Protein AF-0000000075417648 (afdb_homodimer)

Sequence (896 aa):
MSRKFITKAIDKFKTEETKFYDVIVYIGKEPDIKEFHSNFEILYDKSDYFKGILSNKDIEKKNGKYVIKEPNINPQVFDVITKYLSTGKINITNKTGIEILNIIITSDELKLNQLVKLAENEHQKFLKDDPVKIFQIIYYHKSLNNIKEFYLEMICLEPRILFDSAKFIDLPAPLLEVILKRNDLNLIEIEIWEYLIKWGLARDEILNEEVSKWNREKFKILERIIHEFIPLVRFYDISSEDYFDKVRPHEGIIPEKLQEENLKYYLIPGYTPNKYISRNCIESILINPKHTVYFVNWINGIIGKARYKFKLLYRASRDGNTAAAFHAKCDNKGATVVIVKIRNLDQIVGGYNPLFWDSSKTDKSTKNSFLFKFTDKNNLLSANVVYSKGDQYSVRCYVSSGPFFGFGDLYVNYYPDVWYSYIHSYPTLNLPSSFSADDYEVFQVIKIMSRKFITKAIDKFKTEETKFYDVIVYIGKEPDIKEFHSNFEILYDKSDYFKGILSNKDIEKKNGKYVIKEPNINPQVFDVITKYLSTGKINITNKTGIEILNIIITSDELKLNQLVKLAENEHQKFLKDDPVKIFQIIYYHKSLNNIKEFYLEMICLEPRILFDSAKFIDLPAPLLEVILKRNDLNLIEIEIWEYLIKWGLARDEILNEEVSKWNREKFKILERIIHEFIPLVRFYDISSEDYFDKVRPHEGIIPEKLQEENLKYYLIPGYTPNKYISRNCIESILINPKHTVYFVNWINGIIGKARYKFKLLYRASRDGNTAAAFHAKCDNKGATVVIVKIRNLDQIVGGYNPLFWDSSKTDKSTKNSFLFKFTDKNNLLSANVVYSKGDQYSVRCYVSSGPFFGFGDLYVNYYPDVWYSYIHSYPTLNLPSSFSADDYEVFQVIKI

Organism: Rhizophagus irregularis (strain DAOM 181602 / DAOM 197198 / MUCL 43194) (NCBI:txid747089)

Secondary structure (DSSP, 8-state):
--HHHHHHHHHHHHHSTTS---EEEEESSTTS-EEEEE-HHHHHHH-HHHHHHHT-TT--EETTEEEEEETTS-HHHHHHHHHHHHHS----TT--HHHHHHHHHHHHHTT-HHHHHHHHHTHHHHTTT-HHHHHHHHHH-TT-HHHHHHHHHHHHHSTHHHHTSGGGGG--HHHHHHHHT-TT--S-HHHHHHHHHHHHHTT-GGG-S-GGG--HHHHHHHHHHHTTTGGGS-GGGS-HHHIIIIIGGGGGGS-HHHHHHHHHHHHSTT---TT---------SS--HHHHHHHHHHHHHHH-S--EEEEEEEEHHHH-SSHHHHHHHHBT--SEEEEEEETTSS-EEEEEESS-B-SS-EEE--SS-EEEEESSTT-GGGEEEEE----TTSEEE-TT-SSEETTTTEEEETTTTEEE--SSSS------SEE-EEEEEEEEEEE-/--HHHHHHHHHHHHHSTTS---EEEEESSTTS-EEEEE-HHHHHHH-HHHHHHHT-TT--EETTEEEEEETTS-HHHHHHHHHHHHHS----TT--HHHHHHHHHHHHHTT-HHHHHHHHHTHHHHTTTSHHHHHHHHHH-TT-HHHHHHHHHHHHHSTHHHHTSGGGGG--HHHHHHHHT-TT--S-HHHHHHHHHHHHHTT-GGG-S-GGG--HHHHHHHHHHHTTTGGGS-GGGS-HHHIIIIIGGGGGGS-HHHHHHHHHHHHSTT---TT---------SS--HHHHHHHHHHHHHHH-S--EEEEEEEEHHHH-SSHHHHHHHHBT--SEEEEEEETTSS-EEEEEESS-B-SS-EEE--SS-EEEEESSTT-GGGEEEEE----TTSEEE-TT-SSEETTTTEEEETTTTEEE--SSSS------SEE-EEEEEEEEEEE-

InterPro domains:
  IPR000210 BTB/POZ domain [PF00651] (16-124)
  IPR000210 BTB/POZ domain [PS50097] (21-94)
  IPR006571 TLDc domain [PF07534] (283-445)
  IPR006571 TLDc domain [PS51886] (285-446)
  IPR006571 TLDc domain [SM00584] (284-446)
  IPR011333 SKP1/BTB/POZ domain superfamily [G3DSA:3.30.710.10] (14-163)
  IPR011333 SKP1/BTB/POZ domain superfamily [SSF54695] (16-121)

Solvent-accessible surface area (backbone atoms only — not comparable to full-atom values): 48913 Å² total; per-residue (Å²): 131,55,77,70,56,56,55,55,61,40,54,68,51,52,79,79,37,80,72,79,52,44,25,40,38,38,23,21,48,90,89,62,56,41,81,42,77,38,42,60,66,53,42,44,72,60,15,61,45,46,27,56,54,69,67,39,86,83,53,50,64,57,98,87,18,40,51,46,78,39,50,87,41,55,51,73,48,46,50,51,50,50,43,22,69,58,68,72,49,77,90,62,88,88,51,53,29,64,53,50,48,49,38,36,51,50,26,51,72,37,44,22,62,68,57,30,54,55,52,54,70,63,29,77,62,34,56,61,72,48,35,56,61,48,49,51,53,38,67,72,37,82,85,36,56,69,56,33,54,49,50,51,50,51,40,20,59,45,36,58,66,42,67,68,34,87,57,39,61,70,53,53,67,71,62,52,50,58,53,53,68,43,51,58,31,39,58,59,46,60,56,52,51,51,50,49,51,52,36,44,40,68,76,40,74,88,53,76,58,66,64,91,73,56,54,74,64,57,35,51,54,48,24,69,67,42,50,84,52,54,82,56,52,55,65,88,70,38,52,50,47,52,39,57,72,65,45,47,76,54,41,80,45,47,56,67,70,57,50,51,51,52,50,43,45,72,34,27,85,88,53,69,74,83,91,69,80,77,62,51,49,42,86,51,96,86,57,47,58,74,56,50,52,53,53,49,52,58,50,26,72,68,79,44,92,71,46,73,45,68,45,71,53,42,37,30,86,79,63,42,73,41,26,64,44,42,48,73,50,44,40,73,58,40,21,34,40,37,43,33,33,38,49,100,47,59,27,33,35,37,34,38,43,70,51,55,45,46,67,76,65,44,62,36,61,40,58,74,24,34,39,38,36,22,67,31,65,88,39,72,83,46,53,45,76,37,51,28,73,40,43,62,33,30,36,37,22,35,58,85,35,44,68,33,33,20,73,48,32,37,30,49,39,66,87,64,72,36,34,35,31,47,76,63,30,35,66,81,84,83,66,61,60,57,48,46,59,72,43,40,38,33,24,31,53,41,82,100,140,56,76,65,60,61,53,53,59,41,53,69,53,53,78,80,37,80,71,78,54,44,25,40,37,39,23,21,48,90,88,62,58,41,82,42,78,38,42,61,67,53,41,45,71,60,16,60,46,46,26,56,54,68,66,37,86,82,53,50,63,58,98,86,18,39,49,46,80,40,51,89,42,56,51,74,49,46,52,52,51,51,44,23,71,57,67,72,48,78,87,62,86,88,52,52,27,64,54,51,49,50,37,36,51,50,27,51,73,36,44,22,63,67,59,33,54,55,54,52,69,60,34,74,61,35,58,61,70,48,34,56,63,49,48,52,53,38,67,73,36,84,84,36,56,68,58,33,54,50,49,51,50,51,39,20,58,46,36,56,68,41,67,69,35,87,58,38,60,69,52,54,66,72,60,52,49,57,53,52,67,42,50,57,31,38,58,58,48,61,56,52,51,51,49,49,51,52,36,42,42,66,75,39,75,88,52,76,59,64,64,92,73,55,54,74,65,56,37,52,53,48,23,69,68,41,51,84,51,55,80,56,53,54,64,88,70,36,52,51,46,52,39,57,72,66,45,48,75,54,41,78,44,48,56,65,70,58,51,51,51,51,49,44,46,71,35,27,86,88,54,69,75,82,92,72,79,78,64,50,48,41,87,52,96,82,57,46,56,74,57,49,53,52,52,49,50,58,48,26,72,68,79,42,92,72,47,73,44,68,42,70,53,42,36,29,86,80,64,42,74,42,26,63,44,41,49,74,51,44,39,73,58,41,21,32,40,37,42,33,33,37,50,100,49,59,26,34,36,37,36,37,44,69,52,56,45,45,66,74,64,44,62,36,61,38,57,73,23,34,39,38,36,22,67,32,65,89,38,73,84,49,54,45,77,37,52,28,72,39,42,63,33,30,36,38,22,34,58,85,36,43,67,32,35,21,73,46,32,37,30,50,40,66,88,62,72,36,34,36,31,47,75,63,29,36,65,81,83,82,66,60,58,58,47,46,59,72,45,41,37,33,24,31,55,41,81,100

Nearest PDB structures (foldseek):
  8ar9-assembly1_A  TM=7.408E-01  e=1.094E-07  Homo sapiens
  4acj-assembly1_A  TM=7.588E-01  e=2.720E-07  Danio rerio
  8h37-assembly1_N  TM=5.250E-01  e=2.156E-09  Homo sapiens
  8h37-assembly1_A  TM=5.530E-01  e=7.540E-09  Homo sapiens
  8h37-assembly1_P  TM=5.177E-01  e=8.449E-09  Homo sapiens

pLDDT: mean 88.12, std 12.69, range [22.36, 98.56]

Foldseek 3Di:
DPDPVVQVVLVVCPPVVVPDFQEWEWEADPPPTDIDGDHPVLLLPQFPQSVVQSVDPPFDGDPRHGYHYHHPQDPVLVVQVVCCSRNVDGDCPPPALVSLLSNLVVCVVRPRVVSNVVSCVVPPPRCLRAVQVSLVCQVPDPSNVVVNVVSLVVCQQPVCSQLVDPCNLVRDPVSLQVNLQDLSRADQLLVVVVSLLVSLCSVDVVLPDDLVPDDLVSLVSSLVRCVVCLVSRQLLRDDPVSCVPPVVSSCSSPDPVVVVVSCCSRPPPPDDDPPGRHHQYDPDPQATSVLVVVVQVLLCVQPHHFDKDWAWQDKCVVQNVFLQSQQVRFAPLAKKKKWFAFPPFQKIKIKIDRGGEHAPQAAAFDQSMKIWMQRHSVDSVSIDMKTFPRDRRQWGHHSRWHGDGGPQQWGADVVVGKIAHDDDRIDDPPDDRITHTPMMTMIRIGTD/DDDVVVQVVLVVCPPVVVPDFQEWEWEADPPPTDIDGDHPVLLLPQFPQSVVQSVDPPFDGDPRHGYHYHHPQDPVLVVQVVCCSRNVDGDCVPPALVSLVSNLVVCVVRPRVVSNVVSCVVPPPNCLRAVQVSLVCQVPDPPNPVVNVVSLVVCQQPVCSQLVDPCNLVRDPVSLQVNLQDLSRADQLLVVVVSLLVSLCSVDVVLPDDLVPDDLVSLVSSLVRCVVCLVSRQLLRDDPVSCVPPVVSSCSSPDPVVVVVSCCSRPPPPDDDPPGRHHQYDPDPQATSVLVVVVQVLLCVQPHHFDKDWAWQDKCVVQNVFLQSQQVRFAPLAKKKKWFAFPPFQKIKIKIDRGGEHAPQAFAFDQSMKIWMQRHSVDSVSIDMKTFPRDRRQWGHHSRWHGDGGPQQWGADVVVGKIAHDDDRIDDPPDDRITHTPMMTMIRIGTD

Structure (mmCIF, N/CA/C/O backbone):
data_AF-0000000075417648-model_v1
#
loop_
_entity.id
_entity.type
_entity.pdbx_description
1 polymer 'Uncharacterized protein'
#
loop_
_atom_site.group_PDB
_atom_site.id
_atom_site.type_symbol
_atom_site.label_atom_id
_atom_site.label_alt_id
_atom_site.label_comp_id
_atom_site.label_asym_id
_atom_site.label_entity_id
_atom_site.label_seq_id
_atom_site.pdbx_PDB_ins_code
_atom_site.Cartn_x
_atom_site.Cartn_y
_atom_site.Cartn_z
_atom_site.occupancy
_atom_site.B_iso_or_equiv
_atom_site.auth_seq_id
_atom_site.auth_comp_id
_atom_site.auth_asym_id
_atom_site.auth_atom_id
_atom_site.pdbx_PDB_model_num
ATOM 1 N N . MET A 1 1 ? 18.359 -67.5 -24.969 1 25.5 1 MET A N 1
ATOM 2 C CA . MET A 1 1 ? 17.516 -68.062 -26 1 25.5 1 MET A CA 1
ATOM 3 C C . MET A 1 1 ? 16.109 -67.5 -25.969 1 25.5 1 MET A C 1
ATOM 5 O O . MET A 1 1 ? 15.234 -67.938 -26.719 1 25.5 1 MET A O 1
ATOM 9 N N . SER A 1 2 ? 16 -66.688 -24.938 1 22.36 2 SER A N 1
ATOM 10 C CA . SER A 1 2 ? 14.812 -66 -24.422 1 22.36 2 SER A CA 1
ATOM 11 C C . SER A 1 2 ? 14.367 -64.875 -25.344 1 22.36 2 SER A C 1
ATOM 13 O O . SER A 1 2 ? 13.195 -64.75 -25.688 1 22.36 2 SER A O 1
ATOM 15 N N . ARG A 1 3 ? 14.672 -63.594 -25.25 1 35.16 3 ARG A N 1
ATOM 16 C CA . ARG A 1 3 ? 13.531 -62.719 -25.5 1 35.16 3 ARG A CA 1
ATOM 17 C C . ARG A 1 3 ? 13.164 -62.688 -26.969 1 35.16 3 ARG A C 1
ATOM 19 O O . ARG A 1 3 ? 12 -62.5 -27.328 1 35.16 3 ARG A O 1
ATOM 26 N N . LYS A 1 4 ? 13.977 -62.719 -27.844 1 39.09 4 LYS A N 1
ATOM 27 C CA . LYS A 1 4 ? 13.836 -62.562 -29.281 1 39.09 4 LYS A CA 1
ATOM 28 C C . LYS A 1 4 ? 13.086 -63.75 -29.891 1 39.09 4 LYS A C 1
ATOM 30 O O . LYS A 1 4 ? 12.336 -63.594 -30.859 1 39.09 4 LYS A O 1
ATOM 35 N N . PHE A 1 5 ? 13.352 -64.938 -29.375 1 34.06 5 PHE A N 1
ATOM 36 C CA . PHE A 1 5 ? 12.742 -66.188 -29.906 1 34.06 5 PHE A CA 1
ATOM 37 C C . PHE A 1 5 ? 11.242 -66.188 -29.609 1 34.06 5 PHE A C 1
ATOM 39 O O . PHE A 1 5 ? 10.453 -66.688 -30.406 1 34.06 5 PHE A O 1
ATOM 46 N N . ILE A 1 6 ? 10.836 -65.562 -28.406 1 34.47 6 ILE A N 1
ATOM 47 C CA . ILE A 1 6 ? 9.445 -65.562 -27.969 1 34.47 6 ILE A CA 1
ATOM 48 C C . ILE A 1 6 ? 8.633 -64.625 -28.844 1 34.47 6 ILE A C 1
ATOM 50 O O . ILE A 1 6 ? 7.465 -64.875 -29.141 1 34.47 6 ILE A O 1
ATOM 54 N N . THR A 1 7 ? 9.266 -63.625 -29.422 1 35.38 7 THR A N 1
ATOM 55 C CA . THR A 1 7 ? 8.516 -62.625 -30.188 1 35.38 7 THR A CA 1
ATOM 56 C C . THR A 1 7 ? 8.117 -63.188 -31.547 1 35.38 7 THR A C 1
ATOM 58 O O . THR A 1 7 ? 7.008 -62.938 -32.031 1 35.38 7 THR A O 1
ATOM 61 N N . LYS A 1 8 ? 8.938 -63.875 -32.281 1 39.81 8 LYS A N 1
ATOM 62 C CA . LYS A 1 8 ? 8.688 -64.438 -33.594 1 39.81 8 LYS A CA 1
ATOM 63 C C . LYS A 1 8 ? 7.699 -65.562 -33.531 1 39.81 8 LYS A C 1
ATOM 65 O O . LYS A 1 8 ? 6.887 -65.75 -34.438 1 39.81 8 LYS A O 1
ATOM 70 N N . ALA A 1 9 ? 7.824 -66.562 -32.531 1 36.5 9 ALA A N 1
ATOM 71 C CA . ALA A 1 9 ? 6.898 -67.688 -32.438 1 36.5 9 ALA A CA 1
ATOM 72 C C . ALA A 1 9 ? 5.48 -67.188 -32.125 1 36.5 9 ALA A C 1
ATOM 74 O O . ALA A 1 9 ? 4.508 -67.812 -32.562 1 36.5 9 ALA A O 1
ATOM 75 N N . ILE A 1 10 ? 5.328 -66 -31.484 1 38.06 10 ILE A N 1
ATOM 76 C CA . ILE A 1 10 ? 4.023 -65.438 -31.203 1 38.06 10 ILE A CA 1
ATOM 77 C C . ILE A 1 10 ? 3.467 -64.75 -32.469 1 38.06 10 ILE A C 1
ATOM 79 O O . ILE A 1 10 ? 2.266 -64.875 -32.75 1 38.06 10 ILE A O 1
ATOM 83 N N . ASP A 1 11 ? 4.23 -64.25 -33.406 1 39.81 11 ASP A N 1
ATOM 84 C CA . ASP A 1 11 ? 3.771 -63.656 -34.625 1 39.81 11 ASP A CA 1
ATOM 85 C C . ASP A 1 11 ? 3.205 -64.75 -35.594 1 39.81 11 ASP A C 1
ATOM 87 O O . ASP A 1 11 ? 2.225 -64.5 -36.281 1 39.81 11 ASP A O 1
ATOM 91 N N . LYS A 1 12 ? 3.947 -65.812 -35.875 1 40.28 12 LYS A N 1
ATOM 92 C CA . LYS A 1 12 ? 3.51 -66.875 -36.812 1 40.28 12 LYS A CA 1
ATOM 93 C C . LYS A 1 12 ? 2.23 -67.562 -36.281 1 40.28 12 LYS A C 1
ATOM 95 O O . LYS A 1 12 ? 1.432 -68.062 -37.094 1 40.28 12 LYS A O 1
ATOM 100 N N . PHE A 1 13 ? 2.014 -67.812 -34.969 1 38 13 PHE A N 1
ATOM 101 C CA . PHE A 1 13 ? 0.783 -68.375 -34.438 1 38 13 PHE A CA 1
ATOM 102 C C . PHE A 1 13 ? -0.382 -67.375 -34.594 1 38 13 PHE A C 1
ATOM 104 O O . PHE A 1 13 ? -1.543 -67.75 -34.438 1 38 13 PHE A O 1
ATOM 111 N N . LYS A 1 14 ? -0.29 -66.125 -34.938 1 42.19 14 LYS A N 1
ATOM 112 C CA . LYS A 1 14 ? -1.281 -65.062 -34.938 1 42.19 14 LYS A CA 1
ATOM 113 C C . LYS A 1 14 ? -2.172 -65.125 -36.188 1 42.19 14 LYS A C 1
ATOM 115 O O . LYS A 1 14 ? -3.375 -64.875 -36.094 1 42.19 14 LYS A O 1
ATOM 120 N N . THR A 1 15 ? -1.643 -65 -37.312 1 39.22 15 THR A N 1
ATOM 121 C CA . THR A 1 15 ? -2.479 -64.875 -38.5 1 39.22 15 THR A CA 1
ATOM 122 C C . THR A 1 15 ? -3.379 -66.062 -38.688 1 39.22 15 THR A C 1
ATOM 124 O O . THR A 1 15 ? -4.527 -65.938 -39.094 1 39.22 15 THR A O 1
ATOM 127 N N . GLU A 1 16 ? -2.846 -67.25 -38.844 1 39.84 16 GLU A N 1
ATOM 128 C CA . GLU A 1 16 ? -3.562 -68.5 -39.125 1 39.84 16 GLU A CA 1
ATOM 129 C C . GLU A 1 16 ? -4.242 -69 -37.875 1 39.84 16 GLU A C 1
ATOM 131 O O . GLU A 1 16 ? -4.738 -70.125 -37.844 1 39.84 16 GLU A O 1
ATOM 136 N N . GLU A 1 17 ? -4.102 -68.5 -36.656 1 43.66 17 GLU A N 1
ATOM 137 C CA . GLU A 1 17 ? -4.156 -68.812 -35.219 1 43.66 17 GLU A CA 1
ATOM 138 C C . GLU A 1 17 ? -5.594 -68.812 -34.719 1 43.66 17 GLU A C 1
ATOM 140 O O . GLU A 1 17 ? -5.832 -68.938 -33.531 1 43.66 17 GLU A O 1
ATOM 145 N N . THR A 1 18 ? -6.395 -68.312 -35.406 1 47.84 18 THR A N 1
ATOM 146 C CA . THR A 1 18 ? -7.793 -68.5 -35 1 47.84 18 THR A CA 1
ATOM 147 C C . THR A 1 18 ? -8.125 -69.938 -34.719 1 47.84 18 THR A C 1
ATOM 149 O O . THR A 1 18 ? -9.234 -70.25 -34.281 1 47.84 18 THR A O 1
ATOM 152 N N . LYS A 1 19 ? -7.352 -70.875 -35.25 1 56.31 19 LYS A N 1
ATOM 153 C CA . LYS A 1 19 ? -7.863 -72.25 -35.344 1 56.31 19 LYS A CA 1
ATOM 154 C C . LYS A 1 19 ? -7.727 -72.938 -33.969 1 56.31 19 LYS A C 1
ATOM 156 O O . LYS A 1 19 ? -8.602 -73.688 -33.594 1 56.31 19 LYS A O 1
ATOM 161 N N . PHE A 1 20 ? -6.52 -72.75 -33.25 1 68.31 20 PHE A N 1
ATOM 162 C CA . PHE A 1 20 ? -6.441 -73.625 -32.094 1 68.31 20 PHE A CA 1
ATOM 163 C C . PHE A 1 20 ? -6.598 -72.812 -30.797 1 68.31 20 PHE A C 1
ATOM 165 O O . PHE A 1 20 ? -5.676 -72.125 -30.391 1 68.31 20 PHE A O 1
ATOM 172 N N . TYR A 1 21 ? -7.746 -72.375 -30.375 1 85.94 21 TYR A N 1
ATOM 173 C CA . TYR A 1 21 ? -8.016 -71.812 -29.078 1 85.94 21 TYR A CA 1
ATOM 174 C C . TYR A 1 21 ? -8.609 -72.812 -28.109 1 85.94 21 TYR A C 1
ATOM 176 O O . TYR A 1 21 ? -9.242 -73.75 -28.531 1 85.94 21 TYR A O 1
ATOM 184 N N . ASP A 1 22 ? -8.195 -72.625 -26.844 1 91.19 22 ASP A N 1
ATOM 185 C CA . ASP A 1 22 ? -8.742 -73.5 -25.828 1 91.19 22 ASP A CA 1
ATOM 186 C C . ASP A 1 22 ? -9.516 -72.75 -24.766 1 91.19 22 ASP A C 1
ATOM 188 O O . ASP A 1 22 ? -10 -73.312 -23.797 1 91.19 22 ASP A O 1
ATOM 192 N N . VAL A 1 23 ? -9.547 -71.438 -24.891 1 92.75 23 VAL A N 1
ATOM 193 C CA . VAL A 1 23 ? -10.328 -70.625 -23.969 1 92.75 23 VAL A CA 1
ATOM 194 C C . VAL A 1 23 ? -11.273 -69.688 -24.75 1 92.75 23 VAL A C 1
ATOM 196 O O . VAL A 1 23 ? -10.867 -69.062 -25.734 1 92.75 23 VAL A O 1
ATOM 199 N N . ILE A 1 24 ? -12.5 -69.688 -24.422 1 92.44 24 ILE A N 1
ATOM 200 C CA . ILE A 1 24 ? -13.492 -68.812 -24.984 1 92.44 24 ILE A CA 1
ATOM 201 C C . ILE A 1 24 ? -13.938 -67.75 -23.938 1 92.44 24 ILE A C 1
ATOM 203 O O . ILE A 1 24 ? -14.391 -68.188 -22.859 1 92.44 24 ILE A O 1
ATOM 207 N N . VAL A 1 25 ? -13.727 -66.5 -24.219 1 92.5 25 VAL A N 1
ATOM 208 C CA . VAL A 1 25 ? -14.125 -65.438 -23.297 1 92.5 25 VAL A CA 1
ATOM 209 C C . VAL A 1 25 ? -15.312 -64.688 -23.875 1 92.5 25 VAL A C 1
ATOM 211 O O . VAL A 1 25 ? -15.219 -64.062 -24.969 1 92.5 25 VAL A O 1
ATOM 214 N N . TYR A 1 26 ? -16.422 -64.688 -23.156 1 92.5 26 TYR A N 1
ATOM 215 C CA . TYR A 1 26 ? -17.594 -63.906 -23.531 1 92.5 26 TYR A CA 1
ATOM 216 C C . TYR A 1 26 ? -17.562 -62.531 -22.875 1 92.5 26 TYR A C 1
ATOM 218 O O . TYR A 1 26 ? -17.516 -62.438 -21.641 1 92.5 26 TYR A O 1
ATOM 226 N N . ILE A 1 27 ? -17.469 -61.531 -23.719 1 92.19 27 ILE A N 1
ATOM 227 C CA . ILE A 1 27 ? -17.344 -60.156 -23.219 1 92.19 27 ILE A CA 1
ATOM 228 C C . ILE A 1 27 ? -18.609 -59.375 -23.531 1 92.19 27 ILE A C 1
ATOM 230 O O . ILE A 1 27 ? -19.125 -59.469 -24.656 1 92.19 27 ILE A O 1
ATOM 234 N N . GLY A 1 28 ? -19.078 -58.5 -22.5 1 89 28 GLY A N 1
ATOM 235 C CA . GLY A 1 28 ? -20.219 -57.625 -22.719 1 89 28 GLY A CA 1
ATOM 236 C C . GLY A 1 28 ? -21.516 -58.188 -22.188 1 89 28 GLY A C 1
ATOM 237 O O . GLY A 1 28 ? -21.547 -59.281 -21.625 1 89 28 GLY A O 1
ATOM 238 N N . LYS A 1 29 ? -22.562 -57.344 -22.234 1 86 29 LYS A N 1
ATOM 239 C CA . LYS A 1 29 ? -23.906 -57.75 -21.797 1 86 29 LYS A CA 1
ATOM 240 C C . LYS A 1 29 ? -24.828 -57.938 -23 1 86 29 LYS A C 1
ATOM 242 O O . LYS A 1 29 ? -24.578 -57.406 -24.078 1 86 29 LYS A O 1
ATOM 247 N N . GLU A 1 30 ? -25.828 -58.844 -22.875 1 81.19 30 GLU A N 1
ATOM 248 C CA . GLU A 1 30 ? -26.812 -59.094 -23.922 1 81.19 30 GLU A CA 1
ATOM 249 C C . GLU A 1 30 ? -27.5 -57.781 -24.328 1 81.19 30 GLU A C 1
ATOM 251 O O . GLU A 1 30 ? -27.781 -56.938 -23.469 1 81.19 30 GLU A O 1
ATOM 256 N N . PRO A 1 31 ? -27.578 -57.438 -25.609 1 83.19 31 PRO A N 1
ATOM 257 C CA . PRO A 1 31 ? -27.406 -58.281 -26.797 1 83.19 31 PRO A CA 1
ATOM 258 C C . PRO A 1 31 ? -26.016 -58.125 -27.422 1 83.19 31 PRO A C 1
ATOM 260 O O . PRO A 1 31 ? -25.688 -58.812 -28.391 1 83.19 31 PRO A O 1
ATOM 263 N N . ASP A 1 32 ? -25.125 -57.312 -26.812 1 84.62 32 ASP A N 1
ATOM 264 C CA . ASP A 1 32 ? -23.844 -57.031 -27.422 1 84.62 32 ASP A CA 1
ATOM 265 C C . ASP A 1 32 ? -22.734 -57.906 -26.844 1 84.62 32 ASP A C 1
ATOM 267 O O . ASP A 1 32 ? -21.766 -57.375 -26.281 1 84.62 32 ASP A O 1
ATOM 271 N N . ILE A 1 33 ? -22.953 -59.156 -26.891 1 89.88 33 ILE A N 1
ATOM 272 C CA . ILE A 1 33 ? -21.938 -60.062 -26.391 1 89.88 33 ILE A CA 1
ATOM 273 C C . ILE A 1 33 ? -21 -60.5 -27.516 1 89.88 33 ILE A C 1
ATOM 275 O O . ILE A 1 33 ? -21.453 -60.875 -28.609 1 89.88 33 ILE A O 1
ATOM 279 N N . LYS A 1 34 ? -19.75 -60.344 -27.312 1 91.81 34 LYS A N 1
ATOM 280 C CA . LYS A 1 34 ? -18.75 -60.75 -28.281 1 91.81 34 LYS A CA 1
ATOM 281 C C . LYS A 1 34 ? -17.891 -61.875 -27.75 1 91.81 34 LYS A C 1
ATOM 283 O O . LYS A 1 34 ? -17.547 -61.906 -26.562 1 91.81 34 LYS A O 1
ATOM 288 N N . GLU A 1 35 ? -17.688 -62.781 -28.625 1 90.62 35 GLU A N 1
ATOM 289 C CA . GLU A 1 35 ? -16.859 -63.938 -28.266 1 90.62 35 GLU A CA 1
ATOM 290 C C . GLU A 1 35 ? -15.406 -63.719 -28.656 1 90.62 35 GLU A C 1
ATOM 292 O O . GLU A 1 35 ? -15.117 -63.312 -29.781 1 90.62 35 GLU A O 1
ATOM 297 N N . PHE A 1 36 ? -14.578 -63.875 -27.688 1 90.75 36 PHE A N 1
ATOM 298 C CA . PHE A 1 36 ? -13.141 -63.781 -27.938 1 90.75 36 PHE A CA 1
ATOM 299 C C . PHE A 1 36 ? -12.445 -65.125 -27.688 1 90.75 36 PHE A C 1
ATOM 301 O O . PHE A 1 36 ? -12.781 -65.812 -26.734 1 90.75 36 PHE A O 1
ATOM 308 N N . HIS A 1 37 ? -11.523 -65.438 -28.594 1 88.44 37 HIS A N 1
ATOM 309 C CA . HIS A 1 37 ? -10.797 -66.688 -28.516 1 88.44 37 HIS A CA 1
ATOM 310 C C . HIS A 1 37 ? -9.344 -66.5 -28.094 1 88.44 37 HIS A C 1
ATOM 312 O O . HIS A 1 37 ? -8.68 -65.562 -28.594 1 88.44 37 HIS A O 1
ATOM 318 N N . SER A 1 38 ? -8.969 -67.188 -27.047 1 89.75 38 SER A N 1
ATOM 319 C CA . SER A 1 38 ? -7.598 -67.062 -26.562 1 89.75 38 SER A CA 1
ATOM 320 C C . SER A 1 38 ? -7.051 -68.438 -26.109 1 89.75 38 SER A C 1
ATOM 322 O O . SER A 1 38 ? -7.719 -69.438 -26.25 1 89.75 38 SER A O 1
ATOM 324 N N . ASN A 1 39 ? -5.793 -68.375 -25.672 1 89.06 39 ASN A N 1
ATOM 325 C CA . ASN A 1 39 ? -5.121 -69.562 -25.188 1 89.06 39 ASN A CA 1
ATOM 326 C C . ASN A 1 39 ? -4.941 -69.562 -23.672 1 89.06 39 ASN A C 1
ATOM 328 O O . ASN A 1 39 ? -4.652 -68.5 -23.094 1 89.06 39 ASN A O 1
ATOM 332 N N . PHE A 1 40 ? -5.066 -70.75 -23.125 1 89.12 40 PHE A N 1
ATOM 333 C CA . PHE A 1 40 ? -4.91 -70.875 -21.688 1 89.12 40 PHE A CA 1
ATOM 334 C C . PHE A 1 40 ? -3.568 -70.375 -21.219 1 89.12 40 PHE A C 1
ATOM 336 O O . PHE A 1 40 ? -3.508 -69.562 -20.266 1 89.12 40 PHE A O 1
ATOM 343 N N . GLU A 1 41 ? -2.543 -70.625 -21.922 1 87.19 41 GLU A N 1
ATOM 344 C CA . GLU A 1 41 ? -1.188 -70.25 -21.516 1 87.19 41 GLU A CA 1
ATOM 345 C C . GLU A 1 41 ? -0.988 -68.75 -21.547 1 87.19 41 GLU A C 1
ATOM 347 O O . GLU A 1 41 ? -0.355 -68.188 -20.656 1 87.19 41 GLU A O 1
ATOM 352 N N . ILE A 1 42 ? -1.549 -68.188 -22.516 1 85.88 42 ILE A N 1
ATOM 353 C CA . ILE A 1 42 ? -1.382 -66.75 -22.703 1 85.88 42 ILE A CA 1
ATOM 354 C C . ILE A 1 42 ? -2.096 -66 -21.578 1 85.88 42 ILE A C 1
ATOM 356 O O . ILE A 1 42 ? -1.502 -65.188 -20.906 1 85.88 42 ILE A O 1
ATOM 360 N N . LEU A 1 43 ? -3.361 -66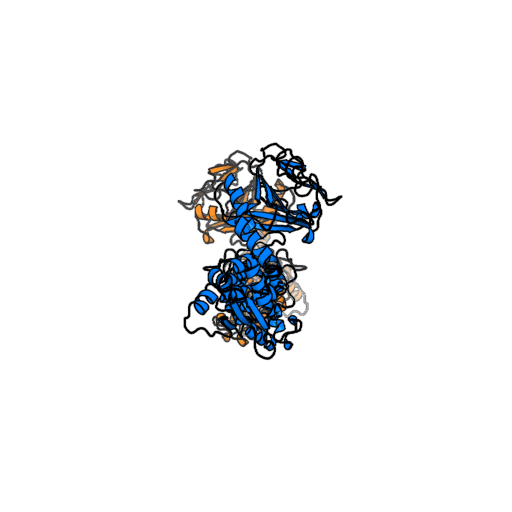.312 -21.297 1 88.25 43 LEU A N 1
ATOM 361 C CA . LEU A 1 43 ? -4.164 -65.688 -20.266 1 88.25 43 LEU A CA 1
ATOM 362 C C . LEU A 1 43 ? -3.621 -66 -18.875 1 88.25 43 LEU A C 1
ATOM 364 O O . LEU A 1 43 ? -3.547 -65.062 -18.031 1 88.25 43 LEU A O 1
ATOM 368 N N . TYR A 1 44 ? -3.137 -67.188 -18.688 1 87.69 44 TYR A N 1
ATOM 369 C CA . TYR A 1 44 ? -2.627 -67.625 -17.391 1 87.69 44 TYR A CA 1
ATOM 370 C C . TYR A 1 44 ? -1.322 -66.875 -17.047 1 87.69 44 TYR A C 1
ATOM 372 O O . TYR A 1 44 ? -1.096 -66.562 -15.891 1 87.69 44 TYR A O 1
ATOM 380 N N . ASP A 1 45 ? -0.546 -66.625 -18 1 86.56 45 ASP A N 1
ATOM 381 C CA . ASP A 1 45 ? 0.781 -66.062 -17.781 1 86.56 45 ASP A CA 1
ATOM 382 C C . ASP A 1 45 ? 0.716 -64.5 -17.672 1 86.56 45 ASP A C 1
ATOM 384 O O . ASP A 1 45 ? 1.46 -63.938 -16.906 1 86.56 45 ASP A O 1
ATOM 388 N N . LYS A 1 46 ? -0.146 -63.938 -18.469 1 84.94 46 LYS A N 1
ATOM 389 C CA . LYS A 1 46 ? -0.071 -62.5 -18.641 1 84.94 46 LYS A CA 1
ATOM 390 C C . LYS A 1 46 ? -1.024 -61.781 -17.688 1 84.94 46 LYS A C 1
ATOM 392 O O . LYS A 1 46 ? -0.872 -60.594 -17.438 1 84.94 46 LYS A O 1
ATOM 397 N N . SER A 1 47 ? -2.031 -62.438 -17.188 1 88.88 47 SER A N 1
ATOM 398 C CA . SER A 1 47 ? -3.037 -61.781 -16.344 1 88.88 47 SER A CA 1
ATOM 399 C C . SER A 1 47 ? -3.275 -62.594 -15.07 1 88.88 47 SER A C 1
ATOM 401 O O . SER A 1 47 ? -3.758 -63.719 -15.117 1 88.88 47 SER A O 1
ATOM 403 N N . ASP A 1 48 ? -3.014 -61.906 -13.938 1 87.12 48 ASP A N 1
ATOM 404 C CA . ASP A 1 48 ? -3.262 -62.562 -12.656 1 87.12 48 ASP A CA 1
ATOM 405 C C . ASP A 1 48 ? -4.754 -62.812 -12.438 1 87.12 48 ASP A C 1
ATOM 407 O O . ASP A 1 48 ? -5.148 -63.75 -11.766 1 87.12 48 ASP A O 1
ATOM 411 N N . TYR A 1 49 ? -5.488 -61.938 -13.008 1 89.88 49 TYR A N 1
ATOM 412 C CA . TYR A 1 49 ? -6.934 -62.094 -12.914 1 89.88 49 TYR A CA 1
ATOM 413 C C . TYR A 1 49 ? -7.391 -63.375 -13.609 1 89.88 49 TYR A C 1
ATOM 415 O O . TYR A 1 49 ? -8.102 -64.188 -13.016 1 89.88 49 TYR A O 1
ATOM 423 N N . PHE A 1 50 ? -6.984 -63.625 -14.844 1 90.06 50 PHE A N 1
ATOM 424 C CA . PHE A 1 50 ? -7.355 -64.812 -15.594 1 90.06 50 PHE A CA 1
ATOM 425 C C . PHE A 1 50 ? -6.695 -66.062 -15 1 90.06 50 PHE A C 1
ATOM 427 O O . PHE A 1 50 ? -7.27 -67.188 -15.039 1 90.06 50 PHE A O 1
ATOM 434 N N . LYS A 1 51 ? -5.496 -65.812 -14.445 1 89.81 51 LYS A N 1
ATOM 435 C CA . LYS A 1 51 ? -4.844 -66.938 -13.75 1 89.81 51 LYS A CA 1
ATOM 436 C C . LYS A 1 51 ? -5.715 -67.438 -12.609 1 89.81 51 LYS A C 1
ATOM 438 O O . LYS A 1 51 ? -5.852 -68.625 -12.422 1 89.81 51 LYS A O 1
ATOM 443 N N . GLY A 1 52 ? -6.25 -66.5 -11.914 1 90.81 52 GLY A N 1
ATOM 444 C CA . GLY A 1 52 ? -7.133 -66.938 -10.82 1 90.81 52 GLY A CA 1
ATOM 445 C C . GLY A 1 52 ? -8.367 -67.625 -11.289 1 90.81 52 GLY A C 1
ATOM 446 O O . GLY A 1 52 ? -8.773 -68.625 -10.672 1 90.81 52 GLY A O 1
ATOM 447 N N . ILE A 1 53 ? -8.953 -67.25 -12.352 1 91.62 53 ILE A N 1
ATOM 448 C CA . ILE A 1 53 ? -10.172 -67.875 -12.883 1 91.62 53 ILE A CA 1
ATOM 449 C C . ILE A 1 53 ? -9.859 -69.25 -13.453 1 91.62 53 ILE A C 1
ATOM 451 O O . ILE A 1 53 ? -10.578 -70.188 -13.188 1 91.62 53 ILE A O 1
ATOM 455 N N . LEU A 1 54 ? -8.734 -69.375 -14.141 1 90.56 54 LEU A N 1
ATOM 456 C CA . LEU A 1 54 ? -8.383 -70.562 -14.852 1 90.56 54 LEU A CA 1
ATOM 457 C C . LEU A 1 54 ? -7.816 -71.625 -13.898 1 90.56 54 LEU A C 1
ATOM 459 O O . LEU A 1 54 ? -7.797 -72.812 -14.211 1 90.56 54 LEU A O 1
ATOM 463 N N . SER A 1 55 ? -7.344 -71.125 -12.75 1 89.56 55 SER A N 1
ATOM 464 C CA . SER A 1 55 ? -6.828 -72.062 -11.742 1 89.56 55 SER A CA 1
ATOM 465 C C . SER A 1 55 ? -7.961 -72.688 -10.961 1 89.56 55 SER A C 1
ATOM 467 O O . SER A 1 55 ? -7.738 -73.625 -10.203 1 89.56 55 SER A O 1
ATOM 469 N N . ASN A 1 56 ? -9.117 -72.125 -11.156 1 88.94 56 ASN A N 1
ATOM 470 C CA . ASN A 1 56 ? -10.273 -72.688 -10.469 1 88.94 56 ASN A CA 1
ATOM 471 C C . ASN A 1 56 ? -10.688 -74.062 -11.094 1 88.94 56 ASN A C 1
ATOM 473 O O . ASN A 1 56 ? -10.93 -74.125 -12.305 1 88.94 56 ASN A O 1
ATOM 477 N N . LYS A 1 57 ? -10.812 -75 -10.297 1 84.56 57 LYS A N 1
ATOM 478 C CA . LYS A 1 57 ? -11.117 -76.375 -10.766 1 84.56 57 LYS A CA 1
ATOM 479 C C . LYS A 1 57 ? -12.547 -76.438 -11.289 1 84.56 57 LYS A C 1
ATOM 481 O O . LYS A 1 57 ? -12.852 -77.25 -12.148 1 84.56 57 LYS A O 1
ATOM 486 N N . ASP A 1 58 ? -13.438 -75.562 -10.859 1 88.69 58 ASP A N 1
ATOM 487 C CA . ASP A 1 58 ? -14.859 -75.625 -11.203 1 88.69 58 ASP A CA 1
ATOM 488 C C . ASP A 1 58 ? -15.18 -74.75 -12.383 1 88.69 58 ASP A C 1
ATOM 490 O O . ASP A 1 58 ? -16.344 -74.375 -12.609 1 88.69 58 ASP A O 1
ATOM 494 N N . ILE A 1 59 ? -14.18 -74.438 -13.141 1 89.12 59 ILE A N 1
ATOM 495 C CA . ILE A 1 59 ? -14.406 -73.5 -14.258 1 89.12 59 ILE A CA 1
ATOM 496 C C . ILE A 1 59 ? -15.258 -74.188 -15.32 1 89.12 59 ILE A C 1
ATOM 498 O O . ILE A 1 59 ? -15.086 -75.375 -15.586 1 89.12 59 ILE A O 1
ATOM 502 N N . GLU A 1 60 ? -16.141 -73.438 -15.844 1 90.69 60 GLU A N 1
ATOM 503 C CA . GLU A 1 60 ? -17.047 -73.938 -16.875 1 90.69 60 GLU A CA 1
ATOM 504 C C . GLU A 1 60 ? -16.281 -74.312 -18.141 1 90.69 60 GLU A C 1
ATOM 506 O O . GLU A 1 60 ? -15.398 -73.562 -18.562 1 90.69 60 GLU A O 1
ATOM 511 N N . LYS A 1 61 ? -16.547 -75.5 -18.719 1 91.06 61 LYS A N 1
ATOM 512 C CA . LYS A 1 61 ? -15.945 -75.938 -19.984 1 91.06 61 LYS A CA 1
ATOM 513 C C . LYS A 1 61 ? -17.016 -76.312 -21 1 91.06 61 LYS A C 1
ATOM 515 O O . LYS A 1 61 ? -18.047 -76.875 -20.641 1 91.06 61 LYS A O 1
ATOM 520 N N . LYS A 1 62 ? -16.891 -75.812 -22.109 1 88.56 62 LYS A N 1
ATOM 521 C CA . LYS A 1 62 ? -17.75 -76.188 -23.219 1 88.56 62 LYS A CA 1
ATOM 522 C C . LYS A 1 62 ? -16.953 -76.812 -24.359 1 88.56 62 LYS A C 1
ATOM 524 O O . LYS A 1 62 ? -16.062 -76.188 -24.922 1 88.56 62 LYS A O 1
ATOM 529 N N . ASN A 1 63 ? -17.281 -78.062 -24.812 1 87.06 63 ASN A N 1
ATOM 530 C CA . ASN A 1 63 ? -16.609 -78.812 -25.875 1 87.06 63 ASN A CA 1
ATOM 531 C C . ASN A 1 63 ? -15.094 -78.812 -25.656 1 87.06 63 ASN A C 1
ATOM 533 O O . ASN A 1 63 ? -14.328 -78.625 -26.578 1 87.06 63 ASN A O 1
ATOM 537 N N . GLY A 1 64 ? -14.617 -78.938 -24.359 1 85.12 64 GLY A N 1
ATOM 538 C CA . GLY A 1 64 ? -13.203 -79.062 -24.031 1 85.12 64 GLY A CA 1
ATOM 539 C C . GLY A 1 64 ? -12.492 -77.75 -23.906 1 85.12 64 GLY A C 1
ATOM 540 O O . GLY A 1 64 ? -11.297 -77.688 -23.625 1 85.12 64 GLY A O 1
ATOM 541 N N . LYS A 1 65 ? -13.242 -76.75 -24.109 1 91.5 65 LYS A N 1
ATOM 542 C CA . LYS A 1 65 ? -12.656 -75.438 -24.031 1 91.5 65 LYS A CA 1
ATOM 543 C C . LYS A 1 65 ? -13.125 -74.688 -22.781 1 91.5 65 LYS A C 1
ATOM 545 O O . LYS A 1 65 ? -14.273 -74.812 -22.375 1 91.5 65 LYS A O 1
ATOM 550 N N . TYR A 1 66 ? -12.195 -73.938 -22.109 1 93.25 66 TYR A N 1
ATOM 551 C CA . TYR A 1 66 ? -12.531 -73.125 -20.938 1 93.25 66 TYR A CA 1
ATOM 552 C C . TYR A 1 66 ? -13.414 -72 -21.312 1 93.25 66 TYR A C 1
ATOM 554 O O . TYR A 1 66 ? -13.195 -71.312 -22.344 1 93.25 66 TYR A O 1
ATOM 562 N N . VAL A 1 67 ? -14.445 -71.75 -20.547 1 93.5 67 VAL A N 1
ATOM 563 C CA . VAL A 1 67 ? -15.367 -70.625 -20.828 1 93.5 67 VAL A CA 1
ATOM 564 C C . VAL A 1 67 ? -15.305 -69.625 -19.703 1 93.5 67 VAL A C 1
ATOM 566 O O . VAL A 1 67 ? -15.477 -69.938 -18.531 1 93.5 67 VAL A O 1
ATOM 569 N N . ILE A 1 68 ? -14.977 -68.375 -20.047 1 93.12 68 ILE A N 1
ATOM 570 C CA . ILE A 1 68 ? -14.945 -67.312 -19.094 1 93.12 68 ILE A CA 1
ATOM 571 C C . ILE A 1 68 ? -15.945 -66.188 -19.531 1 93.12 68 ILE A C 1
ATOM 573 O O . ILE A 1 68 ? -16.016 -65.875 -20.703 1 93.12 68 ILE A O 1
ATOM 577 N N . LYS A 1 69 ? -16.75 -65.688 -18.578 1 91.5 69 LYS A N 1
ATOM 578 C CA . LYS A 1 69 ? -17.734 -64.625 -18.875 1 91.5 69 LYS A CA 1
ATOM 579 C C . LYS A 1 69 ? -17.422 -63.344 -18.109 1 91.5 69 LYS A C 1
ATOM 581 O O . LYS A 1 69 ? -17.266 -63.344 -16.891 1 91.5 69 LYS A O 1
ATOM 586 N N . GLU A 1 70 ? -17.234 -62.281 -18.844 1 90.38 70 GLU A N 1
ATOM 587 C CA . GLU A 1 70 ? -17 -60.938 -18.281 1 90.38 70 GLU A CA 1
ATOM 588 C C . GLU A 1 70 ? -17.984 -59.938 -18.828 1 90.38 70 GLU A C 1
ATOM 590 O O . GLU A 1 70 ? -17.656 -59.156 -19.75 1 90.38 70 GLU A O 1
ATOM 595 N N . PRO A 1 71 ? -19.094 -59.844 -18.219 1 88.12 71 PRO A N 1
ATOM 596 C CA . PRO A 1 71 ? -20.156 -59 -18.766 1 88.12 71 PRO A CA 1
ATOM 597 C C . PRO A 1 71 ? -19.859 -57.5 -18.578 1 88.12 71 PRO A C 1
ATOM 599 O O . PRO A 1 71 ? -20.391 -56.688 -19.328 1 88.12 71 PRO A O 1
ATOM 602 N N . ASN A 1 72 ? -18.984 -57.125 -17.766 1 85.12 72 ASN A N 1
ATOM 603 C CA . ASN A 1 72 ? -18.797 -55.719 -17.406 1 85.12 72 ASN A CA 1
ATOM 604 C C . ASN A 1 72 ? -17.703 -55.062 -18.234 1 85.12 72 ASN A C 1
ATOM 606 O O . ASN A 1 72 ? -17.438 -53.875 -18.109 1 85.12 72 ASN A O 1
ATOM 610 N N . ILE A 1 73 ? -17.094 -55.906 -19.031 1 88.25 73 ILE A N 1
ATOM 611 C CA . ILE A 1 73 ? -16 -55.375 -19.828 1 88.25 73 ILE A CA 1
ATOM 612 C C . ILE A 1 73 ? -16.516 -55 -21.219 1 88.25 73 ILE A C 1
ATOM 614 O O . ILE A 1 73 ? -17.312 -55.75 -21.812 1 88.25 73 ILE A O 1
ATOM 618 N N . ASN A 1 74 ? -16.156 -53.812 -21.719 1 87.75 74 ASN A N 1
ATOM 619 C CA . ASN A 1 74 ? -16.516 -53.375 -23.062 1 87.75 74 ASN A CA 1
ATOM 620 C C . ASN A 1 74 ? -15.773 -54.188 -24.141 1 87.75 74 ASN A C 1
ATOM 622 O O . ASN A 1 74 ? -14.539 -54.281 -24.094 1 87.75 74 ASN A O 1
ATOM 626 N N . PRO A 1 75 ? -16.578 -54.688 -25.094 1 88.31 75 PRO A N 1
ATOM 627 C CA . PRO A 1 75 ? -15.953 -55.531 -26.109 1 88.31 75 PRO A CA 1
ATOM 628 C C . PRO A 1 75 ? -14.891 -54.812 -26.922 1 88.31 75 PRO A C 1
ATOM 630 O O . PRO A 1 75 ? -13.867 -55.375 -27.281 1 88.31 75 PRO A O 1
ATOM 633 N N . GLN A 1 76 ? -15.125 -53.562 -27.219 1 87.31 76 GLN A N 1
ATOM 634 C CA . GLN A 1 76 ? -14.172 -52.781 -28 1 87.31 76 GLN A CA 1
ATOM 635 C C . GLN A 1 76 ? -12.852 -52.625 -27.25 1 87.31 76 GLN A C 1
ATOM 637 O O . GLN A 1 76 ? -11.773 -52.688 -27.859 1 87.31 76 GLN A O 1
ATOM 642 N N . VAL A 1 77 ? -12.961 -52.406 -26.016 1 88.62 77 VAL A N 1
ATOM 643 C CA . VAL A 1 77 ? -11.781 -52.25 -25.172 1 88.62 77 VAL A CA 1
ATOM 644 C C . VAL A 1 77 ? -11.023 -53.594 -25.094 1 88.62 77 VAL A C 1
ATOM 646 O O . VAL A 1 77 ? -9.797 -53.594 -25.203 1 88.62 77 VAL A O 1
ATOM 649 N N . PHE A 1 78 ? -11.773 -54.625 -24.938 1 89.88 78 PHE A N 1
ATOM 650 C CA . PHE A 1 78 ? -11.141 -55.938 -24.781 1 89.88 78 PHE A CA 1
ATOM 651 C C . PHE A 1 78 ? -10.484 -56.375 -26.078 1 89.88 78 PHE A C 1
ATOM 653 O O . PHE A 1 78 ? -9.508 -57.125 -26.062 1 89.88 78 PHE A O 1
ATOM 660 N N . ASP A 1 79 ? -11.023 -55.938 -27.156 1 87.94 79 ASP A N 1
ATOM 661 C CA . ASP A 1 79 ? -10.398 -56.219 -28.438 1 87.94 79 ASP A CA 1
ATOM 662 C C . ASP A 1 79 ? -8.953 -55.719 -28.469 1 87.94 79 ASP A C 1
ATOM 664 O O . ASP A 1 79 ? -8.062 -56.406 -28.969 1 87.94 79 ASP A O 1
ATOM 668 N N . VAL A 1 80 ? -8.766 -54.594 -27.969 1 86.81 80 VAL A N 1
ATOM 669 C CA . VAL A 1 80 ? -7.43 -54 -27.906 1 86.81 80 VAL A CA 1
ATOM 670 C C . VAL A 1 80 ? -6.555 -54.812 -26.953 1 86.81 80 VAL A C 1
ATOM 672 O O . VAL A 1 80 ? -5.391 -55.094 -27.25 1 86.81 80 VAL A O 1
ATOM 675 N N . ILE A 1 81 ? -7.113 -55.188 -25.875 1 88.25 81 ILE A N 1
ATOM 676 C CA . ILE A 1 81 ? -6.398 -55.969 -24.859 1 88.25 81 ILE A CA 1
ATOM 677 C C . ILE A 1 81 ? -6.016 -57.344 -25.422 1 88.25 81 ILE A C 1
ATOM 679 O O . ILE A 1 81 ? -4.891 -57.812 -25.219 1 88.25 81 ILE A O 1
ATOM 683 N N . THR A 1 82 ? -6.984 -57.938 -26.109 1 86.81 82 THR A N 1
ATOM 684 C CA . THR A 1 82 ? -6.73 -59.25 -26.688 1 86.81 82 THR A CA 1
ATOM 685 C C . THR A 1 82 ? -5.605 -59.188 -27.703 1 86.81 82 THR A C 1
ATOM 687 O O . THR A 1 82 ? -4.77 -60.094 -27.781 1 86.81 82 THR A O 1
ATOM 690 N N . LYS A 1 83 ? -5.641 -58.156 -28.453 1 84.44 83 LYS A N 1
ATOM 691 C CA . LYS A 1 83 ? -4.57 -57.969 -29.422 1 84.44 83 LYS A CA 1
ATOM 692 C C . LYS A 1 83 ? -3.219 -57.812 -28.719 1 84.44 83 LYS A C 1
ATOM 694 O O . LYS A 1 83 ? -2.213 -58.375 -29.188 1 84.44 83 LYS A O 1
ATOM 699 N N . TYR A 1 84 ? -3.234 -57.125 -27.688 1 86.56 84 TYR A N 1
ATOM 700 C CA . TYR A 1 84 ? -2.021 -57 -26.891 1 86.56 84 TYR A CA 1
ATOM 701 C C . TYR A 1 84 ? -1.586 -58.344 -26.328 1 86.56 84 TYR A C 1
ATOM 703 O O . TYR A 1 84 ? -0.397 -58.656 -26.328 1 86.56 84 TYR A O 1
ATOM 711 N N . LEU A 1 85 ? -2.494 -59.062 -25.828 1 84.25 85 LEU A N 1
ATOM 712 C CA . LEU A 1 85 ? -2.193 -60.375 -25.234 1 84.25 85 LEU A CA 1
ATOM 713 C C . LEU A 1 85 ? -1.604 -61.312 -26.281 1 84.25 85 LEU A C 1
ATOM 715 O O . LEU A 1 85 ? -0.708 -62.094 -25.969 1 84.25 85 LEU A O 1
ATOM 719 N N . SER A 1 86 ? -2.074 -61.094 -27.484 1 80.5 86 SER A N 1
ATOM 720 C CA . SER A 1 86 ? -1.652 -61.969 -28.547 1 80.5 86 SER A CA 1
ATOM 721 C C . SER A 1 86 ? -0.341 -61.531 -29.172 1 80.5 86 SER A C 1
ATOM 723 O O . SER A 1 86 ? 0.527 -62.344 -29.484 1 80.5 86 SER A O 1
ATOM 725 N N . THR A 1 87 ? -0.226 -60.188 -29.359 1 79 87 THR A N 1
ATOM 726 C CA . THR A 1 87 ? 0.893 -59.688 -30.156 1 79 87 THR A CA 1
ATOM 727 C C . THR A 1 87 ? 1.927 -59 -29.25 1 79 87 THR A C 1
ATOM 729 O O . THR A 1 87 ? 3.074 -58.812 -29.672 1 79 87 THR A O 1
ATOM 732 N N . GLY A 1 88 ? 1.557 -58.625 -28.125 1 76.44 88 GLY A N 1
ATOM 733 C CA . GLY A 1 88 ? 2.43 -57.875 -27.234 1 76.44 88 GLY A CA 1
ATOM 734 C C . GLY A 1 88 ? 2.482 -56.375 -27.578 1 76.44 88 GLY A C 1
ATOM 735 O O . GLY A 1 88 ? 3.205 -55.625 -26.938 1 76.44 88 GLY A O 1
ATOM 736 N N . LYS A 1 89 ? 1.785 -56.062 -28.641 1 76.06 89 LYS A N 1
ATOM 737 C CA . LYS A 1 89 ? 1.791 -54.656 -29.062 1 76.06 89 LYS A CA 1
ATOM 738 C C . LYS A 1 89 ? 0.419 -54 -28.875 1 76.06 89 LYS A C 1
ATOM 740 O O . LYS A 1 89 ? -0.605 -54.688 -28.938 1 76.06 89 LYS A O 1
ATOM 745 N N . ILE A 1 90 ? 0.486 -52.75 -28.438 1 75.06 90 ILE A N 1
ATOM 746 C CA . ILE A 1 90 ? -0.767 -52.031 -28.266 1 75.06 90 ILE A CA 1
ATOM 747 C C . ILE A 1 90 ? -0.848 -50.906 -29.297 1 75.06 90 ILE A C 1
ATOM 749 O O . ILE A 1 90 ? 0.144 -50.219 -29.562 1 75.06 90 ILE A O 1
ATOM 753 N N . ASN A 1 91 ? -1.816 -50.938 -30.109 1 72.56 91 ASN A N 1
ATOM 754 C CA . ASN A 1 91 ? -2.059 -49.844 -31.047 1 72.56 91 ASN A CA 1
ATOM 755 C C . ASN A 1 91 ? -3.15 -48.906 -30.531 1 72.56 91 ASN A C 1
ATOM 757 O O . ASN A 1 91 ? -4.34 -49.188 -30.672 1 72.56 91 ASN A O 1
ATOM 761 N N . ILE A 1 92 ? -2.746 -47.781 -29.906 1 74.38 92 ILE A N 1
ATOM 762 C CA . ILE A 1 92 ? -3.729 -46.875 -29.344 1 74.38 92 ILE A CA 1
ATOM 763 C C . ILE A 1 92 ? -3.566 -45.5 -29.953 1 74.38 92 ILE A C 1
ATOM 765 O O . ILE A 1 92 ? -4.066 -44.5 -29.406 1 74.38 92 ILE A O 1
ATOM 769 N N . THR A 1 93 ? -2.941 -45.312 -31.078 1 69.31 93 THR A N 1
ATOM 770 C CA . THR A 1 93 ? -2.625 -44 -31.672 1 69.31 93 THR A CA 1
ATOM 771 C C . THR A 1 93 ? -3.898 -43.281 -32.125 1 69.31 93 THR A C 1
ATOM 773 O O . THR A 1 93 ? -3.975 -42.062 -32.062 1 69.31 93 THR A O 1
ATOM 776 N N . ASN A 1 94 ? -4.906 -44.062 -32.469 1 72 94 ASN A N 1
ATOM 777 C CA . ASN A 1 94 ? -6.105 -43.438 -33 1 72 94 ASN A CA 1
ATOM 778 C C . ASN A 1 94 ? -7.25 -43.469 -32 1 72 94 ASN A C 1
ATOM 780 O O . ASN A 1 94 ? -8.398 -43.156 -32.344 1 72 94 ASN A O 1
ATOM 784 N N . LYS A 1 95 ? -6.902 -43.688 -30.766 1 76.5 95 LYS A N 1
ATOM 785 C CA . LYS A 1 95 ? -7.965 -43.781 -29.781 1 76.5 95 LYS A CA 1
ATOM 786 C C . LYS A 1 95 ? -8.102 -42.5 -28.984 1 76.5 95 LYS A C 1
ATOM 788 O O . LYS A 1 95 ? -7.121 -41.75 -28.828 1 76.5 95 LYS A O 1
ATOM 793 N N . THR A 1 96 ? -9.352 -42.25 -28.609 1 77.94 96 THR A N 1
ATOM 794 C CA . THR A 1 96 ? -9.625 -41.062 -27.797 1 77.94 96 THR A CA 1
ATOM 795 C C . THR A 1 96 ? -9.102 -41.25 -26.375 1 77.94 96 THR A C 1
ATOM 797 O O . THR A 1 96 ? -8.805 -42.375 -25.953 1 77.94 96 THR A O 1
ATOM 800 N N . GLY A 1 97 ? -8.961 -40.219 -25.672 1 76.25 97 GLY A N 1
ATOM 801 C CA . GLY A 1 97 ? -8.5 -40.281 -24.297 1 76.25 97 GLY A CA 1
ATOM 802 C C . GLY A 1 97 ? -9.359 -41.125 -23.406 1 76.25 97 GLY A C 1
ATOM 803 O O . GLY A 1 97 ? -8.844 -41.906 -22.594 1 76.25 97 GLY A O 1
ATOM 804 N N . ILE A 1 98 ? -10.594 -41.062 -23.641 1 78.62 98 ILE A N 1
ATOM 805 C CA . ILE A 1 98 ? -11.531 -41.844 -22.828 1 78.62 98 ILE A CA 1
ATOM 806 C C . ILE A 1 98 ? -11.367 -43.312 -23.125 1 78.62 98 ILE A C 1
ATOM 808 O O . ILE A 1 98 ? -11.406 -44.156 -22.203 1 78.62 98 ILE A O 1
ATOM 812 N N . GLU A 1 99 ? -11.117 -43.562 -24.359 1 79.75 99 GLU A N 1
ATOM 813 C CA . GLU A 1 99 ? -10.906 -44.969 -24.734 1 79.75 99 GLU A CA 1
ATOM 814 C C . GLU A 1 99 ? -9.633 -45.531 -24.109 1 79.75 99 GLU A C 1
ATOM 816 O O . GLU A 1 99 ? -9.625 -46.656 -23.609 1 79.75 99 GLU A O 1
ATOM 821 N N . ILE A 1 100 ? -8.719 -44.719 -24.203 1 78.94 100 ILE A N 1
ATOM 822 C CA . ILE A 1 100 ? -7.441 -45.125 -23.625 1 78.94 100 ILE A CA 1
ATOM 823 C C . ILE A 1 100 ? -7.598 -45.344 -22.125 1 78.94 100 ILE A C 1
ATOM 825 O O . ILE A 1 100 ? -7.09 -46.312 -21.578 1 78.94 100 ILE A O 1
ATOM 829 N N . LEU A 1 101 ? -8.312 -44.469 -21.547 1 80.62 101 LEU A N 1
ATOM 830 C CA . LEU A 1 101 ? -8.555 -44.594 -20.109 1 80.62 101 LEU A CA 1
ATOM 831 C C . LEU A 1 101 ? -9.305 -45.906 -19.797 1 80.62 101 LEU A C 1
ATOM 833 O O . LEU A 1 101 ? -8.977 -46.594 -18.828 1 80.62 101 LEU A O 1
ATOM 837 N N . ASN A 1 102 ? -10.219 -46.219 -20.594 1 81.19 102 ASN A N 1
ATOM 838 C CA . ASN A 1 102 ? -10.969 -47.438 -20.391 1 81.19 102 ASN A CA 1
ATOM 839 C C . ASN A 1 102 ? -10.07 -48.656 -20.547 1 81.19 102 ASN A C 1
ATOM 841 O O . ASN A 1 102 ? -10.258 -49.656 -19.844 1 81.19 102 ASN A O 1
ATOM 845 N N . ILE A 1 103 ? -9.164 -48.562 -21.453 1 83.06 103 ILE A N 1
ATOM 846 C CA . ILE A 1 103 ? -8.211 -49.656 -21.641 1 83.06 103 ILE A CA 1
ATOM 847 C C . ILE A 1 103 ? -7.355 -49.781 -20.375 1 83.06 103 ILE A C 1
ATOM 849 O O . ILE A 1 103 ? -7.129 -50.906 -19.906 1 83.06 103 ILE A O 1
ATOM 853 N N . ILE A 1 104 ? -6.98 -48.625 -19.875 1 80.06 104 ILE A N 1
ATOM 854 C CA . ILE A 1 104 ? -6.148 -48.625 -18.688 1 80.06 104 ILE A CA 1
ATOM 855 C C . ILE A 1 104 ? -6.938 -49.219 -17.516 1 80.06 104 ILE A C 1
ATOM 857 O O . ILE A 1 104 ? -6.445 -50.094 -16.797 1 80.06 104 ILE A O 1
ATOM 861 N N . ILE A 1 105 ? -8.109 -48.844 -17.375 1 82.5 105 ILE A N 1
ATOM 862 C CA . ILE A 1 105 ? -8.961 -49.281 -16.281 1 82.5 105 ILE A CA 1
ATOM 863 C C . ILE A 1 105 ? -9.195 -50.781 -16.375 1 82.5 105 ILE A C 1
ATOM 865 O O . ILE A 1 105 ? -9.023 -51.531 -15.406 1 82.5 105 ILE A O 1
ATOM 869 N N . THR A 1 106 ? -9.578 -51.219 -17.516 1 85.19 106 THR A N 1
ATOM 870 C CA . THR A 1 106 ? -9.852 -52.625 -17.734 1 85.19 106 THR A CA 1
ATOM 871 C C . THR A 1 106 ? -8.586 -53.469 -17.547 1 85.19 106 THR A C 1
ATOM 873 O O . THR A 1 106 ? -8.633 -54.562 -16.969 1 85.19 106 THR A O 1
ATOM 876 N N . SER A 1 107 ? -7.52 -52.938 -18.078 1 84.31 107 SER A N 1
ATOM 877 C CA . SER A 1 107 ? -6.246 -53.625 -17.906 1 84.31 107 SER A CA 1
ATOM 878 C C . SER A 1 107 ? -5.883 -53.781 -16.438 1 84.31 107 SER A C 1
ATOM 880 O O . SER A 1 107 ? -5.359 -54.812 -16.016 1 84.31 107 SER A O 1
ATOM 882 N N . ASP A 1 108 ? -6.152 -52.75 -15.75 1 80.88 108 ASP A N 1
ATOM 883 C CA . ASP A 1 108 ? -5.887 -52.781 -14.312 1 80.88 108 ASP A CA 1
ATOM 884 C C . ASP A 1 108 ? -6.785 -53.812 -13.617 1 80.88 108 ASP A C 1
ATOM 886 O O . ASP A 1 108 ? -6.328 -54.562 -12.75 1 80.88 108 ASP A O 1
ATOM 890 N N . GLU A 1 109 ? -8.023 -53.844 -13.938 1 82.56 109 GLU A N 1
ATOM 891 C CA . GLU A 1 109 ? -8.969 -54.812 -13.391 1 82.56 109 GLU A CA 1
ATOM 892 C C . GLU A 1 109 ? -8.539 -56.25 -13.688 1 82.56 109 GLU A C 1
ATOM 894 O O . GLU A 1 109 ? -8.719 -57.125 -12.859 1 82.56 109 GLU A O 1
ATOM 899 N N . LEU A 1 110 ? -7.953 -56.375 -14.844 1 87.31 110 LEU A N 1
ATOM 900 C CA . LEU A 1 110 ? -7.512 -57.688 -15.281 1 87.31 110 LEU A CA 1
ATOM 901 C C . LEU A 1 110 ? -6.09 -57.969 -14.797 1 87.31 110 LEU A C 1
ATOM 903 O O . LEU A 1 110 ? -5.52 -59.031 -15.109 1 87.31 110 LEU A O 1
ATOM 907 N N . LYS A 1 111 ? -5.504 -56.938 -14.078 1 84.81 111 LYS A N 1
ATOM 908 C CA . LYS A 1 111 ? -4.172 -57 -13.484 1 84.81 111 LYS A CA 1
ATOM 909 C C . LYS A 1 111 ? -3.105 -57.188 -14.562 1 84.81 111 LYS A C 1
ATOM 911 O O . LYS A 1 111 ? -2.223 -58.031 -14.43 1 84.81 111 LYS A O 1
ATOM 916 N N . LEU A 1 112 ? -3.338 -56.531 -15.656 1 86.12 112 LEU A N 1
ATOM 917 C CA . LEU A 1 112 ? -2.34 -56.469 -16.719 1 86.12 112 LEU A CA 1
ATOM 918 C C . LEU A 1 112 ? -1.375 -55.312 -16.484 1 86.12 112 LEU A C 1
ATOM 920 O O . LEU A 1 112 ? -1.453 -54.281 -17.172 1 86.12 112 LEU A O 1
ATOM 924 N N . ASN A 1 113 ? -0.437 -55.469 -15.656 1 77.25 113 ASN A N 1
ATOM 925 C CA . ASN A 1 113 ? 0.414 -54.375 -15.18 1 77.25 113 ASN A CA 1
ATOM 926 C C . ASN A 1 113 ? 1.255 -53.781 -16.297 1 77.25 113 ASN A C 1
ATOM 928 O O . ASN A 1 113 ? 1.44 -52.562 -16.375 1 77.25 113 ASN A O 1
ATOM 932 N N . GLN A 1 114 ? 1.724 -54.656 -17.141 1 78.06 114 GLN A N 1
ATOM 933 C CA . GLN A 1 114 ? 2.576 -54.188 -18.234 1 78.06 114 GLN A CA 1
ATOM 934 C C . GLN A 1 114 ? 1.79 -53.312 -19.203 1 78.06 114 GLN A C 1
ATOM 936 O O . GLN A 1 114 ? 2.307 -52.312 -19.703 1 78.06 114 GLN A O 1
ATOM 941 N N . LEU A 1 115 ? 0.588 -53.719 -19.453 1 78.75 115 LEU A N 1
ATOM 942 C CA . LEU A 1 115 ? -0.248 -52.969 -20.375 1 78.75 115 LEU A CA 1
ATOM 943 C C . LEU A 1 115 ? -0.608 -51.625 -19.766 1 78.75 115 LEU A C 1
ATOM 945 O O . LEU A 1 115 ? -0.645 -50.594 -20.484 1 78.75 115 LEU A O 1
ATOM 949 N N . VAL A 1 116 ? -0.809 -51.562 -18.5 1 74.94 116 VAL A N 1
ATOM 950 C CA . VAL A 1 116 ? -1.114 -50.312 -17.812 1 74.94 116 VAL A CA 1
ATOM 951 C C . VAL A 1 116 ? 0.052 -49.344 -17.953 1 74.94 116 VAL A C 1
ATOM 953 O O . VAL A 1 116 ? -0.146 -48.188 -18.297 1 74.94 116 VAL A O 1
ATOM 956 N N . LYS A 1 117 ? 1.134 -49.812 -17.781 1 71.69 117 LYS A N 1
ATOM 957 C CA . LYS A 1 117 ? 2.33 -49 -17.875 1 71.69 117 LYS A CA 1
ATOM 958 C C . LYS A 1 117 ? 2.529 -48.469 -19.297 1 71.69 117 LYS A C 1
ATOM 960 O O . LYS A 1 117 ? 2.908 -47.312 -19.484 1 71.69 117 LYS A O 1
ATOM 965 N N . LEU A 1 118 ? 2.277 -49.344 -20.25 1 70.81 118 LEU A N 1
ATOM 966 C CA . LEU A 1 118 ? 2.436 -48.969 -21.656 1 70.81 118 LEU A CA 1
ATOM 967 C C . LEU A 1 118 ? 1.435 -47.906 -22.047 1 70.81 118 LEU A C 1
ATOM 969 O O . LEU A 1 118 ? 1.78 -46.938 -22.766 1 70.81 118 LEU A O 1
ATOM 973 N N . ALA A 1 119 ? 0.286 -48.094 -21.562 1 69.19 119 ALA A N 1
ATOM 974 C CA . ALA A 1 119 ? -0.764 -47.125 -21.875 1 69.19 119 ALA A CA 1
ATOM 975 C C . ALA A 1 119 ? -0.5 -45.781 -21.203 1 69.19 119 ALA A C 1
ATOM 977 O O . ALA A 1 119 ? -0.794 -44.719 -21.75 1 69.19 119 ALA A O 1
ATOM 978 N N . GLU A 1 120 ? 0.062 -45.812 -20.047 1 64.19 120 GLU A N 1
ATOM 979 C CA . GLU A 1 120 ? 0.383 -44.625 -19.297 1 64.19 120 GLU A CA 1
ATOM 980 C C . GLU A 1 120 ? 1.45 -43.781 -20 1 64.19 120 GLU A C 1
ATOM 982 O O . GLU A 1 120 ? 1.421 -42.562 -19.938 1 64.19 120 GLU A O 1
ATOM 987 N N . ASN A 1 121 ? 2.312 -44.438 -20.594 1 61.69 121 ASN A N 1
ATOM 988 C CA . ASN A 1 121 ? 3.404 -43.75 -21.281 1 61.69 121 ASN A CA 1
ATOM 989 C C . ASN A 1 121 ? 2.908 -42.969 -22.5 1 61.69 121 ASN A C 1
ATOM 991 O O . ASN A 1 121 ? 3.508 -41.969 -22.906 1 61.69 121 ASN A O 1
ATOM 995 N N . GLU A 1 122 ? 1.905 -43.5 -23.125 1 59.09 122 GLU A N 1
ATOM 996 C CA . GLU A 1 122 ? 1.329 -42.781 -24.266 1 59.09 122 GLU A CA 1
ATOM 997 C C . GLU A 1 122 ? 0.451 -41.625 -23.797 1 59.09 122 GLU A C 1
ATOM 999 O O . GLU A 1 122 ? -0.201 -40.969 -24.609 1 59.09 122 GLU A O 1
ATOM 1004 N N . HIS A 1 123 ? 0.466 -41.438 -22.562 1 56.22 123 HIS A N 1
ATOM 1005 C CA . HIS A 1 123 ? -0.475 -40.781 -21.656 1 56.22 123 HIS A CA 1
ATOM 1006 C C . HIS A 1 123 ? -0.58 -39.312 -21.953 1 56.22 123 HIS A C 1
ATOM 1008 O O . HIS A 1 123 ? -1.667 -38.719 -21.875 1 56.22 123 HIS A O 1
ATOM 1014 N N . GLN A 1 124 ? 0.519 -38.656 -22.312 1 58.28 124 GLN A N 1
ATOM 1015 C CA . GLN A 1 124 ? 0.416 -37.188 -22.297 1 58.28 124 GLN A CA 1
ATOM 1016 C C . GLN A 1 124 ? -0.682 -36.719 -23.234 1 58.28 124 GLN A C 1
ATOM 1018 O O . GLN A 1 124 ? -1.395 -35.75 -22.922 1 58.28 124 GLN A O 1
ATOM 1023 N N . LYS A 1 125 ? -0.89 -37.438 -24.234 1 60.16 125 LYS A N 1
ATOM 1024 C CA . LYS A 1 125 ? -1.768 -36.969 -25.297 1 60.16 125 LYS A CA 1
ATOM 1025 C C . LYS A 1 125 ? -3.234 -37.219 -24.953 1 60.16 125 LYS A C 1
ATOM 1027 O O . LYS A 1 125 ? -4.086 -36.344 -25.203 1 60.16 125 LYS A O 1
ATOM 1032 N N . PHE A 1 126 ? -3.441 -38.312 -24.312 1 63 126 PHE A N 1
ATOM 1033 C CA . PHE A 1 126 ? -4.848 -38.688 -24.188 1 63 126 PHE A CA 1
ATOM 1034 C C . PHE A 1 126 ? -5.52 -37.875 -23.094 1 63 126 PHE A C 1
ATOM 1036 O O . PHE A 1 126 ? -6.734 -37.656 -23.125 1 63 126 PHE A O 1
ATOM 1043 N N . LEU A 1 127 ? -4.66 -37.312 -22.234 1 66.38 127 LEU A N 1
ATOM 1044 C CA . LEU A 1 127 ? -5.219 -36.594 -21.078 1 66.38 127 LEU A CA 1
ATOM 1045 C C . LEU A 1 127 ? -5.715 -35.219 -21.484 1 66.38 127 LEU A C 1
ATOM 1047 O O . LEU A 1 127 ? -6.527 -34.625 -20.766 1 66.38 127 LEU A O 1
ATOM 1051 N N . LYS A 1 128 ? -5.422 -34.906 -22.719 1 70.88 128 LYS A N 1
ATOM 1052 C CA . LYS A 1 128 ? -5.711 -33.562 -23.125 1 70.88 128 LYS A CA 1
ATOM 1053 C C . LYS A 1 128 ? -7.027 -33.469 -23.891 1 70.88 128 LYS A C 1
ATOM 1055 O O . LYS A 1 128 ? -7.598 -32.375 -24.047 1 70.88 128 LYS A O 1
ATOM 1060 N N . ASP A 1 129 ? -7.633 -34.562 -24.328 1 75.69 129 ASP A N 1
ATOM 1061 C CA . ASP A 1 129 ? -8.812 -34.531 -25.188 1 75.69 129 ASP A CA 1
ATOM 1062 C C . ASP A 1 129 ? -10.047 -34.062 -24.422 1 75.69 129 ASP A C 1
ATOM 1064 O O . ASP A 1 129 ? -10.789 -33.188 -24.906 1 75.69 129 ASP A O 1
ATOM 1068 N N . ASP A 1 130 ? -10.406 -34.594 -23.312 1 82.81 130 ASP A N 1
ATOM 1069 C CA . ASP A 1 130 ? -11.508 -34.25 -22.422 1 82.81 130 ASP A CA 1
ATOM 1070 C C . ASP A 1 130 ? -11.094 -34.344 -20.953 1 82.81 130 ASP A C 1
ATOM 1072 O O . ASP A 1 130 ? -11.5 -35.281 -20.266 1 82.81 130 ASP A O 1
ATOM 1076 N N . PRO A 1 131 ? -10.422 -33.312 -20.656 1 86.94 131 PRO A N 1
ATOM 1077 C CA . PRO A 1 131 ? -9.805 -33.438 -19.328 1 86.94 131 PRO A CA 1
ATOM 1078 C C . PRO A 1 131 ? -10.828 -33.5 -18.203 1 86.94 131 PRO A C 1
ATOM 1080 O O . PRO A 1 131 ? -10.594 -34.188 -17.203 1 86.94 131 PRO A O 1
ATOM 1083 N N . VAL A 1 132 ? -11.992 -32.938 -18.328 1 90.06 132 VAL A N 1
ATOM 1084 C CA . VAL A 1 132 ? -13 -32.938 -17.281 1 90.06 132 VAL A CA 1
ATOM 1085 C C . VAL A 1 132 ? -13.586 -34.344 -17.125 1 90.06 132 VAL A C 1
ATOM 1087 O O . VAL A 1 132 ? -13.656 -34.875 -16 1 90.06 132 VAL A O 1
ATOM 1090 N N . LYS A 1 133 ? -13.945 -34.969 -18.219 1 87.81 133 LYS A N 1
ATOM 1091 C CA . LYS A 1 133 ? -14.523 -36.312 -18.172 1 87.81 133 LYS A CA 1
ATOM 1092 C C . LYS A 1 133 ? -13.508 -37.312 -17.703 1 87.81 133 LYS A C 1
ATOM 1094 O O . LYS A 1 133 ? -13.836 -38.219 -16.906 1 87.81 133 LYS A O 1
ATOM 1099 N N . ILE A 1 134 ? -12.328 -37.188 -18.219 1 85.69 134 ILE A N 1
ATOM 1100 C CA . ILE A 1 134 ? -11.266 -38.094 -17.828 1 85.69 134 ILE A CA 1
ATOM 1101 C C . ILE A 1 134 ? -11.031 -38 -16.312 1 85.69 134 ILE A C 1
ATOM 1103 O O . ILE A 1 134 ? -10.938 -39.031 -15.625 1 85.69 134 ILE A O 1
ATOM 1107 N N . PHE A 1 135 ? -10.992 -36.781 -15.844 1 88.56 135 PHE A N 1
ATOM 1108 C CA . PHE A 1 135 ? -10.766 -36.562 -14.414 1 88.56 135 PHE A CA 1
ATOM 1109 C C . PHE A 1 135 ? -11.906 -37.156 -13.594 1 88.56 135 PHE A C 1
ATOM 1111 O O . PHE A 1 135 ? -11.672 -37.781 -12.555 1 88.56 135 PHE A O 1
ATOM 1118 N N . GLN A 1 136 ? -13.07 -37.031 -14.031 1 88.75 136 GLN A N 1
ATOM 1119 C CA . GLN A 1 136 ? -14.242 -37.562 -13.344 1 88.75 136 GLN A CA 1
ATOM 1120 C C . GLN A 1 136 ? -14.172 -39.094 -13.234 1 88.75 136 GLN A C 1
ATOM 1122 O O . GLN A 1 136 ? -14.406 -39.656 -12.164 1 88.75 136 GLN A O 1
ATOM 1127 N N . ILE A 1 137 ? -13.805 -39.688 -14.344 1 84.94 137 ILE A N 1
ATOM 1128 C CA . ILE A 1 137 ? -13.742 -41.125 -14.383 1 84.94 137 ILE A CA 1
ATOM 1129 C C . ILE A 1 137 ? -12.641 -41.625 -13.445 1 84.94 137 ILE A C 1
ATOM 1131 O O . ILE A 1 137 ? -12.867 -42.531 -12.641 1 84.94 137 ILE A O 1
ATOM 1135 N N . ILE A 1 138 ? -11.516 -40.969 -13.531 1 83 138 ILE A N 1
ATOM 1136 C CA . ILE A 1 138 ? -10.367 -41.375 -12.727 1 83 138 ILE A CA 1
ATOM 1137 C C . ILE A 1 138 ? -10.68 -41.188 -11.25 1 83 138 ILE A C 1
ATOM 1139 O O . ILE A 1 138 ? -10.391 -42.062 -10.422 1 83 138 ILE A O 1
ATOM 1143 N N . TYR A 1 139 ? -11.312 -40.125 -10.898 1 85.81 139 TYR A N 1
ATOM 1144 C CA . TYR A 1 139 ? -11.547 -39.75 -9.508 1 85.81 139 TYR A CA 1
ATOM 1145 C C . TYR A 1 139 ? -12.547 -40.688 -8.844 1 85.81 139 TYR A C 1
ATOM 1147 O O . TYR A 1 139 ? -12.359 -41.094 -7.695 1 85.81 139 TYR A O 1
ATOM 1155 N N . TYR A 1 140 ? -13.516 -41.031 -9.531 1 84.12 140 TYR A N 1
ATOM 1156 C CA . TYR A 1 140 ? -14.586 -41.812 -8.914 1 84.12 140 TYR A CA 1
ATOM 1157 C C . TYR A 1 140 ? -14.32 -43.312 -9.047 1 84.12 140 TYR A C 1
ATOM 1159 O O . TYR A 1 140 ? -15.047 -44.125 -8.469 1 84.12 140 TYR A O 1
ATOM 1167 N N . HIS A 1 141 ? -13.219 -43.562 -9.773 1 77.19 141 HIS A N 1
ATOM 1168 C CA . HIS A 1 141 ? -12.875 -45 -9.875 1 77.19 141 HIS A CA 1
ATOM 1169 C C . HIS A 1 141 ? -12.023 -45.438 -8.688 1 77.19 141 HIS A C 1
ATOM 1171 O O . HIS A 1 141 ? -10.906 -44.938 -8.5 1 77.19 141 HIS A O 1
ATOM 1177 N N . LYS A 1 142 ? -12.391 -46.219 -7.871 1 71.5 142 LYS A N 1
ATOM 1178 C CA . LYS A 1 142 ? -11.805 -46.656 -6.598 1 71.5 142 LYS A CA 1
ATOM 1179 C C . LYS A 1 142 ? -10.453 -47.312 -6.809 1 71.5 142 LYS A C 1
ATOM 1181 O O . LYS A 1 142 ? -9.555 -47.188 -5.977 1 71.5 142 LYS A O 1
ATOM 1186 N N . SER A 1 143 ? -10.234 -47.969 -7.875 1 66.25 143 SER A N 1
ATOM 1187 C CA . SER A 1 143 ? -9.031 -48.812 -8.031 1 66.25 143 SER A CA 1
ATOM 1188 C C . SER A 1 143 ? -7.895 -48 -8.656 1 66.25 143 SER A C 1
ATOM 1190 O O . SER A 1 143 ? -6.758 -48.469 -8.711 1 66.25 143 SER A O 1
ATOM 1192 N N . LEU A 1 144 ? -8.227 -46.812 -9.016 1 71.31 144 LEU A N 1
ATOM 1193 C CA . LEU A 1 144 ? -7.227 -46.094 -9.797 1 71.31 144 LEU A CA 1
ATOM 1194 C C . LEU A 1 144 ? -6.551 -45.031 -8.961 1 71.31 144 LEU A C 1
ATOM 1196 O O . LEU A 1 144 ? -6.406 -43.875 -9.406 1 71.31 144 LEU A O 1
ATOM 1200 N N . ASN A 1 145 ? -6.035 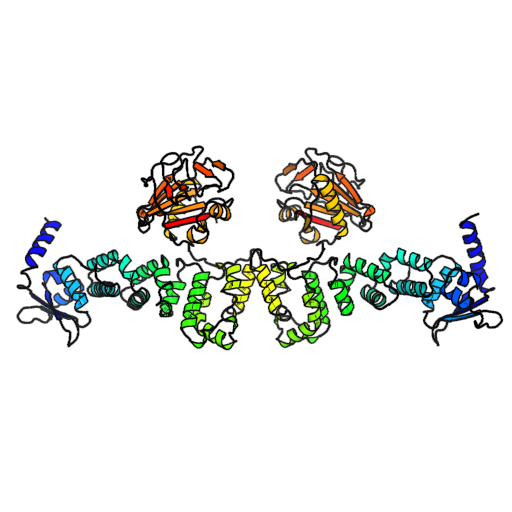-45.344 -7.836 1 72.69 145 ASN A N 1
ATOM 1201 C CA . ASN A 1 145 ? -5.441 -44.312 -6.961 1 72.69 145 ASN A CA 1
ATOM 1202 C C . ASN A 1 145 ? -4.121 -43.812 -7.52 1 72.69 145 ASN A C 1
ATOM 1204 O O . ASN A 1 145 ? -3.84 -42.594 -7.441 1 72.69 145 ASN A O 1
ATOM 1208 N N . ASN A 1 146 ? -3.377 -44.688 -8.023 1 69.62 146 ASN A N 1
ATOM 1209 C CA . ASN A 1 146 ? -2.082 -44.281 -8.555 1 69.62 146 ASN A CA 1
ATOM 1210 C C . ASN A 1 146 ? -2.24 -43.406 -9.773 1 69.62 146 ASN A C 1
ATOM 1212 O O . ASN A 1 146 ? -1.512 -42.406 -9.93 1 69.62 146 ASN A O 1
ATOM 1216 N N . ILE A 1 147 ? -3.256 -43.781 -10.531 1 74.69 147 ILE A N 1
ATOM 1217 C CA . ILE A 1 147 ? -3.471 -42.969 -11.734 1 74.69 147 ILE A CA 1
ATOM 1218 C C . ILE A 1 147 ? -4.066 -41.625 -11.359 1 74.69 147 ILE A C 1
ATOM 1220 O O . ILE A 1 147 ? -3.787 -40.625 -12.016 1 74.69 147 ILE A O 1
ATOM 1224 N N . LYS A 1 148 ? -4.809 -41.719 -10.266 1 82.06 148 LYS A N 1
ATOM 1225 C CA . LYS A 1 148 ? -5.434 -40.5 -9.789 1 82.06 148 LYS A CA 1
ATOM 1226 C C . LYS A 1 148 ? -4.383 -39.438 -9.398 1 82.06 148 LYS A C 1
ATOM 1228 O O . LYS A 1 148 ? -4.461 -38.281 -9.812 1 82.06 148 LYS A O 1
ATOM 1233 N N . GLU A 1 149 ? -3.484 -39.875 -8.648 1 82.88 149 GLU A N 1
ATOM 1234 C CA . GLU A 1 149 ? -2.441 -38.969 -8.188 1 82.88 149 GLU A CA 1
ATOM 1235 C C . GLU A 1 149 ? -1.589 -38.469 -9.352 1 82.88 149 GLU A C 1
ATOM 1237 O O . GLU A 1 149 ? -1.189 -37.312 -9.383 1 82.88 149 GLU A O 1
ATOM 1242 N N . PHE A 1 150 ? -1.362 -39.406 -10.156 1 76.94 150 PHE A N 1
ATOM 1243 C CA . PHE A 1 150 ? -0.586 -39.031 -11.336 1 76.94 150 PHE A CA 1
ATOM 1244 C C . PHE A 1 150 ? -1.32 -38 -12.164 1 76.94 150 PHE A C 1
ATOM 1246 O O . PHE A 1 150 ? -0.719 -37 -12.609 1 76.94 150 PHE A O 1
ATOM 1253 N N . TYR A 1 151 ? -2.543 -38.281 -12.383 1 82.44 151 TYR A N 1
ATOM 1254 C CA . TYR A 1 151 ? -3.338 -37.344 -13.188 1 82.44 151 TYR A CA 1
ATOM 1255 C C . TYR A 1 151 ? -3.459 -36 -12.508 1 82.44 151 TYR A C 1
ATOM 1257 O O . TYR A 1 151 ? -3.375 -34.938 -13.156 1 82.44 151 TYR A O 1
ATOM 1265 N N . LEU A 1 152 ? -3.654 -36 -11.25 1 87.62 152 LEU A N 1
ATOM 1266 C CA . LEU A 1 152 ? -3.744 -34.75 -10.484 1 87.62 152 LEU A CA 1
ATOM 1267 C C . LEU A 1 152 ? -2.451 -33.969 -10.594 1 87.62 152 LEU A C 1
ATOM 1269 O O . LEU A 1 152 ? -2.484 -32.719 -10.727 1 87.62 152 LEU A O 1
ATOM 1273 N N . GLU A 1 153 ? -1.417 -34.594 -10.547 1 83.81 153 GLU A N 1
ATOM 1274 C CA . GLU A 1 153 ? -0.122 -33.938 -10.695 1 83.81 153 GLU A CA 1
ATOM 1275 C C . GLU A 1 153 ? 0.022 -33.281 -12.07 1 83.81 153 GLU A C 1
ATOM 1277 O O . GLU A 1 153 ? 0.54 -32.188 -12.195 1 83.81 153 GLU A O 1
ATOM 1282 N N . MET A 1 154 ? -0.42 -34.062 -12.992 1 81.44 154 MET A N 1
ATOM 1283 C CA . MET A 1 154 ? -0.35 -33.562 -14.352 1 81.44 154 MET A CA 1
ATOM 1284 C C . MET A 1 154 ? -1.194 -32.312 -14.508 1 81.44 154 MET A C 1
ATOM 1286 O O . MET A 1 154 ? -0.752 -31.328 -15.109 1 81.44 154 MET A O 1
ATOM 1290 N N . ILE A 1 155 ? -2.355 -32.344 -13.977 1 86.94 155 ILE A N 1
ATOM 1291 C CA . ILE A 1 155 ? -3.268 -31.203 -14.055 1 86.94 155 ILE A CA 1
ATOM 1292 C C . ILE A 1 155 ? -2.678 -30 -13.312 1 86.94 155 ILE A C 1
ATOM 1294 O O . ILE A 1 155 ? -2.795 -28.859 -13.758 1 86.94 155 ILE A O 1
ATOM 1298 N N . CYS A 1 156 ? -2.045 -30.25 -12.219 1 90.88 156 CYS A N 1
ATOM 1299 C CA . CYS A 1 156 ? -1.474 -29.188 -11.414 1 90.88 156 CYS A CA 1
ATOM 1300 C C . CYS A 1 156 ? -0.279 -28.547 -12.117 1 90.88 156 CYS A C 1
ATOM 1302 O O . CYS A 1 156 ? -0.023 -27.344 -11.953 1 90.88 156 CYS A O 1
ATOM 1304 N N . LEU A 1 157 ? 0.376 -29.328 -12.883 1 85.31 157 LEU A N 1
ATOM 1305 C CA . LEU A 1 157 ? 1.526 -28.812 -13.625 1 85.31 157 LEU A CA 1
ATOM 1306 C C . LEU A 1 157 ? 1.08 -27.953 -14.805 1 85.31 157 LEU A C 1
ATOM 1308 O O . LEU A 1 157 ? 1.7 -26.938 -15.102 1 85.31 157 LEU A O 1
ATOM 1312 N N . GLU A 1 158 ? -0.012 -28.422 -15.469 1 84.81 158 GLU A N 1
ATOM 1313 C CA . GLU A 1 158 ? -0.59 -27.688 -16.594 1 84.81 158 GLU A CA 1
ATOM 1314 C C . GLU A 1 158 ? -2.094 -27.5 -16.406 1 84.81 158 GLU A C 1
ATOM 1316 O O . GLU A 1 158 ? -2.887 -28.047 -17.188 1 84.81 158 GLU A O 1
ATOM 1321 N N . PRO A 1 159 ? -2.404 -26.609 -15.547 1 91.19 159 PRO A N 1
ATOM 1322 C CA . PRO A 1 159 ? -3.814 -26.5 -15.164 1 91.19 159 PRO A CA 1
ATOM 1323 C C . PRO A 1 159 ? -4.684 -25.938 -16.281 1 91.19 159 PRO A C 1
ATOM 1325 O O . PRO A 1 159 ? -5.898 -26.156 -16.297 1 91.19 159 PRO A O 1
ATOM 1328 N N . ARG A 1 160 ? -4.141 -25.297 -17.219 1 87.94 160 ARG A N 1
ATOM 1329 C CA . ARG A 1 160 ? -4.914 -24.641 -18.266 1 87.94 160 ARG A CA 1
ATOM 1330 C C . ARG A 1 160 ? -5.594 -25.656 -19.172 1 87.94 160 ARG A C 1
ATOM 1332 O O . ARG A 1 160 ? -6.602 -25.359 -19.812 1 87.94 160 ARG A O 1
ATOM 1339 N N . ILE A 1 161 ? -5.031 -26.844 -19.219 1 84.75 161 ILE A N 1
ATOM 1340 C CA . ILE A 1 161 ? -5.652 -27.922 -19.984 1 84.75 161 ILE A CA 1
ATOM 1341 C C . ILE A 1 161 ? -7.086 -28.125 -19.5 1 84.75 161 ILE A C 1
ATOM 1343 O O . ILE A 1 161 ? -7.98 -28.391 -20.312 1 84.75 161 ILE A O 1
ATOM 1347 N N . LEU A 1 162 ? -7.246 -27.969 -18.234 1 91.31 162 LEU A N 1
ATOM 1348 C CA . LEU A 1 162 ? -8.555 -28.203 -17.625 1 91.31 162 LEU A CA 1
ATOM 1349 C C . LEU A 1 162 ? -9.328 -26.891 -17.484 1 91.31 162 LEU A C 1
ATOM 1351 O O . LEU A 1 162 ? -10.484 -26.797 -17.906 1 91.31 162 LEU A O 1
ATOM 1355 N N . PHE A 1 163 ? -8.758 -25.812 -17.078 1 93.5 163 PHE A N 1
ATOM 1356 C CA . PHE A 1 163 ? -9.414 -24.578 -16.688 1 93.5 163 PHE A CA 1
ATOM 1357 C C . PHE A 1 163 ? -9.828 -23.766 -17.906 1 93.5 163 PHE A C 1
ATOM 1359 O O . PHE A 1 163 ? -10.812 -23.031 -17.859 1 93.5 163 PHE A O 1
ATOM 1366 N N . ASP A 1 164 ? -9.078 -23.891 -18.906 1 90.69 164 ASP A N 1
ATOM 1367 C CA . ASP A 1 164 ? -9.414 -23.141 -20.109 1 90.69 164 ASP A CA 1
ATOM 1368 C C . ASP A 1 164 ? -10.422 -23.891 -20.969 1 90.69 164 ASP A C 1
ATOM 1370 O O . ASP A 1 164 ? -10.938 -23.359 -21.938 1 90.69 164 ASP A O 1
ATOM 1374 N N . SER A 1 165 ? -10.617 -25.125 -20.594 1 88.94 165 SER A N 1
ATOM 1375 C CA . SER A 1 165 ? -11.57 -25.922 -21.344 1 88.94 165 SER A CA 1
ATOM 1376 C C . SER A 1 165 ? -12.992 -25.375 -21.203 1 88.94 165 SER A C 1
ATOM 1378 O O . SER A 1 165 ? -13.359 -24.844 -20.156 1 88.94 165 SER A O 1
ATOM 1380 N N . ALA A 1 166 ? -13.781 -25.469 -22.203 1 88.25 166 ALA A N 1
ATOM 1381 C CA . ALA A 1 166 ? -15.172 -25.031 -22.188 1 88.25 166 ALA A CA 1
ATOM 1382 C C . ALA A 1 166 ? -15.984 -25.844 -21.188 1 88.25 166 ALA A C 1
ATOM 1384 O O . ALA A 1 166 ? -16.984 -25.344 -20.641 1 88.25 166 ALA A O 1
ATOM 1385 N N . LYS A 1 167 ? -15.477 -27.031 -20.984 1 91 167 LYS A N 1
ATOM 1386 C CA . LYS A 1 167 ? -16.219 -27.922 -20.109 1 91 167 LYS A CA 1
ATOM 1387 C C . LYS A 1 167 ? -15.852 -27.719 -18.641 1 91 167 LYS A C 1
ATOM 1389 O O . LYS A 1 167 ? -16.359 -28.406 -17.75 1 91 167 LYS A O 1
ATOM 1394 N N . PHE A 1 168 ? -15.047 -26.812 -18.391 1 94.56 168 PHE A N 1
ATOM 1395 C CA . PHE A 1 168 ? -14.602 -26.547 -17.031 1 94.56 168 PHE A CA 1
ATOM 1396 C C . PHE A 1 168 ? -15.797 -26.266 -16.125 1 94.56 168 PHE A C 1
ATOM 1398 O O . PHE A 1 168 ? -15.82 -26.703 -14.969 1 94.56 168 PHE A O 1
ATOM 1405 N N . ILE A 1 169 ? -16.734 -25.578 -16.594 1 93.94 169 ILE A N 1
ATOM 1406 C CA . ILE A 1 169 ? -17.891 -25.141 -15.812 1 93.94 169 ILE A CA 1
ATOM 1407 C C . ILE A 1 169 ? -18.688 -26.359 -15.359 1 93.94 169 ILE A C 1
ATOM 1409 O O . ILE A 1 169 ? -19.5 -26.281 -14.43 1 93.94 169 ILE A O 1
ATOM 1413 N N . ASP A 1 170 ? -18.469 -27.516 -16 1 93.12 170 ASP A N 1
ATOM 1414 C CA . ASP A 1 170 ? -19.203 -28.734 -15.664 1 93.12 170 ASP A CA 1
ATOM 1415 C C . ASP A 1 170 ? -18.438 -29.578 -14.648 1 93.12 170 ASP A C 1
ATOM 1417 O O . ASP A 1 170 ? -18.891 -30.656 -14.25 1 93.12 170 ASP A O 1
ATOM 1421 N N . LEU A 1 171 ? -17.344 -29.078 -14.273 1 95 171 LEU A N 1
ATOM 1422 C CA . LEU A 1 171 ? -16.531 -29.812 -13.305 1 95 171 LEU A CA 1
ATOM 1423 C C . LEU A 1 171 ? -17.25 -29.922 -11.969 1 95 171 LEU A C 1
ATOM 1425 O O . LEU A 1 171 ? -17.703 -28.906 -11.422 1 95 171 LEU A O 1
ATOM 1429 N N . PRO A 1 172 ? -17.375 -31.156 -11.492 1 94.62 172 PRO A N 1
ATOM 1430 C CA . PRO A 1 172 ? -18.047 -31.328 -10.195 1 94.62 172 PRO A CA 1
ATOM 1431 C C . PRO A 1 172 ? -17.281 -30.641 -9.055 1 94.62 172 PRO A C 1
ATOM 1433 O O . PRO A 1 172 ? -16.047 -30.578 -9.086 1 94.62 172 PRO A O 1
ATOM 1436 N N . ALA A 1 173 ? -17.969 -30.25 -7.992 1 94.88 173 ALA A N 1
ATOM 1437 C CA . ALA A 1 173 ? -17.438 -29.484 -6.867 1 94.88 173 ALA A CA 1
ATOM 1438 C C . ALA A 1 173 ? -16.3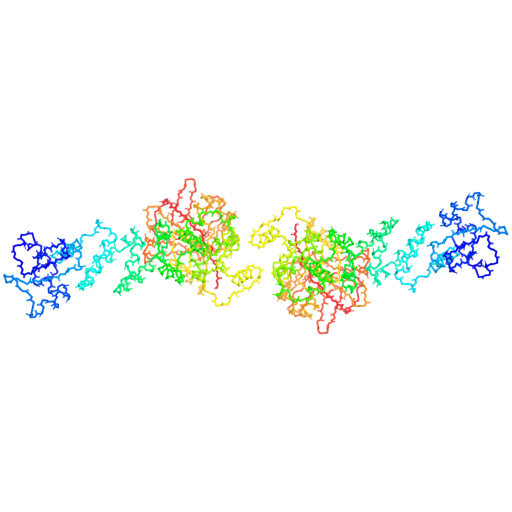44 -30.25 -6.137 1 94.88 173 ALA A C 1
ATOM 1440 O O . ALA A 1 173 ? -15.281 -29.703 -5.828 1 94.88 173 ALA A O 1
ATOM 1441 N N . PRO A 1 174 ? -16.531 -31.562 -5.93 1 94.94 174 PRO A N 1
ATOM 1442 C CA . PRO A 1 174 ? -15.484 -32.281 -5.195 1 94.94 174 PRO A CA 1
ATOM 1443 C C . PRO A 1 174 ? -14.156 -32.312 -5.941 1 94.94 174 PRO A C 1
ATOM 1445 O O . PRO A 1 174 ? -13.094 -32.25 -5.312 1 94.94 174 PRO A O 1
ATOM 1448 N N . LEU A 1 175 ? -14.258 -32.438 -7.262 1 94.88 175 LEU A N 1
ATOM 1449 C CA . LEU A 1 175 ? -13.039 -32.469 -8.062 1 94.88 175 LEU A CA 1
ATOM 1450 C C . LEU A 1 175 ? -12.344 -31.094 -8.023 1 94.88 175 LEU A C 1
ATOM 1452 O O . LEU A 1 175 ? -11.117 -31.031 -7.918 1 94.88 175 LEU A O 1
ATOM 1456 N N . LEU A 1 176 ? -13.156 -30.062 -8.094 1 96.19 176 LEU A N 1
ATOM 1457 C CA . LEU A 1 176 ? -12.609 -28.703 -8.023 1 96.19 176 LEU A CA 1
ATOM 1458 C C . LEU A 1 176 ? -11.938 -28.469 -6.672 1 96.19 176 LEU A C 1
ATOM 1460 O O . LEU A 1 176 ? -10.867 -27.859 -6.605 1 96.19 176 LEU A O 1
ATOM 1464 N N . GLU A 1 177 ? -12.5 -28.938 -5.668 1 96.5 177 GLU A N 1
ATOM 1465 C CA . GLU A 1 177 ? -11.961 -28.781 -4.32 1 96.5 177 GLU A CA 1
ATOM 1466 C C . GLU A 1 177 ? -10.594 -29.438 -4.191 1 96.5 177 GLU A C 1
ATOM 1468 O O . GLU A 1 177 ? -9.672 -28.859 -3.617 1 96.5 177 GLU A O 1
ATOM 1473 N N . VAL A 1 178 ? -10.508 -30.641 -4.742 1 95.12 178 VAL A N 1
ATOM 1474 C CA . VAL A 1 178 ? -9.273 -31.406 -4.637 1 95.12 178 VAL A CA 1
ATOM 1475 C C . VAL A 1 178 ? -8.141 -30.672 -5.355 1 95.12 178 VAL A C 1
ATOM 1477 O O . VAL A 1 178 ? -7.008 -30.641 -4.875 1 95.12 178 VAL A O 1
ATOM 1480 N N . ILE A 1 179 ? -8.477 -30.094 -6.434 1 95.69 179 ILE A N 1
ATOM 1481 C CA . ILE A 1 179 ? -7.48 -29.375 -7.219 1 95.69 179 ILE A CA 1
ATOM 1482 C C . ILE A 1 179 ? -7.043 -28.125 -6.473 1 95.69 179 ILE A C 1
ATOM 1484 O O . ILE A 1 179 ? -5.848 -27.844 -6.348 1 95.69 179 ILE A O 1
ATOM 1488 N N . LEU A 1 180 ? -7.98 -27.391 -5.895 1 96.06 180 LEU A N 1
ATOM 1489 C CA . LEU A 1 180 ? -7.711 -26.094 -5.273 1 96.06 180 LEU A CA 1
ATOM 1490 C C . LEU A 1 180 ? -6.953 -26.266 -3.959 1 96.06 180 LEU A C 1
ATOM 1492 O O . LEU A 1 180 ? -6.27 -25.344 -3.506 1 96.06 180 LEU A O 1
ATOM 1496 N N . LYS A 1 181 ? -6.988 -27.438 -3.416 1 95.06 181 LYS A N 1
ATOM 1497 C CA . LYS A 1 181 ? -6.301 -27.719 -2.158 1 95.06 181 LYS A CA 1
ATOM 1498 C C . LYS A 1 181 ? -4.812 -27.938 -2.387 1 95.06 181 LYS A C 1
ATOM 1500 O O . LYS A 1 181 ? -4.016 -27.875 -1.448 1 95.06 181 LYS A O 1
ATOM 1505 N N . ARG A 1 182 ? -4.5 -28.188 -3.596 1 93.81 182 ARG A N 1
ATOM 1506 C CA . ARG A 1 182 ? -3.117 -28.531 -3.912 1 93.81 182 ARG A CA 1
ATOM 1507 C C . ARG A 1 182 ? -2.223 -27.297 -3.842 1 93.81 182 ARG A C 1
ATOM 1509 O O . ARG A 1 182 ? -2.592 -26.219 -4.332 1 93.81 182 ARG A O 1
ATOM 1516 N N . ASN A 1 183 ? -1.048 -27.438 -3.242 1 92.12 183 ASN A N 1
ATOM 1517 C CA . ASN A 1 183 ? -0.069 -26.359 -3.146 1 92.12 183 ASN A CA 1
ATOM 1518 C C . ASN A 1 183 ? 0.752 -26.234 -4.426 1 92.12 183 ASN A C 1
ATOM 1520 O O . ASN A 1 183 ? 1.393 -25.203 -4.66 1 92.12 183 ASN A O 1
ATOM 1524 N N . ASP A 1 184 ? 0.7 -27.297 -5.207 1 90.38 184 ASP A N 1
ATOM 1525 C CA . ASP A 1 184 ? 1.543 -27.297 -6.398 1 90.38 184 ASP A CA 1
ATOM 1526 C C . ASP A 1 184 ? 0.738 -26.938 -7.648 1 90.38 184 ASP A C 1
ATOM 1528 O O . ASP A 1 184 ? 1.196 -27.156 -8.773 1 90.38 184 ASP A O 1
ATOM 1532 N N . LEU A 1 185 ? -0.48 -26.469 -7.434 1 93.94 185 LEU A N 1
ATOM 1533 C CA . LEU A 1 185 ? -1.271 -26 -8.562 1 93.94 185 LEU A CA 1
ATOM 1534 C C . LEU A 1 185 ? -0.596 -24.812 -9.242 1 93.94 185 LEU A C 1
ATOM 1536 O O . LEU A 1 185 ? -0.467 -23.734 -8.641 1 93.94 185 LEU A O 1
ATOM 1540 N N . ASN A 1 186 ? -0.263 -24.984 -10.477 1 92.88 186 ASN A N 1
ATOM 1541 C CA . ASN A 1 186 ? 0.513 -23.984 -11.195 1 92.88 186 ASN A CA 1
ATOM 1542 C C . ASN A 1 186 ? -0.388 -22.938 -11.852 1 92.88 186 ASN A C 1
ATOM 1544 O O . ASN A 1 186 ? -0.349 -22.75 -13.062 1 92.88 186 ASN A O 1
ATOM 1548 N N . LEU A 1 187 ? -1.137 -22.21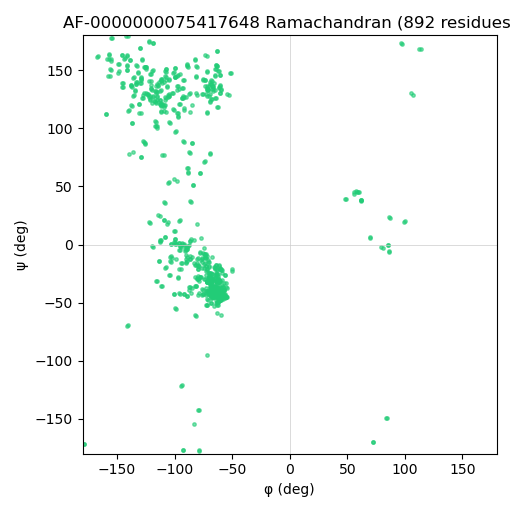9 -11.109 1 92.94 187 LEU A N 1
ATOM 1549 C CA . LEU A 1 187 ? -2.02 -21.141 -11.508 1 92.94 187 LEU A CA 1
ATOM 1550 C C . LEU A 1 187 ? -1.914 -19.969 -10.531 1 92.94 187 LEU A C 1
ATOM 1552 O O . LEU A 1 187 ? -1.848 -20.172 -9.32 1 92.94 187 LEU A O 1
ATOM 1556 N N . ILE A 1 188 ? -1.872 -18.766 -11.125 1 91.69 188 ILE A N 1
ATOM 1557 C CA . ILE A 1 188 ? -1.799 -17.609 -10.242 1 91.69 188 ILE A CA 1
ATOM 1558 C C . ILE A 1 188 ? -3.137 -17.406 -9.531 1 91.69 188 ILE A C 1
ATOM 1560 O O . ILE A 1 188 ? -4.195 -17.703 -10.094 1 91.69 188 ILE A O 1
ATOM 1564 N N . GLU A 1 189 ? -3.08 -16.906 -8.352 1 94.56 189 GLU A N 1
ATOM 1565 C CA . GLU A 1 189 ? -4.242 -16.891 -7.469 1 94.56 189 GLU A CA 1
ATOM 1566 C C . GLU A 1 189 ? -5.379 -16.062 -8.055 1 94.56 189 GLU A C 1
ATOM 1568 O O . GLU A 1 189 ? -6.551 -16.406 -7.895 1 94.56 189 GLU A O 1
ATOM 1573 N N . ILE A 1 190 ? -5.035 -14.953 -8.719 1 95.94 190 ILE A N 1
ATOM 1574 C CA . ILE A 1 190 ? -6.102 -14.125 -9.266 1 95.94 190 ILE A CA 1
ATOM 1575 C C . ILE A 1 190 ? -6.844 -14.891 -10.359 1 95.94 190 ILE A C 1
ATOM 1577 O O . ILE A 1 190 ? -8.062 -14.742 -10.516 1 95.94 190 ILE A O 1
ATOM 1581 N N . GLU A 1 191 ? -6.133 -15.664 -11.109 1 95.31 191 GLU A N 1
ATOM 1582 C CA . GLU A 1 191 ? -6.777 -16.5 -12.125 1 95.31 191 GLU A CA 1
ATOM 1583 C C . GLU A 1 191 ? -7.691 -17.547 -11.492 1 95.31 191 GLU A C 1
ATOM 1585 O O . GLU A 1 191 ? -8.781 -17.812 -12 1 95.31 191 GLU A O 1
ATOM 1590 N N . ILE A 1 192 ? -7.184 -18.125 -10.453 1 96.81 192 ILE A N 1
ATOM 1591 C CA . ILE A 1 192 ? -7.992 -19.109 -9.727 1 96.81 192 ILE A CA 1
ATOM 1592 C C . ILE A 1 192 ? -9.312 -18.453 -9.305 1 96.81 192 ILE A C 1
ATOM 1594 O O . ILE A 1 192 ? -10.383 -19.047 -9.477 1 96.81 192 ILE A O 1
ATOM 1598 N N . TRP A 1 193 ? -9.211 -17.234 -8.773 1 97.69 193 TRP A N 1
ATOM 1599 C CA . TRP A 1 193 ? -10.398 -16.5 -8.367 1 97.69 193 TRP A CA 1
ATOM 1600 C C . TRP A 1 193 ? -11.344 -16.297 -9.547 1 97.69 193 TRP A C 1
ATOM 1602 O O . TRP A 1 193 ? -12.547 -16.562 -9.438 1 97.69 193 TRP A O 1
ATOM 1612 N N . GLU A 1 194 ? -10.82 -15.922 -10.617 1 97.06 194 GLU A N 1
ATOM 1613 C CA . GLU A 1 194 ? -11.633 -15.648 -11.797 1 97.06 194 GLU A CA 1
ATOM 1614 C C . GLU A 1 194 ? -12.312 -16.922 -12.297 1 97.06 194 GLU A C 1
ATOM 1616 O O . GLU A 1 194 ? -13.484 -16.891 -12.688 1 97.06 194 GLU A O 1
ATOM 1621 N N . TYR A 1 195 ? -11.57 -18 -12.32 1 97.06 195 TYR A N 1
ATOM 1622 C CA . TYR A 1 195 ? -12.141 -19.266 -12.734 1 97.06 195 TYR A CA 1
ATOM 1623 C C . TYR A 1 195 ? -13.242 -19.703 -11.773 1 97.06 195 TYR A C 1
ATOM 1625 O O . TYR A 1 195 ? -14.273 -20.234 -12.203 1 97.06 195 TYR A O 1
ATOM 1633 N N . LEU A 1 196 ? -13 -19.484 -10.523 1 97.19 196 LEU A N 1
ATOM 1634 C CA . LEU A 1 196 ? -13.984 -19.859 -9.516 1 97.19 196 LEU A CA 1
ATOM 1635 C C . LEU A 1 196 ? -15.273 -19.062 -9.703 1 97.19 196 LEU A C 1
ATOM 1637 O O . LEU A 1 196 ? -16.375 -19.641 -9.625 1 97.19 196 LEU A O 1
ATOM 1641 N N . ILE A 1 197 ? -15.164 -17.766 -9.922 1 96.69 197 ILE A N 1
ATOM 1642 C CA . ILE A 1 197 ? -16.344 -16.922 -10.164 1 96.69 197 ILE A CA 1
ATOM 1643 C C . ILE A 1 197 ? -17.062 -17.406 -11.422 1 96.69 197 ILE A C 1
ATOM 1645 O O . ILE A 1 197 ? -18.281 -17.531 -11.43 1 96.69 197 ILE A O 1
ATOM 1649 N N . LYS A 1 198 ? -16.25 -17.688 -12.461 1 95.69 198 LYS A N 1
ATOM 1650 C CA . LYS A 1 198 ? -16.828 -18.188 -13.695 1 95.69 198 LYS A CA 1
ATOM 1651 C C . LYS A 1 198 ? -17.594 -19.484 -13.453 1 95.69 198 LYS A C 1
ATOM 1653 O O . LYS A 1 198 ? -18.703 -19.672 -13.953 1 95.69 198 LYS A O 1
ATOM 1658 N N . TRP A 1 199 ? -16.984 -20.391 -12.719 1 96.69 199 TRP A N 1
ATOM 1659 C CA . TRP A 1 199 ? -17.578 -21.672 -12.359 1 96.69 199 TRP A CA 1
ATOM 1660 C C . TRP A 1 199 ? -18.875 -21.469 -11.586 1 96.69 199 TRP A C 1
ATOM 1662 O O . TRP A 1 199 ? -19.875 -22.141 -11.852 1 96.69 199 TRP A O 1
ATOM 1672 N N . GLY A 1 200 ? -18.906 -20.531 -10.617 1 96.06 200 GLY A N 1
ATOM 1673 C CA . GLY A 1 200 ? -20.078 -20.25 -9.812 1 96.06 200 GLY A CA 1
ATOM 1674 C C . GLY A 1 200 ? -21.203 -19.594 -10.602 1 96.06 200 GLY A C 1
ATOM 1675 O O . GLY A 1 200 ? -22.375 -19.938 -10.422 1 96.06 200 GLY A O 1
ATOM 1676 N N . LEU A 1 201 ? -20.844 -18.703 -11.477 1 95.38 201 LEU A N 1
ATOM 1677 C CA . LEU A 1 201 ? -21.828 -18 -12.281 1 95.38 201 LEU A CA 1
ATOM 1678 C C . LEU A 1 201 ? -22.562 -18.953 -13.211 1 95.38 201 LEU A C 1
ATOM 1680 O O . LEU A 1 201 ? -23.734 -18.734 -13.523 1 95.38 201 LEU A O 1
ATOM 1684 N N . ALA A 1 202 ? -21.891 -20 -13.578 1 94.31 202 ALA A N 1
ATOM 1685 C CA . ALA A 1 202 ? -22.469 -20.953 -14.516 1 94.31 202 ALA A CA 1
ATOM 1686 C C . ALA A 1 202 ? -23.5 -21.844 -13.828 1 94.31 202 ALA A C 1
ATOM 1688 O O . ALA A 1 202 ? -24.328 -22.484 -14.492 1 94.31 202 ALA A O 1
ATOM 1689 N N . ARG A 1 203 ? -23.594 -21.844 -12.531 1 92.56 203 ARG A N 1
ATOM 1690 C CA . ARG A 1 203 ? -24.469 -22.734 -11.781 1 92.56 203 ARG A CA 1
ATOM 1691 C C . ARG A 1 203 ? -25.891 -22.188 -11.75 1 92.56 203 ARG A C 1
ATOM 1693 O O . ARG A 1 203 ? -26.859 -22.953 -11.578 1 92.56 203 ARG A O 1
ATOM 1700 N N . ASP A 1 204 ? -25.953 -20.859 -11.836 1 93 204 ASP A N 1
ATOM 1701 C CA . ASP A 1 204 ? -27.266 -20.219 -11.789 1 93 204 ASP A CA 1
ATOM 1702 C C . ASP A 1 204 ? -27.375 -19.094 -12.82 1 93 204 ASP A C 1
ATOM 1704 O O . ASP A 1 204 ? -26.703 -18.062 -12.695 1 93 204 ASP A O 1
ATOM 1708 N N . GLU A 1 205 ? -28.281 -19.219 -13.703 1 91.31 205 GLU A N 1
ATOM 1709 C CA . GLU A 1 205 ? -28.453 -18.281 -14.812 1 91.31 205 GLU A CA 1
ATOM 1710 C C . GLU A 1 205 ? -28.859 -16.891 -14.312 1 91.31 205 GLU A C 1
ATOM 1712 O O . GLU A 1 205 ? -28.641 -15.891 -14.992 1 91.31 205 GLU A O 1
ATOM 1717 N N . ILE A 1 206 ? -29.375 -16.766 -13.164 1 91.5 206 ILE A N 1
ATOM 1718 C CA . ILE A 1 206 ? -29.844 -15.5 -12.594 1 91.5 206 ILE A CA 1
ATOM 1719 C C . ILE A 1 206 ? -28.641 -14.578 -12.375 1 91.5 206 ILE A C 1
ATOM 1721 O O . ILE A 1 206 ? -28.797 -13.352 -12.336 1 91.5 206 ILE A O 1
ATOM 1725 N N . LEU A 1 207 ? -27.5 -15.18 -12.336 1 93 207 LEU A N 1
ATOM 1726 C CA . LEU A 1 207 ? -26.297 -14.438 -12.008 1 93 207 LEU A CA 1
ATOM 1727 C C . LEU A 1 207 ? -25.656 -13.867 -13.273 1 93 207 LEU A C 1
ATOM 1729 O O . LEU A 1 207 ? -24.672 -13.117 -13.195 1 93 207 LEU A O 1
ATOM 1733 N N . ASN A 1 208 ? -26.234 -14.164 -14.367 1 89.94 208 ASN A N 1
ATOM 1734 C CA . ASN A 1 208 ? -25.625 -13.75 -15.633 1 89.94 208 ASN A CA 1
ATOM 1735 C C . ASN A 1 208 ? -25.891 -12.266 -15.906 1 89.94 208 ASN A C 1
ATOM 1737 O O . ASN A 1 208 ? -26.578 -11.93 -16.875 1 89.94 208 ASN A O 1
ATOM 1741 N N . GLU A 1 209 ? -25.453 -11.383 -15.109 1 90.38 209 GLU A N 1
ATOM 1742 C CA . GLU A 1 209 ? -25.5 -9.93 -15.195 1 90.38 209 GLU A CA 1
ATOM 1743 C C . GLU A 1 209 ? -24.234 -9.297 -14.641 1 90.38 209 GLU A C 1
ATOM 1745 O O . GLU A 1 209 ? -23.438 -9.977 -13.977 1 90.38 209 GLU A O 1
ATOM 1750 N N . GLU A 1 210 ? -24.094 -8.086 -15.086 1 91.44 210 GLU A N 1
ATOM 1751 C CA . GLU A 1 210 ? -22.938 -7.375 -14.539 1 91.44 210 GLU A CA 1
ATOM 1752 C C . GLU A 1 210 ? -23.031 -7.242 -13.023 1 91.44 210 GLU A C 1
ATOM 1754 O O . GLU A 1 210 ? -24.109 -6.973 -12.484 1 91.44 210 GLU A O 1
ATOM 1759 N N . VAL A 1 211 ? -21.969 -7.469 -12.406 1 91.81 211 VAL A N 1
ATOM 1760 C CA . VAL A 1 211 ? -21.938 -7.531 -10.953 1 91.81 211 VAL A CA 1
ATOM 1761 C C . VAL A 1 211 ? -22.359 -6.184 -10.367 1 91.81 211 VAL A C 1
ATOM 1763 O O . VAL A 1 211 ? -22.938 -6.129 -9.273 1 91.81 211 VAL A O 1
ATOM 1766 N N . SER A 1 212 ? -22.094 -5.117 -11.062 1 88 212 SER A N 1
ATOM 1767 C CA . SER A 1 212 ? -22.438 -3.777 -10.594 1 88 212 SER A CA 1
ATOM 1768 C C . SER A 1 212 ? -23.953 -3.627 -10.406 1 88 212 SER A C 1
ATOM 1770 O O . SER A 1 212 ? -24.406 -2.762 -9.656 1 88 212 SER A O 1
ATOM 1772 N N . LYS A 1 213 ? -24.734 -4.445 -10.961 1 91 213 LYS A N 1
ATOM 1773 C CA . LYS A 1 213 ? -26.188 -4.371 -10.922 1 91 213 LYS A CA 1
ATOM 1774 C C . LYS A 1 213 ? -26.766 -5.383 -9.938 1 91 213 LYS A C 1
ATOM 1776 O O . LYS A 1 213 ? -27.984 -5.516 -9.812 1 91 213 LYS A O 1
ATOM 1781 N N . TRP A 1 214 ? -25.891 -6.098 -9.328 1 92.5 214 TRP A N 1
ATOM 1782 C CA . TRP A 1 214 ? -26.328 -7.152 -8.422 1 92.5 214 TRP A CA 1
ATOM 1783 C C . TRP A 1 214 ? -26.984 -6.559 -7.176 1 92.5 214 TRP A C 1
ATOM 1785 O O . TRP A 1 214 ? -26.547 -5.535 -6.66 1 92.5 214 TRP A O 1
ATOM 1795 N N . ASN A 1 215 ? -28 -7.145 -6.812 1 90.62 215 ASN A N 1
ATOM 1796 C CA . ASN A 1 215 ? -28.578 -6.855 -5.504 1 90.62 215 ASN A CA 1
ATOM 1797 C C . ASN A 1 215 ? -28.047 -7.809 -4.434 1 90.62 215 ASN A C 1
ATOM 1799 O O . ASN A 1 215 ? -27.188 -8.641 -4.711 1 90.62 215 ASN A O 1
ATOM 1803 N N . ARG A 1 216 ? -28.5 -7.719 -3.24 1 90.38 216 ARG A N 1
ATOM 1804 C CA . ARG A 1 216 ? -28.016 -8.5 -2.111 1 90.38 216 ARG A CA 1
ATOM 1805 C C . ARG A 1 216 ? -28.359 -9.977 -2.279 1 90.38 216 ARG A C 1
ATOM 1807 O O . ARG A 1 216 ? -27.594 -10.852 -1.873 1 90.38 216 ARG A O 1
ATOM 1814 N N . GLU A 1 217 ? -29.391 -10.273 -2.9 1 93.12 217 GLU A N 1
ATOM 1815 C CA . GLU A 1 217 ? -29.844 -11.648 -3.08 1 93.12 217 GLU A CA 1
ATOM 1816 C C . GLU A 1 217 ? -28.922 -12.414 -4.02 1 93.12 217 GLU A C 1
ATOM 1818 O O . GLU A 1 217 ? -28.625 -13.586 -3.781 1 93.12 217 GLU A O 1
ATOM 1823 N N . LYS A 1 218 ? -28.578 -11.789 -5.023 1 93.94 218 LYS A N 1
ATOM 1824 C CA . LYS A 1 218 ? -27.688 -12.438 -5.992 1 93.94 218 LYS A CA 1
ATOM 1825 C C . LYS A 1 218 ? -26.344 -12.766 -5.367 1 93.94 218 LYS A C 1
ATOM 1827 O O . LYS A 1 218 ? -25.766 -13.82 -5.641 1 93.94 218 LYS A O 1
ATOM 1832 N N . PHE A 1 219 ? -25.875 -11.906 -4.527 1 95.38 219 PHE A N 1
ATOM 1833 C CA . PHE A 1 219 ? -24.625 -12.18 -3.816 1 95.38 219 PHE A CA 1
ATOM 1834 C C . PHE A 1 219 ? -24.797 -13.383 -2.889 1 95.38 219 PHE A C 1
ATOM 1836 O O . PHE A 1 219 ? -23.891 -14.219 -2.787 1 95.38 219 PHE A O 1
ATOM 1843 N N . LYS A 1 220 ? -25.891 -13.461 -2.289 1 95.5 220 LYS A N 1
ATOM 1844 C CA . LYS A 1 220 ? -26.156 -14.57 -1.38 1 95.5 220 LYS A CA 1
ATOM 1845 C C . LYS A 1 220 ? -26.203 -15.898 -2.131 1 95.5 220 LYS A C 1
ATOM 1847 O O . LYS A 1 220 ? -25.734 -16.922 -1.622 1 95.5 220 LYS A O 1
ATOM 1852 N N . ILE A 1 221 ? -26.766 -15.859 -3.283 1 95.94 221 ILE A N 1
ATOM 1853 C CA . ILE A 1 221 ? -26.844 -17.062 -4.105 1 95.94 221 ILE A CA 1
ATOM 1854 C C . ILE A 1 221 ? -25.438 -17.547 -4.473 1 95.94 221 ILE A C 1
ATOM 1856 O O . ILE A 1 221 ? -25.109 -18.719 -4.285 1 95.94 221 ILE A O 1
ATOM 1860 N N . LEU A 1 222 ? -24.656 -16.672 -4.992 1 96.12 222 LEU A N 1
ATOM 1861 C CA . LEU A 1 222 ? -23.297 -17.031 -5.367 1 96.12 222 LEU A CA 1
ATOM 1862 C C . LEU A 1 222 ? -22.484 -17.484 -4.148 1 96.12 222 LEU A C 1
ATOM 1864 O O . LEU A 1 222 ? -21.672 -18.406 -4.238 1 96.12 222 LEU A O 1
ATOM 1868 N N . GLU A 1 223 ? -22.672 -16.797 -3.059 1 96.19 223 GLU A N 1
ATOM 1869 C CA . GLU A 1 223 ? -22 -17.172 -1.815 1 96.19 223 GLU A CA 1
ATOM 1870 C C . GLU A 1 223 ? -22.297 -18.609 -1.437 1 96.19 223 GLU A C 1
ATOM 1872 O O . GLU A 1 223 ? -21.406 -19.359 -1.058 1 96.19 223 GLU A O 1
ATOM 1877 N N . ARG A 1 224 ? -23.5 -18.984 -1.544 1 95.31 224 ARG A N 1
ATOM 1878 C CA . ARG A 1 224 ? -23.906 -20.344 -1.212 1 95.31 224 ARG A CA 1
ATOM 1879 C C . ARG A 1 224 ? -23.219 -21.359 -2.129 1 95.31 224 ARG A C 1
ATOM 1881 O O . ARG A 1 224 ? -22.844 -22.453 -1.689 1 95.31 224 ARG A O 1
ATOM 1888 N N . ILE A 1 225 ? -23.031 -20.953 -3.295 1 94.88 225 ILE A N 1
ATOM 1889 C CA . ILE A 1 225 ? -22.484 -21.844 -4.305 1 94.88 225 ILE A CA 1
ATOM 1890 C C . ILE A 1 225 ? -20.984 -22.031 -4.066 1 94.88 225 ILE A C 1
ATOM 1892 O O . ILE A 1 225 ? -20.469 -23.156 -4.125 1 94.88 225 ILE A O 1
ATOM 1896 N N . ILE A 1 226 ? -20.266 -20.938 -3.752 1 95.69 226 ILE A N 1
ATOM 1897 C CA . ILE A 1 226 ? -18.812 -21.016 -3.818 1 95.69 226 ILE A CA 1
ATOM 1898 C C . ILE A 1 226 ? -18.234 -20.906 -2.412 1 95.69 226 ILE A C 1
ATOM 1900 O O . ILE A 1 226 ? -17 -20.891 -2.244 1 95.69 226 ILE A O 1
ATOM 1904 N N . HIS A 1 227 ? -19 -20.844 -1.354 1 94.56 227 HIS A N 1
ATOM 1905 C CA . HIS A 1 227 ? -18.547 -20.578 0.006 1 94.56 227 HIS A CA 1
ATOM 1906 C C . HIS A 1 227 ? -17.5 -21.594 0.441 1 94.56 227 HIS A C 1
ATOM 1908 O O . HIS A 1 227 ? -16.562 -21.25 1.163 1 94.56 227 HIS A O 1
ATOM 1914 N N . GLU A 1 228 ? -17.625 -22.812 -0.036 1 94.44 228 GLU A N 1
ATOM 1915 C CA . GLU A 1 228 ? -16.703 -23.875 0.39 1 94.44 228 GLU A CA 1
ATOM 1916 C C . GLU A 1 228 ? -15.32 -23.672 -0.217 1 94.44 228 GLU A C 1
ATOM 1918 O O . GLU A 1 228 ? -14.32 -24.172 0.318 1 94.44 228 GLU A O 1
ATOM 1923 N N . PHE A 1 229 ? -15.289 -22.938 -1.293 1 97 229 PHE A N 1
ATOM 1924 C CA . PHE A 1 229 ? -14.031 -22.781 -2.02 1 97 229 PHE A CA 1
ATOM 1925 C C . PHE A 1 229 ? -13.305 -21.516 -1.575 1 97 229 PHE A C 1
ATOM 1927 O O . PHE A 1 229 ? -12.109 -21.359 -1.826 1 97 229 PHE A O 1
ATOM 1934 N N . ILE A 1 230 ? -13.969 -20.562 -0.889 1 96.25 230 ILE A N 1
ATOM 1935 C CA . ILE A 1 230 ? -13.422 -19.25 -0.55 1 96.25 230 ILE A CA 1
ATOM 1936 C C . ILE A 1 230 ? -12.188 -19.422 0.333 1 96.25 230 ILE A C 1
ATOM 1938 O O . ILE A 1 230 ? -11.156 -18.797 0.083 1 96.25 230 ILE A O 1
ATOM 1942 N N . PRO A 1 231 ? -12.219 -20.328 1.267 1 93.88 231 PRO A N 1
ATOM 1943 C CA . PRO A 1 231 ? -11.031 -20.5 2.115 1 93.88 231 PRO A CA 1
ATOM 1944 C C . PRO A 1 231 ? -9.852 -21.109 1.362 1 93.88 231 PRO A C 1
ATOM 1946 O O . PRO A 1 231 ? -8.719 -21.078 1.859 1 93.88 231 PRO A O 1
ATOM 1949 N N . LEU A 1 232 ? -10.078 -21.672 0.203 1 95.62 232 LEU A N 1
ATOM 1950 C CA . LEU A 1 232 ? -9.023 -22.328 -0.561 1 95.62 232 LEU A CA 1
ATOM 1951 C C . LEU A 1 232 ? -8.289 -21.328 -1.447 1 95.62 232 LEU A C 1
ATOM 1953 O O . LEU A 1 232 ? -7.242 -21.641 -2.018 1 95.62 232 LEU A O 1
ATOM 1957 N N . VAL A 1 233 ? -8.906 -20.156 -1.536 1 96 233 VAL A N 1
ATOM 1958 C CA . VAL A 1 233 ? -8.234 -19.094 -2.281 1 96 233 VAL A CA 1
ATOM 1959 C C . VAL A 1 233 ? -7.199 -18.422 -1.392 1 96 233 VAL A C 1
ATOM 1961 O O . VAL A 1 233 ? -7.496 -18.047 -0.25 1 96 233 VAL A O 1
ATOM 1964 N N . ARG A 1 234 ? -6.059 -18.312 -1.905 1 94.75 234 ARG A N 1
ATOM 1965 C CA . ARG A 1 234 ? -4.977 -17.656 -1.177 1 94.75 234 ARG A CA 1
ATOM 1966 C C . ARG A 1 234 ? -4.91 -16.172 -1.523 1 94.75 234 ARG A C 1
ATOM 1968 O O . ARG A 1 234 ? -4.062 -15.758 -2.316 1 94.75 234 ARG A O 1
ATOM 1975 N N . PHE A 1 235 ? -5.613 -15.375 -0.814 1 94.69 235 PHE A N 1
ATOM 1976 C CA . PHE A 1 235 ? -5.844 -13.977 -1.145 1 94.69 235 PHE A CA 1
ATOM 1977 C C . PHE A 1 235 ? -4.566 -13.156 -0.981 1 94.69 235 PHE A C 1
ATOM 1979 O O . PHE A 1 235 ? -4.359 -12.172 -1.69 1 94.69 235 PHE A O 1
ATOM 1986 N N . TYR A 1 236 ? -3.705 -13.602 -0.093 1 92.81 236 TYR A N 1
ATOM 1987 C CA . TYR A 1 236 ? -2.502 -12.828 0.211 1 92.81 236 TYR A CA 1
ATOM 1988 C C . TYR A 1 236 ? -1.487 -12.938 -0.921 1 92.81 236 TYR A C 1
ATOM 1990 O O . TYR A 1 236 ? -0.496 -12.203 -0.945 1 92.81 236 TYR A O 1
ATOM 1998 N N . ASP A 1 237 ? -1.766 -13.828 -1.889 1 91.56 237 ASP A N 1
ATOM 1999 C CA . ASP A 1 237 ? -0.905 -13.961 -3.061 1 91.56 237 ASP A CA 1
ATOM 2000 C C . ASP A 1 237 ? -1.446 -13.148 -4.234 1 91.56 237 ASP A C 1
ATOM 2002 O O . ASP A 1 237 ? -0.862 -13.148 -5.32 1 91.56 237 ASP A O 1
ATOM 2006 N N . ILE A 1 238 ? -2.523 -12.484 -3.975 1 93.88 238 ILE A N 1
ATOM 2007 C CA . ILE A 1 238 ? -3.113 -11.617 -4.988 1 93.88 238 ILE A CA 1
ATOM 2008 C C . ILE A 1 238 ? -2.598 -10.195 -4.809 1 93.88 238 ILE A C 1
ATOM 2010 O O . ILE A 1 238 ? -2.516 -9.695 -3.684 1 93.88 238 ILE A O 1
ATOM 2014 N N . SER A 1 239 ? -2.213 -9.586 -5.934 1 92.38 239 SER A N 1
ATOM 2015 C CA . SER A 1 239 ? -1.748 -8.211 -5.855 1 92.38 239 SER A CA 1
ATOM 2016 C C . SER A 1 239 ? -2.861 -7.277 -5.391 1 92.38 239 SER A C 1
ATOM 2018 O O . SER A 1 239 ? -4.043 -7.574 -5.566 1 92.38 239 SER A O 1
ATOM 2020 N N . SER A 1 240 ? -2.479 -6.141 -4.789 1 94.75 240 SER A N 1
ATOM 2021 C CA . SER A 1 240 ? -3.467 -5.176 -4.312 1 94.75 240 SER A CA 1
ATOM 2022 C C . SER A 1 240 ? -4.309 -4.633 -5.461 1 94.75 240 SER A C 1
ATOM 2024 O O . SER A 1 240 ? -5.512 -4.414 -5.309 1 94.75 240 SER A O 1
ATOM 2026 N N . GLU A 1 241 ? -3.723 -4.379 -6.578 1 94.69 241 GLU A N 1
ATOM 2027 C CA . GLU A 1 241 ? -4.43 -3.896 -7.758 1 94.69 241 GLU A CA 1
ATOM 2028 C C . GLU A 1 241 ? -5.488 -4.895 -8.211 1 94.69 241 GLU A C 1
ATOM 2030 O O . GLU A 1 241 ? -6.637 -4.523 -8.461 1 94.69 241 GLU A O 1
ATOM 2035 N N . ASP A 1 242 ? -5.031 -6.16 -8.281 1 95.56 242 ASP A N 1
ATOM 2036 C CA . ASP A 1 242 ? -5.957 -7.203 -8.703 1 95.56 242 ASP A CA 1
ATOM 2037 C C . ASP A 1 242 ? -7.082 -7.387 -7.688 1 95.56 242 ASP A C 1
ATOM 2039 O O . ASP A 1 242 ? -8.227 -7.641 -8.062 1 95.56 242 ASP A O 1
ATOM 2043 N N . TYR A 1 243 ? -6.688 -7.289 -6.426 1 96.75 243 TYR A N 1
ATOM 2044 C CA . TYR A 1 243 ? -7.703 -7.379 -5.383 1 96.75 243 TYR A CA 1
ATOM 2045 C C . TYR A 1 243 ? -8.781 -6.32 -5.578 1 96.75 243 TYR A C 1
ATOM 2047 O O . TYR A 1 243 ? -9.977 -6.625 -5.52 1 96.75 243 TYR A O 1
ATOM 2055 N N . PHE A 1 244 ? -8.367 -5.125 -5.848 1 96.38 244 PHE A N 1
ATOM 2056 C CA . PHE A 1 244 ? -9.305 -4.016 -6.004 1 96.38 244 PHE A CA 1
ATOM 2057 C C . PHE A 1 244 ? -10.141 -4.188 -7.266 1 96.38 244 PHE A C 1
ATOM 2059 O O . PHE A 1 244 ? -11.367 -4.023 -7.23 1 96.38 244 PHE A O 1
ATOM 2066 N N . ASP A 1 245 ? -9.594 -4.539 -8.328 1 95.31 245 ASP A N 1
ATOM 2067 C CA . ASP A 1 245 ? -10.25 -4.535 -9.625 1 95.31 245 ASP A CA 1
ATOM 2068 C C . ASP A 1 245 ? -11.109 -5.7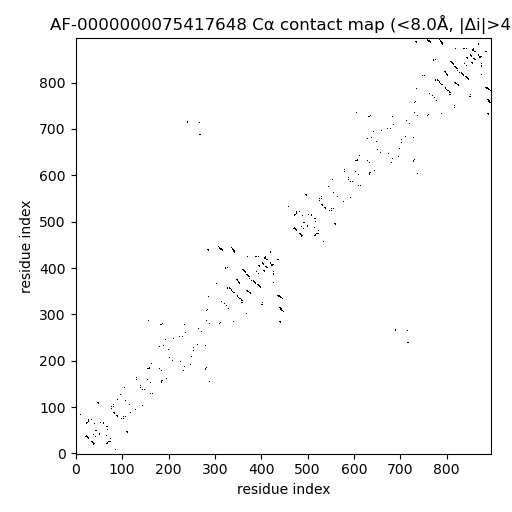89 -9.812 1 95.31 245 ASP A C 1
ATOM 2070 O O . ASP A 1 245 ? -12.18 -5.73 -10.422 1 95.31 245 ASP A O 1
ATOM 2074 N N . LYS A 1 246 ? -10.609 -6.898 -9.258 1 96.31 246 LYS A N 1
ATOM 2075 C CA . LYS A 1 246 ? -11.234 -8.156 -9.656 1 96.31 246 LYS A CA 1
ATOM 2076 C C . LYS A 1 246 ? -11.906 -8.836 -8.461 1 96.31 246 LYS A C 1
ATOM 2078 O O . LYS A 1 246 ? -12.891 -9.555 -8.633 1 96.31 246 LYS A O 1
ATOM 2083 N N . VAL A 1 247 ? -11.422 -8.688 -7.277 1 96.81 247 VAL A N 1
ATOM 2084 C CA . VAL A 1 247 ? -11.969 -9.383 -6.113 1 96.81 247 VAL A CA 1
ATOM 2085 C C . VAL A 1 247 ? -13.031 -8.516 -5.449 1 96.81 247 VAL A C 1
ATOM 2087 O O . VAL A 1 247 ? -14.125 -8.992 -5.133 1 96.81 247 VAL A O 1
ATOM 2090 N N . ARG A 1 248 ? -12.742 -7.23 -5.34 1 94.12 248 ARG A N 1
ATOM 2091 C CA . ARG A 1 248 ? -13.578 -6.293 -4.59 1 94.12 248 ARG A CA 1
ATOM 2092 C C . ARG A 1 248 ? -14.992 -6.238 -5.164 1 94.12 248 ARG A C 1
ATOM 2094 O O . ARG A 1 248 ? -15.969 -6.18 -4.418 1 94.12 248 ARG A O 1
ATOM 2101 N N . PRO A 1 249 ? -15.18 -6.242 -6.441 1 93.44 249 PRO A N 1
ATOM 2102 C CA . PRO A 1 249 ? -16.531 -6.203 -6.988 1 93.44 249 PRO A CA 1
ATOM 2103 C C . PRO A 1 249 ? -17.422 -7.34 -6.477 1 93.44 249 PRO A C 1
ATOM 2105 O O . PRO A 1 249 ? -18.641 -7.199 -6.41 1 93.44 249 PRO A O 1
ATOM 2108 N N . HIS A 1 250 ? -16.75 -8.477 -6.094 1 94.62 250 HIS A N 1
ATOM 2109 C CA . HIS A 1 250 ? -17.5 -9.625 -5.594 1 94.62 250 HIS A CA 1
ATOM 2110 C C . HIS A 1 250 ? -17.281 -9.812 -4.094 1 94.62 250 HIS A C 1
ATOM 2112 O O . HIS A 1 250 ? -17.422 -10.922 -3.576 1 94.62 250 HIS A O 1
ATOM 2118 N N . GLU A 1 251 ? -16.875 -8.805 -3.459 1 91 251 GLU A N 1
ATOM 2119 C CA . GLU A 1 251 ? -16.484 -8.891 -2.053 1 91 251 GLU A CA 1
ATOM 2120 C C . GLU A 1 251 ? -17.672 -9.297 -1.179 1 91 251 GLU A C 1
ATOM 2122 O O . GLU A 1 251 ? -17.484 -9.828 -0.084 1 91 251 GLU A O 1
ATOM 2127 N N . GLY A 1 252 ? -18.859 -9.078 -1.671 1 91.19 252 GLY A N 1
ATOM 2128 C CA . GLY A 1 252 ? -20.062 -9.438 -0.929 1 91.19 252 GLY A CA 1
ATOM 2129 C C . GLY A 1 252 ? -20.156 -10.922 -0.628 1 91.19 252 GLY A C 1
ATOM 2130 O O . GLY A 1 252 ? -20.891 -11.328 0.275 1 91.19 252 GLY A O 1
ATOM 2131 N N . ILE A 1 253 ? -19.422 -11.742 -1.401 1 95.5 253 ILE A N 1
ATOM 2132 C CA . ILE A 1 253 ? -19.5 -13.18 -1.215 1 95.5 253 ILE A CA 1
ATOM 2133 C C . ILE A 1 253 ? -18.453 -13.633 -0.197 1 95.5 253 ILE A C 1
ATOM 2135 O O . ILE A 1 253 ? -18.484 -14.773 0.275 1 95.5 253 ILE A O 1
ATOM 2139 N N . ILE A 1 254 ? -17.5 -12.828 0.104 1 96 254 ILE A N 1
ATOM 2140 C CA . ILE A 1 254 ? -16.438 -13.125 1.047 1 96 254 ILE A CA 1
ATOM 2141 C C . ILE A 1 254 ? -16.875 -12.758 2.463 1 96 254 ILE A C 1
ATOM 2143 O O . ILE A 1 254 ? -17.438 -11.688 2.689 1 96 254 ILE A O 1
ATOM 2147 N N . PRO A 1 255 ? -16.703 -13.656 3.402 1 94.12 255 PRO A N 1
ATOM 2148 C CA . PRO A 1 255 ? -17.047 -13.328 4.789 1 94.12 255 PRO A CA 1
ATOM 2149 C C . PRO A 1 255 ? -16.406 -12.031 5.27 1 94.12 255 PRO A C 1
ATOM 2151 O O . PRO A 1 255 ? -15.266 -11.727 4.898 1 94.12 255 PRO A O 1
ATOM 2154 N N . GLU A 1 256 ? -17.078 -11.359 6.102 1 91 256 GLU A N 1
ATOM 2155 C CA . GLU A 1 256 ? -16.656 -10.031 6.555 1 91 256 GLU A CA 1
ATOM 2156 C C . GLU A 1 256 ? -15.297 -10.102 7.262 1 91 256 GLU A C 1
ATOM 2158 O O . GLU A 1 256 ? -14.438 -9.234 7.055 1 91 256 GLU A O 1
ATOM 2163 N N . LYS A 1 257 ? -15.133 -11.023 8.094 1 92.25 257 LYS A N 1
ATOM 2164 C CA . LYS A 1 257 ? -13.875 -11.164 8.828 1 92.25 257 LYS A CA 1
ATOM 2165 C C . LYS A 1 257 ? -12.695 -11.312 7.871 1 92.25 257 LYS A C 1
ATOM 2167 O O . LYS A 1 257 ? -11.641 -10.711 8.086 1 92.25 257 LYS A O 1
ATOM 2172 N N . LEU A 1 258 ? -12.898 -12.117 6.859 1 93.88 258 LEU A N 1
ATOM 2173 C CA . LEU A 1 258 ? -11.844 -12.336 5.875 1 93.88 258 LEU A CA 1
ATOM 2174 C C . LEU A 1 258 ? -11.602 -11.07 5.051 1 93.88 258 LEU A C 1
ATOM 2176 O O . LEU A 1 258 ? -10.461 -10.781 4.688 1 93.88 258 LEU A O 1
ATOM 2180 N N . GLN A 1 259 ? -12.703 -10.352 4.742 1 93.31 259 GLN A N 1
ATOM 2181 C CA . GLN A 1 259 ? -12.547 -9.07 4.055 1 93.31 259 GLN A CA 1
ATOM 2182 C C . GLN A 1 259 ? -11.633 -8.133 4.836 1 93.31 259 GLN A C 1
ATOM 2184 O O . GLN A 1 259 ? -10.727 -7.531 4.266 1 93.31 259 GLN A O 1
ATOM 2189 N N . GLU A 1 260 ? -11.859 -8.07 6.121 1 92.19 260 GLU A N 1
ATOM 2190 C CA . GLU A 1 260 ? -11.086 -7.203 7 1 92.19 260 GLU A CA 1
ATOM 2191 C C . GLU A 1 260 ? -9.617 -7.641 7.051 1 92.19 260 GLU A C 1
ATOM 2193 O O . GLU A 1 260 ? -8.719 -6.805 7.027 1 92.19 260 GLU A O 1
ATOM 2198 N N . GLU A 1 261 ? -9.469 -8.891 7.117 1 93.31 261 GLU A N 1
ATOM 2199 C CA . GLU A 1 261 ? -8.109 -9.414 7.164 1 93.31 261 GLU A CA 1
ATOM 2200 C C . GLU A 1 261 ? -7.359 -9.125 5.867 1 93.31 261 GLU A C 1
ATOM 2202 O O . GLU A 1 261 ? -6.168 -8.805 5.891 1 93.31 261 GLU A O 1
ATOM 2207 N N . ASN A 1 262 ? -8.078 -9.32 4.793 1 93.62 262 ASN A N 1
ATOM 2208 C CA . ASN A 1 262 ? -7.469 -9.016 3.504 1 93.62 262 ASN A CA 1
ATOM 2209 C C . ASN A 1 262 ? -7.059 -7.551 3.408 1 93.62 262 ASN A C 1
ATOM 2211 O O . ASN A 1 262 ? -5.934 -7.238 3.006 1 93.62 262 ASN A O 1
ATOM 2215 N N . LEU A 1 263 ? -7.938 -6.684 3.795 1 94.31 263 LEU A N 1
ATOM 2216 C CA . LEU A 1 263 ? -7.648 -5.254 3.746 1 94.31 263 LEU A CA 1
ATOM 2217 C C . LEU A 1 263 ? -6.5 -4.902 4.688 1 94.31 263 LEU A C 1
ATOM 2219 O O . LEU A 1 263 ? -5.66 -4.059 4.359 1 94.31 263 LEU A O 1
ATOM 2223 N N . LYS A 1 264 ? -6.539 -5.5 5.848 1 94.31 264 LYS A N 1
ATOM 2224 C CA . LYS A 1 264 ? -5.449 -5.297 6.801 1 94.31 264 LYS A CA 1
ATOM 2225 C C . LYS A 1 264 ? -4.105 -5.648 6.18 1 94.31 264 LYS A C 1
ATOM 2227 O O . LYS A 1 264 ? -3.129 -4.91 6.328 1 94.31 264 LYS A O 1
ATOM 2232 N N . TYR A 1 265 ? -4.059 -6.73 5.52 1 94.19 265 TYR A N 1
ATOM 2233 C CA . TYR A 1 265 ? -2.84 -7.184 4.859 1 94.19 265 TYR A CA 1
ATOM 2234 C C . TYR A 1 265 ? -2.34 -6.145 3.861 1 94.19 265 TYR A C 1
ATOM 2236 O O . TYR A 1 265 ? -1.141 -5.867 3.793 1 94.19 265 TYR A O 1
ATOM 2244 N N . TYR A 1 266 ? -3.215 -5.57 3.07 1 93.69 266 TYR A N 1
ATOM 2245 C CA . TYR A 1 266 ? -2.822 -4.66 2.002 1 93.69 266 TYR A CA 1
ATOM 2246 C C . TYR A 1 266 ? -2.525 -3.27 2.553 1 93.69 266 TYR A C 1
ATOM 2248 O O . TYR A 1 266 ? -1.704 -2.537 1.996 1 93.69 266 TYR A O 1
ATOM 2256 N N . LEU A 1 267 ? -3.193 -2.941 3.621 1 93.94 267 LEU A N 1
ATOM 2257 C CA . LEU A 1 267 ? -3.131 -1.553 4.066 1 93.94 267 LEU A CA 1
ATOM 2258 C C . LEU A 1 267 ? -2.086 -1.38 5.164 1 93.94 267 LEU A C 1
ATOM 2260 O O . LEU A 1 267 ? -1.554 -0.284 5.352 1 93.94 267 LEU A O 1
ATOM 2264 N N . ILE A 1 268 ? -1.82 -2.357 5.93 1 93.06 268 ILE A N 1
ATOM 2265 C CA . ILE A 1 268 ? -0.845 -2.262 7.008 1 93.06 268 ILE A CA 1
ATOM 2266 C C . ILE A 1 268 ? 0.5 -2.812 6.539 1 93.06 268 ILE A C 1
ATOM 2268 O O . ILE A 1 268 ? 0.663 -4.027 6.391 1 93.06 268 ILE A O 1
ATOM 2272 N N . PRO A 1 269 ? 1.395 -1.958 6.391 1 86.19 269 PRO A N 1
ATOM 2273 C CA . PRO A 1 269 ? 2.711 -2.42 5.941 1 86.19 269 PRO A CA 1
ATOM 2274 C C . PRO A 1 269 ? 3.342 -3.424 6.902 1 86.19 269 PRO A C 1
ATOM 2276 O O . PRO A 1 269 ? 3.301 -3.229 8.117 1 86.19 269 PRO A O 1
ATOM 2279 N N . GLY A 1 270 ? 3.879 -4.531 6.422 1 83.56 270 GLY A N 1
ATOM 2280 C CA . GLY A 1 270 ? 4.605 -5.512 7.215 1 83.56 270 GLY A CA 1
ATOM 2281 C C . GLY A 1 270 ? 3.703 -6.547 7.855 1 83.56 270 GLY A C 1
ATOM 2282 O O . GLY A 1 270 ? 4.184 -7.492 8.484 1 83.56 270 GLY A O 1
ATOM 2283 N N . TYR A 1 271 ? 2.451 -6.312 7.688 1 89.19 271 TYR A N 1
ATOM 2284 C CA . TYR A 1 271 ? 1.522 -7.285 8.25 1 89.19 271 TYR A CA 1
ATOM 2285 C C . TYR A 1 271 ? 1.608 -8.617 7.512 1 89.19 271 TYR A C 1
ATOM 2287 O O . TYR A 1 271 ? 1.604 -8.648 6.281 1 89.19 271 TYR A O 1
ATOM 2295 N N . THR A 1 272 ? 1.847 -9.758 8.227 1 84.44 272 THR A N 1
ATOM 2296 C CA . THR A 1 272 ? 1.863 -11.102 7.664 1 84.44 272 THR A CA 1
ATOM 2297 C C . THR A 1 272 ? 0.835 -11.992 8.359 1 84.44 272 THR A C 1
ATOM 2299 O O . THR A 1 272 ? 0.776 -12.031 9.586 1 84.44 272 THR A O 1
ATOM 2302 N N . PRO A 1 273 ? 0.03 -12.516 7.473 1 83.88 273 PRO A N 1
ATOM 2303 C CA . PRO A 1 273 ? -0.93 -13.438 8.086 1 83.88 273 PRO A CA 1
ATOM 2304 C C . PRO A 1 273 ? -0.257 -14.633 8.75 1 83.88 273 PRO A C 1
ATOM 2306 O O . PRO A 1 273 ? 0.836 -15.039 8.344 1 83.88 273 PRO A O 1
ATOM 2309 N N . ASN A 1 274 ? -0.876 -15.156 9.812 1 80.62 274 ASN A N 1
ATOM 2310 C CA . ASN A 1 274 ? -0.336 -16.297 10.539 1 80.62 274 ASN A CA 1
ATOM 2311 C C . ASN A 1 274 ? -0.445 -17.578 9.711 1 80.62 274 ASN A C 1
ATOM 2313 O O . ASN A 1 274 ? -1.522 -17.922 9.219 1 80.62 274 ASN A O 1
ATOM 2317 N N . LYS A 1 275 ? 0.613 -18.406 9.609 1 81.25 275 LYS A N 1
ATOM 2318 C CA . LYS A 1 275 ? 0.673 -19.75 9.023 1 81.25 275 LYS A CA 1
ATOM 2319 C C . LYS A 1 275 ? 0.188 -19.734 7.578 1 81.25 275 LYS A C 1
ATOM 2321 O O . LYS A 1 275 ? -0.586 -20.594 7.168 1 81.25 275 LYS A O 1
ATOM 2326 N N . TYR A 1 276 ? 0.626 -18.75 6.848 1 85.19 276 TYR A N 1
ATOM 2327 C CA . TYR A 1 276 ? 0.198 -18.625 5.457 1 85.19 276 TYR A CA 1
ATOM 2328 C C . TYR A 1 276 ? 1.153 -19.375 4.527 1 85.19 276 TYR A C 1
ATOM 2330 O O . TYR A 1 276 ? 2.373 -19.25 4.664 1 85.19 276 TYR A O 1
ATOM 2338 N N . ILE A 1 277 ? 0.538 -20.281 3.676 1 85.62 277 ILE A N 1
ATOM 2339 C CA . ILE A 1 277 ? 1.323 -21.031 2.691 1 85.62 277 ILE A CA 1
ATOM 2340 C C . ILE A 1 277 ? 0.96 -20.562 1.284 1 85.62 277 ILE A C 1
ATOM 2342 O O . ILE A 1 277 ? -0.2 -20.641 0.875 1 85.62 277 ILE A O 1
ATOM 2346 N N . SER A 1 278 ? 1.937 -20.062 0.608 1 86.81 278 SER A N 1
ATOM 2347 C CA . SER A 1 278 ? 1.736 -19.625 -0.771 1 86.81 278 SER A CA 1
ATOM 2348 C C . SER A 1 278 ? 1.777 -20.812 -1.732 1 86.81 278 SER A C 1
ATOM 2350 O O . SER A 1 278 ? 2.4 -21.844 -1.439 1 86.81 278 SER A O 1
ATOM 2352 N N . ARG A 1 279 ? 1.096 -20.625 -2.805 1 88.25 279 ARG A N 1
ATOM 2353 C CA . ARG A 1 279 ? 1.149 -21.625 -3.859 1 88.25 279 ARG A CA 1
ATOM 2354 C C . ARG A 1 279 ? 2.482 -21.578 -4.598 1 88.25 279 ARG A C 1
ATOM 2356 O O . ARG A 1 279 ? 3.049 -20.5 -4.793 1 88.25 279 ARG A O 1
ATOM 2363 N N . ASN A 1 280 ? 2.859 -22.828 -4.875 1 85.69 280 ASN A N 1
ATOM 2364 C CA . ASN A 1 280 ? 4.078 -22.922 -5.676 1 85.69 280 ASN A CA 1
ATOM 2365 C C . ASN A 1 280 ? 3.779 -22.797 -7.168 1 85.69 280 ASN A C 1
ATOM 2367 O O . ASN A 1 280 ? 3.537 -23.781 -7.848 1 85.69 280 ASN A O 1
ATOM 2371 N N . CYS A 1 281 ? 3.764 -21.547 -7.605 1 89.44 281 CYS A N 1
ATOM 2372 C CA . CYS A 1 281 ? 3.436 -21.328 -9.008 1 89.44 281 CYS A CA 1
ATOM 2373 C C . CYS A 1 281 ? 4.426 -20.375 -9.656 1 89.44 281 CYS A C 1
ATOM 2375 O O . CYS A 1 281 ? 5.184 -19.688 -8.969 1 89.44 281 CYS A O 1
ATOM 2377 N N . ILE A 1 282 ? 4.547 -20.531 -10.922 1 91.31 282 ILE A N 1
ATOM 2378 C CA . ILE A 1 282 ? 5.34 -19.609 -11.734 1 91.31 282 ILE A CA 1
ATOM 2379 C C . ILE A 1 282 ? 4.457 -18.984 -12.82 1 91.31 282 ILE A C 1
ATOM 2381 O O . ILE A 1 282 ? 3.697 -19.688 -13.492 1 91.31 282 ILE A O 1
ATOM 2385 N N . GLU A 1 283 ? 4.488 -17.734 -12.859 1 89.69 283 GLU A N 1
ATOM 2386 C CA . GLU A 1 283 ? 3.686 -17.031 -13.859 1 89.69 283 GLU A CA 1
ATOM 2387 C C . GLU A 1 283 ? 4.312 -17.156 -15.25 1 89.69 283 GLU A C 1
ATOM 2389 O O . GLU A 1 283 ? 4.852 -16.172 -15.781 1 89.69 283 GLU A O 1
ATOM 2394 N N . SER A 1 284 ? 4.262 -18.312 -15.828 1 92.81 284 SER A N 1
ATOM 2395 C CA . SER A 1 284 ? 4.883 -18.562 -17.125 1 92.81 284 SER A CA 1
ATOM 2396 C C . SER A 1 284 ? 3.951 -19.344 -18.047 1 92.81 284 SER A C 1
ATOM 2398 O O . SER A 1 284 ? 3.131 -20.141 -17.578 1 92.81 284 SER A O 1
ATOM 2400 N N . ILE A 1 285 ? 4 -19.047 -19.281 1 88.62 285 ILE A N 1
ATOM 2401 C CA . ILE A 1 285 ? 3.295 -19.844 -20.266 1 88.62 285 ILE A CA 1
ATOM 2402 C C . ILE A 1 285 ? 4.27 -20.812 -20.938 1 88.62 285 ILE A C 1
ATOM 2404 O O . ILE A 1 285 ? 3.871 -21.641 -21.766 1 88.62 285 ILE A O 1
ATOM 2408 N N . LEU A 1 286 ? 5.574 -20.781 -20.516 1 91.81 286 LEU A N 1
ATOM 2409 C CA . LEU A 1 286 ? 6.598 -21.562 -21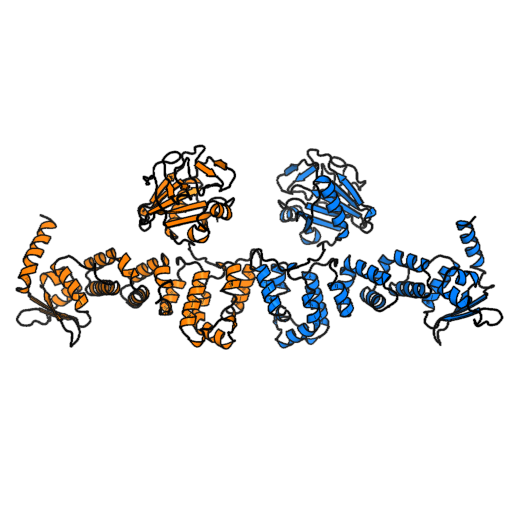.203 1 91.81 286 LEU A CA 1
ATOM 2410 C C . LEU A 1 286 ? 7.109 -22.688 -20.312 1 91.81 286 LEU A C 1
ATOM 2412 O O . LEU A 1 286 ? 7.445 -23.766 -20.781 1 91.81 286 LEU A O 1
ATOM 2416 N N . ILE A 1 287 ? 7.164 -22.344 -19.047 1 92.19 287 ILE A N 1
ATOM 2417 C CA . ILE A 1 287 ? 7.766 -23.312 -18.141 1 92.19 287 ILE A CA 1
ATOM 2418 C C . ILE A 1 287 ? 6.852 -23.547 -16.938 1 92.19 287 ILE A C 1
ATOM 2420 O O . ILE A 1 287 ? 5.84 -22.859 -16.797 1 92.19 287 ILE A O 1
ATOM 2424 N N . ASN A 1 288 ? 7.168 -24.562 -16.156 1 89.19 288 ASN A N 1
ATOM 2425 C CA . ASN A 1 288 ? 6.484 -24.859 -14.906 1 89.19 288 ASN A CA 1
ATOM 2426 C C . ASN A 1 288 ? 7.453 -24.875 -13.727 1 89.19 288 ASN A C 1
ATOM 2428 O O . ASN A 1 288 ? 8.656 -24.672 -13.906 1 89.19 288 ASN A O 1
ATOM 2432 N N . PRO A 1 289 ? 6.973 -25.016 -12.547 1 89.88 289 PRO A N 1
ATOM 2433 C CA . PRO A 1 289 ? 7.824 -24.875 -11.359 1 89.88 289 PRO A CA 1
ATOM 2434 C C . PRO A 1 289 ? 8.93 -25.922 -11.305 1 89.88 289 PRO A C 1
ATOM 2436 O O . PRO A 1 289 ? 9.953 -25.719 -10.641 1 89.88 289 PRO A O 1
ATOM 2439 N N . LYS A 1 290 ? 8.742 -27.031 -11.922 1 88.56 290 LYS A N 1
ATOM 2440 C CA . LYS A 1 290 ? 9.789 -28.062 -11.922 1 88.56 290 LYS A CA 1
ATOM 2441 C C . LYS A 1 290 ? 11.055 -27.547 -12.602 1 88.56 290 LYS A C 1
ATOM 2443 O O . LYS A 1 290 ? 12.164 -27.922 -12.234 1 88.56 290 LYS A O 1
ATOM 2448 N N . HIS A 1 291 ? 10.883 -26.688 -13.547 1 92.56 291 HIS A N 1
ATOM 2449 C CA . HIS A 1 291 ? 12.023 -26.094 -14.242 1 92.56 291 HIS A CA 1
ATOM 2450 C C . HIS A 1 291 ? 12.82 -25.188 -13.312 1 92.56 291 HIS A C 1
ATOM 2452 O O . HIS A 1 291 ? 14.047 -25.156 -13.383 1 92.56 291 HIS A O 1
ATOM 2458 N N . THR A 1 292 ? 12.148 -24.484 -12.445 1 92.69 292 THR A N 1
ATOM 2459 C CA . THR A 1 292 ? 12.797 -23.5 -11.578 1 92.69 292 THR A CA 1
ATOM 2460 C C . THR A 1 292 ? 13.719 -24.188 -10.578 1 92.69 292 THR A C 1
ATOM 2462 O O . THR A 1 292 ? 14.688 -23.594 -10.109 1 92.69 292 THR A O 1
ATOM 2465 N N . VAL A 1 293 ? 13.383 -25.422 -10.312 1 91 293 VAL A N 1
ATOM 2466 C CA . VAL A 1 293 ? 14.25 -26.188 -9.422 1 91 293 VAL A CA 1
ATOM 2467 C C . VAL A 1 293 ? 15.648 -26.281 -10.023 1 91 293 VAL A C 1
ATOM 2469 O O . VAL A 1 293 ? 16.641 -26.156 -9.305 1 91 293 VAL A O 1
ATOM 2472 N N . TYR A 1 294 ? 15.711 -26.484 -11.297 1 94 294 TYR A N 1
ATOM 2473 C CA . TYR A 1 294 ? 17 -26.547 -11.984 1 94 294 TYR A CA 1
ATOM 2474 C C . TYR A 1 294 ? 17.719 -25.203 -11.93 1 94 294 TYR A C 1
ATOM 2476 O O . TYR A 1 294 ? 18.922 -25.141 -11.688 1 94 294 TYR A O 1
ATOM 2484 N N . PHE A 1 295 ? 16.969 -24.125 -12.109 1 95.75 295 PHE A N 1
ATOM 2485 C CA . PHE A 1 295 ? 17.562 -22.797 -12.047 1 95.75 295 PHE A CA 1
ATOM 2486 C C . PHE A 1 295 ? 18.203 -22.562 -10.68 1 95.75 295 PHE A C 1
ATOM 2488 O O . PHE A 1 295 ? 19.328 -22.078 -10.594 1 95.75 295 PHE A O 1
ATOM 2495 N N . VAL A 1 296 ? 17.453 -22.938 -9.68 1 94.69 296 VAL A N 1
ATOM 2496 C CA . VAL A 1 296 ? 17.922 -22.75 -8.305 1 94.69 296 VAL A CA 1
ATOM 2497 C C . VAL A 1 296 ? 19.203 -23.547 -8.086 1 94.69 296 VAL A C 1
ATOM 2499 O O . VAL A 1 296 ? 20.172 -23.047 -7.512 1 94.69 296 VAL A O 1
ATOM 2502 N N . ASN A 1 297 ? 19.188 -24.75 -8.523 1 94.62 297 ASN A N 1
ATOM 2503 C CA . ASN A 1 297 ? 20.359 -25.609 -8.375 1 94.62 297 ASN A CA 1
ATOM 2504 C C . ASN A 1 297 ? 21.562 -25.031 -9.094 1 94.62 297 ASN A C 1
ATOM 2506 O O . ASN A 1 297 ? 22.688 -25.062 -8.562 1 94.62 297 ASN A O 1
ATOM 2510 N N . TRP A 1 298 ? 21.375 -24.562 -10.25 1 96 298 TRP A N 1
ATOM 2511 C CA . TRP A 1 298 ? 22.469 -24.016 -11.047 1 96 298 TRP A CA 1
ATOM 2512 C C . TRP A 1 298 ? 23.016 -22.734 -10.414 1 96 298 TRP A C 1
ATOM 2514 O O . TRP A 1 298 ? 24.219 -22.5 -10.414 1 96 298 TRP A O 1
ATOM 2524 N N . ILE A 1 299 ? 22.141 -21.922 -9.898 1 95.56 299 ILE A N 1
ATOM 2525 C CA . ILE A 1 299 ? 22.531 -20.688 -9.234 1 95.56 299 ILE A CA 1
ATOM 2526 C C . ILE A 1 299 ? 23.281 -21.016 -7.941 1 95.56 299 ILE A C 1
ATOM 2528 O O . ILE A 1 299 ? 24.328 -20.438 -7.648 1 95.56 299 ILE A O 1
ATOM 2532 N N . ASN A 1 300 ? 22.688 -21.938 -7.238 1 93.81 300 ASN A N 1
ATOM 2533 C CA . ASN A 1 300 ? 23.297 -22.344 -5.977 1 93.81 300 ASN A CA 1
ATOM 2534 C C . ASN A 1 300 ? 24.672 -22.984 -6.191 1 93.81 300 ASN A C 1
ATOM 2536 O O . ASN A 1 300 ? 25.531 -22.922 -5.316 1 93.81 300 ASN A O 1
ATOM 2540 N N . GLY A 1 301 ? 24.828 -23.594 -7.203 1 91.19 301 GLY A N 1
ATOM 2541 C CA . GLY A 1 301 ? 26.109 -24.156 -7.539 1 91.19 301 GLY A CA 1
ATOM 2542 C C . GLY A 1 301 ? 27.219 -23.125 -7.648 1 91.19 301 GLY A C 1
ATOM 2543 O O . GLY A 1 301 ? 28.391 -23.422 -7.453 1 91.19 301 GLY A O 1
ATOM 2544 N N . ILE A 1 302 ? 26.812 -21.859 -7.863 1 89.12 302 ILE A N 1
ATOM 2545 C CA . ILE A 1 302 ? 27.75 -20.75 -8.047 1 89.12 302 ILE A CA 1
ATOM 2546 C C . ILE A 1 302 ? 27.906 -19.984 -6.738 1 89.12 302 ILE A C 1
ATOM 2548 O O . ILE A 1 302 ? 29.016 -19.688 -6.309 1 89.12 302 ILE A O 1
ATOM 2552 N N . ILE A 1 303 ? 26.859 -19.516 -6.18 1 85.06 303 ILE A N 1
ATOM 2553 C CA . ILE A 1 303 ? 26.906 -18.516 -5.121 1 85.06 303 ILE A CA 1
ATOM 2554 C C . ILE A 1 303 ? 26.641 -19.172 -3.77 1 85.06 303 ILE A C 1
ATOM 2556 O O . ILE A 1 303 ? 26.938 -18.594 -2.721 1 85.06 303 ILE A O 1
ATOM 2560 N N . GLY A 1 304 ? 26.156 -20.344 -3.688 1 84.06 304 GLY A N 1
ATOM 2561 C CA . GLY A 1 304 ? 25.812 -20.984 -2.426 1 84.06 304 GLY A CA 1
ATOM 2562 C C . GLY A 1 304 ? 24.328 -21.219 -2.26 1 84.06 304 GLY A C 1
ATOM 2563 O O . GLY A 1 304 ? 23.516 -20.641 -2.994 1 84.06 304 GLY A O 1
ATOM 2564 N N . LYS A 1 305 ? 24 -22.016 -1.237 1 86.88 305 LYS A N 1
ATOM 2565 C CA . LYS A 1 305 ? 22.641 -22.484 -1.029 1 86.88 305 LYS A CA 1
ATOM 2566 C C . LYS A 1 305 ? 21.734 -21.359 -0.544 1 86.88 305 LYS A C 1
ATOM 2568 O O . LYS A 1 305 ? 22 -20.734 0.485 1 86.88 305 LYS A O 1
ATOM 2573 N N . ALA A 1 306 ? 20.812 -21.031 -1.407 1 89.62 306 ALA A N 1
ATOM 2574 C CA . ALA A 1 306 ? 19.781 -20.047 -1.072 1 89.62 306 ALA A CA 1
ATOM 2575 C C . ALA A 1 306 ? 18.453 -20.391 -1.738 1 89.62 306 ALA A C 1
ATOM 2577 O O . ALA A 1 306 ? 18.359 -21.359 -2.512 1 89.62 306 ALA A O 1
ATOM 2578 N N . ARG A 1 307 ? 17.375 -19.766 -1.212 1 88.81 307 ARG A N 1
ATOM 2579 C CA . ARG A 1 307 ? 16.062 -19.891 -1.842 1 88.81 307 ARG A CA 1
ATOM 2580 C C . ARG A 1 307 ? 15.75 -18.656 -2.688 1 88.81 307 ARG A C 1
ATOM 2582 O O . ARG A 1 307 ? 16.141 -17.547 -2.34 1 88.81 307 ARG A O 1
ATOM 2589 N N . TYR A 1 308 ? 15.047 -18.984 -3.834 1 91.31 308 TYR A N 1
ATOM 2590 C CA . TYR A 1 308 ? 14.75 -17.891 -4.75 1 91.31 308 TYR A CA 1
ATOM 2591 C C . TYR A 1 308 ? 13.281 -17.906 -5.164 1 91.31 308 TYR A C 1
ATOM 2593 O O . TYR A 1 308 ? 12.648 -18.969 -5.191 1 91.31 308 TYR A O 1
ATOM 2601 N N . LYS A 1 309 ? 12.797 -16.766 -5.371 1 89.62 309 LYS A N 1
ATOM 2602 C CA . LYS A 1 309 ? 11.508 -16.578 -6.02 1 89.62 309 LYS A CA 1
ATOM 2603 C C . LYS A 1 309 ? 11.672 -15.953 -7.402 1 89.62 309 LYS A C 1
ATOM 2605 O O . LYS A 1 309 ? 12.555 -15.117 -7.609 1 89.62 309 LYS A O 1
ATOM 2610 N N . PHE A 1 310 ? 10.859 -16.391 -8.305 1 94 310 PHE A N 1
ATOM 2611 C CA . PHE A 1 310 ? 10.93 -15.914 -9.672 1 94 310 PHE A CA 1
ATOM 2612 C C . PHE A 1 310 ? 9.703 -15.078 -10.023 1 94 310 PHE A C 1
ATOM 2614 O O . PHE A 1 310 ? 8.594 -15.602 -10.078 1 94 310 PHE A O 1
ATOM 2621 N N . LYS A 1 311 ? 9.945 -13.828 -10.258 1 93.62 311 LYS A N 1
ATOM 2622 C CA . LYS A 1 311 ? 8.859 -12.914 -10.594 1 93.62 311 LYS A CA 1
ATOM 2623 C C . LYS A 1 311 ? 8.914 -12.523 -12.07 1 93.62 311 LYS A C 1
ATOM 2625 O O . LYS A 1 311 ? 9.93 -12.039 -12.555 1 93.62 311 LYS A O 1
ATOM 2630 N N . LEU A 1 312 ? 7.852 -12.688 -12.742 1 95.94 312 LEU A N 1
ATOM 2631 C CA . LEU A 1 312 ? 7.801 -12.367 -14.164 1 95.94 312 LEU A CA 1
ATOM 2632 C C . LEU A 1 312 ? 7.883 -10.859 -14.383 1 95.94 312 LEU A C 1
ATOM 2634 O O . LEU A 1 312 ? 7.059 -10.109 -13.859 1 95.94 312 LEU A O 1
ATOM 2638 N N . LEU A 1 313 ? 8.867 -10.461 -15.148 1 96.69 313 LEU A N 1
ATOM 2639 C CA . LEU A 1 313 ? 9.047 -9.047 -15.453 1 96.69 313 LEU A CA 1
ATOM 2640 C C . LEU A 1 313 ? 8.5 -8.719 -16.844 1 96.69 313 LEU A C 1
ATOM 2642 O O . LEU A 1 313 ? 7.855 -7.684 -17.031 1 96.69 313 LEU A O 1
ATOM 2646 N N . TYR A 1 314 ? 8.859 -9.68 -17.703 1 97.56 314 TYR A N 1
ATOM 2647 C CA . TYR A 1 314 ? 8.633 -9.367 -19.109 1 97.56 314 TYR A CA 1
ATOM 2648 C C . TYR A 1 314 ? 8.234 -10.617 -19.875 1 97.56 314 TYR A C 1
ATOM 2650 O O . TYR A 1 314 ? 8.758 -11.703 -19.641 1 97.56 314 TYR A O 1
ATOM 2658 N N . ARG A 1 315 ? 7.277 -10.445 -20.766 1 97.44 315 ARG A N 1
ATOM 2659 C CA . ARG A 1 315 ? 6.887 -11.43 -21.766 1 97.44 315 ARG A CA 1
ATOM 2660 C C . ARG A 1 315 ? 6.684 -10.773 -23.125 1 97.44 315 ARG A C 1
ATOM 2662 O O . ARG A 1 315 ? 5.918 -9.812 -23.25 1 97.44 315 ARG A O 1
ATOM 2669 N N . ALA A 1 316 ? 7.309 -11.289 -24.094 1 96.69 316 ALA A N 1
ATOM 2670 C CA . ALA A 1 316 ? 7.305 -10.656 -25.406 1 96.69 316 ALA A CA 1
ATOM 2671 C C . ALA A 1 316 ? 5.887 -10.523 -25.938 1 96.69 316 ALA A C 1
ATOM 2673 O O . ALA A 1 316 ? 5.508 -9.469 -26.469 1 96.69 316 ALA A O 1
ATOM 2674 N N . SER A 1 317 ? 5.07 -11.523 -25.828 1 94.94 317 SER A N 1
ATOM 2675 C CA . SER A 1 317 ? 3.715 -11.523 -26.375 1 94.94 317 SER A CA 1
ATOM 2676 C C . SER A 1 317 ? 2.812 -10.578 -25.578 1 94.94 317 SER A C 1
ATOM 2678 O O . SER A 1 317 ? 1.845 -10.039 -26.125 1 94.94 317 SER A O 1
ATOM 2680 N N . ARG A 1 318 ? 3.094 -10.391 -24.359 1 93.62 318 ARG A N 1
ATOM 2681 C CA . ARG A 1 318 ? 2.268 -9.578 -23.484 1 93.62 318 ARG A CA 1
ATOM 2682 C C . ARG A 1 318 ? 2.693 -8.117 -23.516 1 93.62 318 ARG A C 1
ATOM 2684 O O . ARG A 1 318 ? 1.85 -7.219 -23.609 1 93.62 318 ARG A O 1
ATOM 2691 N N . ASP A 1 319 ? 4.02 -7.844 -23.469 1 95.44 319 ASP A N 1
ATOM 2692 C CA . ASP A 1 319 ? 4.539 -6.504 -23.234 1 95.44 319 ASP A CA 1
ATOM 2693 C C . ASP A 1 319 ? 5.047 -5.867 -24.531 1 95.44 319 ASP A C 1
ATOM 2695 O O . ASP A 1 319 ? 5.324 -4.668 -24.562 1 95.44 319 ASP A O 1
ATOM 2699 N N . GLY A 1 320 ? 5.137 -6.617 -25.562 1 95.75 320 GLY A N 1
ATOM 2700 C CA . GLY A 1 320 ? 5.688 -6.125 -26.812 1 95.75 320 GLY A CA 1
ATOM 2701 C C . GLY A 1 320 ? 7.086 -6.645 -27.094 1 95.75 320 GLY A C 1
ATOM 2702 O O . GLY A 1 320 ? 7.977 -6.535 -26.25 1 95.75 320 GLY A O 1
ATOM 2703 N N . ASN A 1 321 ? 7.297 -7.164 -28.281 1 95.69 321 ASN A N 1
ATOM 2704 C CA . ASN A 1 321 ? 8.562 -7.781 -28.656 1 95.69 321 ASN A CA 1
ATOM 2705 C C . ASN A 1 321 ? 9.523 -6.758 -29.25 1 95.69 321 ASN A C 1
ATOM 2707 O O . ASN A 1 321 ? 9.906 -6.867 -30.422 1 95.69 321 ASN A O 1
ATOM 2711 N N . THR A 1 322 ? 9.961 -5.793 -28.422 1 96.31 322 THR A N 1
ATOM 2712 C CA . THR A 1 322 ? 10.898 -4.742 -28.812 1 96.31 322 THR A CA 1
ATOM 2713 C C . THR A 1 322 ? 11.93 -4.5 -27.703 1 96.31 322 THR A C 1
ATOM 2715 O O . THR A 1 322 ? 11.695 -4.852 -26.547 1 96.31 322 THR A O 1
ATOM 2718 N N . ALA A 1 323 ? 13.016 -3.922 -28.172 1 95.62 323 ALA A N 1
ATOM 2719 C CA . ALA A 1 323 ? 14.055 -3.584 -27.203 1 95.62 323 ALA A CA 1
ATOM 2720 C C . ALA A 1 323 ? 13.539 -2.572 -26.172 1 95.62 323 ALA A C 1
ATOM 2722 O O . ALA A 1 323 ? 13.844 -2.674 -24.984 1 95.62 323 ALA A O 1
ATOM 2723 N N . ALA A 1 324 ? 12.766 -1.686 -26.656 1 95.75 324 ALA A N 1
ATOM 2724 C CA . ALA A 1 324 ? 12.227 -0.645 -25.781 1 95.75 324 ALA A CA 1
ATOM 2725 C C . ALA A 1 324 ? 11.344 -1.245 -24.703 1 95.75 324 ALA A C 1
ATOM 2727 O O . ALA A 1 324 ? 11.422 -0.849 -23.531 1 95.75 324 ALA A O 1
ATOM 2728 N N . ALA A 1 325 ? 10.523 -2.166 -25.078 1 96.5 325 ALA A N 1
ATOM 2729 C CA . ALA A 1 325 ? 9.633 -2.82 -24.125 1 96.5 325 ALA A CA 1
ATOM 2730 C C . ALA A 1 325 ? 10.43 -3.635 -23.109 1 96.5 325 ALA A C 1
ATOM 2732 O O . ALA A 1 325 ? 10.102 -3.637 -21.922 1 96.5 325 ALA A O 1
ATOM 2733 N N . PHE A 1 326 ? 11.445 -4.293 -23.641 1 97 326 PHE A N 1
ATOM 2734 C CA . PHE A 1 326 ? 12.312 -5.086 -22.766 1 97 326 PHE A CA 1
ATOM 2735 C C . PHE A 1 326 ? 12.969 -4.207 -21.719 1 97 326 PHE A C 1
ATOM 2737 O O . PHE A 1 326 ? 12.914 -4.52 -20.516 1 97 326 PHE A O 1
ATOM 2744 N N . HIS A 1 327 ? 13.523 -3.113 -22.109 1 96.44 327 HIS A N 1
ATOM 2745 C CA . HIS A 1 327 ? 14.258 -2.262 -21.188 1 96.44 327 HIS A CA 1
ATOM 2746 C C . HIS A 1 327 ? 13.32 -1.545 -20.219 1 96.44 327 HIS A C 1
ATOM 2748 O O . HIS A 1 327 ? 13.672 -1.303 -19.062 1 96.44 327 HIS A O 1
ATOM 2754 N N . ALA A 1 328 ? 12.203 -1.266 -20.672 1 95.94 328 ALA A N 1
ATOM 2755 C CA . ALA A 1 328 ? 11.219 -0.61 -19.812 1 95.94 328 ALA A CA 1
ATOM 2756 C C . ALA A 1 328 ? 10.852 -1.495 -18.625 1 95.94 328 ALA A C 1
ATOM 2758 O O . ALA A 1 328 ? 10.57 -0.995 -17.547 1 95.94 328 ALA A O 1
ATOM 2759 N N . LYS A 1 329 ? 10.922 -2.803 -18.797 1 96.62 329 LYS A N 1
ATOM 2760 C CA . LYS A 1 329 ? 10.438 -3.73 -17.781 1 96.62 329 LYS A CA 1
ATOM 2761 C C . LYS A 1 329 ? 11.602 -4.359 -17.016 1 96.62 329 LYS A C 1
ATOM 2763 O O . LYS A 1 329 ? 11.453 -4.711 -15.836 1 96.62 329 LYS A O 1
ATOM 2768 N N . CYS A 1 330 ? 12.75 -4.449 -17.625 1 97.06 330 CYS A N 1
ATOM 2769 C CA . CYS A 1 330 ? 13.766 -5.336 -17.078 1 97.06 330 CYS A CA 1
ATOM 2770 C C . CYS A 1 330 ? 14.961 -4.543 -16.562 1 97.06 330 CYS A C 1
ATOM 2772 O O . CYS A 1 330 ? 15.789 -5.062 -15.805 1 97.06 330 CYS A O 1
ATOM 2774 N N . ASP A 1 331 ? 15.07 -3.299 -16.906 1 96.12 331 ASP A N 1
ATOM 2775 C CA . ASP A 1 331 ? 16.25 -2.535 -16.516 1 96.12 331 ASP A CA 1
ATOM 2776 C C . ASP A 1 331 ? 16.297 -2.334 -15 1 96.12 331 ASP A C 1
ATOM 2778 O O . ASP A 1 331 ? 15.281 -2.01 -14.383 1 96.12 331 ASP A O 1
ATOM 2782 N N . ASN A 1 332 ? 17.391 -2.555 -14.453 1 93.88 332 ASN A N 1
ATOM 2783 C CA . ASN A 1 332 ? 17.703 -2.268 -13.055 1 93.88 332 ASN A CA 1
ATOM 2784 C C . ASN A 1 332 ? 16.812 -3.074 -12.109 1 93.88 332 ASN A C 1
ATOM 2786 O O . ASN A 1 332 ? 16.328 -2.547 -11.109 1 93.88 332 ASN A O 1
ATOM 2790 N N . LYS A 1 333 ? 16.562 -4.289 -12.484 1 94.75 333 LYS A N 1
ATOM 2791 C CA . LYS A 1 333 ? 15.734 -5.156 -11.648 1 94.75 333 LYS A CA 1
ATOM 2792 C C . LYS A 1 333 ? 16.562 -6.234 -10.977 1 94.75 333 LYS A C 1
ATOM 2794 O O . LYS A 1 333 ? 16.031 -7.141 -10.336 1 94.75 333 LYS A O 1
ATOM 2799 N N . GLY A 1 334 ? 17.875 -6.156 -11.117 1 94.88 334 GLY A N 1
ATOM 2800 C CA . GLY A 1 334 ? 18.75 -7.141 -10.508 1 94.88 334 GLY A CA 1
ATOM 2801 C C . GLY A 1 334 ? 18.922 -8.391 -11.344 1 94.88 334 GLY A C 1
ATOM 2802 O O . GLY A 1 334 ? 18.922 -8.328 -12.578 1 94.88 334 GLY A O 1
ATOM 2803 N N . ALA A 1 335 ? 19.125 -9.484 -10.672 1 96.75 335 ALA A N 1
ATOM 2804 C CA . ALA A 1 335 ? 19.375 -10.758 -11.352 1 96.75 335 ALA A CA 1
ATOM 2805 C C . ALA A 1 335 ? 18.109 -11.242 -12.078 1 96.75 335 ALA A C 1
ATOM 2807 O O . ALA A 1 335 ? 17 -11.102 -11.57 1 96.75 335 ALA A O 1
ATOM 2808 N N . THR A 1 336 ? 18.312 -11.82 -13.281 1 98.19 336 THR A N 1
ATOM 2809 C CA . THR A 1 336 ? 17.156 -12.266 -14.062 1 98.19 336 THR A CA 1
ATOM 2810 C C . THR A 1 336 ? 17.469 -13.586 -14.766 1 98.19 336 THR A C 1
ATOM 2812 O O . THR A 1 336 ? 18.641 -13.922 -14.984 1 98.19 336 THR A O 1
ATOM 2815 N N . VAL A 1 337 ? 16.469 -14.336 -15.055 1 98.19 337 VAL A N 1
ATOM 2816 C CA . VAL A 1 337 ? 16.531 -15.508 -15.914 1 98.19 337 VAL A CA 1
ATOM 2817 C C . VAL A 1 337 ? 15.695 -15.281 -17.172 1 98.19 337 VAL A C 1
ATOM 2819 O O . VAL A 1 337 ? 14.539 -14.852 -17.078 1 98.19 337 VAL A O 1
ATOM 2822 N N . VAL A 1 338 ? 16.328 -15.492 -18.281 1 98.56 338 VAL A N 1
ATOM 2823 C CA . VAL A 1 338 ? 15.648 -15.367 -19.562 1 98.56 338 VAL A CA 1
ATOM 2824 C C . VAL A 1 338 ? 15.312 -16.75 -20.109 1 98.56 338 VAL A C 1
ATOM 2826 O O . VAL A 1 338 ? 16.156 -17.641 -20.125 1 98.56 338 VAL A O 1
ATOM 2829 N N . ILE A 1 339 ? 14.094 -16.938 -20.516 1 98.19 339 ILE A N 1
ATOM 2830 C CA . ILE A 1 339 ? 13.617 -18.203 -21.062 1 98.19 339 ILE A CA 1
ATOM 2831 C C . ILE A 1 339 ? 13.047 -18 -22.453 1 98.19 339 ILE A C 1
ATOM 2833 O O . ILE A 1 339 ? 12.195 -17.125 -22.656 1 98.19 339 ILE A O 1
ATOM 2837 N N . VAL A 1 340 ? 13.5 -18.812 -23.406 1 97.88 340 VAL A N 1
ATOM 2838 C CA . VAL A 1 340 ? 13.055 -18.703 -24.781 1 97.88 340 VAL A CA 1
ATOM 2839 C C . VAL A 1 340 ? 12.578 -20.062 -25.281 1 97.88 340 VAL A C 1
ATOM 2841 O O . VAL A 1 340 ? 13.289 -21.062 -25.156 1 97.88 340 VAL A O 1
ATOM 2844 N N . LYS A 1 341 ? 11.383 -20.062 -25.766 1 97.25 341 LYS A N 1
ATOM 2845 C CA . LYS A 1 341 ? 10.875 -21.266 -26.406 1 97.25 341 LYS A CA 1
ATOM 2846 C C . LYS A 1 341 ? 11.078 -21.219 -27.906 1 97.25 341 LYS A C 1
ATOM 2848 O O . LYS A 1 341 ? 10.547 -20.328 -28.578 1 97.25 341 LYS A O 1
ATOM 2853 N N . ILE A 1 342 ? 11.828 -22.203 -28.469 1 95.75 342 ILE A N 1
ATOM 2854 C CA . ILE A 1 342 ? 12.102 -22.25 -29.891 1 95.75 342 ILE A CA 1
ATOM 2855 C C . ILE A 1 342 ? 10.828 -22.641 -30.641 1 95.75 342 ILE A C 1
ATOM 2857 O O . ILE A 1 342 ? 10.102 -23.547 -30.234 1 95.75 342 ILE A O 1
ATOM 2861 N N . ARG A 1 343 ? 10.586 -21.953 -31.656 1 94.75 343 ARG A N 1
ATOM 2862 C CA . ARG A 1 343 ? 9.359 -22.172 -32.438 1 94.75 343 ARG A CA 1
ATOM 2863 C C . ARG A 1 343 ? 9.32 -23.578 -33 1 94.75 343 ARG A C 1
ATOM 2865 O O . ARG A 1 343 ? 10.336 -24.078 -33.5 1 94.75 343 ARG A O 1
ATOM 2872 N N . ASN A 1 344 ? 8.203 -24.234 -32.906 1 89.06 344 ASN A N 1
ATOM 2873 C CA . ASN A 1 344 ? 7.871 -25.516 -33.531 1 89.06 344 ASN A CA 1
ATOM 2874 C C . ASN A 1 344 ? 8.664 -26.656 -32.906 1 89.06 344 ASN A C 1
ATOM 2876 O O . ASN A 1 344 ? 8.734 -27.75 -33.469 1 89.06 344 ASN A O 1
ATOM 2880 N N . LEU A 1 345 ? 9.43 -26.359 -31.844 1 89.19 345 LEU A N 1
ATOM 2881 C CA . LEU A 1 345 ? 10.148 -27.391 -31.094 1 89.19 345 LEU A CA 1
ATOM 2882 C C . LEU A 1 345 ? 9.781 -27.344 -29.609 1 89.19 345 LEU A C 1
ATOM 2884 O O . LEU A 1 345 ? 9.305 -26.312 -29.125 1 89.19 345 LEU A O 1
ATOM 2888 N N . ASP A 1 346 ? 9.859 -28.438 -29 1 89 346 ASP A N 1
ATOM 2889 C CA . ASP A 1 346 ? 9.664 -28.469 -27.547 1 89 346 ASP A CA 1
ATOM 2890 C C . ASP A 1 346 ? 10.961 -28.172 -26.812 1 89 346 ASP A C 1
ATOM 2892 O O . ASP A 1 346 ? 11.258 -28.797 -25.797 1 89 346 ASP A O 1
ATOM 2896 N N . GLN A 1 347 ? 11.734 -27.281 -27.391 1 94.06 347 GLN A N 1
ATOM 2897 C CA . GLN A 1 347 ? 13.031 -26.922 -26.812 1 94.06 347 GLN A CA 1
ATOM 2898 C C . GLN A 1 347 ? 12.977 -25.531 -26.172 1 94.06 347 GLN A C 1
ATOM 2900 O O . GLN A 1 347 ? 12.367 -24.609 -26.719 1 94.06 347 GLN A O 1
ATOM 2905 N N . ILE A 1 348 ? 13.555 -25.453 -24.984 1 96.62 348 ILE A N 1
ATOM 2906 C CA . ILE A 1 348 ? 13.672 -24.188 -24.266 1 96.62 348 ILE A CA 1
ATOM 2907 C C . ILE A 1 348 ? 15.141 -23.859 -24.031 1 96.62 348 ILE A C 1
ATOM 2909 O O . ILE A 1 348 ? 15.945 -24.734 -23.719 1 96.62 348 ILE A O 1
ATOM 2913 N N . VAL A 1 349 ? 15.461 -22.609 -24.328 1 97.69 349 VAL A N 1
ATOM 2914 C CA . VAL A 1 349 ? 16.812 -22.125 -24.078 1 97.69 349 VAL A CA 1
ATOM 2915 C C . VAL A 1 349 ? 16.75 -20.828 -23.266 1 97.69 349 VAL A C 1
ATOM 2917 O O . VAL A 1 349 ? 15.688 -20.234 -23.125 1 97.69 349 VAL A O 1
ATOM 2920 N N . GLY A 1 350 ? 17.797 -20.5 -22.641 1 97.94 350 GLY A N 1
ATOM 2921 C CA . GLY A 1 350 ? 17.797 -19.281 -21.859 1 97.94 350 GLY A CA 1
ATOM 2922 C C . GLY A 1 350 ? 19.109 -18.984 -21.188 1 97.94 350 GLY A C 1
ATOM 2923 O O . GLY A 1 350 ? 20.141 -19.578 -21.531 1 97.94 350 GLY A O 1
ATOM 2924 N N . GLY A 1 351 ? 19.094 -17.984 -20.344 1 98.25 351 GLY A N 1
ATOM 2925 C CA . GLY A 1 351 ? 20.281 -17.562 -19.625 1 98.25 351 GLY A CA 1
ATOM 2926 C C . GLY A 1 351 ? 19.984 -16.844 -18.328 1 98.25 351 GLY A C 1
ATOM 2927 O O . GLY A 1 351 ? 18.859 -16.375 -18.125 1 98.25 351 GLY A O 1
ATOM 2928 N N . TYR A 1 352 ? 21 -16.906 -17.547 1 98.19 352 TYR A N 1
ATOM 2929 C CA . TYR A 1 352 ? 20.953 -16.234 -16.25 1 98.19 352 TYR A CA 1
ATOM 2930 C C . TYR A 1 352 ? 21.922 -15.055 -16.203 1 98.19 352 TYR A C 1
ATOM 2932 O O . TYR A 1 352 ? 23.094 -15.203 -16.5 1 98.19 352 TYR A O 1
ATOM 2940 N N . ASN A 1 353 ? 21.375 -13.914 -15.953 1 97.69 353 ASN A N 1
ATOM 2941 C CA . ASN A 1 353 ? 22.156 -12.703 -15.703 1 97.69 353 ASN A CA 1
ATOM 2942 C C . ASN A 1 353 ? 22.172 -12.344 -14.219 1 97.69 353 ASN A C 1
ATOM 2944 O O . ASN A 1 353 ? 21.172 -11.859 -13.68 1 97.69 353 ASN A O 1
ATOM 2948 N N . PRO A 1 354 ? 23.266 -12.586 -13.484 1 96.25 354 PRO A N 1
ATOM 2949 C CA . PRO A 1 354 ? 23.344 -12.305 -12.047 1 96.25 354 PRO A CA 1
ATOM 2950 C C . PRO A 1 354 ? 23.453 -10.812 -11.742 1 96.25 354 PRO A C 1
ATOM 2952 O O . PRO A 1 354 ? 23.328 -10.406 -10.586 1 96.25 354 PRO A O 1
ATOM 2955 N N . LEU A 1 355 ? 23.672 -10.078 -12.727 1 95.06 355 LEU A N 1
ATOM 2956 C CA . LEU A 1 355 ? 23.844 -8.641 -12.547 1 95.06 355 LEU A CA 1
ATOM 2957 C C . LEU A 1 355 ? 22.516 -7.91 -12.758 1 95.06 355 LEU A C 1
ATOM 2959 O O . LEU A 1 355 ? 21.547 -8.125 -12.016 1 95.06 355 LEU A O 1
ATOM 2963 N N . PHE A 1 356 ? 22.453 -7.043 -13.641 1 94.94 356 PHE A N 1
ATOM 2964 C CA . PHE A 1 356 ? 21.219 -6.352 -14.008 1 94.94 356 PHE A CA 1
ATOM 2965 C C . PHE A 1 356 ? 21.297 -5.832 -15.438 1 94.94 356 PHE A C 1
ATOM 2967 O O . PHE A 1 356 ? 22.391 -5.621 -15.969 1 94.94 356 PHE A O 1
ATOM 2974 N N . TRP A 1 357 ? 20.188 -5.762 -16.047 1 96 357 TRP A N 1
ATOM 2975 C CA . TRP A 1 357 ? 20.094 -5.172 -17.391 1 96 357 TRP A CA 1
ATOM 2976 C C . TRP A 1 357 ? 20.031 -3.652 -17.312 1 96 357 TRP A C 1
ATOM 2978 O O . TRP A 1 357 ? 19.547 -3.096 -16.328 1 96 357 TRP A O 1
ATOM 2988 N N . ASP A 1 358 ? 20.609 -3.004 -18.219 1 93.88 358 ASP A N 1
ATOM 2989 C CA . ASP A 1 358 ? 20.469 -1.556 -18.344 1 93.88 358 ASP A CA 1
ATOM 2990 C C . ASP A 1 358 ? 20.703 -1.093 -19.781 1 93.88 358 ASP A C 1
ATOM 2992 O O . ASP A 1 358 ? 20.844 -1.915 -20.688 1 93.88 358 ASP A O 1
ATOM 2996 N N . SER A 1 359 ? 20.562 0.166 -20 1 90.88 359 SER A N 1
ATOM 2997 C CA . SER A 1 359 ? 20.719 0.742 -21.328 1 90.88 359 SER A CA 1
ATOM 2998 C C . SER A 1 359 ? 22 1.563 -21.438 1 90.88 359 SER A C 1
ATOM 3000 O O . SER A 1 359 ? 22.031 2.596 -22.109 1 90.88 359 SER A O 1
ATOM 3002 N N . SER A 1 360 ? 23.047 1.123 -20.781 1 88.38 360 SER A N 1
ATOM 3003 C CA . SER A 1 360 ? 24.266 1.919 -20.625 1 88.38 360 SER A CA 1
ATOM 3004 C C . SER A 1 360 ? 25.234 1.675 -21.781 1 88.38 360 SER A C 1
ATOM 3006 O O . SER A 1 360 ? 26.281 2.307 -21.859 1 88.38 360 SER A O 1
ATOM 3008 N N . LYS A 1 361 ? 24.969 0.782 -22.734 1 88.75 361 LYS A N 1
ATOM 3009 C CA . LYS A 1 361 ? 25.859 0.419 -23.844 1 88.75 361 LYS A CA 1
ATOM 3010 C C . LYS A 1 361 ? 27.203 -0.088 -23.328 1 88.75 361 LYS A C 1
ATOM 3012 O O . LYS A 1 361 ? 28.25 0.38 -23.766 1 88.75 361 LYS A O 1
ATOM 3017 N N . THR A 1 362 ? 27.078 -0.941 -22.375 1 92.62 362 THR A N 1
ATOM 3018 C CA . THR A 1 362 ? 28.297 -1.464 -21.766 1 92.62 362 THR A CA 1
ATOM 3019 C C . THR A 1 362 ? 28.312 -2.99 -21.797 1 92.62 362 THR A C 1
ATOM 3021 O O . THR A 1 362 ? 27.25 -3.617 -21.875 1 92.62 362 THR A O 1
ATOM 3024 N N . ASP A 1 363 ? 29.5 -3.549 -21.812 1 94.25 363 ASP A N 1
ATOM 3025 C CA . ASP A 1 363 ? 29.75 -4.977 -21.641 1 94.25 363 ASP A CA 1
ATOM 3026 C C . ASP A 1 363 ? 30.125 -5.293 -20.188 1 94.25 363 ASP A C 1
ATOM 3028 O O . ASP A 1 363 ? 30.859 -4.527 -19.562 1 94.25 363 ASP A O 1
ATOM 3032 N N . LYS A 1 364 ? 29.609 -6.266 -19.688 1 95 364 LYS A N 1
ATOM 3033 C CA . LYS A 1 364 ? 29.859 -6.613 -18.297 1 95 364 LYS A CA 1
ATOM 3034 C C . LYS A 1 364 ? 30.484 -8.008 -18.188 1 95 364 LYS A C 1
ATOM 3036 O O . LYS A 1 364 ? 30.109 -8.914 -18.922 1 95 364 LYS A O 1
ATOM 3041 N N . SER A 1 365 ? 31.422 -8.062 -17.25 1 95.44 365 SER A N 1
ATOM 3042 C CA . SER A 1 365 ? 32.125 -9.32 -17.031 1 95.44 365 SER A CA 1
ATOM 3043 C C . SER A 1 365 ? 31.656 -9.992 -15.742 1 95.44 365 SER A C 1
ATOM 3045 O O . SER A 1 365 ? 31.484 -9.336 -14.711 1 95.44 365 SER A O 1
ATOM 3047 N N . THR A 1 366 ? 31.281 -11.289 -15.852 1 95.69 366 THR A N 1
ATOM 3048 C CA . THR A 1 366 ? 30.938 -12.086 -14.672 1 95.69 366 THR A CA 1
ATOM 3049 C C . THR A 1 366 ? 31.125 -13.57 -14.945 1 95.69 366 THR A C 1
ATOM 3051 O O . THR A 1 366 ? 30.844 -14.039 -16.047 1 95.69 366 THR A O 1
ATOM 3054 N N . LYS A 1 367 ? 31.531 -14.289 -13.977 1 94.81 367 LYS A N 1
ATOM 3055 C CA . LYS A 1 367 ? 31.672 -15.742 -14.086 1 94.81 367 LYS A CA 1
ATOM 3056 C C . LYS A 1 367 ? 30.422 -16.453 -13.555 1 94.81 367 LYS A C 1
ATOM 3058 O O . LYS A 1 367 ? 30.297 -17.672 -13.695 1 94.81 367 LYS A O 1
ATOM 3063 N N . ASN A 1 368 ? 29.516 -15.656 -13.109 1 95.94 368 ASN A N 1
ATOM 3064 C CA . ASN A 1 368 ? 28.375 -16.25 -12.422 1 95.94 368 ASN A CA 1
ATOM 3065 C C . ASN A 1 368 ? 27.156 -16.359 -13.336 1 95.94 368 ASN A C 1
ATOM 3067 O O . ASN A 1 368 ? 26.062 -16.688 -12.883 1 95.94 368 ASN A O 1
ATOM 3071 N N . SER A 1 369 ? 27.344 -16.016 -14.578 1 97.06 369 SER A N 1
ATOM 3072 C CA . SER A 1 369 ? 26.266 -16.156 -15.562 1 97.06 369 SER A CA 1
ATOM 3073 C C . SER A 1 369 ? 26.297 -17.531 -16.219 1 97.06 369 SER A C 1
ATOM 3075 O O . SER A 1 369 ? 27.328 -18.203 -16.219 1 97.06 369 SER A O 1
ATOM 3077 N N . PHE A 1 370 ? 25.109 -18.031 -16.719 1 97.94 370 PHE A N 1
ATOM 3078 C CA . PHE A 1 370 ? 25.109 -19.312 -17.422 1 97.94 370 PHE A CA 1
ATOM 3079 C C . PHE A 1 370 ? 24.016 -19.328 -18.5 1 97.94 370 PHE A C 1
ATOM 3081 O O . PHE A 1 370 ? 23.109 -18.5 -18.469 1 97.94 370 PHE A O 1
ATOM 3088 N N . LEU A 1 371 ? 24.203 -20.125 -19.484 1 98.12 371 LEU A N 1
ATOM 3089 C CA . LEU A 1 371 ? 23.219 -20.484 -20.5 1 98.12 371 LEU A CA 1
ATOM 3090 C C . LEU A 1 371 ? 22.719 -21.906 -20.312 1 98.12 371 LEU A C 1
ATOM 3092 O O . LEU A 1 371 ? 23.453 -22.766 -19.797 1 98.12 371 LEU A O 1
ATOM 3096 N N . PHE A 1 372 ? 21.5 -22.141 -20.672 1 98.19 372 PHE A N 1
ATOM 3097 C CA . PHE A 1 372 ? 20.969 -23.484 -20.5 1 98.19 372 PHE A CA 1
ATOM 3098 C C . PHE A 1 372 ? 20.078 -23.859 -21.672 1 98.19 372 PHE A C 1
ATOM 3100 O O . PHE A 1 372 ? 19.672 -23 -22.453 1 98.19 372 PHE A O 1
ATOM 3107 N N . LYS A 1 373 ? 19.844 -25.125 -21.781 1 97.06 373 LYS A N 1
ATOM 3108 C CA . LYS A 1 373 ? 18.953 -25.688 -22.781 1 97.06 373 LYS A CA 1
ATOM 3109 C C . LYS A 1 373 ? 18.219 -26.906 -22.25 1 97.06 373 LYS A C 1
ATOM 3111 O O . LYS A 1 373 ? 18.797 -27.719 -21.516 1 97.06 373 LYS A O 1
ATOM 3116 N N . PHE A 1 374 ? 16.969 -26.953 -22.516 1 96.12 374 PHE A N 1
ATOM 3117 C CA . PHE A 1 374 ? 16.188 -28.188 -22.422 1 96.12 374 PHE A CA 1
ATOM 3118 C C . PHE A 1 374 ? 15.812 -28.688 -23.812 1 96.12 374 PHE A C 1
ATOM 3120 O O . PHE A 1 374 ? 15.039 -28.031 -24.531 1 96.12 374 PHE A O 1
ATOM 3127 N N . THR A 1 375 ? 16.312 -29.781 -24.172 1 93.62 375 THR A N 1
ATOM 3128 C CA . THR A 1 375 ? 16.016 -30.312 -25.484 1 93.62 375 THR A CA 1
ATOM 3129 C C . THR A 1 375 ? 14.523 -30.625 -25.625 1 93.62 375 THR A C 1
ATOM 3131 O O . THR A 1 375 ? 13.953 -30.453 -26.703 1 93.62 375 THR A O 1
ATOM 3134 N N . ASP A 1 376 ? 14 -31.125 -24.609 1 90.31 376 ASP A N 1
ATOM 3135 C CA . ASP A 1 376 ? 12.562 -31.328 -24.453 1 90.31 376 ASP A CA 1
ATOM 3136 C C . ASP A 1 376 ? 12.062 -30.75 -23.141 1 90.31 376 ASP A C 1
ATOM 3138 O O . ASP A 1 376 ? 12.422 -31.219 -22.062 1 90.31 376 ASP A O 1
ATOM 3142 N N . LYS A 1 377 ? 11.273 -29.75 -23.344 1 86.81 377 LYS A N 1
ATOM 3143 C CA . LYS A 1 377 ? 10.805 -29.047 -22.156 1 86.81 377 LYS A CA 1
ATOM 3144 C C . LYS A 1 377 ? 10.047 -30 -21.219 1 86.81 377 LYS A C 1
ATOM 3146 O O . LYS A 1 377 ? 9.938 -29.734 -20.031 1 86.81 377 LYS A O 1
ATOM 3151 N N . ASN A 1 378 ? 9.555 -31.078 -21.75 1 80.56 378 ASN A N 1
ATOM 3152 C CA . ASN A 1 378 ? 8.766 -32.031 -20.953 1 80.56 378 ASN A CA 1
ATOM 3153 C C . ASN A 1 378 ? 9.648 -33.094 -20.328 1 80.56 378 ASN A C 1
ATOM 3155 O O . ASN A 1 378 ? 9.188 -33.844 -19.469 1 80.56 378 ASN A O 1
ATOM 3159 N N . ASN A 1 379 ? 10.891 -33.094 -20.75 1 86 379 ASN A N 1
ATOM 3160 C CA . ASN A 1 379 ? 11.891 -34 -20.172 1 86 379 ASN A CA 1
ATOM 3161 C C . ASN A 1 379 ? 13 -33.219 -19.484 1 86 379 ASN A C 1
ATOM 3163 O O . ASN A 1 379 ? 14.016 -32.906 -20.094 1 86 379 ASN A O 1
ATOM 3167 N N . LEU A 1 380 ? 12.961 -33.156 -18.25 1 88.69 380 LEU A N 1
ATOM 3168 C CA . LEU A 1 380 ? 13.852 -32.281 -17.469 1 88.69 380 LEU A CA 1
ATOM 3169 C C . LEU A 1 380 ? 15.258 -32.875 -17.438 1 88.69 380 LEU A C 1
ATOM 3171 O O . LEU A 1 380 ? 16.219 -32.156 -17.156 1 88.69 380 LEU A O 1
ATOM 3175 N N . LEU A 1 381 ? 15.297 -34.156 -17.703 1 88.38 381 LEU A N 1
ATOM 3176 C CA . LEU A 1 381 ? 16.609 -34.781 -17.688 1 88.38 381 LEU A CA 1
ATOM 3177 C C . LEU A 1 381 ? 17.438 -34.344 -18.891 1 88.38 381 LEU A C 1
ATOM 3179 O O . LEU A 1 381 ? 18.656 -34.531 -18.906 1 88.38 381 LEU A O 1
ATOM 3183 N N . SER A 1 382 ? 16.828 -33.688 -19.812 1 90.75 382 SER A N 1
ATOM 3184 C CA . SER A 1 382 ? 17.516 -33.25 -21.016 1 90.75 382 SER A CA 1
ATOM 3185 C C . SER A 1 382 ? 18.203 -31.906 -20.766 1 90.75 382 SER A C 1
ATOM 3187 O O . SER A 1 382 ? 18.766 -31.312 -21.688 1 90.75 382 SER A O 1
ATOM 3189 N N . ALA A 1 383 ? 18.172 -31.422 -19.562 1 94.81 383 ALA A N 1
ATOM 3190 C CA . ALA A 1 383 ? 18.719 -30.109 -19.219 1 94.81 383 ALA A CA 1
ATOM 3191 C C . ALA A 1 383 ? 20.234 -30.094 -19.359 1 94.81 383 ALA A C 1
ATOM 3193 O O . ALA A 1 383 ? 20.906 -31.062 -19.016 1 94.81 383 ALA A O 1
ATOM 3194 N N . ASN A 1 384 ? 20.734 -29.062 -19.938 1 96.31 384 ASN A N 1
ATOM 3195 C CA . ASN A 1 384 ? 22.156 -28.766 -20.047 1 96.31 384 ASN A CA 1
ATOM 3196 C C . ASN A 1 384 ? 22.453 -27.312 -19.688 1 96.31 384 ASN A C 1
ATOM 3198 O O . ASN A 1 384 ? 21.703 -26.406 -20.062 1 96.31 384 ASN A O 1
ATOM 3202 N N . VAL A 1 385 ? 23.547 -27.156 -18.938 1 97.25 385 VAL A N 1
ATOM 3203 C CA . VAL A 1 385 ? 23.906 -25.812 -18.516 1 97.25 385 VAL A CA 1
ATOM 3204 C C . VAL A 1 385 ? 25.406 -25.578 -18.766 1 97.25 385 VAL A C 1
ATOM 3206 O O . VAL A 1 385 ? 26.203 -26.5 -18.641 1 97.25 385 VAL A O 1
ATOM 3209 N N . VAL A 1 386 ? 25.734 -24.391 -19.234 1 97.25 386 VAL A N 1
ATOM 3210 C CA . VAL A 1 386 ? 27.125 -23.984 -19.422 1 97.25 386 VAL A CA 1
ATOM 3211 C C . VAL A 1 386 ? 27.359 -22.625 -18.766 1 97.25 386 VAL A C 1
ATOM 3213 O O . VAL A 1 386 ? 26.516 -21.719 -18.859 1 97.25 386 VAL A O 1
ATOM 3216 N N . TYR A 1 387 ? 28.438 -22.484 -18.141 1 96.81 387 TYR A N 1
ATOM 3217 C CA . TYR A 1 387 ? 28.734 -21.266 -17.391 1 96.81 387 TYR A CA 1
ATOM 3218 C C . TYR A 1 387 ? 29.656 -20.344 -18.188 1 96.81 387 TYR A C 1
ATOM 3220 O O . TYR A 1 387 ? 30.438 -20.812 -19.031 1 96.81 387 TYR A O 1
ATOM 3228 N N . SER A 1 388 ? 29.516 -19.078 -17.906 1 96.56 388 SER A N 1
ATOM 3229 C CA . SER A 1 388 ? 30.328 -18.062 -18.562 1 96.56 388 SER A CA 1
ATOM 3230 C C . SER A 1 388 ? 31.812 -18.281 -18.297 1 96.56 388 SER A C 1
ATOM 3232 O O . SER A 1 388 ? 32.188 -18.641 -17.188 1 96.56 388 SER A O 1
ATOM 3234 N N . LYS A 1 389 ? 32.625 -17.953 -19.281 1 95.06 389 LYS A N 1
ATOM 3235 C CA . LYS A 1 389 ? 34.062 -18.031 -19.141 1 95.06 389 LYS A CA 1
ATOM 3236 C C . LYS A 1 389 ? 34.594 -16.859 -18.312 1 95.06 389 LYS A C 1
ATOM 3238 O O . LYS A 1 389 ? 35.75 -16.859 -17.906 1 95.06 389 LYS A O 1
ATOM 3243 N N . GLY A 1 390 ? 33.781 -15.914 -18.156 1 94 390 GLY A N 1
ATOM 3244 C CA . GLY A 1 390 ? 34.156 -14.758 -17.359 1 94 390 GLY A CA 1
ATOM 3245 C C . GLY A 1 390 ? 34.906 -13.695 -18.141 1 94 390 GLY A C 1
ATOM 3246 O O . GLY A 1 390 ? 35.656 -12.898 -17.578 1 94 390 GLY A O 1
ATOM 3247 N N . ASP A 1 391 ? 34.719 -13.688 -19.453 1 92.56 391 ASP A N 1
ATOM 3248 C CA . ASP A 1 391 ? 35.375 -12.664 -20.266 1 92.56 391 ASP A CA 1
ATOM 3249 C C . ASP A 1 391 ? 34.625 -11.336 -20.172 1 92.56 391 ASP A C 1
ATOM 3251 O O . ASP A 1 391 ? 33.656 -11.203 -19.406 1 92.56 391 ASP A O 1
ATOM 3255 N N . GLN A 1 392 ? 35.031 -10.344 -20.875 1 93.81 392 GLN A N 1
ATOM 3256 C CA . GLN A 1 392 ? 34.5 -8.984 -20.75 1 93.81 392 GLN A CA 1
ATOM 3257 C C . GLN A 1 392 ? 33.094 -8.875 -21.344 1 93.81 392 GLN A C 1
ATOM 3259 O O . GLN A 1 392 ? 32.375 -7.898 -21.094 1 93.81 392 GLN A O 1
ATOM 3264 N N . TYR A 1 393 ? 32.656 -9.945 -22.094 1 94.12 393 TYR A N 1
ATOM 3265 C CA . TYR A 1 393 ? 31.406 -9.859 -22.844 1 94.12 393 TYR A CA 1
ATOM 3266 C C . TYR A 1 393 ? 30.359 -10.805 -22.266 1 94.12 393 TYR A C 1
ATOM 3268 O O . TYR A 1 393 ? 29.438 -11.227 -22.969 1 94.12 393 TYR A O 1
ATOM 3276 N N . SER A 1 394 ? 30.438 -11.172 -21 1 95.5 394 SER A N 1
ATOM 3277 C CA . SER A 1 394 ? 29.531 -12.164 -20.438 1 95.5 394 SER A CA 1
ATOM 3278 C C . SER A 1 394 ? 28.062 -11.734 -20.594 1 95.5 394 SER A C 1
ATOM 3280 O O . SER A 1 394 ? 27.203 -12.555 -20.922 1 95.5 394 SER A O 1
ATOM 3282 N N . VAL A 1 395 ? 27.797 -10.469 -20.281 1 96.38 395 VAL A N 1
ATOM 3283 C CA . VAL A 1 395 ? 26.484 -9.867 -20.469 1 96.38 395 VAL A CA 1
ATOM 3284 C C . VAL A 1 395 ? 26.625 -8.492 -21.125 1 96.38 395 VAL A C 1
ATOM 3286 O O . VAL A 1 395 ? 27.453 -7.68 -20.703 1 96.38 395 VAL A O 1
ATOM 3289 N N . ARG A 1 396 ? 25.844 -8.25 -22.141 1 95.5 396 ARG A N 1
ATOM 3290 C CA . ARG A 1 396 ? 25.922 -6.98 -22.844 1 95.5 396 ARG A CA 1
ATOM 3291 C C . ARG A 1 396 ? 24.625 -6.188 -22.703 1 95.5 396 ARG A C 1
ATOM 3293 O O . ARG A 1 396 ? 23.531 -6.746 -22.812 1 95.5 396 ARG A O 1
ATOM 3300 N N . CYS A 1 397 ? 24.797 -4.938 -22.375 1 94.5 397 CYS A N 1
ATOM 3301 C CA . CYS A 1 397 ? 23.656 -4.059 -22.156 1 94.5 397 CYS A CA 1
ATOM 3302 C C . CYS A 1 397 ? 23.625 -2.936 -23.188 1 94.5 397 CYS A C 1
ATOM 3304 O O . CYS A 1 397 ? 24.375 -1.967 -23.078 1 94.5 397 CYS A O 1
ATOM 3306 N N . TYR A 1 398 ? 22.75 -3.092 -24.172 1 92.75 398 TYR A N 1
ATOM 3307 C CA . TYR A 1 398 ? 22.578 -2.082 -25.219 1 92.75 398 TYR A CA 1
ATOM 3308 C C . TYR A 1 398 ? 21.109 -1.701 -25.391 1 92.75 398 TYR A C 1
ATOM 3310 O O . TYR A 1 398 ? 20.234 -2.562 -25.328 1 92.75 398 TYR A O 1
ATOM 3318 N N . VAL A 1 399 ? 20.875 -0.475 -25.625 1 92.75 399 VAL A N 1
ATOM 3319 C CA . VAL A 1 399 ? 19.531 0.086 -25.688 1 92.75 399 VAL A CA 1
ATOM 3320 C C . VAL A 1 399 ? 18.766 -0.546 -26.844 1 92.75 399 VAL A C 1
ATOM 3322 O O . VAL A 1 399 ? 17.547 -0.716 -26.75 1 92.75 399 VAL A O 1
ATOM 3325 N N . SER A 1 400 ? 19.438 -0.923 -27.906 1 92.25 400 SER A N 1
ATOM 3326 C CA . SER A 1 400 ? 18.781 -1.423 -29.109 1 92.25 400 SER A CA 1
ATOM 3327 C C . SER A 1 400 ? 18.641 -2.941 -29.078 1 92.25 400 SER A C 1
ATOM 3329 O O . SER A 1 400 ? 18.125 -3.545 -30.016 1 92.25 400 SER A O 1
ATOM 3331 N N . SER A 1 401 ? 19.109 -3.539 -28.031 1 92.88 401 SER A N 1
ATOM 3332 C CA . SER A 1 401 ? 19.094 -4.996 -27.953 1 92.88 401 SER A CA 1
ATOM 3333 C C . SER A 1 401 ? 18.266 -5.465 -26.75 1 92.88 401 SER A C 1
ATOM 3335 O O . SER A 1 401 ? 18.047 -4.711 -25.812 1 92.88 401 SER A O 1
ATOM 3337 N N . GLY A 1 402 ? 17.672 -6.59 -26.875 1 95.75 402 GLY A N 1
ATOM 3338 C CA . GLY A 1 402 ? 17.078 -7.262 -25.734 1 95.75 402 GLY A CA 1
ATOM 3339 C C . GLY A 1 402 ? 18.094 -7.996 -24.875 1 95.75 402 GLY A C 1
ATOM 3340 O O . GLY A 1 402 ? 19.188 -7.496 -24.641 1 95.75 402 GLY A O 1
ATOM 3341 N N . PRO A 1 403 ? 17.703 -9.125 -24.391 1 96.94 403 PRO A N 1
ATOM 3342 C CA . PRO A 1 403 ? 18.688 -9.922 -23.672 1 96.94 403 PRO A CA 1
ATOM 3343 C C . PRO A 1 403 ? 19.875 -10.312 -24.547 1 96.94 403 PRO A C 1
ATOM 3345 O O . PRO A 1 403 ? 19.703 -10.773 -25.672 1 96.94 403 PRO A O 1
ATOM 3348 N N . PHE A 1 404 ? 21.031 -10.086 -24.062 1 97.31 404 PHE A N 1
ATOM 3349 C CA . PHE A 1 404 ? 22.25 -10.305 -24.828 1 97.31 404 PHE A CA 1
ATOM 3350 C C . PHE A 1 404 ? 23.312 -10.977 -23.969 1 97.31 404 PHE A C 1
ATOM 3352 O O . PHE A 1 404 ? 23.969 -10.32 -23.156 1 97.31 404 PHE A O 1
ATOM 3359 N N . PHE A 1 405 ? 23.484 -12.258 -24.234 1 97.81 405 PHE A N 1
ATOM 3360 C CA . PHE A 1 405 ? 24.469 -13.016 -23.453 1 97.81 405 PHE A CA 1
ATOM 3361 C C . PHE A 1 405 ? 25.734 -13.266 -24.281 1 97.81 405 PHE A C 1
ATOM 3363 O O . PHE A 1 405 ? 25.656 -13.695 -25.438 1 97.81 405 PHE A O 1
ATOM 3370 N N . GLY A 1 406 ? 26.859 -12.938 -23.75 1 96.44 406 GLY A N 1
ATOM 3371 C CA . GLY A 1 406 ? 28.141 -13.195 -24.391 1 96.44 406 GLY A CA 1
ATOM 3372 C C . GLY A 1 406 ? 28.391 -12.297 -25.578 1 96.44 406 GLY A C 1
ATOM 3373 O O . GLY A 1 406 ? 27.75 -11.25 -25.734 1 96.44 406 GLY A O 1
ATOM 3374 N N . PHE A 1 407 ? 29.422 -12.641 -26.297 1 94.75 407 PHE A N 1
ATOM 3375 C CA . PHE A 1 407 ? 29.719 -11.93 -27.547 1 94.75 407 PHE A CA 1
ATOM 3376 C C . PHE A 1 407 ? 28.906 -12.508 -28.703 1 94.75 407 PHE A C 1
ATOM 3378 O O . PHE A 1 407 ? 29.469 -12.93 -29.719 1 94.75 407 PHE A O 1
ATOM 3385 N N . GLY A 1 408 ? 27.547 -12.602 -28.438 1 94.69 408 GLY A N 1
ATOM 3386 C CA . GLY A 1 408 ? 26.625 -13.141 -29.422 1 94.69 408 GLY A CA 1
ATOM 3387 C C . GLY A 1 408 ? 26.266 -14.594 -29.156 1 94.69 408 GLY A C 1
ATOM 3388 O O . GLY A 1 408 ? 25.875 -15.312 -30.078 1 94.69 408 GLY A O 1
ATOM 3389 N N . ASP A 1 409 ? 26.469 -15.086 -27.953 1 96.88 409 ASP A N 1
ATOM 3390 C CA . ASP A 1 409 ? 26.219 -16.484 -27.609 1 96.88 409 ASP A CA 1
ATOM 3391 C C . ASP A 1 409 ? 24.719 -16.766 -27.562 1 96.88 409 ASP A C 1
ATOM 3393 O O . ASP A 1 409 ? 24.281 -17.891 -27.812 1 96.88 409 ASP A O 1
ATOM 3397 N N . LEU A 1 410 ? 23.906 -15.797 -27.172 1 97.25 410 LEU A N 1
ATOM 3398 C CA . LEU A 1 410 ? 22.453 -15.875 -27.219 1 97.25 410 LEU A CA 1
ATOM 3399 C C . LEU A 1 410 ? 21.844 -14.484 -27.188 1 97.25 410 LEU A C 1
ATOM 3401 O O . LEU A 1 410 ? 21.984 -13.766 -26.188 1 97.25 410 LEU A O 1
ATOM 3405 N N . TYR A 1 411 ? 21.234 -14.047 -28.219 1 96.94 411 TYR A N 1
ATOM 3406 C CA . TYR A 1 411 ? 20.625 -12.719 -28.25 1 96.94 411 TYR A CA 1
ATOM 3407 C C . TYR A 1 411 ? 19.516 -12.648 -29.297 1 96.94 411 TYR A C 1
ATOM 3409 O O . TYR A 1 411 ? 19.422 -13.523 -30.156 1 96.94 411 TYR A O 1
ATOM 3417 N N . VAL A 1 412 ? 18.719 -11.68 -29.188 1 96.06 412 VAL A N 1
ATOM 3418 C CA . VAL A 1 412 ? 17.609 -11.508 -30.094 1 96.06 412 VAL A CA 1
ATOM 3419 C C . VAL A 1 412 ? 17.844 -10.273 -30.969 1 96.06 412 VAL A C 1
ATOM 3421 O O . VAL A 1 412 ? 18.344 -9.258 -30.484 1 96.06 412 VAL A O 1
ATOM 3424 N N . ASN A 1 413 ? 17.641 -10.445 -32.188 1 91.56 413 ASN A N 1
ATOM 3425 C CA . ASN A 1 413 ? 17.484 -9.352 -33.156 1 91.56 413 ASN A CA 1
ATOM 3426 C C . ASN A 1 413 ? 16.016 -9.102 -33.5 1 91.56 413 ASN A C 1
ATOM 3428 O O . ASN A 1 413 ? 15.375 -9.945 -34.125 1 91.56 413 ASN A O 1
ATOM 3432 N N . TYR A 1 414 ? 15.484 -8.008 -33.188 1 91.88 414 TYR A N 1
ATOM 3433 C CA . TYR A 1 414 ? 14.055 -7.73 -33.281 1 91.88 414 TYR A CA 1
ATOM 3434 C C . TYR A 1 414 ? 13.656 -7.461 -34.75 1 91.88 414 TYR A C 1
ATOM 3436 O O . TYR A 1 414 ? 12.5 -7.637 -35.125 1 91.88 414 TYR A O 1
ATOM 3444 N N . TYR A 1 415 ? 14.656 -6.93 -35.562 1 87.38 415 TYR A N 1
ATOM 3445 C CA . TYR A 1 415 ? 14.383 -6.672 -36.969 1 87.38 415 TYR A CA 1
ATOM 3446 C C . TYR A 1 415 ? 15.438 -7.336 -37.844 1 87.38 415 TYR A C 1
ATOM 3448 O O . TYR A 1 415 ? 16.484 -6.754 -38.125 1 87.38 415 TYR A O 1
ATOM 3456 N N . PRO A 1 416 ? 15.297 -8.594 -38.281 1 86 416 PRO A N 1
ATOM 3457 C CA . PRO A 1 416 ? 14.094 -9.422 -38.156 1 86 416 PRO A CA 1
ATOM 3458 C C . PRO A 1 416 ? 13.977 -10.086 -36.781 1 86 416 PRO A C 1
ATOM 3460 O O . PRO A 1 416 ? 14.953 -10.117 -36.031 1 86 416 PRO A O 1
ATOM 3463 N N . ASP A 1 417 ? 12.773 -10.523 -36.344 1 90.5 417 ASP A N 1
ATOM 3464 C CA . ASP A 1 417 ? 12.523 -11.195 -35.062 1 90.5 417 ASP A CA 1
ATOM 3465 C C . ASP A 1 417 ? 13.141 -12.594 -35.062 1 90.5 417 ASP A C 1
ATOM 3467 O O . ASP A 1 417 ? 12.43 -13.594 -35.219 1 90.5 417 ASP A O 1
ATOM 3471 N N . VAL A 1 418 ? 14.5 -12.602 -34.844 1 95.75 418 VAL A N 1
ATOM 3472 C CA . VAL A 1 418 ? 15.273 -13.836 -34.906 1 95.75 418 VAL A CA 1
ATOM 3473 C C . VAL A 1 418 ? 16.281 -13.875 -33.75 1 95.75 418 VAL A C 1
ATOM 3475 O O . VAL A 1 418 ? 16.875 -12.852 -33.406 1 95.75 418 VAL A O 1
ATOM 3478 N N . TRP A 1 419 ? 16.359 -15 -33.156 1 96.88 419 TRP A N 1
ATOM 3479 C CA . TRP A 1 419 ? 17.375 -15.242 -32.125 1 96.88 419 TRP A CA 1
ATOM 3480 C C . TRP A 1 419 ? 18.625 -15.859 -32.75 1 96.88 419 TRP A C 1
ATOM 3482 O O . TRP A 1 419 ? 18.547 -16.672 -33.656 1 96.88 419 TRP A O 1
ATOM 3492 N N . TYR A 1 420 ? 19.734 -15.391 -32.219 1 96.75 420 TYR A N 1
ATOM 3493 C CA . TYR A 1 420 ? 21.016 -15.883 -32.688 1 96.75 420 TYR A CA 1
ATOM 3494 C C . TYR A 1 420 ? 21.812 -16.531 -31.547 1 96.75 420 TYR A C 1
ATOM 3496 O O . TYR A 1 420 ? 21.609 -16.203 -30.375 1 96.75 420 TYR A O 1
ATOM 3504 N N . SER A 1 421 ? 22.562 -17.531 -31.922 1 96.12 421 SER A N 1
ATOM 3505 C CA . SER A 1 421 ? 23.422 -18.203 -30.953 1 96.12 421 SER A CA 1
ATOM 3506 C C . SER A 1 421 ? 24.781 -18.547 -31.562 1 96.12 421 SER A C 1
ATOM 3508 O O . SER A 1 421 ? 24.875 -19.297 -32.531 1 96.12 421 SER A O 1
ATOM 3510 N N . TYR A 1 422 ? 25.797 -17.938 -31.031 1 95.31 422 TYR A N 1
ATOM 3511 C CA . TYR A 1 422 ? 27.188 -18.219 -31.391 1 95.31 422 TYR A CA 1
ATOM 3512 C C . TYR A 1 422 ? 27.969 -18.719 -30.188 1 95.31 422 TYR A C 1
ATOM 3514 O O . TYR A 1 422 ? 27.391 -18.922 -29.109 1 95.31 422 TYR A O 1
ATOM 3522 N N . ILE A 1 423 ? 29.25 -19.141 -30.469 1 95.44 423 ILE A N 1
ATOM 3523 C CA . ILE A 1 423 ? 30.078 -19.672 -29.391 1 95.44 423 ILE A CA 1
ATOM 3524 C C . ILE A 1 423 ? 31.297 -18.781 -29.172 1 95.44 423 ILE A C 1
ATOM 3526 O O . ILE A 1 423 ? 32.219 -18.781 -29.984 1 95.44 423 ILE A O 1
ATOM 3530 N N . HIS A 1 424 ? 31.234 -18.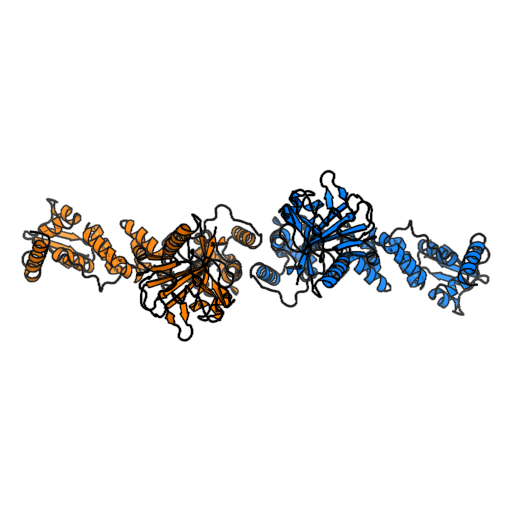031 -28.109 1 95.88 424 HIS A N 1
ATOM 3531 C CA . HIS A 1 424 ? 32.344 -17.141 -27.797 1 95.88 424 HIS A CA 1
ATOM 3532 C C . HIS A 1 424 ? 32.625 -17.109 -26.297 1 95.88 424 HIS A C 1
ATOM 3534 O O . HIS A 1 424 ? 33.562 -17.75 -25.812 1 95.88 424 HIS A O 1
ATOM 3540 N N . SER A 1 425 ? 31.734 -16.531 -25.547 1 96.62 425 SER A N 1
ATOM 3541 C CA . SER A 1 425 ? 31.922 -16.266 -24.125 1 96.62 425 SER A CA 1
ATOM 3542 C C . SER A 1 425 ? 31.422 -17.438 -23.281 1 96.62 425 SER A C 1
ATOM 3544 O O . SER A 1 425 ? 31.703 -17.516 -22.078 1 96.62 425 SER A O 1
ATOM 3546 N N . TYR A 1 426 ? 30.688 -18.375 -23.875 1 97.12 426 TYR A N 1
ATOM 3547 C CA . TYR A 1 426 ? 30.156 -19.562 -23.234 1 97.12 426 TYR A CA 1
ATOM 3548 C C . TYR A 1 426 ? 30.547 -20.812 -24 1 97.12 426 TYR A C 1
ATOM 3550 O O . TYR A 1 426 ? 30.766 -20.766 -25.203 1 97.12 426 TYR A O 1
ATOM 3558 N N . PRO A 1 427 ? 30.641 -21.969 -23.25 1 96.5 427 PRO A N 1
ATOM 3559 C CA . PRO A 1 427 ? 30.781 -23.234 -23.984 1 96.5 427 PRO A CA 1
ATOM 3560 C C . PRO A 1 427 ? 29.578 -23.547 -24.859 1 96.5 427 PRO A C 1
ATOM 3562 O O . PRO A 1 427 ? 28.531 -22.906 -24.734 1 96.5 427 PRO A O 1
ATOM 3565 N N . THR A 1 428 ? 29.703 -24.469 -25.719 1 94.75 428 THR A N 1
ATOM 3566 C CA . THR A 1 428 ? 28.656 -24.781 -26.688 1 94.75 428 THR A CA 1
ATOM 3567 C C . THR A 1 428 ? 27.516 -25.531 -26.031 1 94.75 428 THR A C 1
ATOM 3569 O O . THR A 1 428 ? 27.734 -26.375 -25.156 1 94.75 428 THR A O 1
ATOM 3572 N N . LEU A 1 429 ? 26.281 -25.219 -26.469 1 94.69 429 LEU A N 1
ATOM 3573 C CA . LEU A 1 429 ? 25.062 -25.938 -26.109 1 94.69 429 LEU A CA 1
ATOM 3574 C C . LEU A 1 429 ? 24.484 -26.656 -27.328 1 94.69 429 LEU A C 1
ATOM 3576 O O . LEU A 1 429 ? 23.406 -27.266 -27.25 1 94.69 429 LEU A O 1
ATOM 3580 N N . ASN A 1 430 ? 25.203 -26.562 -28.438 1 93.31 430 ASN A N 1
ATOM 3581 C CA . ASN A 1 430 ? 24.781 -27.156 -29.703 1 93.31 430 ASN A CA 1
ATOM 3582 C C . ASN A 1 430 ? 23.438 -26.609 -30.172 1 93.31 430 ASN A C 1
ATOM 3584 O O . ASN A 1 430 ? 22.531 -27.359 -30.5 1 93.31 430 ASN A O 1
ATOM 3588 N N . LEU A 1 431 ? 23.297 -25.344 -30.094 1 94.44 431 LEU A N 1
ATOM 3589 C CA . LEU A 1 431 ? 22.109 -24.656 -30.578 1 94.44 431 LEU A CA 1
ATOM 3590 C C . LEU A 1 431 ? 22.25 -24.266 -32.031 1 94.44 431 LEU A C 1
ATOM 3592 O O . LEU A 1 431 ? 23.375 -24.141 -32.531 1 94.44 431 LEU A O 1
ATOM 3596 N N . PRO A 1 432 ? 21.141 -24.125 -32.719 1 93.62 432 PRO A N 1
ATOM 3597 C CA . PRO A 1 432 ? 21.25 -23.562 -34.062 1 93.62 432 PRO A CA 1
ATOM 3598 C C . PRO A 1 432 ? 21.766 -22.125 -34.062 1 93.62 432 PRO A C 1
ATOM 3600 O O . PRO A 1 432 ? 21.547 -21.391 -33.094 1 93.62 432 PRO A O 1
ATOM 3603 N N . SER A 1 433 ? 22.438 -21.75 -35.156 1 94.88 433 SER A N 1
ATOM 3604 C CA . SER A 1 433 ? 23 -20.406 -35.281 1 94.88 433 SER A CA 1
ATOM 3605 C C . SER A 1 433 ? 21.906 -19.344 -35.219 1 94.88 433 SER A C 1
ATOM 3607 O O . SER A 1 433 ? 22.156 -18.234 -34.75 1 94.88 433 SER A O 1
ATOM 3609 N N . SER A 1 434 ? 20.734 -19.75 -35.719 1 96 434 SER A N 1
ATOM 3610 C CA . SER A 1 434 ? 19.594 -18.844 -35.656 1 96 434 SER A CA 1
ATOM 3611 C C . SER A 1 434 ? 18.297 -19.625 -35.531 1 96 434 SER A C 1
ATOM 3613 O O . SER A 1 434 ? 18.203 -20.766 -35.969 1 96 434 SER A O 1
ATOM 3615 N N . PHE A 1 435 ? 17.328 -19.078 -34.844 1 96.56 435 PHE A N 1
ATOM 3616 C CA . PHE A 1 435 ? 16.016 -19.688 -34.719 1 96.56 435 PHE A CA 1
ATOM 3617 C C . PHE A 1 435 ? 14.953 -18.656 -34.375 1 96.56 435 PHE A C 1
ATOM 3619 O O . PHE A 1 435 ? 15.273 -17.562 -33.906 1 96.56 435 PHE A O 1
ATOM 3626 N N . SER A 1 436 ? 13.734 -19.016 -34.656 1 96.12 436 SER A N 1
ATOM 3627 C CA . SER A 1 436 ? 12.602 -18.188 -34.25 1 96.12 436 SER A CA 1
ATOM 3628 C C . SER A 1 436 ? 12.016 -18.672 -32.906 1 96.12 436 SER A C 1
ATOM 3630 O O . SER A 1 436 ? 12.023 -19.875 -32.625 1 96.12 436 SER A O 1
ATOM 3632 N N . ALA A 1 437 ? 11.57 -17.781 -32.188 1 96.12 437 ALA A N 1
ATOM 3633 C CA . ALA A 1 437 ? 11.008 -18.109 -30.875 1 96.12 437 ALA A CA 1
ATOM 3634 C C . ALA A 1 437 ? 9.484 -18.031 -30.891 1 96.12 437 ALA A C 1
ATOM 3636 O O . ALA A 1 437 ? 8.906 -17.172 -31.562 1 96.12 437 ALA A O 1
ATOM 3637 N N . ASP A 1 438 ? 8.828 -18.938 -30.203 1 95.44 438 ASP A N 1
ATOM 3638 C CA . ASP A 1 438 ? 7.398 -18.797 -29.953 1 95.44 438 ASP A CA 1
ATOM 3639 C C . ASP A 1 438 ? 7.117 -17.609 -29.031 1 95.44 438 ASP A C 1
ATOM 3641 O O . ASP A 1 438 ? 6.164 -16.859 -29.234 1 95.44 438 ASP A O 1
ATOM 3645 N N . ASP A 1 439 ? 7.875 -17.469 -28.016 1 96.25 439 ASP A N 1
ATOM 3646 C CA . ASP A 1 439 ? 7.832 -16.406 -27.016 1 96.25 439 ASP A CA 1
ATOM 3647 C C . ASP A 1 439 ? 9.078 -16.422 -26.141 1 96.25 439 ASP A C 1
ATOM 3649 O O . ASP A 1 439 ? 9.867 -17.375 -26.188 1 96.25 439 ASP A O 1
ATOM 3653 N N . TYR A 1 440 ? 9.312 -15.375 -25.516 1 96.88 440 TYR A N 1
ATOM 3654 C CA . TYR A 1 440 ? 10.336 -15.422 -24.484 1 96.88 440 TYR A CA 1
ATOM 3655 C C . TYR A 1 440 ? 9.938 -14.578 -23.266 1 96.88 440 TYR A C 1
ATOM 3657 O O . TYR A 1 440 ? 9.141 -13.648 -23.406 1 96.88 440 TYR A O 1
ATOM 3665 N N . GLU A 1 441 ? 10.43 -15.031 -22.078 1 98.06 441 GLU A N 1
ATOM 3666 C CA . GLU A 1 441 ? 10.078 -14.461 -20.781 1 98.06 441 GLU A CA 1
ATOM 3667 C C . GLU A 1 441 ? 11.32 -14.133 -19.969 1 98.06 441 GLU A C 1
ATOM 3669 O O . GLU A 1 441 ? 12.367 -14.766 -20.125 1 98.06 441 GLU A O 1
ATOM 3674 N N . VAL A 1 442 ? 11.195 -13.055 -19.266 1 98.5 442 VAL A N 1
ATOM 3675 C CA . VAL A 1 442 ? 12.273 -12.664 -18.359 1 98.5 442 VAL A CA 1
ATOM 3676 C C . VAL A 1 442 ? 11.758 -12.641 -16.922 1 98.5 442 VAL A C 1
ATOM 3678 O O . VAL A 1 442 ? 10.75 -11.992 -16.625 1 98.5 442 VAL A O 1
ATOM 3681 N N . PHE A 1 443 ? 12.461 -13.352 -16.031 1 98 443 PHE A N 1
ATOM 3682 C CA . PHE A 1 443 ? 12.062 -13.438 -14.633 1 98 443 PHE A CA 1
ATOM 3683 C C . PHE A 1 443 ? 13.102 -12.789 -13.734 1 98 443 PHE A C 1
ATOM 3685 O O . PHE A 1 443 ? 14.305 -13.008 -13.906 1 98 443 PHE A O 1
ATOM 3692 N N . GLN A 1 444 ? 12.672 -11.953 -12.852 1 97.69 444 GLN A N 1
ATOM 3693 C CA . GLN A 1 444 ? 13.539 -11.469 -11.789 1 97.69 444 GLN A CA 1
ATOM 3694 C C . GLN A 1 444 ? 13.82 -12.562 -10.758 1 97.69 444 GLN A C 1
ATOM 3696 O O . GLN A 1 444 ? 12.906 -13.289 -10.359 1 97.69 444 GLN A O 1
ATOM 3701 N N . VAL A 1 445 ? 15.047 -12.695 -10.43 1 95.69 445 VAL A N 1
ATOM 3702 C CA . VAL A 1 445 ? 15.445 -13.664 -9.406 1 95.69 445 VAL A CA 1
ATOM 3703 C C . VAL A 1 445 ? 15.602 -12.961 -8.062 1 95.69 445 VAL A C 1
ATOM 3705 O O . VAL A 1 445 ? 16.516 -12.156 -7.871 1 95.69 445 VAL A O 1
ATOM 3708 N N . ILE A 1 446 ? 14.75 -13.289 -7.137 1 92.38 446 ILE A N 1
ATOM 3709 C CA . ILE A 1 446 ? 14.742 -12.633 -5.832 1 92.38 446 ILE A CA 1
ATOM 3710 C C . ILE A 1 446 ? 15.156 -13.633 -4.754 1 92.38 446 ILE A C 1
ATOM 3712 O O . ILE A 1 446 ? 14.539 -14.695 -4.613 1 92.38 446 ILE A O 1
ATOM 3716 N N . LYS A 1 447 ? 16.156 -13.297 -4.008 1 89.25 447 LYS A N 1
ATOM 3717 C CA . LYS A 1 447 ? 16.578 -14.148 -2.898 1 89.25 447 LYS A CA 1
ATOM 3718 C C . LYS A 1 447 ? 15.633 -14.031 -1.714 1 89.25 447 LYS A C 1
ATOM 3720 O O . LYS A 1 447 ? 15.25 -12.922 -1.329 1 89.25 447 LYS A O 1
ATOM 3725 N N . ILE A 1 448 ? 15.148 -15.117 -1.163 1 80.62 448 ILE A N 1
ATOM 3726 C CA . ILE A 1 448 ? 14.211 -15.117 -0.041 1 80.62 448 ILE A CA 1
ATOM 3727 C C . ILE A 1 448 ? 14.812 -15.883 1.135 1 80.62 448 ILE A C 1
ATOM 3729 O O . ILE A 1 448 ? 15.594 -16.812 0.94 1 80.62 448 ILE A O 1
ATOM 3733 N N . MET B 1 1 ? 11.164 70.688 21.406 1 26.48 1 MET B N 1
ATOM 3734 C CA . MET B 1 1 ? 10.359 71.062 22.578 1 26.48 1 MET B CA 1
ATOM 3735 C C . MET B 1 1 ? 9.258 70 22.797 1 26.48 1 MET B C 1
ATOM 3737 O O . MET B 1 1 ? 8.078 70.312 22.625 1 26.48 1 MET B O 1
ATOM 3741 N N . SER B 1 2 ? 9.523 68.75 22.531 1 24.92 2 SER B N 1
ATOM 3742 C CA . SER B 1 2 ? 9.07 67.5 21.859 1 24.92 2 SER B CA 1
ATOM 3743 C C . SER B 1 2 ? 8.117 66.75 22.734 1 24.92 2 SER B C 1
ATOM 3745 O O . SER B 1 2 ? 7.961 67 23.922 1 24.92 2 SER B O 1
ATOM 3747 N N . ARG B 1 3 ? 8.062 65.5 22.516 1 37.91 3 ARG B N 1
ATOM 3748 C CA . ARG B 1 3 ? 7.125 64.5 23 1 37.91 3 ARG B CA 1
ATOM 3749 C C . ARG B 1 3 ? 7.121 64.438 24.531 1 37.91 3 ARG B C 1
ATOM 3751 O O . ARG B 1 3 ? 6.172 63.938 25.125 1 37.91 3 ARG B O 1
ATOM 3758 N N . LYS B 1 4 ? 8.102 64.812 25.203 1 40.84 4 LYS B N 1
ATOM 3759 C CA . LYS B 1 4 ? 8.281 64.75 26.656 1 40.84 4 LYS B CA 1
ATOM 3760 C C . LYS B 1 4 ? 7.395 65.75 27.375 1 40.84 4 LYS B C 1
ATOM 3762 O O . LYS B 1 4 ? 6.941 65.5 28.484 1 40.84 4 LYS B O 1
ATOM 3767 N N . PHE B 1 5 ? 7.281 67 26.766 1 35.5 5 PHE B N 1
ATOM 3768 C CA . PHE B 1 5 ? 6.547 68 27.484 1 35.5 5 PHE B CA 1
ATOM 3769 C C . PHE B 1 5 ? 5.07 67.688 27.578 1 35.5 5 PHE B C 1
ATOM 3771 O O . PHE B 1 5 ? 4.422 67.938 28.594 1 35.5 5 PHE B O 1
ATOM 3778 N N . ILE B 1 6 ? 4.586 67 26.422 1 35.56 6 ILE B N 1
ATOM 3779 C CA . ILE B 1 6 ? 3.156 66.688 26.375 1 35.56 6 ILE B CA 1
ATOM 3780 C C . ILE B 1 6 ? 2.822 65.625 27.391 1 35.56 6 ILE B C 1
ATOM 3782 O O . ILE B 1 6 ? 1.735 65.625 27.984 1 35.56 6 ILE B O 1
ATOM 3786 N N . THR B 1 7 ? 3.826 64.75 27.688 1 36.91 7 THR B N 1
ATOM 3787 C CA . THR B 1 7 ? 3.531 63.656 28.594 1 36.91 7 THR B CA 1
ATOM 3788 C C . THR B 1 7 ? 3.391 64.188 30.031 1 36.91 7 THR B C 1
ATOM 3790 O O . THR B 1 7 ? 2.568 63.656 30.781 1 36.91 7 THR B O 1
ATOM 3793 N N . LYS B 1 8 ? 4.211 65.062 30.516 1 40.69 8 LYS B N 1
ATOM 3794 C CA . LYS B 1 8 ? 4.207 65.5 31.891 1 40.69 8 LYS B CA 1
ATOM 3795 C C . LYS B 1 8 ? 2.98 66.375 32.156 1 40.69 8 LYS B C 1
ATOM 3797 O O . LYS B 1 8 ? 2.459 66.438 33.281 1 40.69 8 LYS B O 1
ATOM 3802 N N . ALA B 1 9 ? 2.615 67.312 31.234 1 38.22 9 ALA B N 1
ATOM 3803 C CA . ALA B 1 9 ? 1.467 68.188 31.469 1 38.22 9 ALA B CA 1
ATOM 3804 C C . ALA B 1 9 ? 0.178 67.375 31.578 1 38.22 9 ALA B C 1
ATOM 3806 O O . ALA B 1 9 ? -0.712 67.75 32.344 1 38.22 9 ALA B O 1
ATOM 3807 N N . ILE B 1 10 ? 0.144 66.188 30.922 1 39.31 10 ILE B N 1
ATOM 3808 C CA . ILE B 1 10 ? -1.024 65.312 31 1 39.31 10 ILE B CA 1
ATOM 3809 C C . ILE B 1 10 ? -1.02 64.562 32.344 1 39.31 10 ILE B C 1
ATOM 3811 O O . ILE B 1 10 ? -2.076 64.312 32.906 1 39.31 10 ILE B O 1
ATOM 3815 N N . ASP B 1 11 ? 0.13 64.312 32.969 1 40.12 11 ASP B N 1
ATOM 3816 C CA . ASP B 1 11 ? 0.209 63.594 34.25 1 40.12 11 ASP B CA 1
ATOM 3817 C C . ASP B 1 11 ? -0.29 64.5 35.375 1 40.12 11 ASP B C 1
ATOM 3819 O O . ASP B 1 11 ? -0.874 64 36.344 1 40.12 11 ASP B O 1
ATOM 3823 N N . LYS B 1 12 ? 0.223 65.75 35.531 1 40.69 12 LYS B N 1
ATOM 3824 C CA . LYS B 1 12 ? -0.158 66.688 36.625 1 40.69 12 LYS B CA 1
ATOM 3825 C C . LYS B 1 12 ? -1.654 67 36.594 1 40.69 12 LYS B C 1
ATOM 3827 O O . LYS B 1 12 ? -2.264 67.25 37.625 1 40.69 12 LYS B O 1
ATOM 3832 N N . PHE B 1 13 ? -2.301 67.125 35.406 1 38.03 13 PHE B N 1
ATOM 3833 C CA . PHE B 1 13 ? -3.736 67.438 35.344 1 38.03 13 PHE B CA 1
ATOM 3834 C C . PHE B 1 13 ? -4.527 66.188 35.75 1 38.03 13 PHE B C 1
ATOM 3836 O O . PHE B 1 13 ? -5.734 66.25 35.969 1 38.03 13 PHE B O 1
ATOM 3843 N N . LYS B 1 14 ? -4.012 65 35.938 1 42.91 14 LYS B N 1
ATOM 3844 C CA . LYS B 1 14 ? -4.656 63.688 36.094 1 42.91 14 LYS B CA 1
ATOM 3845 C C . LYS B 1 14 ? -5.129 63.469 37.531 1 42.91 14 LYS B C 1
ATOM 3847 O O . LYS B 1 14 ? -6.199 62.875 37.75 1 42.91 14 LYS B O 1
ATOM 3852 N N . THR B 1 15 ? -4.297 63.469 38.5 1 39.03 15 THR B N 1
ATOM 3853 C CA . THR B 1 15 ? -4.664 63.062 39.844 1 39.03 15 THR B CA 1
ATOM 3854 C C . THR B 1 15 ? -5.723 64 40.406 1 39.03 15 THR B C 1
ATOM 3856 O O . THR B 1 15 ? -6.621 63.562 41.156 1 39.03 15 THR B O 1
ATOM 3859 N N . GLU B 1 16 ? -5.469 65.25 40.5 1 39.59 16 GLU B N 1
ATOM 3860 C CA . GLU B 1 16 ? -6.332 66.25 41.125 1 39.59 16 GLU B CA 1
ATOM 3861 C C . GLU B 1 16 ? -7.52 66.562 40.219 1 39.59 16 GLU B C 1
ATOM 3863 O O . GLU B 1 16 ? -8.25 67.562 40.5 1 39.59 16 GLU B O 1
ATOM 3868 N N . GLU B 1 17 ? -7.699 66.062 39.031 1 43.59 17 GLU B N 1
ATOM 3869 C CA . GLU B 1 17 ? -8.352 66.375 37.75 1 43.59 17 GLU B CA 1
ATOM 3870 C C . GLU B 1 17 ? -9.836 66 37.812 1 43.59 17 GLU B C 1
ATOM 3872 O O . GLU B 1 17 ? -10.539 66.062 36.781 1 43.59 17 GLU B O 1
ATOM 3877 N N . THR B 1 18 ? -10.18 65.312 38.656 1 47.78 18 THR B N 1
ATOM 3878 C CA . THR B 1 18 ? -11.617 65.062 38.75 1 47.78 18 THR B CA 1
ATOM 3879 C C . THR B 1 18 ? -12.398 66.375 38.719 1 47.78 18 THR B C 1
ATOM 3881 O O . THR B 1 18 ? -13.625 66.375 38.688 1 47.78 18 THR B O 1
ATOM 3884 N N . LYS B 1 19 ? -11.766 67.438 39.062 1 56.31 19 LYS B N 1
ATOM 3885 C CA . LYS B 1 19 ? -12.57 68.625 39.406 1 56.31 19 LYS B CA 1
ATOM 3886 C C . LYS B 1 19 ? -13.062 69.312 38.125 1 56.31 19 LYS B C 1
ATOM 3888 O O . LYS B 1 19 ? -14.188 69.812 38.094 1 56.31 19 LYS B O 1
ATOM 3893 N N . PHE B 1 20 ? -12.164 69.438 37.031 1 68.12 20 PHE B N 1
ATOM 3894 C CA . PHE B 1 20 ? -12.688 70.312 36 1 68.12 20 PHE B CA 1
ATOM 3895 C C . PHE B 1 20 ? -13.023 69.5 34.75 1 68.12 20 PHE B C 1
ATOM 3897 O O . PHE B 1 20 ? -12.133 69.062 34.031 1 68.12 20 PHE B O 1
ATOM 3904 N N . TYR B 1 21 ? -14.125 68.75 34.656 1 86 21 TYR B N 1
ATOM 3905 C CA . TYR B 1 21 ? -14.609 68.062 33.469 1 86 21 TYR B CA 1
ATOM 3906 C C . TYR B 1 21 ? -15.727 68.875 32.812 1 86 21 TYR B C 1
ATOM 3908 O O . TYR B 1 21 ? -16.422 69.625 33.469 1 86 21 TYR B O 1
ATOM 3916 N N . ASP B 1 22 ? -15.719 68.812 31.469 1 91.19 22 ASP B N 1
ATOM 3917 C CA . ASP B 1 22 ? -16.766 69.5 30.734 1 91.19 22 ASP B CA 1
ATOM 3918 C C . ASP B 1 22 ? -17.594 68.562 29.891 1 91.19 22 ASP B C 1
ATOM 3920 O O . ASP B 1 22 ? -18.5 68.938 29.172 1 91.19 22 ASP B O 1
ATOM 3924 N N . VAL B 1 23 ? -17.266 67.312 29.906 1 92.69 23 VAL B N 1
ATOM 3925 C CA . VAL B 1 23 ? -18.047 66.312 29.203 1 92.69 23 VAL B CA 1
ATOM 3926 C C . VAL B 1 23 ? -18.422 65.188 30.156 1 92.69 23 VAL B C 1
ATOM 3928 O O . VAL B 1 23 ? -17.578 64.688 30.922 1 92.69 23 VAL B O 1
ATOM 3931 N N . ILE B 1 24 ? -19.625 64.812 30.219 1 92.38 24 ILE B N 1
ATOM 3932 C CA . ILE B 1 24 ? -20.125 63.656 30.984 1 92.38 24 ILE B CA 1
ATOM 3933 C C . ILE B 1 24 ? -20.594 62.562 30.047 1 92.38 24 ILE B C 1
ATOM 3935 O O . ILE B 1 24 ? -21.453 62.781 29.188 1 92.38 24 ILE B O 1
ATOM 3939 N N . VAL B 1 25 ? -19.969 61.375 30.156 1 92.38 25 VAL B N 1
ATOM 3940 C CA . VAL B 1 25 ? -20.344 60.25 29.312 1 92.38 25 VAL B CA 1
ATOM 3941 C C . VAL B 1 25 ? -21.047 59.188 30.156 1 92.38 25 VAL B C 1
ATOM 3943 O O . VAL B 1 25 ? -20.469 58.656 31.125 1 92.38 25 VAL B O 1
ATOM 3946 N N . TYR B 1 26 ? -22.281 58.906 29.797 1 92.44 26 TYR B N 1
ATOM 3947 C CA . TYR B 1 26 ? -23.016 57.812 30.453 1 92.44 26 TYR B CA 1
ATOM 3948 C C . TYR B 1 26 ? -22.828 56.5 29.703 1 92.44 26 TYR B C 1
ATOM 3950 O O . TYR B 1 26 ? -23.156 56.406 28.516 1 92.44 26 TYR B O 1
ATOM 3958 N N . ILE B 1 27 ? -22.234 55.562 30.406 1 92.19 27 ILE B N 1
ATOM 3959 C CA . ILE B 1 27 ? -21.906 54.281 29.781 1 92.19 27 ILE B CA 1
ATOM 3960 C C . ILE B 1 27 ? -22.75 53.188 30.422 1 92.19 27 ILE B C 1
ATOM 3962 O O . ILE B 1 27 ? -22.906 53.125 31.641 1 92.19 27 ILE B O 1
ATOM 3966 N N . GLY B 1 28 ? -23.266 52.188 29.5 1 89.25 28 GLY B N 1
ATOM 3967 C CA . GLY B 1 28 ? -24.016 51.031 29.984 1 89.25 28 GLY B CA 1
ATOM 3968 C C . GLY B 1 28 ? -25.516 51.219 29.922 1 89.25 28 GLY B C 1
ATOM 3969 O O . GLY B 1 28 ? -26 52.25 29.469 1 89.25 28 GLY B O 1
ATOM 3970 N N . LYS B 1 29 ? -26.219 50.125 30.234 1 86.38 29 LYS B N 1
ATOM 3971 C CA . LYS B 1 29 ? -27.688 50.156 30.266 1 86.38 29 LYS B CA 1
ATOM 3972 C C . LYS B 1 29 ? -28.203 50.094 31.703 1 86.38 29 LYS B C 1
ATOM 3974 O O . LYS B 1 29 ? -27.5 49.656 32.625 1 86.38 29 LYS B O 1
ATOM 3979 N N . GLU B 1 30 ? -29.406 50.719 31.922 1 81.25 30 GLU B N 1
ATOM 3980 C CA . GLU B 1 30 ? -30.047 50.656 33.219 1 81.25 30 GLU B CA 1
ATOM 3981 C C . GLU B 1 30 ? -30.203 49.219 33.719 1 81.25 30 GLU B C 1
ATOM 3983 O O . GLU B 1 30 ? -30.5 48.344 32.938 1 81.25 30 GLU B O 1
ATOM 3988 N N . PRO B 1 31 ? -29.781 48.875 34.938 1 82.81 31 PRO B N 1
ATOM 3989 C CA . PRO B 1 31 ? -29.469 49.75 36.094 1 82.81 31 PRO B CA 1
ATOM 3990 C C . PRO B 1 31 ? -27.969 50 36.25 1 82.81 31 PRO B C 1
ATOM 3992 O O . PRO B 1 31 ? -27.562 50.75 37.125 1 82.81 31 PRO B O 1
ATOM 3995 N N . ASP B 1 32 ? -27.141 49.469 35.344 1 84.62 32 ASP B N 1
ATOM 3996 C CA . ASP B 1 32 ? -25.703 49.531 35.531 1 84.62 32 ASP B CA 1
ATOM 3997 C C . ASP B 1 32 ? -25.109 50.656 34.688 1 84.62 32 ASP B C 1
ATOM 3999 O O . ASP B 1 32 ? -24.25 50.438 33.844 1 84.62 32 ASP B O 1
ATOM 4003 N N . ILE B 1 33 ? -25.609 51.844 34.906 1 89.62 33 ILE B N 1
ATOM 4004 C CA . ILE B 1 33 ? -25.078 53 34.188 1 89.62 33 ILE B CA 1
ATOM 4005 C C . ILE B 1 33 ? -23.984 53.656 35 1 89.62 33 ILE B C 1
ATOM 4007 O O . ILE B 1 33 ? -24.156 53.906 36.219 1 89.62 33 ILE B O 1
ATOM 4011 N N . LYS B 1 34 ? -22.875 53.844 34.406 1 91.69 34 LYS B N 1
ATOM 4012 C CA . LYS B 1 34 ? -21.75 54.531 35.062 1 91.69 34 LYS B CA 1
ATOM 4013 C C . LYS B 1 34 ? -21.438 55.844 34.375 1 91.69 34 LYS B C 1
ATOM 4015 O O . LYS B 1 34 ? -21.5 55.969 33.156 1 91.69 34 LYS B O 1
ATOM 4020 N N . GLU B 1 35 ? -21.219 56.781 35.25 1 90.56 35 GLU B N 1
ATOM 4021 C CA . GLU B 1 35 ? -20.891 58.094 34.75 1 90.56 35 GLU B CA 1
ATOM 4022 C C . GLU B 1 35 ? -19.375 58.312 34.656 1 90.56 35 GLU B C 1
ATOM 4024 O O . GLU B 1 35 ? -18.656 58.031 35.594 1 90.56 35 GLU B O 1
ATOM 4029 N N . PHE B 1 36 ? -18.969 58.688 33.5 1 90.62 36 PHE B N 1
ATOM 4030 C CA . PHE B 1 36 ? -17.547 58.969 33.281 1 90.62 36 PHE B CA 1
ATOM 4031 C C . PHE B 1 36 ? -17.344 60.438 32.938 1 90.62 36 PHE B C 1
ATOM 4033 O O . PHE B 1 36 ? -18.141 61.031 32.188 1 90.62 36 PHE B O 1
ATOM 4040 N N . HIS B 1 37 ? -16.312 61.031 33.562 1 88.38 37 HIS B N 1
ATOM 4041 C CA . HIS B 1 37 ? -16 62.438 33.344 1 88.38 37 HIS B CA 1
ATOM 4042 C C . HIS B 1 37 ? -14.758 62.625 32.469 1 88.38 37 HIS B C 1
ATOM 4044 O O . HIS B 1 37 ? -13.758 61.938 32.688 1 88.38 37 HIS B O 1
ATOM 4050 N N . SER B 1 38 ? -14.938 63.406 31.438 1 89.69 38 SER B N 1
ATOM 4051 C CA . SER B 1 38 ? -13.805 63.656 30.562 1 89.69 38 SER B CA 1
ATOM 4052 C C . SER B 1 38 ? -13.805 65.125 30.062 1 89.69 38 SER B C 1
ATOM 4054 O O . SER B 1 38 ? -14.648 65.875 30.469 1 89.69 38 SER B O 1
ATOM 4056 N N . ASN B 1 39 ? -12.797 65.438 29.266 1 89.06 39 ASN B N 1
ATOM 4057 C CA . ASN B 1 39 ? -12.648 66.75 28.719 1 89.06 39 ASN B CA 1
ATOM 4058 C C . ASN B 1 39 ? -12.953 66.75 27.219 1 89.06 39 ASN B C 1
ATOM 4060 O O . ASN B 1 39 ? -12.594 65.812 26.5 1 89.06 39 ASN B O 1
ATOM 4064 N N . PHE B 1 40 ? -13.547 67.875 26.828 1 88.81 40 PHE B N 1
ATOM 4065 C CA . PHE B 1 40 ? -13.906 68.062 25.422 1 88.81 40 PHE B CA 1
ATOM 4066 C C . PHE B 1 40 ? -12.68 67.875 24.531 1 88.81 40 PHE B C 1
ATOM 4068 O O . PHE B 1 40 ? -12.727 67.188 23.531 1 88.81 40 PHE B O 1
ATOM 4075 N N . GLU B 1 41 ? -11.594 68.438 24.906 1 87 41 GLU B N 1
ATOM 4076 C CA . GLU B 1 41 ? -10.391 68.438 24.078 1 87 41 GLU B CA 1
ATOM 4077 C C . GLU B 1 41 ? -9.797 67.062 23.938 1 87 41 GLU B C 1
ATOM 4079 O O . GLU B 1 41 ? -9.328 66.688 22.844 1 87 41 GLU B O 1
ATOM 4084 N N . ILE B 1 42 ? -9.852 66.375 24.984 1 85.69 42 ILE B N 1
ATOM 4085 C CA . ILE B 1 42 ? -9.258 65.062 24.984 1 85.69 42 ILE B CA 1
ATOM 4086 C C . ILE B 1 42 ? -10.062 64.125 24.078 1 85.69 42 ILE B C 1
ATOM 4088 O O . ILE B 1 42 ? -9.5 63.469 23.203 1 85.69 42 ILE B O 1
ATOM 4092 N N . LEU B 1 43 ? -11.391 64.062 24.234 1 88 43 LEU B N 1
ATOM 4093 C CA . LEU B 1 43 ? -12.266 63.219 23.453 1 88 43 LEU B CA 1
ATOM 4094 C C . LEU B 1 43 ? -12.281 63.625 21.984 1 88 43 LEU B C 1
ATOM 4096 O O . LEU B 1 43 ? -12.25 62.781 21.094 1 88 43 LEU B O 1
ATOM 4100 N N . TYR B 1 44 ? -12.234 64.938 21.766 1 87.38 44 TYR B N 1
ATOM 4101 C CA . TYR B 1 44 ? -12.289 65.5 20.422 1 87.38 44 TYR B CA 1
ATOM 4102 C C . TYR B 1 44 ? -11.023 65.188 19.641 1 87.38 44 TYR B C 1
ATOM 4104 O O . TYR B 1 44 ? -11.078 64.875 18.438 1 87.38 44 TYR B O 1
ATOM 4112 N N . ASP B 1 45 ? -9.938 65.125 20.281 1 86.38 45 ASP B N 1
ATOM 4113 C CA . ASP B 1 45 ? -8.641 64.938 19.625 1 86.38 45 ASP B CA 1
ATOM 4114 C C . ASP B 1 45 ? -8.328 63.438 19.422 1 86.38 45 ASP B C 1
ATOM 4116 O O . ASP B 1 45 ? -7.711 63.062 18.422 1 86.38 45 ASP B O 1
ATOM 4120 N N . LYS B 1 46 ? -8.711 62.625 20.375 1 84.75 46 LYS B N 1
ATOM 4121 C CA . LYS B 1 46 ? -8.203 61.281 20.406 1 84.75 46 LYS B CA 1
ATOM 4122 C C . LYS B 1 46 ? -9.18 60.312 19.734 1 84.75 46 LYS B C 1
ATOM 4124 O O . LYS B 1 46 ? -8.805 59.188 19.344 1 84.75 46 LYS B O 1
ATOM 4129 N N . SER B 1 47 ? -10.438 60.656 19.609 1 88.62 47 SER B N 1
ATOM 4130 C CA . SER B 1 47 ? -11.445 59.75 19.062 1 88.62 47 SER B CA 1
ATOM 4131 C C . SER B 1 47 ? -12.273 60.438 17.984 1 88.62 47 SER B C 1
ATOM 4133 O O . SER B 1 47 ? -12.984 61.406 18.266 1 88.62 47 SER B O 1
ATOM 4135 N N . ASP B 1 48 ? -12.227 59.844 16.781 1 87.19 48 ASP B N 1
ATOM 4136 C CA . ASP B 1 48 ? -13.031 60.406 15.695 1 87.19 48 ASP B CA 1
ATOM 4137 C C . ASP B 1 48 ? -14.516 60.219 15.961 1 87.19 48 ASP B C 1
ATOM 4139 O O . ASP B 1 48 ? -15.344 61.031 15.508 1 87.19 48 ASP B O 1
ATOM 4143 N N . TYR B 1 49 ? -14.781 59.188 16.641 1 90 49 TYR B N 1
ATOM 4144 C CA . TYR B 1 49 ? -16.172 58.938 17 1 90 49 TYR B CA 1
ATOM 4145 C C . TYR B 1 49 ? -16.719 60.031 17.906 1 90 49 TYR B C 1
ATOM 4147 O O . TYR B 1 49 ? -17.766 60.625 17.609 1 90 49 TYR B O 1
ATOM 4155 N N . PHE B 1 50 ? -16.016 60.438 18.969 1 89.81 50 PHE B N 1
ATOM 4156 C CA . PHE B 1 50 ? -16.438 61.469 19.891 1 89.81 50 PHE B CA 1
ATOM 4157 C C . PHE B 1 50 ? -16.344 62.844 19.219 1 89.81 50 PHE B C 1
ATOM 4159 O O . PHE B 1 50 ? -17.156 63.75 19.516 1 89.81 50 PHE B O 1
ATOM 4166 N N . LYS B 1 51 ? -15.367 62.938 18.328 1 89.81 51 LYS B N 1
ATOM 4167 C CA . LYS B 1 51 ? -15.289 64.188 17.562 1 89.81 51 LYS B CA 1
ATOM 4168 C C . LYS B 1 51 ? -16.578 64.438 16.781 1 89.81 51 LYS B C 1
ATOM 4170 O O . LYS B 1 51 ? -17.078 65.562 16.734 1 89.81 51 LYS B O 1
ATOM 4175 N N . GLY B 1 52 ? -17.047 63.375 16.219 1 90.75 52 GLY B N 1
ATOM 4176 C CA . GLY B 1 52 ? -18.297 63.5 15.477 1 90.75 52 GLY B CA 1
ATOM 4177 C C . GLY B 1 52 ? -19.484 63.875 16.344 1 90.75 52 GLY B C 1
ATOM 4178 O O . GLY B 1 52 ? -20.312 64.688 15.969 1 90.75 52 GLY B O 1
ATOM 4179 N N . ILE B 1 53 ? -19.547 63.312 17.5 1 91.56 53 ILE B N 1
ATOM 4180 C CA . ILE B 1 53 ? -20.656 63.562 18.422 1 91.56 53 ILE B CA 1
ATOM 4181 C C . ILE B 1 53 ? -20.562 65 18.969 1 91.56 53 ILE B C 1
ATOM 4183 O O . ILE B 1 53 ? -21.562 65.688 19.031 1 91.56 53 ILE B O 1
ATOM 4187 N N . LEU B 1 54 ? -19.375 65.438 19.297 1 90.38 54 LEU B N 1
ATOM 4188 C CA . LEU B 1 54 ? -19.141 66.688 19.969 1 90.38 54 LEU B CA 1
ATOM 4189 C C . LEU B 1 54 ? -19.203 67.875 18.984 1 90.38 54 LEU B C 1
ATOM 4191 O O . LEU B 1 54 ? -19.422 69 19.375 1 90.38 54 LEU B O 1
ATOM 4195 N N . SER B 1 55 ? -19.016 67.5 17.719 1 89.56 55 SER B N 1
ATOM 4196 C CA . SER B 1 55 ? -19.094 68.5 16.688 1 89.56 55 SER B CA 1
ATOM 4197 C C . SER B 1 55 ? -20.547 68.812 16.312 1 89.56 55 SER B C 1
ATOM 4199 O O . SER B 1 55 ? -20.828 69.812 15.602 1 89.56 55 SER B O 1
ATOM 4201 N N . ASN B 1 56 ? -21.391 67.938 16.812 1 88.94 56 ASN B N 1
ATOM 4202 C CA . ASN B 1 56 ? -22.797 68.188 16.547 1 88.94 56 ASN B CA 1
ATOM 4203 C C . ASN B 1 56 ? -23.344 69.375 17.359 1 88.94 56 ASN B C 1
ATOM 4205 O O . ASN B 1 56 ? -23.188 69.375 18.594 1 88.94 56 ASN B O 1
ATOM 4209 N N . LYS B 1 57 ? -23.969 70.25 16.719 1 84.44 57 LYS B N 1
ATOM 4210 C CA . LYS B 1 57 ? -24.469 71.438 17.359 1 84.44 57 LYS B CA 1
ATOM 4211 C C . LYS B 1 57 ? -25.625 71.125 18.297 1 84.44 57 LYS B C 1
ATOM 4213 O O . LYS B 1 57 ? -25.844 71.875 19.266 1 84.44 57 LYS B O 1
ATOM 4218 N N . ASP B 1 58 ? -26.328 70.062 18.094 1 88.69 58 ASP B N 1
ATOM 4219 C CA . ASP B 1 58 ? -27.516 69.75 18.859 1 88.69 58 ASP B CA 1
ATOM 4220 C C . ASP B 1 58 ? -27.188 68.812 20 1 88.69 58 ASP B C 1
ATOM 4222 O O . ASP B 1 58 ? -28.078 68.125 20.547 1 88.69 58 ASP B O 1
ATOM 4226 N N . ILE B 1 59 ? -25.953 68.75 20.391 1 88.88 59 ILE B N 1
ATOM 4227 C CA . ILE B 1 59 ? -25.562 67.875 21.453 1 88.88 59 ILE B CA 1
ATOM 4228 C C . ILE B 1 59 ? -26.188 68.312 22.766 1 88.88 59 ILE B C 1
ATOM 4230 O O . ILE B 1 59 ? -26.281 69.5 23.062 1 88.88 59 ILE B O 1
ATOM 4234 N N . GLU B 1 60 ? -26.625 67.312 23.484 1 90.5 60 GLU B N 1
ATOM 4235 C CA . GLU B 1 60 ? -27.266 67.562 24.766 1 90.5 60 GLU B CA 1
ATOM 4236 C C . GLU B 1 60 ? -26.266 68.125 25.781 1 90.5 60 GLU B C 1
ATOM 4238 O O . GLU B 1 60 ? -25.109 67.688 25.844 1 90.5 60 GLU B O 1
ATOM 4243 N N . LYS B 1 61 ? -26.625 69.188 26.484 1 90.88 61 LYS B N 1
ATOM 4244 C CA . LYS B 1 61 ? -25.812 69.812 27.531 1 90.88 61 LYS B CA 1
ATOM 4245 C C . LYS B 1 61 ? -26.562 69.875 28.859 1 90.88 61 LYS B C 1
ATOM 4247 O O . LYS B 1 61 ? -27.766 70.125 28.875 1 90.88 61 LYS B O 1
ATOM 4252 N N . LYS B 1 62 ? -25.984 69.438 29.828 1 88.38 62 LYS B N 1
ATOM 4253 C CA . LYS B 1 62 ? -26.516 69.562 31.172 1 88.38 62 LYS B CA 1
ATOM 4254 C C . LYS B 1 62 ? -25.609 70.438 32.062 1 88.38 62 LYS B C 1
ATOM 4256 O O . LYS B 1 62 ? -24.453 70.062 32.281 1 88.38 62 LYS B O 1
ATOM 4261 N N . ASN B 1 63 ? -26.078 71.5 32.688 1 87 63 ASN B N 1
ATOM 4262 C CA . ASN B 1 63 ? -25.328 72.438 33.562 1 87 63 ASN B CA 1
ATOM 4263 C C . ASN B 1 63 ? -24.031 72.875 32.906 1 87 63 ASN B C 1
ATOM 4265 O O . ASN B 1 63 ? -22.984 72.875 33.531 1 87 63 ASN B O 1
ATOM 4269 N N . GLY B 1 64 ? -24.031 73.125 31.531 1 84.75 64 GLY B N 1
ATOM 4270 C CA . GLY B 1 64 ? -22.875 73.625 30.797 1 84.75 64 GLY B CA 1
ATOM 4271 C C . GLY B 1 64 ? -21.922 72.5 30.359 1 84.75 64 GLY B C 1
ATOM 4272 O O . GLY B 1 64 ? -20.891 72.812 29.734 1 84.75 64 GLY B O 1
ATOM 4273 N N . LYS B 1 65 ? -22.281 71.375 30.703 1 91.44 65 LYS B N 1
ATOM 4274 C CA . LYS B 1 65 ? -21.406 70.25 30.344 1 91.44 65 LYS B CA 1
ATOM 4275 C C . LYS B 1 65 ? -22.031 69.438 29.234 1 91.44 65 LYS B C 1
ATOM 4277 O O . LYS B 1 65 ? -23.25 69.25 29.203 1 91.44 65 LYS B O 1
ATOM 4282 N N . TYR B 1 66 ? -21.219 68.938 28.266 1 93.19 66 TYR B N 1
ATOM 4283 C CA . TYR B 1 66 ? -21.688 68.062 27.203 1 93.19 66 TYR B CA 1
ATOM 4284 C C . TYR B 1 66 ? -22.062 66.688 27.75 1 93.19 66 TYR B C 1
ATOM 4286 O O . TYR B 1 66 ? -21.359 66.188 28.609 1 93.19 66 TYR B O 1
ATOM 4294 N N . VAL B 1 67 ? -23.172 66.188 27.281 1 93.5 67 VAL B N 1
ATOM 4295 C CA . VAL B 1 67 ? -23.625 64.875 27.75 1 93.5 67 VAL B CA 1
ATOM 4296 C C . VAL B 1 67 ? -23.656 63.906 26.578 1 93.5 67 VAL B C 1
ATOM 4298 O O . VAL B 1 67 ? -24.281 64.188 25.547 1 93.5 67 VAL B O 1
ATOM 4301 N N . ILE B 1 68 ? -22.938 62.812 26.719 1 93 68 ILE B N 1
ATOM 4302 C CA . ILE B 1 68 ? -22.922 61.75 25.719 1 93 68 ILE B CA 1
ATOM 4303 C C . ILE B 1 68 ? -23.406 60.438 26.359 1 93 68 ILE B C 1
ATOM 4305 O O . ILE B 1 68 ? -23.016 60.094 27.469 1 93 68 ILE B O 1
ATOM 4309 N N . LYS B 1 69 ? -24.266 59.688 25.625 1 91.44 69 LYS B N 1
ATOM 4310 C CA . LYS B 1 69 ? -24.797 58.406 26.125 1 91.44 69 LYS B CA 1
ATOM 4311 C C . LYS B 1 69 ? -24.406 57.25 25.203 1 91.44 69 LYS B C 1
ATOM 4313 O O . LYS B 1 69 ? -24.656 57.312 24 1 91.44 69 LYS B O 1
ATOM 4318 N N . GLU B 1 70 ? -23.734 56.312 25.766 1 90.56 70 GLU B N 1
ATOM 4319 C CA . GLU B 1 70 ? -23.344 55.094 25.047 1 90.56 70 GLU B CA 1
ATOM 4320 C C . GLU B 1 70 ? -23.812 53.844 25.797 1 90.56 70 GLU B C 1
ATOM 4322 O O . GLU B 1 70 ? -23.016 53.188 26.484 1 90.56 70 GLU B O 1
ATOM 4327 N N . PRO B 1 71 ? -25 53.438 25.531 1 88.31 71 PRO B N 1
ATOM 4328 C CA . PRO B 1 71 ? -25.562 52.344 26.312 1 88.31 71 PRO B CA 1
ATOM 4329 C C . PRO B 1 71 ? -24.953 51 25.938 1 88.31 71 PRO B C 1
ATOM 4331 O O . PRO B 1 71 ? -24.984 50.062 26.734 1 88.31 71 PRO B O 1
ATOM 4334 N N . ASN B 1 72 ? -24.312 50.844 24.844 1 85.19 72 ASN B N 1
ATOM 4335 C CA . ASN B 1 72 ? -23.875 49.531 24.344 1 85.19 72 ASN B CA 1
ATOM 4336 C C . ASN B 1 72 ? -22.438 49.219 24.75 1 85.19 72 ASN B C 1
ATOM 4338 O O . ASN B 1 72 ? -21.922 48.125 24.453 1 85.19 72 ASN B O 1
ATOM 4342 N N . ILE B 1 73 ? -21.875 50.188 25.406 1 88.62 73 ILE B N 1
ATOM 4343 C CA . ILE B 1 73 ? -20.484 50 25.797 1 88.62 73 ILE B CA 1
ATOM 4344 C C . ILE B 1 73 ? -20.422 49.531 27.25 1 88.62 73 ILE B C 1
ATOM 4346 O O . ILE B 1 73 ? -21.156 50.031 28.094 1 88.62 73 ILE B O 1
ATOM 4350 N N . ASN B 1 74 ? -19.625 48.5 27.516 1 87.94 74 ASN B N 1
ATOM 4351 C CA . ASN B 1 74 ? -19.406 48 28.875 1 87.94 74 ASN B CA 1
ATOM 4352 C C . ASN B 1 74 ? -18.594 48.969 29.719 1 87.94 74 ASN B C 1
ATOM 4354 O O . ASN B 1 74 ? -17.516 49.406 29.312 1 87.94 74 ASN B O 1
ATOM 4358 N N . PRO B 1 75 ? -19.172 49.281 30.922 1 88.25 75 PRO B N 1
ATOM 4359 C CA . PRO B 1 75 ? -18.5 50.281 31.766 1 88.25 75 PRO B CA 1
ATOM 4360 C C . PRO B 1 75 ? -17.094 49.875 32.156 1 88.25 75 PRO B C 1
ATOM 4362 O O . PRO B 1 75 ? -16.188 50.719 32.219 1 88.25 75 PRO B O 1
ATOM 4365 N N . GLN B 1 76 ? -16.891 48.594 32.406 1 87.38 76 GLN B N 1
ATOM 4366 C CA . GLN B 1 76 ? -15.562 48.125 32.812 1 87.38 76 GLN B CA 1
ATOM 4367 C C . GLN B 1 76 ? -14.547 48.312 31.703 1 87.38 76 GLN B C 1
ATOM 4369 O O . GLN B 1 76 ? -13.398 48.688 31.938 1 87.38 76 GLN B O 1
ATOM 4374 N N . VAL B 1 77 ? -14.977 48.062 30.531 1 88.81 77 VAL B N 1
ATOM 4375 C CA . VAL B 1 77 ? -14.133 48.219 29.359 1 88.81 77 VAL B CA 1
ATOM 4376 C C . VAL B 1 77 ? -13.812 49.719 29.156 1 88.81 77 VAL B C 1
ATOM 4378 O O . VAL B 1 77 ? -12.664 50.062 28.875 1 88.81 77 VAL B O 1
ATOM 4381 N N . PHE B 1 78 ? -14.805 50.5 29.297 1 89.88 78 PHE B N 1
ATOM 4382 C CA . PHE B 1 78 ? -14.625 51.938 29.062 1 89.88 78 PHE B CA 1
ATOM 4383 C C . PHE B 1 78 ? -13.727 52.562 30.125 1 89.88 78 PHE B C 1
ATOM 4385 O O . PHE B 1 78 ? -13.047 53.562 29.875 1 89.88 78 PHE B O 1
ATOM 4392 N N . ASP B 1 79 ? -13.766 52 31.297 1 88.06 79 ASP B N 1
ATOM 4393 C CA . ASP B 1 79 ? -12.867 52.469 32.344 1 88.06 79 ASP B CA 1
ATOM 4394 C C . ASP B 1 79 ? -11.414 52.375 31.891 1 88.06 79 ASP B C 1
ATOM 4396 O O . ASP B 1 79 ? -10.625 53.281 32.156 1 88.06 79 ASP B O 1
ATOM 4400 N N . VAL B 1 80 ? -11.094 51.312 31.266 1 86.88 80 VAL B N 1
ATOM 4401 C CA . VAL B 1 80 ? -9.734 51.125 30.75 1 86.88 80 VAL B CA 1
ATOM 4402 C C . VAL B 1 80 ? -9.453 52.156 29.656 1 86.88 80 VAL B C 1
ATOM 4404 O O . VAL B 1 80 ? -8.367 52.719 29.594 1 86.88 80 VAL B O 1
ATOM 4407 N N . ILE B 1 81 ? -10.406 52.344 28.828 1 88.19 81 ILE B N 1
ATOM 4408 C CA . ILE B 1 81 ? -10.273 53.281 27.703 1 88.19 81 ILE B CA 1
ATOM 4409 C C . ILE B 1 81 ? -10.117 54.688 28.219 1 88.19 81 ILE B C 1
ATOM 4411 O O . ILE B 1 81 ? -9.289 55.469 27.719 1 88.19 81 ILE B O 1
ATOM 4415 N N . THR B 1 82 ? -10.945 55.031 29.234 1 86.69 82 THR B N 1
ATOM 4416 C CA . THR B 1 82 ? -10.883 56.375 29.797 1 86.69 82 THR B CA 1
ATOM 4417 C C . THR B 1 82 ? -9.523 56.656 30.422 1 86.69 82 THR B C 1
ATOM 4419 O O . THR B 1 82 ? -8.984 57.75 30.312 1 86.69 82 THR B O 1
ATOM 4422 N N . LYS B 1 83 ? -9.047 55.625 31.062 1 84.25 83 LYS B N 1
ATOM 4423 C CA . LYS B 1 83 ? -7.715 55.781 31.641 1 84.25 83 LYS B CA 1
ATOM 4424 C C . LYS B 1 83 ? -6.664 56 30.562 1 84.25 83 LYS B C 1
ATOM 4426 O O . LYS B 1 83 ? -5.742 56.781 30.734 1 84.25 83 LYS B O 1
ATOM 4431 N N . TYR B 1 84 ? -6.824 55.312 29.516 1 86.44 84 TYR B N 1
ATOM 4432 C CA . TYR B 1 84 ? -5.934 55.5 28.375 1 86.44 84 TYR B CA 1
ATOM 4433 C C . TYR B 1 84 ? -6.078 56.906 27.812 1 86.44 84 TYR B C 1
ATOM 4435 O O . TYR B 1 84 ? -5.086 57.562 27.469 1 86.44 84 TYR B O 1
ATOM 4443 N N . LEU B 1 85 ? -7.242 57.375 27.688 1 83.81 85 LEU B N 1
ATOM 4444 C CA . LEU B 1 85 ? -7.5 58.688 27.141 1 83.81 85 LEU B CA 1
ATOM 4445 C C . LEU B 1 85 ? -6.887 59.781 28.031 1 83.81 85 LEU B C 1
ATOM 4447 O O . LEU B 1 85 ? -6.383 60.781 27.516 1 83.81 85 LEU B O 1
ATOM 4451 N N . SER B 1 86 ? -6.883 59.438 29.297 1 80.31 86 SER B N 1
ATOM 4452 C CA . SER B 1 86 ? -6.406 60.438 30.25 1 80.31 86 SER B CA 1
ATOM 4453 C C . SER B 1 86 ? -4.891 60.344 30.422 1 80.31 86 SER B C 1
ATOM 4455 O O . SER B 1 86 ? -4.223 61.375 30.516 1 80.31 86 SER B O 1
ATOM 4457 N N . THR B 1 87 ? -4.371 59.125 30.438 1 79.12 87 THR B N 1
ATOM 4458 C CA . THR B 1 87 ? -2.969 58.938 30.828 1 79.12 87 THR B CA 1
ATOM 4459 C C . THR B 1 87 ? -2.123 58.562 29.609 1 79.12 87 THR B C 1
ATOM 4461 O O . THR B 1 87 ? -0.897 58.719 29.641 1 79.12 87 THR B O 1
ATOM 4464 N N . GLY B 1 88 ? -2.715 58.094 28.609 1 76.56 88 GLY B N 1
ATOM 4465 C CA . GLY B 1 88 ? -1.99 57.594 27.438 1 76.56 88 GLY B CA 1
ATOM 4466 C C . GLY B 1 88 ? -1.433 56.219 27.641 1 76.56 88 GLY B C 1
ATOM 4467 O O . GLY B 1 88 ? -0.769 55.688 26.75 1 76.56 88 GLY B O 1
ATOM 4468 N N . LYS B 1 89 ? -1.64 55.688 28.828 1 76.5 89 LYS B N 1
ATOM 4469 C CA . LYS B 1 89 ? -1.127 54.375 29.125 1 76.5 89 LYS B CA 1
ATOM 4470 C C . LYS B 1 89 ? -2.266 53.375 29.297 1 76.5 89 LYS B C 1
ATOM 4472 O O . LYS B 1 89 ? -3.365 53.75 29.719 1 76.5 89 LYS B O 1
ATOM 4477 N N . ILE B 1 90 ? -1.986 52.156 28.766 1 75.25 90 ILE B N 1
ATOM 4478 C CA . ILE B 1 90 ? -2.986 51.094 28.938 1 75.25 90 ILE B CA 1
ATOM 4479 C C . ILE B 1 90 ? -2.441 50 29.844 1 75.25 90 ILE B C 1
ATOM 4481 O O . ILE B 1 90 ? -1.274 49.625 29.734 1 75.25 90 ILE B O 1
ATOM 4485 N N . ASN B 1 91 ? -3.098 49.75 30.922 1 73.31 91 ASN B N 1
ATOM 4486 C CA . ASN B 1 91 ? -2.742 48.656 31.797 1 73.31 91 ASN B CA 1
ATOM 4487 C C . ASN B 1 91 ? -3.643 47.438 31.547 1 73.31 91 ASN B C 1
ATOM 4489 O O . ASN B 1 91 ? -4.766 47.375 32.062 1 73.31 91 ASN B O 1
ATOM 4493 N N . ILE B 1 92 ? -3.172 46.5 30.75 1 75.19 92 ILE B N 1
ATOM 4494 C CA . ILE B 1 92 ? -4.004 45.344 30.422 1 75.19 92 ILE B CA 1
ATOM 4495 C C . ILE B 1 92 ? -3.301 44.062 30.859 1 75.19 92 ILE B C 1
ATOM 4497 O O . ILE B 1 92 ? -3.674 42.969 30.438 1 75.19 92 ILE B O 1
ATOM 4501 N N . THR B 1 93 ? -2.342 44.062 31.719 1 70.56 93 THR B N 1
ATOM 4502 C CA . THR B 1 93 ? -1.527 42.906 32.094 1 70.56 93 THR B CA 1
ATOM 4503 C C . THR B 1 93 ? -2.361 41.875 32.875 1 70.56 93 THR B C 1
ATOM 4505 O O . THR B 1 93 ? -2.131 40.688 32.75 1 70.56 93 THR B O 1
ATOM 4508 N N . ASN B 1 94 ? -3.348 42.375 33.594 1 73.5 94 ASN B N 1
ATOM 4509 C CA . ASN B 1 94 ? -4.105 41.438 34.406 1 73.5 94 ASN B CA 1
ATOM 4510 C C . ASN B 1 94 ? -5.473 41.156 33.812 1 73.5 94 ASN B C 1
ATOM 4512 O O . ASN B 1 94 ? -6.332 40.562 34.469 1 73.5 94 ASN B O 1
ATOM 4516 N N . LYS B 1 95 ? -5.602 41.438 32.562 1 77.81 95 LYS B N 1
ATOM 4517 C CA . LYS B 1 95 ? -6.91 41.219 31.953 1 77.81 95 LYS B CA 1
ATOM 4518 C C . LYS B 1 95 ? -6.934 39.906 31.156 1 77.81 95 LYS B C 1
ATOM 4520 O O . LYS B 1 95 ? -5.898 39.469 30.656 1 77.81 95 LYS B O 1
ATOM 4525 N N . THR B 1 96 ? -8.133 39.344 31.156 1 79.5 96 THR B N 1
ATOM 4526 C CA . THR B 1 96 ? -8.32 38.125 30.391 1 79.5 96 THR B CA 1
ATOM 4527 C C . THR B 1 96 ? -8.344 38.406 28.891 1 79.5 96 THR B C 1
ATOM 4529 O O . THR B 1 96 ? -8.492 39.562 28.484 1 79.5 96 THR B O 1
ATOM 4532 N N . GLY B 1 97 ? -8.172 37.438 28.109 1 78.19 97 GLY B N 1
ATOM 4533 C CA . GLY B 1 97 ? -8.195 37.594 26.672 1 78.19 97 GLY B CA 1
ATOM 4534 C C . GLY B 1 97 ? -9.492 38.188 26.156 1 78.19 97 GLY B C 1
ATOM 4535 O O . GLY B 1 97 ? -9.484 39.031 25.266 1 78.19 97 GLY B O 1
ATOM 4536 N N . ILE B 1 98 ? -10.531 37.781 26.734 1 81.19 98 ILE B N 1
ATOM 4537 C CA . ILE B 1 98 ? -11.844 38.25 26.312 1 81.19 98 ILE B CA 1
ATOM 4538 C C . ILE B 1 98 ? -12 39.75 26.641 1 81.19 98 ILE B C 1
ATOM 4540 O O . ILE B 1 98 ? -12.547 40.5 25.844 1 81.19 98 ILE B O 1
ATOM 4544 N N . GLU B 1 99 ? -11.453 40.062 27.734 1 81.25 99 GLU B N 1
ATOM 4545 C CA . GLU B 1 99 ? -11.523 41.469 28.125 1 81.25 99 GLU B CA 1
ATOM 4546 C C . GLU B 1 99 ? -10.711 42.344 27.172 1 81.25 99 GLU B C 1
ATOM 4548 O O . GLU B 1 99 ? -11.148 43.438 26.797 1 81.25 99 GLU B O 1
ATOM 4553 N N . ILE B 1 100 ? -9.625 41.812 26.938 1 80.88 100 ILE B N 1
ATOM 4554 C CA . ILE B 1 100 ? -8.75 42.562 26.031 1 80.88 100 ILE B CA 1
ATOM 4555 C C . ILE B 1 100 ? -9.414 42.688 24.672 1 80.88 100 ILE B C 1
ATOM 4557 O O . ILE B 1 100 ? -9.383 43.781 24.062 1 80.88 100 ILE B O 1
ATOM 4561 N N . LEU B 1 101 ? -10.008 41.656 24.266 1 82.88 101 LEU B N 1
ATOM 4562 C CA . LEU B 1 101 ? -10.711 41.688 22.984 1 82.88 101 LEU B CA 1
ATOM 4563 C C . LEU B 1 101 ? -11.836 42.719 23 1 82.88 101 LEU B C 1
ATOM 4565 O O . LEU B 1 101 ? -12.031 43.438 22.031 1 82.88 101 LEU B O 1
ATOM 4569 N N . ASN B 1 102 ? -12.516 42.781 24.047 1 82.81 102 ASN B N 1
ATOM 4570 C CA . ASN B 1 102 ? -13.594 43.75 24.188 1 82.81 102 ASN B CA 1
ATOM 4571 C C . ASN B 1 102 ? -13.07 45.188 24.141 1 82.81 102 ASN B C 1
ATOM 4573 O O . ASN B 1 102 ? -13.734 46.062 23.609 1 82.81 102 ASN B O 1
ATOM 4577 N N . ILE B 1 103 ? -11.93 45.344 24.734 1 84.06 103 ILE B N 1
ATOM 4578 C CA . ILE B 1 103 ? -11.297 46.656 24.703 1 84.06 103 ILE B CA 1
ATOM 4579 C C . ILE B 1 103 ? -10.953 47.031 23.266 1 84.06 103 ILE B C 1
ATOM 4581 O O . ILE B 1 103 ? -11.195 48.156 22.828 1 84.06 103 ILE B O 1
ATOM 4585 N N . ILE B 1 104 ? -10.461 46.031 22.578 1 81.19 104 ILE B N 1
ATOM 4586 C CA . ILE B 1 104 ? -10.086 46.25 21.188 1 81.19 104 ILE B CA 1
ATOM 4587 C C . ILE B 1 104 ? -11.328 46.562 20.359 1 81.19 104 ILE B C 1
ATOM 4589 O O . ILE B 1 104 ? -11.336 47.531 19.594 1 81.19 104 ILE B O 1
ATOM 4593 N N . ILE B 1 105 ? -12.328 45.875 20.547 1 84.19 105 ILE B N 1
ATOM 4594 C CA . ILE B 1 105 ? -13.57 46.062 19.812 1 84.19 105 ILE B CA 1
ATOM 4595 C C . ILE B 1 105 ? -14.156 47.438 20.094 1 84.19 105 ILE B C 1
ATOM 4597 O O . ILE B 1 105 ? -14.5 48.188 19.172 1 84.19 105 ILE B O 1
ATOM 4601 N N . THR B 1 106 ? -14.242 47.75 21.312 1 86.25 106 THR B N 1
ATOM 4602 C CA . THR B 1 106 ? -14.805 49.031 21.719 1 86.25 106 THR B CA 1
ATOM 4603 C C . THR B 1 106 ? -13.93 50.188 21.219 1 86.25 106 THR B C 1
ATOM 4605 O O . THR B 1 106 ? -14.445 51.219 20.781 1 86.25 106 THR B O 1
ATOM 4608 N N . SER B 1 107 ? -12.648 50 21.344 1 85 107 SER B N 1
ATOM 4609 C CA . SER B 1 107 ? -11.727 51 20.859 1 85 107 SER B CA 1
ATOM 4610 C C . SER B 1 107 ? -11.898 51.25 19.359 1 85 107 SER B C 1
ATOM 4612 O O . SER B 1 107 ? -11.82 52.375 18.891 1 85 107 SER B O 1
ATOM 4614 N N . ASP B 1 108 ? -12.094 50.156 18.703 1 82.44 108 ASP B N 1
ATOM 4615 C CA . ASP B 1 108 ? -12.312 50.281 17.266 1 82.44 108 ASP B CA 1
ATOM 4616 C C . ASP B 1 108 ? -13.625 51 16.953 1 82.44 108 ASP B C 1
ATOM 4618 O O . ASP B 1 108 ? -13.688 51.812 16.047 1 82.44 108 ASP B O 1
ATOM 4622 N N . GLU B 1 109 ? -14.641 50.656 17.656 1 83.19 109 GLU B N 1
ATOM 4623 C CA . GLU B 1 109 ? -15.938 51.312 17.5 1 83.19 109 GLU B CA 1
ATOM 4624 C C . GLU B 1 109 ? -15.828 52.812 17.75 1 83.19 109 GLU B C 1
ATOM 4626 O O . GLU B 1 109 ? -16.516 53.625 17.109 1 83.19 109 GLU B O 1
ATOM 4631 N N . LEU B 1 110 ? -14.984 53.156 18.703 1 87.56 110 LEU B N 1
ATOM 4632 C CA . LEU B 1 110 ? -14.797 54.531 19.078 1 87.56 110 LEU B CA 1
ATOM 4633 C C . LEU B 1 110 ? -13.727 55.188 18.219 1 87.56 110 LEU B C 1
ATOM 4635 O O . LEU B 1 110 ? -13.391 56.375 18.406 1 87.56 110 LEU B O 1
ATOM 4639 N N . LYS B 1 111 ? -13.133 54.344 17.266 1 85.69 111 LYS B N 1
ATOM 4640 C CA . LYS B 1 111 ? -12.125 54.781 16.312 1 85.69 111 LYS B CA 1
ATOM 4641 C C . LYS B 1 111 ? -10.867 55.281 17.031 1 85.69 111 LYS B C 1
ATOM 4643 O O . LYS B 1 111 ? -10.344 56.344 16.703 1 85.69 111 LYS B O 1
ATOM 4648 N N . LEU B 1 112 ? -10.57 54.594 18.078 1 86.38 112 LEU B N 1
ATOM 4649 C CA . LEU B 1 112 ? -9.305 54.812 18.766 1 86.38 112 LEU B CA 1
ATOM 4650 C C . LEU B 1 112 ? -8.188 54 18.172 1 86.38 112 LEU B C 1
ATOM 4652 O O . LEU B 1 112 ? -7.766 53 18.75 1 86.38 112 LEU B O 1
ATOM 4656 N N . ASN B 1 113 ? -7.625 54.375 17.125 1 77.69 113 ASN B N 1
ATOM 4657 C CA . ASN B 1 113 ? -6.711 53.562 16.312 1 77.69 113 ASN B CA 1
ATOM 4658 C C . ASN B 1 113 ? -5.43 53.25 17.078 1 77.69 113 ASN B C 1
ATOM 4660 O O . ASN B 1 113 ? -4.906 52.125 16.969 1 77.69 113 ASN B O 1
ATOM 4664 N N . GLN B 1 114 ? -4.988 54.188 17.797 1 78.5 114 GLN B N 1
ATOM 4665 C CA . GLN B 1 114 ? -3.744 54 18.531 1 78.5 114 GLN B CA 1
ATOM 4666 C C . GLN B 1 114 ? -3.918 52.938 19.625 1 78.5 114 GLN B C 1
ATOM 4668 O O . GLN B 1 114 ? -3.02 52.125 19.859 1 78.5 114 GLN B O 1
ATOM 4673 N N . LEU B 1 115 ? -5.023 53.031 20.25 1 78.81 115 LEU B N 1
ATOM 4674 C CA . LEU B 1 115 ? -5.293 52.062 21.312 1 78.81 115 LEU B CA 1
ATOM 4675 C C . LEU B 1 115 ? -5.441 50.656 20.734 1 78.81 115 LEU B C 1
ATOM 4677 O O . LEU B 1 115 ? -4.988 49.688 21.328 1 78.81 115 LEU B O 1
ATOM 4681 N N . VAL B 1 116 ? -6.016 50.531 19.594 1 75.56 116 VAL B N 1
ATOM 4682 C CA . VAL B 1 116 ? -6.184 49.25 18.906 1 75.56 116 VAL B CA 1
ATOM 4683 C C . VAL B 1 116 ? -4.816 48.656 18.609 1 75.56 116 VAL B C 1
ATOM 4685 O O . VAL B 1 116 ? -4.57 47.469 18.875 1 75.56 116 VAL B O 1
ATOM 4688 N N . LYS B 1 117 ? -4.008 49.406 18.172 1 72.62 117 LYS B N 1
ATOM 4689 C CA . LYS B 1 117 ? -2.668 48.969 17.812 1 72.62 117 LYS B CA 1
ATOM 4690 C C . LYS B 1 117 ? -1.89 48.5 19.047 1 72.62 117 LYS B C 1
ATOM 4692 O O . LYS B 1 117 ? -1.155 47.531 19 1 72.62 117 LYS B O 1
ATOM 4697 N N . LEU B 1 118 ? -2.074 49.25 20.109 1 70.88 118 LEU B N 1
ATOM 4698 C CA . LEU B 1 118 ? -1.382 48.938 21.359 1 70.88 118 LEU B CA 1
ATOM 4699 C C . LEU B 1 118 ? -1.874 47.625 21.938 1 70.88 118 LEU B C 1
ATOM 4701 O O . LEU B 1 118 ? -1.077 46.812 22.422 1 70.88 118 LEU B O 1
ATOM 4705 N N . ALA B 1 119 ? -3.117 47.5 21.844 1 69 119 ALA B N 1
ATOM 4706 C CA . ALA B 1 119 ? -3.711 46.25 22.359 1 69 119 ALA B CA 1
ATOM 4707 C C . ALA B 1 119 ? -3.336 45.062 21.5 1 69 119 ALA B C 1
ATOM 4709 O O . ALA B 1 119 ? -3.137 43.938 22.016 1 69 119 ALA B O 1
ATOM 4710 N N . GLU B 1 120 ? -3.201 45.25 20.266 1 64.12 120 GLU B N 1
ATOM 4711 C CA . GLU B 1 120 ? -2.84 44.188 19.328 1 64.12 120 GLU B CA 1
ATOM 4712 C C . GLU B 1 120 ? -1.428 43.688 19.594 1 64.12 120 GLU B C 1
ATOM 4714 O O . GLU B 1 120 ? -1.147 42.5 19.406 1 64.12 120 GLU B O 1
ATOM 4719 N N . ASN B 1 121 ? -0.655 44.562 19.984 1 62.72 121 ASN B N 1
ATOM 4720 C CA . ASN B 1 121 ? 0.733 44.188 20.234 1 62.72 121 ASN B CA 1
ATOM 4721 C C . ASN B 1 121 ? 0.853 43.25 21.438 1 62.72 121 ASN B C 1
ATOM 4723 O O . ASN B 1 121 ? 1.789 42.469 21.516 1 62.72 121 ASN B O 1
ATOM 4727 N N . GLU B 1 122 ? -0.011 43.406 22.375 1 60.66 122 GLU B N 1
ATOM 4728 C CA . GLU B 1 122 ? -0.031 42.469 23.5 1 60.66 122 GLU B CA 1
ATOM 4729 C C . GLU B 1 122 ? -0.764 41.188 23.125 1 60.66 122 GLU B C 1
ATOM 4731 O O . GLU B 1 122 ? -1.163 40.438 24 1 60.66 122 GLU B O 1
ATOM 4736 N N . HIS B 1 123 ? -0.906 41 21.891 1 58.25 123 HIS B N 1
ATOM 4737 C CA . HIS B 1 123 ? -1.866 40.188 21.156 1 58.25 123 HIS B CA 1
ATOM 4738 C C . HIS B 1 123 ? -1.644 38.719 21.438 1 58.25 123 HIS B C 1
ATOM 4740 O O . HIS B 1 123 ? -2.6 37.969 21.672 1 58.25 123 HIS B O 1
ATOM 4746 N N . GLN B 1 124 ? -0.418 38.281 21.516 1 61.41 124 GLN B N 1
ATOM 4747 C CA . GLN B 1 124 ? -0.221 36.844 21.406 1 61.41 124 GLN B CA 1
ATOM 4748 C C . GLN B 1 124 ? -0.75 36.125 22.641 1 61.41 124 GLN B C 1
ATOM 4750 O O . GLN B 1 124 ? -1.347 35.031 22.531 1 61.41 124 GLN B O 1
ATOM 4755 N N . LYS B 1 125 ? -0.764 36.75 23.688 1 63.75 125 LYS B N 1
ATOM 4756 C CA . LYS B 1 125 ? -1.059 36.062 24.938 1 63.75 125 LYS B CA 1
ATOM 4757 C C . LYS B 1 125 ? -2.562 36 25.188 1 63.75 125 LYS B C 1
ATOM 4759 O O . LYS B 1 125 ? -3.08 34.969 25.609 1 63.75 125 LYS B O 1
ATOM 4764 N N . PHE B 1 126 ? -3.232 37.062 24.812 1 67.81 126 PHE B N 1
ATOM 4765 C CA . PHE B 1 126 ? -4.641 37.094 25.188 1 67.81 126 PHE B CA 1
ATOM 4766 C C . PHE B 1 126 ? -5.465 36.188 24.297 1 67.81 126 PHE B C 1
ATOM 4768 O O . PHE B 1 126 ? -6.52 35.688 24.703 1 67.81 126 PHE B O 1
ATOM 4775 N N . LEU B 1 127 ? -4.848 35.906 23.125 1 71.12 127 LEU B N 1
ATOM 4776 C CA . LEU B 1 127 ? -5.59 35.125 22.141 1 71.12 127 LEU B CA 1
ATOM 4777 C C . LEU B 1 127 ? -5.578 33.625 22.516 1 71.12 127 LEU B C 1
ATOM 4779 O O . LEU B 1 127 ? -6.406 32.875 22.031 1 71.12 127 LEU B O 1
ATOM 4783 N N . LYS B 1 128 ? -4.789 33.344 23.531 1 75 128 LYS B N 1
ATOM 4784 C CA . LYS B 1 128 ? -4.617 31.938 23.859 1 75 128 LYS B CA 1
ATOM 4785 C C . LYS B 1 128 ? -5.453 31.547 25.062 1 75 128 LYS B C 1
ATOM 4787 O O . LYS B 1 128 ? -5.625 30.359 25.344 1 75 128 LYS B O 1
ATOM 4792 N N . ASP B 1 129 ? -6.039 32.469 25.828 1 78.69 129 ASP B N 1
ATOM 4793 C CA . ASP B 1 129 ? -6.746 32.188 27.062 1 78.69 129 ASP B CA 1
ATOM 4794 C C . ASP B 1 129 ? -8.008 31.359 26.812 1 78.69 129 ASP B C 1
ATOM 4796 O O . ASP B 1 129 ? -8.266 30.375 27.516 1 78.69 129 ASP B O 1
ATOM 4800 N N . ASP B 1 130 ? -8.883 31.703 25.984 1 85.25 130 ASP B N 1
ATOM 4801 C CA . ASP B 1 130 ? -10.102 31.031 25.547 1 85.25 130 ASP B CA 1
ATOM 4802 C C . ASP B 1 130 ? -10.281 31.109 24.047 1 85.25 130 ASP B C 1
ATOM 4804 O O . ASP B 1 130 ? -11.117 31.875 23.547 1 85.25 130 ASP B O 1
ATOM 4808 N N . PRO B 1 131 ? -9.539 30.234 23.5 1 88.56 131 PRO B N 1
ATOM 4809 C CA . PRO B 1 131 ? -9.469 30.391 22.047 1 88.56 131 PRO B CA 1
ATOM 4810 C C . PRO B 1 131 ? -10.812 30.188 21.359 1 88.56 131 PRO B C 1
ATOM 4812 O O . PRO B 1 131 ? -11.102 30.859 20.359 1 88.56 131 PRO B O 1
ATOM 4815 N N . VAL B 1 132 ? -11.703 29.391 21.875 1 91.12 132 VAL B N 1
ATOM 4816 C CA . VAL B 1 132 ? -12.992 29.125 21.234 1 91.12 132 VAL B CA 1
ATOM 4817 C C . VAL B 1 132 ? -13.891 30.344 21.344 1 91.12 132 VAL B C 1
ATOM 4819 O O . VAL B 1 132 ? -14.453 30.797 20.344 1 91.12 132 VAL B O 1
ATOM 4822 N N . LYS B 1 133 ? -13.984 30.922 22.516 1 89 133 LYS B N 1
ATOM 4823 C CA . LYS B 1 133 ? -14.836 32.094 22.734 1 89 133 LYS B CA 1
ATOM 4824 C C . LYS B 1 133 ? -14.305 33.281 21.969 1 89 133 LYS B C 1
ATOM 4826 O O . LYS B 1 133 ? -15.078 34.062 21.391 1 89 133 LYS B O 1
ATOM 4831 N N . ILE B 1 134 ? -13.008 33.438 22.047 1 87.69 134 ILE B N 1
ATOM 4832 C CA . ILE B 1 134 ? -12.383 34.562 21.344 1 87.69 134 ILE B CA 1
ATOM 4833 C C . ILE B 1 134 ? -12.664 34.438 19.844 1 87.69 134 ILE B C 1
ATOM 4835 O O . ILE B 1 134 ? -13.039 35.438 19.203 1 87.69 134 ILE B O 1
ATOM 4839 N N . PHE B 1 135 ? -12.523 33.25 19.328 1 90 135 PHE B N 1
ATOM 4840 C CA . PHE B 1 135 ? -12.773 33 17.906 1 90 135 PHE B CA 1
ATOM 4841 C C . PHE B 1 135 ? -14.227 33.312 17.562 1 90 135 PHE B C 1
ATOM 4843 O O . PHE B 1 135 ? -14.516 33.906 16.531 1 90 135 PHE B O 1
ATOM 4850 N N . GLN B 1 136 ? -15.109 32.938 18.375 1 89.81 136 GLN B N 1
ATOM 4851 C CA . GLN B 1 136 ? -16.531 33.188 18.156 1 89.81 136 GLN B CA 1
ATOM 4852 C C . GLN B 1 136 ? -16.828 34.688 18.094 1 89.81 136 GLN B C 1
ATOM 4854 O O . GLN B 1 136 ? -17.531 35.125 17.188 1 89.81 136 GLN B O 1
ATOM 4859 N N . ILE B 1 137 ? -16.25 35.406 19.031 1 86.81 137 ILE B N 1
ATOM 4860 C CA . ILE B 1 137 ? -16.5 36.844 19.094 1 86.81 137 ILE B CA 1
ATOM 4861 C C . ILE B 1 137 ? -15.938 37.531 17.859 1 86.81 137 ILE B C 1
ATOM 4863 O O . ILE B 1 137 ? -16.625 38.312 17.219 1 86.81 137 ILE B O 1
ATOM 4867 N N . ILE B 1 138 ? -14.727 37.125 17.547 1 84.94 138 ILE B N 1
ATOM 4868 C CA . ILE B 1 138 ? -14.047 37.75 16.422 1 84.94 138 ILE B CA 1
ATOM 4869 C C . ILE B 1 138 ? -14.789 37.438 15.125 1 84.94 138 ILE B C 1
ATOM 4871 O O . ILE B 1 138 ? -15 38.312 14.281 1 84.94 138 ILE B O 1
ATOM 4875 N N . TYR B 1 139 ? -15.25 36.219 14.969 1 87 139 TYR B N 1
ATOM 4876 C CA . TYR B 1 139 ? -15.859 35.75 13.727 1 87 139 TYR B CA 1
ATOM 4877 C C . TYR B 1 139 ? -17.203 36.406 13.484 1 87 139 TYR B C 1
ATOM 4879 O O . TYR B 1 139 ? -17.516 36.812 12.352 1 87 139 TYR B O 1
ATOM 4887 N N . TYR B 1 140 ? -17.938 36.562 14.477 1 85.69 140 TYR B N 1
ATOM 4888 C CA . TYR B 1 140 ? -19.297 37.062 14.297 1 85.69 140 TYR B CA 1
ATOM 4889 C C . TYR B 1 140 ? -19.344 38.594 14.375 1 85.69 140 TYR B C 1
ATOM 4891 O O . TYR B 1 140 ? -20.375 39.188 14.109 1 85.69 140 TYR B O 1
ATOM 4899 N N . HIS B 1 141 ? -18.141 39.125 14.695 1 80.75 141 HIS B N 1
ATOM 4900 C CA . HIS B 1 141 ? -18.094 40.562 14.719 1 80.75 141 HIS B CA 1
ATOM 4901 C C . HIS B 1 141 ? -17.844 41.156 13.328 1 80.75 141 HIS B C 1
ATOM 4903 O O . HIS B 1 141 ? -16.828 40.844 12.695 1 80.75 141 HIS B O 1
ATOM 4909 N N . LYS B 1 142 ? -18.594 41.906 12.773 1 74.44 142 LYS B N 1
ATOM 4910 C CA . LYS B 1 142 ? -18.594 42.375 11.398 1 74.44 142 LYS B CA 1
ATOM 4911 C C . LYS B 1 142 ? -17.422 43.312 11.148 1 74.44 142 LYS B C 1
ATOM 4913 O O . LYS B 1 142 ? -16.891 43.375 10.039 1 74.44 142 LYS B O 1
ATOM 4918 N N . SER B 1 143 ? -16.953 44 12.102 1 69.94 143 SER B N 1
ATOM 4919 C CA . SER B 1 143 ? -15.961 45.062 11.867 1 69.94 143 SER B CA 1
ATOM 4920 C C . SER B 1 143 ? -14.539 44.562 12.062 1 69.94 143 SER B C 1
ATOM 4922 O O . SER B 1 143 ? -13.578 45.25 11.766 1 69.94 143 SER B O 1
ATOM 4924 N N . LEU B 1 144 ? -14.469 43.344 12.477 1 74.62 144 LEU B N 1
ATOM 4925 C CA . LEU B 1 144 ? -13.133 42.875 12.859 1 74.62 144 LEU B CA 1
ATOM 4926 C C . LEU B 1 144 ? -12.555 41.938 11.797 1 74.62 144 LEU B C 1
ATOM 4928 O O . LEU B 1 144 ? -12.039 40.875 12.125 1 74.62 144 LEU B O 1
ATOM 4932 N N . ASN B 1 145 ? -12.5 42.344 10.594 1 75.88 145 ASN B N 1
ATOM 4933 C CA . ASN B 1 145 ? -12.039 41.469 9.523 1 75.88 145 ASN B CA 1
ATOM 4934 C C . ASN B 1 145 ? -10.523 41.25 9.586 1 75.88 145 ASN B C 1
ATOM 4936 O O . ASN B 1 145 ? -10.023 40.156 9.352 1 75.88 145 ASN B O 1
ATOM 4940 N N . ASN B 1 146 ? -9.891 42.312 9.859 1 72.75 146 ASN B N 1
ATOM 4941 C CA . ASN B 1 146 ? -8.43 42.219 9.906 1 72.75 146 ASN B CA 1
ATOM 4942 C C . ASN B 1 146 ? -7.969 41.344 11.062 1 72.75 146 ASN B C 1
ATOM 4944 O O . ASN B 1 146 ? -7.035 40.562 10.914 1 72.75 146 ASN B O 1
ATOM 4948 N N . ILE B 1 147 ? -8.727 41.5 12.133 1 77.06 147 ILE B N 1
ATOM 4949 C CA . ILE B 1 147 ? -8.344 40.719 13.297 1 77.06 147 ILE B CA 1
ATOM 4950 C C . ILE B 1 147 ? -8.734 39.25 13.078 1 77.06 147 ILE B C 1
ATOM 4952 O O . ILE B 1 147 ? -8.047 38.344 13.555 1 77.06 147 ILE B O 1
ATOM 4956 N N . LYS B 1 148 ? -9.797 39.156 12.305 1 83.88 148 LYS B N 1
ATOM 4957 C CA . LYS B 1 148 ? -10.273 37.812 12.008 1 83.88 148 LYS B CA 1
ATOM 4958 C C . LYS B 1 148 ? -9.227 37 11.234 1 83.88 148 LYS B C 1
ATOM 4960 O O . LYS B 1 148 ? -8.898 35.875 11.609 1 83.88 148 LYS B O 1
ATOM 4965 N N . GLU B 1 149 ? -8.758 37.594 10.242 1 84.62 149 GLU B N 1
ATOM 4966 C CA . GLU B 1 149 ? -7.766 36.906 9.414 1 84.62 149 GLU B CA 1
ATOM 4967 C C . GLU B 1 149 ? -6.48 36.656 10.188 1 84.62 149 GLU B C 1
ATOM 4969 O O . GLU B 1 149 ? -5.852 35.594 10.031 1 84.62 149 GLU B O 1
ATOM 4974 N N . PHE B 1 150 ? -6.199 37.625 10.914 1 80.56 150 PHE B N 1
ATOM 4975 C CA . PHE B 1 150 ? -5.008 37.5 11.742 1 80.56 150 PHE B CA 1
ATOM 4976 C C . PHE B 1 150 ? -5.168 36.344 12.719 1 80.56 150 PHE B C 1
ATOM 4978 O O . PHE B 1 150 ? -4.258 35.5 12.883 1 80.56 150 PHE B O 1
ATOM 4985 N N . TYR B 1 151 ? -6.281 36.344 13.352 1 85.12 151 TYR B N 1
ATOM 4986 C CA . TYR B 1 151 ? -6.531 35.312 14.344 1 85.12 151 TYR B CA 1
ATOM 4987 C C . TYR B 1 151 ? -6.59 33.938 13.68 1 85.12 151 TYR B C 1
ATOM 4989 O O . TYR B 1 151 ? -6.07 32.938 14.227 1 85.12 151 TYR B O 1
ATOM 4997 N N . LEU B 1 152 ? -7.188 33.844 12.57 1 89.38 152 LEU B N 1
ATOM 4998 C CA . LEU B 1 152 ? -7.27 32.594 11.828 1 89.38 152 LEU B CA 1
ATOM 4999 C C . LEU B 1 152 ? -5.879 32.094 11.445 1 89.38 152 LEU B C 1
ATOM 5001 O O . LEU B 1 152 ? -5.605 30.891 11.531 1 89.38 152 LEU B O 1
ATOM 5005 N N . GLU B 1 153 ? -5.082 32.938 11.086 1 86 153 GLU B N 1
ATOM 5006 C CA . GLU B 1 153 ? -3.709 32.562 10.75 1 86 153 GLU B CA 1
ATOM 5007 C C . GLU B 1 153 ? -2.969 32.031 11.961 1 86 153 GLU B C 1
ATOM 5009 O O . GLU B 1 153 ? -2.217 31.062 11.852 1 86 153 GLU B O 1
ATOM 5014 N N . MET B 1 154 ? -3.221 32.719 13.023 1 83.81 154 MET B N 1
ATOM 5015 C CA . MET B 1 154 ? -2.58 32.281 14.258 1 83.81 154 MET B CA 1
ATOM 5016 C C . MET B 1 154 ? -3.027 30.875 14.641 1 83.81 154 MET B C 1
ATOM 5018 O O . MET B 1 154 ? -2.207 30.047 15.023 1 83.81 154 MET B O 1
ATOM 5022 N N . ILE B 1 155 ? -4.273 30.641 14.508 1 88.88 155 ILE B N 1
ATOM 5023 C CA . ILE B 1 155 ? -4.836 29.344 14.852 1 88.88 155 ILE B CA 1
ATOM 5024 C C . ILE B 1 155 ? -4.301 28.281 13.898 1 88.88 155 ILE B C 1
ATOM 5026 O O . ILE B 1 155 ? -4.02 27.156 14.305 1 88.88 155 ILE B O 1
ATOM 5030 N N . CYS B 1 156 ? -4.148 28.609 12.672 1 92.06 156 CYS B N 1
ATOM 5031 C CA . CYS B 1 156 ? -3.672 27.672 11.672 1 92.06 156 CYS B CA 1
ATOM 5032 C C . CYS B 1 156 ? -2.203 27.328 11.898 1 92.06 156 CYS B C 1
ATOM 5034 O O . CYS B 1 156 ? -1.769 26.203 11.617 1 92.06 156 CYS B O 1
ATOM 5036 N N . LEU B 1 157 ? -1.514 28.266 12.422 1 87 157 LEU B N 1
ATOM 5037 C CA . LEU B 1 157 ? -0.1 28.031 12.695 1 87 157 LEU B CA 1
ATOM 5038 C C . LEU B 1 157 ? 0.079 27.156 13.922 1 87 157 LEU B C 1
ATOM 5040 O O . LEU B 1 157 ? 0.968 26.297 13.953 1 87 157 LEU B O 1
ATOM 5044 N N . GLU B 1 158 ? -0.791 27.391 14.938 1 86.62 158 GLU B N 1
ATOM 5045 C CA . GLU B 1 158 ? -0.778 26.594 16.156 1 86.62 158 GLU B CA 1
ATOM 5046 C C . GLU B 1 158 ? -2.176 26.078 16.5 1 86.62 158 GLU B C 1
ATOM 5048 O O . GLU B 1 158 ? -2.756 26.469 17.516 1 86.62 158 GLU B O 1
ATOM 5053 N N . PRO B 1 159 ? -2.553 25.109 15.758 1 92.12 159 PRO B N 1
ATOM 5054 C CA . PRO B 1 159 ? -3.949 24.688 15.883 1 92.12 159 PRO B CA 1
ATOM 5055 C C . PRO B 1 159 ? -4.242 23.984 17.219 1 92.12 159 PRO B C 1
ATOM 5057 O O . PRO B 1 159 ? -5.395 23.953 17.656 1 92.12 159 PRO B O 1
ATOM 5060 N N . ARG B 1 160 ? -3.301 23.531 17.875 1 88.88 160 ARG B N 1
ATOM 5061 C CA . ARG B 1 160 ? -3.51 22.766 19.109 1 88.88 160 ARG B CA 1
ATOM 5062 C C . ARG B 1 160 ? -4.035 23.656 20.219 1 88.88 160 ARG B C 1
ATOM 5064 O O . ARG B 1 160 ? -4.672 23.188 21.156 1 88.88 160 ARG B O 1
ATOM 5071 N N . ILE B 1 161 ? -3.752 24.938 20.109 1 86.5 161 ILE B N 1
ATOM 5072 C CA . ILE B 1 161 ? -4.289 25.906 21.062 1 86.5 161 ILE B CA 1
ATOM 5073 C C . ILE B 1 161 ? -5.809 25.781 21.125 1 86.5 161 ILE B C 1
ATOM 5075 O O . ILE B 1 161 ? -6.406 25.891 22.188 1 86.5 161 ILE B O 1
ATOM 5079 N N . LEU B 1 162 ? -6.363 25.531 19.984 1 92.56 162 LEU B N 1
ATOM 5080 C CA . LEU B 1 162 ? -7.816 25.453 19.875 1 92.56 162 LEU B CA 1
ATOM 5081 C C . LEU B 1 162 ? -8.289 24 19.953 1 92.56 162 LEU B C 1
ATOM 5083 O O . LEU B 1 162 ? -9.188 23.688 20.734 1 92.56 162 LEU B O 1
ATOM 5087 N N . PHE B 1 163 ? -7.672 23.062 19.344 1 94.31 163 PHE B N 1
ATOM 5088 C CA . PHE B 1 163 ? -8.148 21.688 19.156 1 94.31 163 PHE B CA 1
ATOM 5089 C C . PHE B 1 163 ? -7.926 20.859 20.406 1 94.31 163 PHE B C 1
ATOM 5091 O O . PHE B 1 163 ? -8.688 19.922 20.688 1 94.31 163 PHE B O 1
ATOM 5098 N N . ASP B 1 164 ? -6.938 21.203 21.094 1 91.5 164 ASP B N 1
ATOM 5099 C CA . ASP B 1 164 ? -6.66 20.438 22.312 1 91.5 164 ASP B CA 1
ATOM 5100 C C . ASP B 1 164 ? -7.453 21 23.5 1 91.5 164 ASP B C 1
ATOM 5102 O O . ASP B 1 164 ? -7.473 20.406 24.578 1 91.5 164 ASP B O 1
ATOM 5106 N N . SER B 1 165 ? -8.039 22.141 23.266 1 90.25 165 SER B N 1
ATOM 5107 C CA . SER B 1 165 ? -8.828 22.766 24.328 1 90.25 165 SER B CA 1
ATOM 5108 C C . SER B 1 165 ? -10.047 21.906 24.672 1 90.25 165 SER B C 1
ATOM 5110 O O . SER B 1 165 ? -10.625 21.266 23.797 1 90.25 165 SER B O 1
ATOM 5112 N N . ALA B 1 166 ? -10.43 21.859 25.875 1 89.38 166 ALA B N 1
ATOM 5113 C CA . ALA B 1 166 ? -11.617 21.125 26.312 1 89.38 166 ALA B CA 1
ATOM 5114 C C . ALA B 1 166 ? -12.883 21.703 25.688 1 89.38 166 ALA B C 1
ATOM 5116 O O . ALA B 1 166 ? -13.875 21 25.516 1 89.38 166 ALA B O 1
ATOM 5117 N N . LYS B 1 167 ? -12.75 22.969 25.359 1 91.81 167 LYS B N 1
ATOM 5118 C CA . LYS B 1 167 ? -13.922 23.656 24.828 1 91.81 167 LYS B CA 1
ATOM 5119 C C . LYS B 1 167 ? -14.039 23.469 23.312 1 91.81 167 LYS B C 1
ATOM 5121 O O . LYS B 1 167 ? -14.961 23.984 22.688 1 91.81 167 LYS B O 1
ATOM 5126 N N . PHE B 1 168 ? -13.188 22.734 22.797 1 94.94 168 PHE B N 1
ATOM 5127 C CA . PHE B 1 168 ? -13.195 22.516 21.344 1 94.94 168 PHE B CA 1
ATOM 5128 C C . PHE B 1 168 ? -14.539 21.953 20.891 1 94.94 168 PHE B C 1
ATOM 5130 O O . PHE B 1 168 ? -15.047 22.328 19.844 1 94.94 168 PHE B O 1
ATOM 5137 N N . ILE B 1 169 ? -15.094 21.094 21.641 1 94.25 169 ILE B N 1
ATOM 5138 C CA . ILE B 1 169 ? -16.328 20.391 21.281 1 94.25 169 ILE B CA 1
ATOM 5139 C C . ILE B 1 169 ? -17.484 21.391 21.172 1 94.25 169 ILE B C 1
ATOM 5141 O O . ILE B 1 169 ? -18.516 21.094 20.578 1 94.25 169 ILE B O 1
ATOM 5145 N N . ASP B 1 170 ? -17.297 22.594 21.75 1 93.38 170 ASP B N 1
ATOM 5146 C CA . ASP B 1 170 ? -18.344 23.609 21.719 1 93.38 170 ASP B CA 1
ATOM 5147 C C . ASP B 1 170 ? -18.172 24.547 20.531 1 93.38 170 ASP B C 1
ATOM 5149 O O . ASP B 1 170 ? -18.969 25.484 20.359 1 93.38 170 ASP B O 1
ATOM 5153 N N . LEU B 1 171 ? -17.188 24.281 19.797 1 95.25 171 LEU B N 1
ATOM 5154 C CA . LEU B 1 171 ? -16.938 25.125 18.641 1 95.25 171 LEU B CA 1
ATOM 5155 C C . LEU B 1 171 ? -18.094 25.016 17.625 1 95.25 171 LEU B C 1
ATOM 5157 O O . LEU B 1 171 ? -18.469 23.906 17.234 1 95.25 171 LEU B O 1
ATOM 5161 N N . PRO B 1 172 ? -18.641 26.188 17.266 1 94.81 172 PRO B N 1
ATOM 5162 C CA . PRO B 1 172 ? -19.734 26.141 16.281 1 94.81 172 PRO B CA 1
ATOM 5163 C C . PRO B 1 172 ? -19.281 25.594 14.93 1 94.81 172 PRO B C 1
ATOM 5165 O O . PRO B 1 172 ? -18.141 25.797 14.531 1 94.81 172 PRO B O 1
ATOM 5168 N N . ALA B 1 173 ? -20.172 25.016 14.156 1 95.06 173 ALA B N 1
ATOM 5169 C CA . ALA B 1 173 ? -19.906 24.328 12.891 1 95.06 173 ALA B CA 1
ATOM 5170 C C . ALA B 1 173 ? -19.328 25.297 11.859 1 95.06 173 ALA B C 1
ATOM 5172 O O . ALA B 1 173 ? -18.344 24.969 11.18 1 95.06 173 ALA B O 1
ATOM 5173 N N . PRO B 1 174 ? -19.859 26.531 11.781 1 95.12 174 PRO B N 1
ATOM 5174 C CA . PRO B 1 174 ? -19.312 27.438 10.758 1 95.12 174 PRO B CA 1
ATOM 5175 C C . PRO B 1 174 ? -17.844 27.781 10.992 1 95.12 174 PRO B C 1
ATOM 5177 O O . PRO B 1 174 ? -17.078 27.938 10.039 1 95.12 174 PRO B O 1
ATOM 5180 N N . LEU B 1 175 ? -17.516 27.938 12.266 1 95.31 175 LEU B N 1
ATOM 5181 C CA . LEU B 1 175 ? -16.125 28.25 12.594 1 95.31 175 LEU B CA 1
ATOM 5182 C C . LEU B 1 175 ? -15.211 27.078 12.273 1 95.31 175 LEU B C 1
ATOM 5184 O O . LEU B 1 175 ? -14.109 27.266 11.75 1 95.31 175 LEU B O 1
ATOM 5188 N N . LEU B 1 176 ? -15.703 25.891 12.594 1 96.5 176 LEU B N 1
ATOM 5189 C CA . LEU B 1 176 ? -14.93 24.703 12.289 1 96.5 176 LEU B CA 1
ATOM 5190 C C . LEU B 1 176 ? -14.727 24.547 10.781 1 96.5 176 LEU B C 1
ATOM 5192 O O . LEU B 1 176 ? -13.641 24.188 10.328 1 96.5 176 LEU B O 1
ATOM 5196 N N . GLU B 1 177 ? -15.695 24.828 10.055 1 96.62 177 GLU B N 1
ATOM 5197 C CA . GLU B 1 177 ? -15.625 24.734 8.594 1 96.62 177 GLU B CA 1
ATOM 5198 C C . GLU B 1 177 ? -14.562 25.672 8.031 1 96.62 177 GLU B C 1
ATOM 5200 O O . GLU B 1 177 ? -13.797 25.281 7.148 1 96.62 177 GLU B O 1
ATOM 5205 N N . VAL B 1 178 ? -14.555 26.875 8.555 1 95.44 178 VAL B N 1
ATOM 5206 C CA . VAL B 1 178 ? -13.625 27.891 8.062 1 95.44 178 VAL B CA 1
ATOM 5207 C C . VAL B 1 178 ? -12.188 27.438 8.32 1 95.44 178 VAL B C 1
ATOM 5209 O O . VAL B 1 178 ? -11.312 27.641 7.477 1 95.44 178 VAL B O 1
ATOM 5212 N N . ILE B 1 179 ? -12.008 26.859 9.43 1 96.06 179 ILE B N 1
ATOM 5213 C CA . ILE B 1 179 ? -10.672 26.406 9.797 1 96.06 179 ILE B CA 1
ATOM 5214 C C . ILE B 1 179 ? -10.25 25.234 8.898 1 96.06 179 ILE B C 1
ATOM 5216 O O . ILE B 1 179 ? -9.141 25.234 8.359 1 96.06 179 ILE B O 1
ATOM 5220 N N . LEU B 1 180 ? -11.148 24.297 8.648 1 96.25 180 LEU B N 1
ATOM 5221 C CA . LEU B 1 180 ? -10.836 23.062 7.926 1 96.25 180 LEU B CA 1
ATOM 5222 C C . LEU B 1 180 ? -10.633 23.344 6.441 1 96.25 180 LEU B C 1
ATOM 5224 O O . LEU B 1 180 ? -9.961 22.578 5.75 1 96.25 180 LEU B O 1
ATOM 5228 N N . LYS B 1 181 ? -11.102 24.453 5.988 1 95.19 181 LYS B N 1
ATOM 5229 C CA . LYS B 1 181 ? -10.969 24.828 4.586 1 95.19 181 LYS B CA 1
ATOM 5230 C C . LYS B 1 181 ? -9.57 25.375 4.297 1 95.19 181 LYS B C 1
ATOM 5232 O O . LYS B 1 181 ? -9.148 25.438 3.139 1 95.19 181 LYS B O 1
ATOM 5237 N N . ARG B 1 182 ? -8.938 25.75 5.336 1 94.06 182 ARG B N 1
ATOM 5238 C CA . ARG B 1 182 ? -7.633 26.375 5.172 1 94.06 182 ARG B CA 1
ATOM 5239 C C . ARG B 1 182 ? -6.574 25.359 4.754 1 94.06 182 ARG B C 1
ATOM 5241 O O . ARG B 1 182 ? -6.508 24.266 5.309 1 94.06 182 ARG B O 1
ATOM 5248 N N . ASN B 1 183 ? -5.734 25.719 3.787 1 92.31 183 ASN B N 1
ATOM 5249 C CA . ASN B 1 183 ? -4.641 24.859 3.324 1 92.31 183 ASN B CA 1
ATOM 5250 C C . ASN B 1 183 ? -3.426 24.969 4.238 1 92.31 183 ASN B C 1
ATOM 5252 O O . ASN B 1 183 ? -2.541 24.109 4.207 1 92.31 183 ASN B O 1
ATOM 5256 N N . ASP B 1 184 ? -3.428 26.031 5.023 1 90.75 184 ASP B N 1
ATOM 5257 C CA . ASP B 1 184 ? -2.25 26.266 5.852 1 90.75 184 ASP B CA 1
ATOM 5258 C C . ASP B 1 184 ? -2.48 25.797 7.285 1 90.75 184 ASP B C 1
ATOM 5260 O O . ASP B 1 184 ? -1.72 26.156 8.188 1 90.75 184 ASP B O 1
ATOM 5264 N N . LEU B 1 185 ? -3.566 25.062 7.48 1 94.19 185 LEU B N 1
ATOM 5265 C CA . LEU B 1 185 ? -3.799 24.484 8.797 1 94.19 185 LEU B CA 1
ATOM 5266 C C . LEU B 1 185 ? -2.695 23.5 9.156 1 94.19 185 LEU B C 1
ATOM 5268 O O . LEU B 1 185 ? -2.553 22.453 8.508 1 94.19 185 LEU B O 1
ATOM 5272 N N . ASN B 1 186 ? -2.008 23.797 10.203 1 93.38 186 ASN B N 1
ATOM 5273 C CA . ASN B 1 186 ? -0.837 23 10.57 1 93.38 186 ASN B CA 1
ATOM 5274 C C . ASN B 1 186 ? -1.216 21.828 11.453 1 93.38 186 ASN B C 1
ATOM 5276 O O . ASN B 1 186 ? -0.714 21.688 12.578 1 93.38 186 ASN B O 1
ATOM 5280 N N . LEU B 1 187 ? -2.002 20.938 10.984 1 93.12 187 LEU B N 1
ATOM 5281 C CA . LEU B 1 187 ? -2.443 19.703 11.625 1 93.12 187 LEU B CA 1
ATOM 5282 C C . LEU B 1 187 ? -2.432 18.547 10.633 1 93.12 187 LEU B C 1
ATOM 5284 O O . LEU B 1 187 ? -2.836 18.703 9.477 1 93.12 187 LEU B O 1
ATOM 5288 N N . ILE B 1 188 ? -1.935 17.406 11.133 1 91.81 188 ILE B N 1
ATOM 5289 C CA . ILE B 1 188 ? -1.919 16.25 10.234 1 91.81 188 ILE B CA 1
ATOM 5290 C C . ILE B 1 188 ? -3.344 15.742 10.023 1 91.81 188 ILE B C 1
ATOM 5292 O O . ILE B 1 188 ? -4.18 15.828 10.93 1 91.81 188 ILE B O 1
ATOM 5296 N N . GLU B 1 189 ? -3.586 15.203 8.891 1 94.62 189 GLU B N 1
ATOM 5297 C CA . GLU B 1 189 ? -4.949 14.906 8.461 1 94.62 189 GLU B CA 1
ATOM 5298 C C . GLU B 1 189 ? -5.609 13.883 9.375 1 94.62 189 GLU B C 1
ATOM 5300 O O . GLU B 1 189 ? -6.809 13.953 9.641 1 94.62 189 GLU B O 1
ATOM 5305 N N . ILE B 1 190 ? -4.832 12.898 9.836 1 96 190 ILE B N 1
ATOM 5306 C CA . ILE B 1 190 ? -5.438 11.883 10.688 1 96 190 ILE B CA 1
ATOM 5307 C C . ILE B 1 190 ? -5.906 12.516 11.992 1 96 190 ILE B C 1
ATOM 5309 O O . ILE B 1 190 ? -6.926 12.109 12.555 1 96 190 ILE B O 1
ATOM 5313 N N . GLU B 1 191 ? -5.16 13.453 12.477 1 95.31 191 GLU B N 1
ATOM 5314 C CA . GLU B 1 191 ? -5.578 14.164 13.68 1 95.31 191 GLU B CA 1
ATOM 5315 C C . GLU B 1 191 ? -6.852 14.961 13.438 1 95.31 191 GLU B C 1
ATOM 5317 O O . GLU B 1 191 ? -7.73 15.023 14.305 1 95.31 191 GLU B O 1
ATOM 5322 N N . ILE B 1 192 ? -6.871 15.609 12.312 1 96.88 192 ILE B N 1
ATOM 5323 C CA . ILE B 1 192 ? -8.07 16.359 11.945 1 96.88 192 ILE B CA 1
ATOM 5324 C C . ILE B 1 192 ? -9.281 15.43 11.984 1 96.88 192 ILE B C 1
ATOM 5326 O O . ILE B 1 192 ? -10.328 15.781 12.539 1 96.88 192 ILE B O 1
ATOM 5330 N N . TRP B 1 193 ? -9.102 14.227 11.398 1 97.69 193 TRP B N 1
ATOM 5331 C CA . TRP B 1 193 ? -10.172 13.234 11.398 1 97.69 193 TRP B CA 1
ATOM 5332 C C . TRP B 1 193 ? -10.586 12.883 12.828 1 97.69 193 TRP B C 1
ATOM 5334 O O . TRP B 1 193 ? -11.781 12.875 13.148 1 97.69 193 TRP B O 1
ATOM 5344 N N . GLU B 1 194 ? -9.656 12.688 13.641 1 97.06 194 GLU B N 1
ATOM 5345 C CA . GLU B 1 194 ? -9.938 12.297 15.023 1 97.06 194 GLU B CA 1
ATOM 5346 C C . GLU B 1 194 ? -10.656 13.414 15.773 1 97.06 194 GLU B C 1
ATOM 5348 O O . GLU B 1 194 ? -11.586 13.156 16.531 1 97.06 194 GLU B O 1
ATOM 5353 N N . TYR B 1 195 ? -10.211 14.617 15.578 1 97.12 195 TYR B N 1
ATOM 5354 C CA . TYR B 1 195 ? -10.867 15.758 16.203 1 97.12 195 TYR B CA 1
ATOM 5355 C C . TYR B 1 195 ? -12.297 15.906 15.703 1 97.12 195 TYR B C 1
ATOM 5357 O O . TYR B 1 195 ? -13.203 16.234 16.484 1 97.12 195 TYR B O 1
ATOM 5365 N N . LEU B 1 196 ? -12.461 15.703 14.445 1 97.19 196 LEU B N 1
ATOM 5366 C CA . LEU B 1 196 ? -13.781 15.805 13.844 1 97.19 196 LEU B CA 1
ATOM 5367 C C . LEU B 1 196 ? -14.727 14.766 14.445 1 97.19 196 LEU B C 1
ATOM 5369 O O . LEU B 1 196 ? -15.883 15.078 14.758 1 97.19 196 LEU B O 1
ATOM 5373 N N . ILE B 1 197 ? -14.273 13.539 14.562 1 96.75 197 ILE B N 1
ATOM 5374 C CA . ILE B 1 197 ? -15.078 12.477 15.164 1 96.75 197 ILE B CA 1
ATOM 5375 C C . ILE B 1 197 ? -15.406 12.836 16.609 1 96.75 197 ILE B C 1
ATOM 5377 O O . ILE B 1 197 ? -16.547 12.703 17.047 1 96.75 197 ILE B O 1
ATOM 5381 N N . LYS B 1 198 ? -14.367 13.32 17.312 1 95.75 198 LYS B N 1
ATOM 5382 C CA . LYS B 1 198 ? -14.578 13.75 18.688 1 95.75 198 LYS B CA 1
ATOM 5383 C C . LYS B 1 198 ? -15.641 14.844 18.766 1 95.75 198 LYS B C 1
ATOM 5385 O O . LYS B 1 198 ? -16.516 14.805 19.625 1 95.75 198 LYS B O 1
ATOM 5390 N N . TRP B 1 199 ? -15.531 15.828 17.906 1 96.69 199 TRP B N 1
ATOM 5391 C CA . TRP B 1 199 ? -16.484 16.938 17.828 1 96.69 199 TRP B CA 1
ATOM 5392 C C . TRP B 1 199 ? -17.891 16.422 17.531 1 96.69 199 TRP B C 1
ATOM 5394 O O . TRP B 1 199 ? -18.859 16.859 18.156 1 96.69 199 TRP B O 1
ATOM 5404 N N . GLY B 1 200 ? -18.047 15.461 16.609 1 96.12 200 GLY B N 1
ATOM 5405 C CA . GLY B 1 200 ? -19.328 14.898 16.25 1 96.12 200 GLY B CA 1
ATOM 5406 C C . GLY B 1 200 ? -19.938 14.055 17.359 1 96.12 200 GLY B C 1
ATOM 5407 O O . GLY B 1 200 ? -21.156 14.125 17.594 1 96.12 200 GLY B O 1
ATOM 5408 N N . LEU B 1 201 ? -19.125 13.305 18.016 1 95.38 201 LEU B N 1
ATOM 5409 C CA . LEU B 1 201 ? -19.594 12.43 19.078 1 95.38 201 LEU B CA 1
ATOM 5410 C C . LEU B 1 201 ? -20.156 13.242 20.234 1 95.38 201 LEU B C 1
ATOM 5412 O O . LEU B 1 201 ? -21.062 12.797 20.938 1 95.38 201 LEU B O 1
ATOM 5416 N N . ALA B 1 202 ? -19.641 14.43 20.391 1 94.38 202 ALA B N 1
ATOM 5417 C CA . ALA B 1 202 ? -20.047 15.281 21.5 1 94.38 202 ALA B CA 1
ATOM 5418 C C . ALA B 1 202 ? -21.422 15.898 21.25 1 94.38 202 ALA B C 1
ATOM 5420 O O . ALA B 1 202 ? -22.078 16.375 22.188 1 94.38 202 ALA B O 1
ATOM 5421 N N . ARG B 1 203 ? -21.938 15.828 20.062 1 92.69 203 ARG B N 1
ATOM 5422 C CA . ARG B 1 203 ? -23.203 16.469 19.703 1 92.69 203 ARG B CA 1
ATOM 5423 C C . ARG B 1 203 ? -24.391 15.641 20.141 1 92.69 203 ARG B C 1
ATOM 5425 O O . ARG B 1 203 ? -25.484 16.172 20.344 1 92.69 203 ARG B O 1
ATOM 5432 N N . ASP B 1 204 ? -24.125 14.32 20.188 1 93 204 ASP B N 1
ATOM 5433 C CA . ASP B 1 204 ? -25.203 13.422 20.562 1 93 204 ASP B CA 1
ATOM 5434 C C . ASP B 1 204 ? -24.719 12.344 21.531 1 93 204 ASP B C 1
ATOM 5436 O O . ASP B 1 204 ? -23.938 11.477 21.141 1 93 204 ASP B O 1
ATOM 5440 N N . GLU B 1 205 ? -25.266 12.305 22.672 1 91.38 205 GLU B N 1
ATOM 5441 C CA . GLU B 1 205 ? -24.844 11.398 23.734 1 91.38 205 GLU B CA 1
ATOM 5442 C C . GLU B 1 205 ? -25.094 9.938 23.344 1 91.38 205 GLU B C 1
ATOM 5444 O O . GLU B 1 205 ? -24.438 9.039 23.875 1 91.38 205 GLU B O 1
ATOM 5449 N N . ILE B 1 206 ? -25.938 9.656 22.453 1 91.56 206 ILE B N 1
ATOM 5450 C CA . ILE B 1 206 ? -26.281 8.305 22.031 1 91.56 206 ILE B CA 1
ATOM 5451 C C . ILE B 1 206 ? -25.062 7.645 21.375 1 91.56 206 ILE B C 1
ATOM 5453 O O . ILE B 1 206 ? -24.953 6.418 21.344 1 91.56 206 ILE B O 1
ATOM 5457 N N . LEU B 1 207 ? -24.172 8.477 20.984 1 93 207 LEU B N 1
ATOM 5458 C CA . LEU B 1 207 ? -23.016 7.996 20.234 1 93 207 LEU B CA 1
ATOM 5459 C C . LEU B 1 207 ? -21.875 7.629 21.172 1 93 207 LEU B C 1
ATOM 5461 O O . LEU B 1 207 ? -20.844 7.102 20.734 1 93 207 LEU B O 1
ATOM 5465 N N . ASN B 1 208 ? -22.094 7.832 22.406 1 89.88 208 ASN B N 1
ATOM 5466 C CA . ASN B 1 208 ? -21.016 7.598 23.375 1 89.88 208 ASN B CA 1
ATOM 5467 C C . ASN B 1 208 ? -20.844 6.109 23.672 1 89.88 208 ASN B C 1
ATOM 5469 O O . ASN B 1 208 ? -21.062 5.664 24.797 1 89.88 208 ASN B O 1
ATOM 5473 N N . GLU B 1 209 ? -20.516 5.312 22.719 1 90.44 209 GLU B N 1
ATOM 5474 C CA . GLU B 1 209 ? -20.219 3.885 22.766 1 90.44 209 GLU B CA 1
ATOM 5475 C C . GLU B 1 209 ? -19.109 3.523 21.766 1 90.44 209 GLU B C 1
ATOM 5477 O O . GLU B 1 209 ? -18.766 4.324 20.906 1 90.44 209 GLU B O 1
ATOM 5482 N N . GLU B 1 210 ? -18.562 2.391 22.109 1 91.44 210 GLU B N 1
ATOM 5483 C CA . GLU B 1 210 ? -17.547 1.923 21.172 1 91.44 210 GLU B CA 1
ATOM 5484 C C . GLU B 1 210 ? -18.141 1.706 19.781 1 91.44 210 GLU B C 1
ATOM 5486 O O . GLU B 1 210 ? -19.25 1.191 19.641 1 91.44 210 GLU B O 1
ATOM 5491 N N . VAL B 1 211 ? -17.438 2.123 18.844 1 91.75 211 VAL B N 1
ATOM 5492 C CA . VAL B 1 211 ? -17.922 2.127 17.469 1 91.75 211 VAL B CA 1
ATOM 5493 C C . VAL B 1 211 ? -18.219 0.698 17.031 1 91.75 211 VAL B C 1
ATOM 5495 O O . VAL B 1 211 ? -19.109 0.474 16.203 1 91.75 211 VAL B O 1
ATOM 5498 N N . SER B 1 212 ? -17.516 -0.27 17.547 1 88 212 SER B N 1
ATOM 5499 C CA . SER B 1 212 ? -17.703 -1.669 17.172 1 88 212 SER B CA 1
ATOM 5500 C C . SER B 1 212 ? -19.109 -2.145 17.516 1 88 212 SER B C 1
ATOM 5502 O O . SER B 1 212 ? -19.594 -3.115 16.922 1 88 212 SER B O 1
ATOM 5504 N N . LYS B 1 213 ? -19.797 -1.487 18.328 1 90.88 213 LYS B N 1
ATOM 5505 C CA . LYS B 1 213 ? -21.125 -1.872 18.797 1 90.88 213 LYS B CA 1
ATOM 5506 C C . LYS B 1 213 ? -22.203 -1.05 18.109 1 90.88 213 LYS B C 1
ATOM 5508 O O . LYS B 1 213 ? -23.391 -1.184 18.422 1 90.88 213 LYS B O 1
ATOM 5513 N N . TRP B 1 214 ? -21.766 -0.182 17.25 1 92.5 214 TRP B N 1
ATOM 5514 C CA . TRP B 1 214 ? -22.719 0.715 16.594 1 92.5 214 TRP B CA 1
ATOM 5515 C C . TRP B 1 214 ? -23.609 -0.052 15.633 1 92.5 214 TRP B C 1
ATOM 5517 O O . TRP B 1 214 ? -23.156 -0.977 14.953 1 92.5 214 TRP B O 1
ATOM 5527 N N . ASN B 1 215 ? -24.781 0.286 15.664 1 90.56 215 ASN B N 1
ATOM 5528 C CA . ASN B 1 215 ? -25.703 -0.175 14.625 1 90.56 215 ASN B CA 1
ATOM 5529 C C . ASN B 1 215 ? -25.797 0.825 13.477 1 90.56 215 ASN B C 1
ATOM 5531 O O . ASN B 1 215 ? -25.078 1.831 13.469 1 90.56 215 ASN B O 1
ATOM 5535 N N . ARG B 1 216 ? -26.609 0.59 12.523 1 90.38 216 ARG B N 1
ATOM 5536 C CA . ARG B 1 216 ? -26.719 1.416 11.32 1 90.38 216 ARG B CA 1
ATOM 5537 C C . ARG B 1 216 ? -27.297 2.787 11.656 1 90.38 216 ARG B C 1
ATOM 5539 O O . ARG B 1 216 ? -26.922 3.789 11.039 1 90.38 216 ARG B O 1
ATOM 5546 N N . GLU B 1 217 ? -28.094 2.889 12.602 1 93.06 217 GLU B N 1
ATOM 5547 C CA . GLU B 1 217 ? -28.734 4.141 12.977 1 93.06 217 GLU B CA 1
ATOM 5548 C C . GLU B 1 217 ? -27.734 5.125 13.57 1 93.06 217 GLU B C 1
ATOM 5550 O O . GLU B 1 217 ? -27.797 6.324 13.289 1 93.06 217 GLU B O 1
ATOM 5555 N N . LYS B 1 218 ? -26.922 4.621 14.367 1 93.88 218 LYS B N 1
ATOM 5556 C CA . LYS B 1 218 ? -25.922 5.477 15 1 93.88 218 LYS B CA 1
ATOM 5557 C C . LYS B 1 218 ? -24.969 6.062 13.961 1 93.88 218 LYS B C 1
ATOM 5559 O O . LYS B 1 218 ? -24.578 7.227 14.055 1 93.88 218 LYS B O 1
ATOM 5564 N N . PHE B 1 219 ? -24.656 5.289 12.969 1 95.38 219 PHE B N 1
ATOM 5565 C CA . PHE B 1 219 ? -23.828 5.797 11.883 1 95.38 219 PHE B CA 1
ATOM 5566 C C . PHE B 1 219 ? -24.547 6.898 11.117 1 95.38 219 PHE B C 1
ATOM 5568 O O . PHE B 1 219 ? -23.953 7.906 10.742 1 95.38 219 PHE B O 1
ATOM 5575 N N . LYS B 1 220 ? -25.781 6.719 10.938 1 95.44 220 LYS B N 1
ATOM 5576 C CA . LYS B 1 220 ? -26.578 7.711 10.219 1 95.44 220 LYS B CA 1
ATOM 5577 C C . LYS B 1 220 ? -26.641 9.031 10.992 1 95.44 220 LYS B C 1
ATOM 5579 O O . LYS B 1 220 ? -26.609 10.109 10.398 1 95.44 220 LYS B O 1
ATOM 5584 N N . ILE B 1 221 ? -26.75 8.93 12.273 1 95.94 221 ILE B N 1
ATOM 5585 C CA . ILE B 1 221 ? -26.797 10.117 13.117 1 95.94 221 ILE B CA 1
ATOM 5586 C C . ILE B 1 221 ? -25.484 10.891 12.992 1 95.94 221 ILE B C 1
ATOM 5588 O O . ILE B 1 221 ? -25.5 12.102 12.742 1 95.94 221 ILE B O 1
ATOM 5592 N N . LEU B 1 222 ? -24.406 10.227 13.18 1 96.12 222 LEU B N 1
ATOM 5593 C CA . LEU B 1 222 ? -23.109 10.891 13.078 1 96.12 222 LEU B CA 1
ATOM 5594 C C . LEU B 1 222 ? -22.891 11.453 11.672 1 96.12 222 LEU B C 1
ATOM 5596 O O . LEU B 1 222 ? -22.312 12.531 11.508 1 96.12 222 LEU B O 1
ATOM 5600 N N . GLU B 1 223 ? -23.297 10.703 10.68 1 96.19 223 GLU B N 1
ATOM 5601 C CA . GLU B 1 223 ? -23.188 11.156 9.297 1 96.19 223 GLU B CA 1
ATOM 5602 C C . GLU B 1 223 ? -23.906 12.492 9.102 1 96.19 223 GLU B C 1
ATOM 5604 O O . GLU B 1 223 ? -23.375 13.398 8.461 1 96.19 223 GLU B O 1
ATOM 5609 N N . ARG B 1 224 ? -25.031 12.609 9.625 1 95.31 224 ARG B N 1
ATOM 5610 C CA . ARG B 1 224 ? -25.812 13.836 9.5 1 95.31 224 ARG B CA 1
ATOM 5611 C C . ARG B 1 224 ? -25.094 15.008 10.156 1 95.31 224 ARG B C 1
ATOM 5613 O O . ARG B 1 224 ? -25.141 16.125 9.656 1 95.31 224 ARG B O 1
ATOM 5620 N N . ILE B 1 225 ? -24.422 14.703 11.18 1 94.94 225 ILE B N 1
ATOM 5621 C CA . ILE B 1 225 ? -23.766 15.734 11.969 1 94.94 225 ILE B CA 1
ATOM 5622 C C . ILE B 1 225 ? -22.516 16.219 11.234 1 94.94 225 ILE B C 1
ATOM 5624 O O . ILE B 1 225 ? -22.266 17.422 11.148 1 94.94 225 ILE B O 1
ATOM 5628 N N . ILE B 1 226 ? -21.75 15.289 10.656 1 95.75 226 ILE B N 1
ATOM 5629 C CA . ILE B 1 226 ? -20.406 15.68 10.219 1 95.75 226 ILE B CA 1
ATOM 5630 C C . ILE B 1 226 ? -20.328 15.641 8.695 1 95.75 226 ILE B C 1
ATOM 5632 O O . ILE B 1 226 ? -19.266 15.875 8.117 1 95.75 226 ILE B O 1
ATOM 5636 N N . HIS B 1 227 ? -21.375 15.344 7.957 1 94.56 227 HIS B N 1
ATOM 5637 C CA . HIS B 1 227 ? -21.375 15.125 6.516 1 94.56 227 HIS B CA 1
ATOM 5638 C C . HIS B 1 227 ? -20.781 16.328 5.777 1 94.56 227 HIS B C 1
ATOM 5640 O O . HIS B 1 227 ? -20.094 16.156 4.766 1 94.56 227 HIS B O 1
ATOM 5646 N N . GLU B 1 228 ? -20.984 17.531 6.312 1 94.44 228 GLU B N 1
ATOM 5647 C CA . GLU B 1 228 ? -20.531 18.734 5.637 1 94.44 228 GLU B CA 1
ATOM 5648 C C . GLU B 1 228 ? -19 18.859 5.719 1 94.44 228 GLU B C 1
ATOM 5650 O O . GLU B 1 228 ? -18.391 19.531 4.891 1 94.44 228 GLU B O 1
ATOM 5655 N N . PHE B 1 229 ? -18.453 18.203 6.699 1 97.06 229 PHE B N 1
ATOM 5656 C CA . PHE B 1 229 ? -17.031 18.344 6.938 1 97.06 229 PHE B CA 1
ATOM 5657 C C . PHE B 1 229 ? -16.25 17.234 6.223 1 97.06 229 PHE B C 1
ATOM 5659 O O . PHE B 1 229 ? -15.031 17.359 6.035 1 97.06 229 PHE B O 1
ATOM 5666 N N . ILE B 1 230 ? -16.875 16.156 5.77 1 96.31 230 ILE B N 1
ATOM 5667 C CA . ILE B 1 230 ? -16.219 14.969 5.215 1 96.31 230 ILE B CA 1
ATOM 5668 C C . ILE B 1 230 ? -15.438 15.359 3.965 1 96.31 230 ILE B C 1
ATOM 5670 O O . ILE B 1 230 ? -14.273 14.984 3.816 1 96.31 230 ILE B O 1
ATOM 5674 N N . PRO B 1 231 ? -15.984 16.219 3.131 1 93.94 231 PRO B N 1
ATOM 5675 C CA . PRO B 1 231 ? -15.234 16.594 1.933 1 93.94 231 PRO B CA 1
ATOM 5676 C C . PRO B 1 231 ? -14.016 17.469 2.248 1 93.94 231 PRO B C 1
ATOM 5678 O O . PRO B 1 231 ? -13.156 17.656 1.389 1 93.94 231 PRO B O 1
ATOM 5681 N N . LEU B 1 232 ? -13.945 18.016 3.432 1 95.69 232 LEU B N 1
ATOM 5682 C CA . LEU B 1 232 ? -12.859 18.906 3.805 1 95.69 232 LEU B CA 1
ATOM 5683 C C . LEU B 1 232 ? -11.664 18.125 4.344 1 95.69 232 LEU B C 1
ATOM 5685 O O . LEU B 1 232 ? -10.578 18.688 4.52 1 95.69 232 LEU B O 1
ATOM 5689 N N . VAL B 1 233 ? -11.953 16.859 4.605 1 96.06 233 VAL B N 1
ATOM 5690 C CA . VAL B 1 233 ? -10.859 15.992 5.031 1 96.06 233 VAL B CA 1
ATOM 5691 C C . VAL B 1 233 ? -10.062 15.516 3.814 1 96.06 233 VAL B C 1
ATOM 5693 O O . VAL B 1 233 ? -10.648 15.062 2.828 1 96.06 233 VAL B O 1
ATOM 5696 N N . ARG B 1 234 ? -8.828 15.688 3.9 1 94.81 234 ARG B N 1
ATOM 5697 C CA . ARG B 1 234 ? -7.953 15.25 2.822 1 94.81 234 ARG B CA 1
ATOM 5698 C C . ARG B 1 234 ? -7.449 13.828 3.068 1 94.81 234 ARG B C 1
ATOM 5700 O O . ARG B 1 234 ? -6.312 13.633 3.504 1 94.81 234 ARG B O 1
ATOM 5707 N N . PHE B 1 235 ? -8.18 12.867 2.621 1 94.69 235 PHE B N 1
ATOM 5708 C CA . PHE B 1 235 ? -7.973 11.461 2.957 1 94.69 235 PHE B CA 1
ATOM 5709 C C . PHE B 1 235 ? -6.684 10.938 2.336 1 94.69 235 PHE B C 1
ATOM 5711 O O . PHE B 1 235 ? -6.035 10.047 2.895 1 94.69 235 PHE B O 1
ATOM 5718 N N . TYR B 1 236 ? -6.301 11.516 1.226 1 92.94 236 TYR B N 1
ATOM 5719 C CA . TYR B 1 236 ? -5.141 11.016 0.498 1 92.94 236 TYR B CA 1
ATOM 5720 C C . TYR B 1 236 ? -3.846 11.383 1.214 1 92.94 236 TYR B C 1
ATOM 5722 O O . TYR B 1 236 ? -2.773 10.883 0.866 1 92.94 236 TYR B O 1
ATOM 5730 N N . ASP B 1 237 ? -3.949 12.227 2.25 1 91.69 237 ASP B N 1
ATOM 5731 C CA . ASP B 1 237 ? -2.787 12.586 3.059 1 91.69 237 ASP B CA 1
ATOM 5732 C C . ASP B 1 237 ? -2.701 11.727 4.312 1 91.69 237 ASP B C 1
ATOM 5734 O O . ASP B 1 237 ? -1.79 11.891 5.129 1 91.69 237 ASP B O 1
ATOM 5738 N N . ILE B 1 238 ? -3.645 10.844 4.414 1 94.06 238 ILE B N 1
ATOM 5739 C CA . ILE B 1 238 ? -3.645 9.914 5.535 1 94.06 238 ILE B CA 1
ATOM 5740 C C . ILE B 1 238 ? -2.926 8.625 5.137 1 94.06 238 ILE B C 1
ATOM 5742 O O . ILE B 1 238 ? -3.125 8.109 4.031 1 94.06 238 ILE B O 1
ATOM 5746 N N . SER B 1 239 ? -2.051 8.156 6.047 1 92.44 239 SER B N 1
ATOM 5747 C CA . SER B 1 239 ? -1.357 6.902 5.762 1 92.44 239 SER B CA 1
ATOM 5748 C C . SER B 1 239 ? -2.336 5.734 5.672 1 92.44 239 SER B C 1
ATOM 5750 O O . SER B 1 239 ? -3.418 5.781 6.262 1 92.44 239 SER B O 1
ATOM 5752 N N . SER B 1 240 ? -1.944 4.684 4.93 1 94.75 240 SER B N 1
ATOM 5753 C CA . SER B 1 240 ? -2.805 3.514 4.781 1 94.75 240 SER B CA 1
ATOM 5754 C C . SER B 1 240 ? -3.064 2.846 6.125 1 94.75 240 SER B C 1
ATOM 5756 O O . SER B 1 240 ? -4.172 2.369 6.387 1 94.75 240 SER B O 1
ATOM 5758 N N . GLU B 1 241 ? -2.104 2.766 6.961 1 94.75 241 GLU B N 1
ATOM 5759 C CA . GLU B 1 241 ? -2.242 2.186 8.297 1 94.75 241 GLU B CA 1
ATOM 5760 C C . GLU B 1 241 ? -3.268 2.951 9.125 1 94.75 241 GLU B C 1
ATOM 5762 O O . GLU B 1 241 ? -4.148 2.352 9.742 1 94.75 241 GLU B O 1
ATOM 5767 N N . ASP B 1 242 ? -3.094 4.281 9.086 1 95.56 242 ASP B N 1
ATOM 5768 C CA . ASP B 1 242 ? -4.02 5.117 9.844 1 95.56 242 ASP B CA 1
ATOM 5769 C C . ASP B 1 242 ? -5.438 5.02 9.281 1 95.56 242 ASP B C 1
ATOM 5771 O O . ASP B 1 242 ? -6.414 5.035 10.031 1 95.56 242 ASP B O 1
ATOM 5775 N N . TYR B 1 243 ? -5.496 4.973 7.953 1 96.81 243 TYR B N 1
ATOM 5776 C CA . TYR B 1 243 ? -6.801 4.801 7.324 1 96.81 243 TYR B CA 1
ATOM 5777 C C . TYR B 1 243 ? -7.492 3.547 7.84 1 96.81 243 TYR B C 1
ATOM 5779 O O . TYR B 1 243 ? -8.672 3.586 8.203 1 96.81 243 TYR B O 1
ATOM 5787 N N . PHE B 1 244 ? -6.758 2.484 7.898 1 96.38 244 PHE B N 1
ATOM 5788 C CA . PHE B 1 244 ? -7.32 1.207 8.328 1 96.38 244 PHE B CA 1
ATOM 5789 C C . PHE B 1 244 ? -7.691 1.244 9.805 1 96.38 244 PHE B C 1
ATOM 5791 O O . PHE B 1 244 ? -8.789 0.822 10.18 1 96.38 244 PHE B O 1
ATOM 5798 N N . ASP B 1 245 ? -6.902 1.748 10.625 1 95.38 245 ASP B N 1
ATOM 5799 C CA . ASP B 1 245 ? -7.059 1.652 12.078 1 95.38 245 ASP B CA 1
ATOM 5800 C C . ASP B 1 245 ? -8.047 2.697 12.594 1 95.38 245 ASP B C 1
ATOM 5802 O O . ASP B 1 245 ? -8.805 2.432 13.523 1 95.38 245 ASP B O 1
ATOM 5806 N N . LYS B 1 246 ? -8.008 3.869 11.961 1 96.31 246 LYS B N 1
ATOM 5807 C CA . LYS B 1 246 ? -8.711 4.98 12.594 1 96.31 246 LYS B CA 1
ATOM 5808 C C . LYS B 1 246 ? -9.883 5.453 11.742 1 96.31 246 LYS B C 1
ATOM 5810 O O . LYS B 1 246 ? -10.883 5.949 12.266 1 96.31 246 LYS B O 1
ATOM 5815 N N . VAL B 1 247 ? -9.812 5.363 10.445 1 96.81 247 VAL B N 1
ATOM 5816 C CA . VAL B 1 247 ? -10.859 5.875 9.57 1 96.81 247 VAL B CA 1
ATOM 5817 C C . VAL B 1 247 ? -11.875 4.773 9.281 1 96.81 247 VAL B C 1
ATOM 5819 O O . VAL B 1 247 ? -13.086 4.996 9.375 1 96.81 247 VAL B O 1
ATOM 5822 N N . ARG B 1 248 ? -11.383 3.58 9.031 1 94.12 248 ARG B N 1
ATOM 5823 C CA . ARG B 1 248 ? -12.203 2.459 8.586 1 94.12 248 ARG B CA 1
ATOM 5824 C C . ARG B 1 248 ? -13.289 2.131 9.609 1 94.12 248 ARG B C 1
ATOM 5826 O O . ARG B 1 248 ? -14.422 1.831 9.242 1 94.12 248 ARG B O 1
ATOM 5833 N N . PRO B 1 249 ? -13.023 2.148 10.867 1 93.5 249 PRO B N 1
ATOM 5834 C CA . PRO B 1 249 ? -14.07 1.84 11.844 1 93.5 249 PRO B CA 1
ATOM 5835 C C . PRO B 1 249 ? -15.297 2.74 11.711 1 93.5 249 PRO B C 1
ATOM 5837 O O . PRO B 1 249 ? -16.406 2.332 12.055 1 93.5 249 PRO B O 1
ATOM 5840 N N . HIS B 1 250 ? -15.062 3.979 11.172 1 94.56 250 HIS B N 1
ATOM 5841 C CA . HIS B 1 250 ? -16.172 4.918 11 1 94.56 250 HIS B CA 1
ATOM 5842 C C . HIS B 1 250 ? -16.516 5.086 9.523 1 94.56 250 HIS B C 1
ATOM 5844 O O . HIS B 1 250 ? -17.062 6.117 9.125 1 94.56 250 HIS B O 1
ATOM 5850 N N . GLU B 1 251 ? -16.141 4.164 8.75 1 91.06 251 GLU B N 1
ATOM 5851 C CA . GLU B 1 251 ? -16.281 4.277 7.301 1 91.06 251 GLU B CA 1
ATOM 5852 C C . GLU B 1 251 ? -17.75 4.375 6.898 1 91.06 251 GLU B C 1
ATOM 5854 O O . GLU B 1 251 ? -18.078 4.895 5.828 1 91.06 251 GLU B O 1
ATOM 5859 N N . GLY B 1 252 ? -18.625 3.924 7.758 1 91.12 252 GLY B N 1
ATOM 5860 C CA . GLY B 1 252 ? -20.062 3.986 7.484 1 91.12 252 GLY B CA 1
ATOM 5861 C C . GLY B 1 252 ? -20.562 5.402 7.289 1 91.12 252 GLY B C 1
ATOM 5862 O O . GLY B 1 252 ? -21.625 5.609 6.711 1 91.12 252 GLY B O 1
ATOM 5863 N N . ILE B 1 253 ? -19.812 6.398 7.797 1 95.5 253 ILE B N 1
ATOM 5864 C CA . ILE B 1 253 ? -20.266 7.781 7.703 1 95.5 253 ILE B CA 1
ATOM 5865 C C . ILE B 1 253 ? -19.75 8.406 6.406 1 95.5 253 ILE B C 1
ATOM 5867 O O . ILE B 1 253 ? -20.188 9.492 6.02 1 95.5 253 ILE B O 1
ATOM 5871 N N . ILE B 1 254 ? -18.812 7.797 5.77 1 96.06 254 ILE B N 1
ATOM 5872 C CA . ILE B 1 254 ? -18.219 8.281 4.527 1 96.06 254 ILE B CA 1
ATOM 5873 C C . ILE B 1 254 ? -19.031 7.77 3.338 1 96.06 254 ILE B C 1
ATOM 5875 O O . ILE B 1 254 ? -19.391 6.59 3.279 1 96.06 254 ILE B O 1
ATOM 5879 N N . PRO B 1 255 ? -19.406 8.648 2.436 1 94.12 255 PRO B N 1
ATOM 5880 C CA . PRO B 1 255 ? -20.125 8.203 1.241 1 94.12 255 PRO B CA 1
ATOM 5881 C C . PRO B 1 255 ? -19.422 7.055 0.522 1 94.12 255 PRO B C 1
ATOM 5883 O O . PRO B 1 255 ? -18.188 7.02 0.467 1 94.12 255 PRO B O 1
ATOM 5886 N N . GLU B 1 256 ? -20.172 6.215 -0.06 1 90.94 256 GLU B N 1
ATOM 5887 C CA . GLU B 1 256 ? -19.656 4.996 -0.684 1 90.94 256 GLU B CA 1
ATOM 5888 C C . GLU B 1 256 ? -18.688 5.324 -1.811 1 90.94 256 GLU B C 1
ATOM 5890 O O . GLU B 1 256 ? -17.641 4.68 -1.947 1 90.94 256 GLU B O 1
ATOM 5895 N N . LYS B 1 257 ? -19.016 6.234 -2.609 1 92.25 257 LYS B N 1
ATOM 5896 C CA . LYS B 1 257 ? -18.141 6.617 -3.725 1 92.25 257 LYS B CA 1
ATOM 5897 C C . LYS B 1 257 ? -16.766 7.051 -3.23 1 92.25 257 LYS B C 1
ATOM 5899 O O . LYS B 1 257 ? -15.75 6.688 -3.822 1 92.25 257 LYS B O 1
ATOM 5904 N N . LEU B 1 258 ? -16.781 7.828 -2.182 1 93.94 258 LEU B N 1
ATOM 5905 C CA . LEU B 1 258 ? -15.523 8.305 -1.614 1 93.94 258 LEU B CA 1
ATOM 5906 C C . LEU B 1 258 ? -14.742 7.156 -0.977 1 93.94 258 LEU B C 1
ATOM 5908 O O . LEU B 1 258 ? -13.508 7.129 -1.036 1 93.94 258 LEU B O 1
ATOM 5912 N N . GLN B 1 259 ? -15.484 6.227 -0.333 1 93.38 259 GLN B N 1
ATOM 5913 C CA . GLN B 1 259 ? -14.836 5.039 0.207 1 93.38 259 GLN B CA 1
ATOM 5914 C C . GLN B 1 259 ? -14.062 4.293 -0.879 1 93.38 259 GLN B C 1
ATOM 5916 O O . GLN B 1 259 ? -12.906 3.922 -0.681 1 93.38 259 GLN B O 1
ATOM 5921 N N . GLU B 1 260 ? -14.703 4.137 -2.004 1 92.25 260 GLU B N 1
ATOM 5922 C CA . GLU B 1 260 ? -14.109 3.426 -3.131 1 92.25 260 GLU B CA 1
ATOM 5923 C C . GLU B 1 260 ? -12.883 4.164 -3.664 1 92.25 260 GLU B C 1
ATOM 5925 O O . GLU B 1 260 ? -11.867 3.545 -3.986 1 92.25 260 GLU B O 1
ATOM 5930 N N . GLU B 1 261 ? -13.031 5.41 -3.742 1 93.31 261 GLU B N 1
ATOM 5931 C CA . GLU B 1 261 ? -11.922 6.219 -4.234 1 93.31 261 GLU B CA 1
ATOM 5932 C C . GLU B 1 261 ? -10.727 6.152 -3.289 1 93.31 261 GLU B C 1
ATOM 5934 O O . GLU B 1 261 ? -9.578 6.09 -3.732 1 93.31 261 GLU B O 1
ATOM 5939 N N . ASN B 1 262 ? -11.055 6.223 -2.025 1 93.69 262 ASN B N 1
ATOM 5940 C CA . ASN B 1 262 ? -9.984 6.109 -1.036 1 93.69 262 ASN B CA 1
ATOM 5941 C C . ASN B 1 262 ? -9.266 4.773 -1.144 1 93.69 262 ASN B C 1
ATOM 5943 O O . ASN B 1 262 ? -8.031 4.727 -1.168 1 93.69 262 ASN B O 1
ATOM 5947 N N . LEU B 1 263 ? -10.008 3.723 -1.23 1 94.25 263 LEU B N 1
ATOM 5948 C CA . LEU B 1 263 ? -9.414 2.393 -1.342 1 94.25 263 LEU B CA 1
ATOM 5949 C C . LEU B 1 263 ? -8.617 2.26 -2.633 1 94.25 263 LEU B C 1
ATOM 5951 O O . LEU B 1 263 ? -7.555 1.633 -2.646 1 94.25 263 LEU B O 1
ATOM 5955 N N . LYS B 1 264 ? -9.188 2.797 -3.689 1 94.25 264 LYS B N 1
ATOM 5956 C CA . LYS B 1 264 ? -8.477 2.797 -4.965 1 94.25 264 LYS B CA 1
ATOM 5957 C C . LYS B 1 264 ? -7.105 3.459 -4.832 1 94.25 264 LYS B C 1
ATOM 5959 O O . LYS B 1 264 ? -6.109 2.941 -5.336 1 94.25 264 LYS B O 1
ATOM 5964 N N . TYR B 1 265 ? -7.074 4.535 -4.172 1 94.19 265 TYR B N 1
ATOM 5965 C CA . TYR B 1 265 ? -5.828 5.266 -3.959 1 94.19 265 TYR B CA 1
ATOM 5966 C C . TYR B 1 265 ? -4.805 4.402 -3.234 1 94.19 265 TYR B C 1
ATOM 5968 O O . TYR B 1 265 ? -3.625 4.395 -3.596 1 94.19 265 TYR B O 1
ATOM 5976 N N . TYR B 1 266 ? -5.207 3.682 -2.223 1 93.69 266 TYR B N 1
ATOM 5977 C CA . TYR B 1 266 ? -4.281 2.922 -1.393 1 93.69 266 TYR B CA 1
ATOM 5978 C C . TYR B 1 266 ? -3.9 1.607 -2.064 1 93.69 266 TYR B C 1
ATOM 5980 O O . TYR B 1 266 ? -2.795 1.097 -1.861 1 93.69 266 TYR B O 1
ATOM 5988 N N . LEU B 1 267 ? -4.809 1.103 -2.84 1 94 267 LEU B N 1
ATOM 5989 C CA . LEU B 1 267 ? -4.602 -0.256 -3.332 1 94 267 LEU B CA 1
ATOM 5990 C C . LEU B 1 267 ? -3.99 -0.24 -4.73 1 94 267 LEU B C 1
ATOM 5992 O O . LEU B 1 267 ? -3.338 -1.204 -5.137 1 94 267 LEU B O 1
ATOM 5996 N N . ILE B 1 268 ? -4.215 0.746 -5.496 1 93.06 268 ILE B N 1
ATOM 5997 C CA . ILE B 1 268 ? -3.672 0.819 -6.848 1 93.06 268 ILE B CA 1
ATOM 5998 C C . ILE B 1 268 ? -2.4 1.664 -6.848 1 93.06 268 ILE B C 1
ATOM 6000 O O . ILE B 1 268 ? -2.461 2.889 -6.723 1 93.06 268 ILE B O 1
ATOM 6004 N N . PRO B 1 269 ? -1.346 1.02 -7.047 1 86.19 269 PRO B N 1
ATOM 6005 C CA . PRO B 1 269 ? -0.087 1.77 -7.059 1 86.19 269 PRO B CA 1
ATOM 6006 C C . PRO B 1 269 ? -0.056 2.848 -8.141 1 86.19 269 PRO B C 1
ATOM 6008 O O . PRO B 1 269 ? -0.471 2.602 -9.273 1 86.19 269 PRO B O 1
ATOM 6011 N N . GLY B 1 270 ? 0.362 4.051 -7.832 1 83.56 270 GLY B N 1
ATOM 6012 C CA . GLY B 1 270 ? 0.542 5.129 -8.789 1 83.56 270 GLY B CA 1
ATOM 6013 C C . GLY B 1 270 ? -0.725 5.922 -9.039 1 83.56 270 GLY B C 1
ATOM 6014 O O . GLY B 1 270 ? -0.706 6.922 -9.758 1 83.56 270 GLY B O 1
ATOM 6015 N N . TYR B 1 271 ? -1.763 5.438 -8.469 1 89.19 271 TYR B N 1
ATOM 6016 C CA . TYR B 1 271 ? -3.016 6.16 -8.648 1 89.19 271 TYR B CA 1
ATOM 6017 C C . TYR B 1 271 ? -2.975 7.504 -7.934 1 89.19 271 TYR B C 1
ATOM 6019 O O . TYR B 1 271 ? -2.564 7.586 -6.773 1 89.19 271 TYR B O 1
ATOM 6027 N N . THR B 1 272 ? -3.234 8.633 -8.633 1 84.69 272 THR B N 1
ATOM 6028 C CA . THR B 1 272 ? -3.32 9.969 -8.055 1 84.69 272 THR B CA 1
ATOM 6029 C C . THR B 1 272 ? -4.691 10.586 -8.32 1 84.69 272 THR B C 1
ATOM 6031 O O . THR B 1 272 ? -5.18 10.562 -9.453 1 84.69 272 THR B O 1
ATOM 6034 N N . PRO B 1 273 ? -5.246 10.945 -7.199 1 84.25 273 PRO B N 1
ATOM 6035 C CA . PRO B 1 273 ? -6.535 11.609 -7.414 1 84.25 273 PRO B CA 1
ATOM 6036 C C . PRO B 1 273 ? -6.406 12.898 -8.234 1 84.25 273 PRO B C 1
ATOM 6038 O O . PRO B 1 273 ? -5.355 13.539 -8.219 1 84.25 273 PRO B O 1
ATOM 6041 N N . ASN B 1 274 ? -7.453 13.227 -9 1 80.69 274 ASN B N 1
ATOM 6042 C CA . ASN B 1 274 ? -7.457 14.43 -9.82 1 80.69 274 ASN B CA 1
ATOM 6043 C C . ASN B 1 274 ? -7.562 15.688 -8.961 1 80.69 274 ASN B C 1
ATOM 6045 O O . ASN B 1 274 ? -8.445 15.797 -8.109 1 80.69 274 ASN B O 1
ATOM 6049 N N . LYS B 1 275 ? -6.77 16.734 -9.18 1 80.88 275 LYS B N 1
ATOM 6050 C CA . LYS B 1 275 ? -6.816 18.078 -8.594 1 80.88 275 LYS B CA 1
ATOM 6051 C C . LYS B 1 275 ? -6.754 18.016 -7.07 1 80.88 275 LYS B C 1
ATOM 6053 O O . LYS B 1 275 ? -7.535 18.672 -6.383 1 80.88 275 LYS B O 1
ATOM 6058 N N . TYR B 1 276 ? -5.855 17.203 -6.582 1 85.31 276 TYR B N 1
ATOM 6059 C CA . TYR B 1 276 ? -5.738 17.047 -5.133 1 85.31 276 TYR B CA 1
ATOM 6060 C C . TYR B 1 276 ? -4.703 18 -4.566 1 85.31 276 TYR B C 1
ATOM 6062 O O . TYR B 1 276 ? -3.611 18.156 -5.125 1 85.31 276 TYR B O 1
ATOM 6070 N N . ILE B 1 277 ? -5.164 18.812 -3.516 1 85.88 277 ILE B N 1
ATOM 6071 C CA . ILE B 1 277 ? -4.262 19.734 -2.836 1 85.88 277 ILE B CA 1
ATOM 6072 C C . ILE B 1 277 ? -4.004 19.25 -1.411 1 85.88 277 ILE B C 1
ATOM 6074 O O . ILE B 1 277 ? -4.938 19.109 -0.62 1 85.88 277 ILE B O 1
ATOM 6078 N N . SER B 1 278 ? -2.764 19.016 -1.135 1 86.94 278 SER B N 1
ATOM 6079 C CA . SER B 1 278 ? -2.377 18.594 0.209 1 86.94 278 SER B CA 1
ATOM 6080 C C . SER B 1 278 ? -2.262 19.797 1.146 1 86.94 278 SER B C 1
ATOM 6082 O O . SER B 1 278 ? -2.02 20.922 0.7 1 86.94 278 SER B O 1
ATOM 6084 N N . ARG B 1 279 ? -2.469 19.5 2.383 1 88.31 279 ARG B N 1
ATOM 6085 C CA . ARG B 1 279 ? -2.273 20.531 3.396 1 88.31 279 ARG B CA 1
ATOM 6086 C C . ARG B 1 279 ? -0.789 20.797 3.623 1 88.31 279 ARG B C 1
ATOM 6088 O O . ARG B 1 279 ? 0.029 19.875 3.574 1 88.31 279 ARG B O 1
ATOM 6095 N N . ASN B 1 280 ? -0.623 22.109 3.797 1 85.88 280 ASN B N 1
ATOM 6096 C CA . ASN B 1 280 ? 0.742 22.5 4.129 1 85.88 280 ASN B CA 1
ATOM 6097 C C . ASN B 1 280 ? 1.014 22.375 5.625 1 85.88 280 ASN B C 1
ATOM 6099 O O . ASN B 1 280 ? 0.81 23.312 6.383 1 85.88 280 ASN B O 1
ATOM 6103 N N . CYS B 1 281 ? 1.424 21.172 5.988 1 89.56 281 CYS B N 1
ATOM 6104 C CA . CYS B 1 281 ? 1.655 20.953 7.414 1 89.56 281 CYS B CA 1
ATOM 6105 C C . CYS B 1 281 ? 2.988 20.25 7.645 1 89.56 281 CYS B C 1
ATOM 6107 O O . CYS B 1 281 ? 3.58 19.703 6.711 1 89.56 281 CYS B O 1
ATOM 6109 N N . ILE B 1 282 ? 3.494 20.469 8.797 1 91.5 282 ILE B N 1
ATOM 6110 C CA . ILE B 1 282 ? 4.688 19.766 9.25 1 91.5 282 ILE B CA 1
ATOM 6111 C C . ILE B 1 282 ? 4.383 19.016 10.547 1 91.5 282 ILE B C 1
ATOM 6113 O O . ILE B 1 282 ? 3.775 19.562 11.469 1 91.5 282 ILE B O 1
ATOM 6117 N N . GLU B 1 283 ? 4.68 17.781 10.516 1 90.06 283 GLU B N 1
ATOM 6118 C CA . GLU B 1 283 ? 4.434 16.969 11.703 1 90.06 283 GLU B CA 1
ATOM 6119 C C . GLU B 1 283 ? 5.453 17.266 12.797 1 90.06 283 GLU B C 1
ATOM 6121 O O . GLU B 1 283 ? 6.344 16.453 13.07 1 90.06 283 GLU B O 1
ATOM 6126 N N . SER B 1 284 ? 5.336 18.422 13.414 1 92.94 284 SER B N 1
ATOM 6127 C CA . SER B 1 284 ? 6.293 18.844 14.43 1 92.94 284 SER B CA 1
ATOM 6128 C C . SER B 1 284 ? 5.578 19.453 15.641 1 92.94 284 SER B C 1
ATOM 6130 O O . SER B 1 284 ? 4.5 20.031 15.5 1 92.94 284 SER B O 1
ATOM 6132 N N . ILE B 1 285 ? 6.102 19.203 16.781 1 88.81 285 ILE B N 1
ATOM 6133 C CA . ILE B 1 285 ? 5.613 19.891 17.969 1 88.81 285 ILE B CA 1
ATOM 6134 C C . ILE B 1 285 ? 6.527 21.062 18.312 1 88.81 285 ILE B C 1
ATOM 6136 O O . ILE B 1 285 ? 6.27 21.812 19.266 1 88.81 285 ILE B O 1
ATOM 6140 N N . LEU B 1 286 ? 7.598 21.281 17.484 1 92.06 286 LEU B N 1
ATOM 6141 C CA . LEU B 1 286 ? 8.594 22.297 17.812 1 92.06 286 LEU B CA 1
ATOM 6142 C C . LEU B 1 286 ? 8.523 23.469 16.828 1 92.06 286 LEU B C 1
ATOM 6144 O O . LEU B 1 286 ? 8.766 24.609 17.203 1 92.06 286 LEU B O 1
ATOM 6148 N N . ILE B 1 287 ? 8.227 23.094 15.617 1 92.38 287 ILE B N 1
ATOM 6149 C CA . ILE B 1 287 ? 8.266 24.141 14.602 1 92.38 287 ILE B CA 1
ATOM 6150 C C . ILE B 1 287 ? 6.973 24.125 13.781 1 92.38 287 ILE B C 1
ATOM 6152 O O . ILE B 1 287 ? 6.145 23.219 13.945 1 92.38 287 ILE B O 1
ATOM 6156 N N . ASN B 1 288 ? 6.789 25.156 12.984 1 89.69 288 ASN B N 1
ATOM 6157 C CA . ASN B 1 288 ? 5.68 25.25 12.047 1 89.69 288 ASN B CA 1
ATOM 6158 C C . ASN B 1 288 ? 6.176 25.422 10.609 1 89.69 288 ASN B C 1
ATOM 6160 O O . ASN B 1 288 ? 7.383 25.5 10.375 1 89.69 288 ASN B O 1
ATOM 6164 N N . PRO B 1 289 ? 5.309 25.422 9.656 1 90.12 289 PRO B N 1
ATOM 6165 C CA . PRO B 1 289 ? 5.723 25.422 8.258 1 90.12 289 PRO B CA 1
ATOM 6166 C C . PRO B 1 289 ? 6.492 26.688 7.871 1 90.12 289 PRO B C 1
ATOM 6168 O O . PRO B 1 289 ? 7.25 26.688 6.898 1 90.12 289 PRO B O 1
ATOM 6171 N N . LYS B 1 290 ? 6.285 27.75 8.562 1 89.06 290 LYS B N 1
ATOM 6172 C CA . LYS B 1 290 ? 7.027 28.969 8.25 1 89.06 290 LYS B CA 1
ATOM 6173 C C . LYS B 1 290 ? 8.531 28.766 8.453 1 89.06 290 LYS B C 1
ATOM 6175 O O . LYS B 1 290 ? 9.344 29.375 7.75 1 89.06 290 LYS B O 1
ATOM 6180 N N . HIS B 1 291 ? 8.883 27.938 9.359 1 93 291 HIS B N 1
ATOM 6181 C CA . HIS B 1 291 ? 10.281 27.625 9.609 1 93 291 HIS B CA 1
ATOM 6182 C C . HIS B 1 291 ? 10.898 26.875 8.43 1 93 291 HIS B C 1
ATOM 6184 O O . HIS B 1 291 ? 12.062 27.109 8.086 1 93 291 HIS B O 1
ATOM 6190 N N . THR B 1 292 ? 10.141 26.016 7.816 1 92.69 292 THR B N 1
ATOM 6191 C CA . THR B 1 292 ? 10.656 25.172 6.746 1 92.69 292 THR B CA 1
ATOM 6192 C C . THR B 1 292 ? 11.016 26 5.52 1 92.69 292 THR B C 1
ATOM 6194 O O . THR B 1 292 ? 11.883 25.625 4.734 1 92.69 292 THR B O 1
ATOM 6197 N N . VAL B 1 293 ? 10.359 27.109 5.426 1 91.25 293 VAL B N 1
ATOM 6198 C CA . VAL B 1 293 ? 10.695 28.016 4.332 1 91.25 293 VAL B CA 1
ATOM 6199 C C . VAL B 1 293 ? 12.164 28.422 4.43 1 91.25 293 VAL B C 1
ATOM 6201 O O . VAL B 1 293 ? 12.867 28.484 3.42 1 91.25 293 VAL B O 1
ATOM 6204 N N . TYR B 1 294 ? 12.594 28.688 5.625 1 94.25 294 TYR B N 1
ATOM 6205 C CA . TYR B 1 294 ? 13.992 29.047 5.848 1 94.25 294 TYR B CA 1
ATOM 6206 C C . TYR B 1 294 ? 14.914 27.891 5.508 1 94.25 294 TYR B C 1
ATOM 6208 O O . TYR B 1 294 ? 15.961 28.078 4.875 1 94.25 294 TYR B O 1
ATOM 6216 N N . PHE B 1 295 ? 14.516 26.688 5.883 1 95.81 295 PHE B N 1
ATOM 6217 C CA . PHE B 1 295 ? 15.328 25.516 5.57 1 95.81 295 PHE B CA 1
ATOM 6218 C C . PHE B 1 295 ? 15.508 25.375 4.062 1 95.81 295 PHE B C 1
ATOM 6220 O O . PHE B 1 295 ? 16.625 25.141 3.586 1 95.81 295 PHE B O 1
ATOM 6227 N N . VAL B 1 296 ? 14.414 25.547 3.381 1 94.81 296 VAL B N 1
ATOM 6228 C C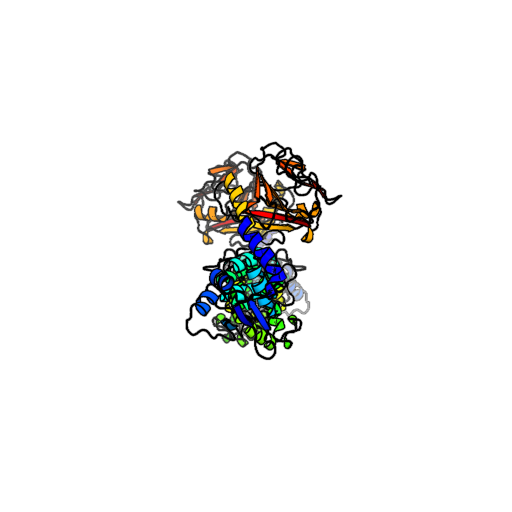A . VAL B 1 296 ? 14.43 25.406 1.929 1 94.81 296 VAL B CA 1
ATOM 6229 C C . VAL B 1 296 ? 15.359 26.469 1.322 1 94.81 296 VAL B C 1
ATOM 6231 O O . VAL B 1 296 ? 16.156 26.156 0.44 1 94.81 296 VAL B O 1
ATOM 6234 N N . ASN B 1 297 ? 15.227 27.641 1.787 1 94.69 297 ASN B N 1
ATOM 6235 C CA . ASN B 1 297 ? 16.062 28.719 1.286 1 94.69 297 ASN B CA 1
ATOM 6236 C C . ASN B 1 297 ? 17.547 28.453 1.539 1 94.69 297 ASN B C 1
ATOM 6238 O O . ASN B 1 297 ? 18.375 28.703 0.67 1 94.69 297 ASN B O 1
ATOM 6242 N N . TRP B 1 298 ? 17.859 28 2.674 1 96 298 TRP B N 1
ATOM 6243 C CA . TRP B 1 298 ? 19.25 27.719 3.037 1 96 298 TRP B CA 1
ATOM 6244 C C . TRP B 1 298 ? 19.797 26.562 2.209 1 96 298 TRP B C 1
ATOM 6246 O O . TRP B 1 298 ? 20.969 26.594 1.803 1 96 298 TRP B O 1
ATOM 6256 N N . ILE B 1 299 ? 19 25.562 1.993 1 95.56 299 ILE B N 1
ATOM 6257 C CA . ILE B 1 299 ? 19.406 24.422 1.184 1 95.56 299 ILE B CA 1
ATOM 6258 C C . ILE B 1 299 ? 19.594 24.859 -0.269 1 95.56 299 ILE B C 1
ATOM 6260 O O . ILE B 1 299 ? 20.578 24.516 -0.913 1 95.56 299 ILE B O 1
ATOM 6264 N N . ASN B 1 300 ? 18.625 25.609 -0.7 1 93.81 300 ASN B N 1
ATOM 6265 C CA . ASN B 1 300 ? 18.672 26.094 -2.076 1 93.81 300 ASN B CA 1
ATOM 6266 C C . ASN B 1 300 ? 19.859 27.016 -2.305 1 93.81 300 ASN B C 1
ATOM 6268 O O . ASN B 1 300 ? 20.375 27.125 -3.422 1 93.81 300 ASN B O 1
ATOM 6272 N N . GLY B 1 301 ? 20.203 27.656 -1.375 1 91.06 301 GLY B N 1
ATOM 6273 C CA . GLY B 1 301 ? 21.391 28.516 -1.469 1 91.06 301 GLY B CA 1
ATOM 6274 C C . GLY B 1 301 ? 22.656 27.734 -1.775 1 91.06 301 GLY B C 1
ATOM 6275 O O . GLY B 1 301 ? 23.609 28.281 -2.342 1 91.06 301 GLY B O 1
ATOM 6276 N N . ILE B 1 302 ? 22.625 26.438 -1.502 1 89.06 302 ILE B N 1
ATOM 6277 C CA . ILE B 1 302 ? 23.781 25.578 -1.688 1 89.06 302 ILE B CA 1
ATOM 6278 C C . ILE B 1 302 ? 23.656 24.797 -3 1 89.06 302 ILE B C 1
ATOM 6280 O O . ILE B 1 302 ? 24.594 24.75 -3.791 1 89.06 302 ILE B O 1
ATOM 6284 N N . ILE B 1 303 ? 22.609 24.094 -3.193 1 85.06 303 ILE B N 1
ATOM 6285 C CA . ILE B 1 303 ? 22.5 23.078 -4.238 1 85.06 303 ILE B CA 1
ATOM 6286 C C . ILE B 1 303 ? 21.672 23.625 -5.398 1 85.06 303 ILE B C 1
ATOM 6288 O O . ILE B 1 303 ? 21.703 23.078 -6.508 1 85.06 303 ILE B O 1
ATOM 6292 N N . GLY B 1 304 ? 20.969 24.656 -5.266 1 83.94 304 GLY B N 1
ATOM 6293 C CA . GLY B 1 304 ? 20.094 25.156 -6.316 1 83.94 304 GLY B CA 1
ATOM 6294 C C . GLY B 1 304 ? 18.609 25.047 -5.965 1 83.94 304 GLY B C 1
ATOM 6295 O O . GLY B 1 304 ? 18.25 24.344 -5.023 1 83.94 304 GLY B O 1
ATOM 6296 N N . LYS B 1 305 ? 17.812 25.719 -6.797 1 86.69 305 LYS B N 1
ATOM 6297 C CA . LYS B 1 305 ? 16.391 25.875 -6.52 1 86.69 305 LYS B CA 1
ATOM 6298 C C . LYS B 1 305 ? 15.633 24.562 -6.715 1 86.69 305 LYS B C 1
ATOM 6300 O O . LYS B 1 305 ? 15.672 23.969 -7.797 1 86.69 305 LYS B O 1
ATOM 6305 N N . ALA B 1 306 ? 15.141 24.078 -5.602 1 89.69 306 ALA B N 1
ATOM 6306 C CA . ALA B 1 306 ? 14.297 22.891 -5.609 1 89.69 306 ALA B CA 1
ATOM 6307 C C . ALA B 1 306 ? 13.227 22.969 -4.527 1 89.69 306 ALA B C 1
ATOM 6309 O O . ALA B 1 306 ? 13.195 23.906 -3.742 1 89.69 306 ALA B O 1
ATOM 6310 N N . ARG B 1 307 ? 12.203 22.109 -4.703 1 88.94 307 ARG B N 1
ATOM 6311 C CA . ARG B 1 307 ? 11.188 21.969 -3.668 1 88.94 307 ARG B CA 1
ATOM 6312 C C . ARG B 1 307 ? 11.438 20.734 -2.809 1 88.94 307 ARG B C 1
ATOM 6314 O O . ARG B 1 307 ? 11.922 19.719 -3.305 1 88.94 307 ARG B O 1
ATOM 6321 N N . TYR B 1 308 ? 11.094 20.953 -1.48 1 91.38 308 TYR B N 1
ATOM 6322 C CA . TYR B 1 308 ? 11.359 19.844 -0.56 1 91.38 308 TYR B CA 1
ATOM 6323 C C . TYR B 1 308 ? 10.148 19.562 0.319 1 91.38 308 TYR B C 1
ATOM 6325 O O . TYR B 1 308 ? 9.344 20.469 0.584 1 91.38 308 TYR B O 1
ATOM 6333 N N . LYS B 1 309 ? 10.023 18.344 0.647 1 89.81 309 LYS B N 1
ATOM 6334 C CA . LYS B 1 309 ? 9.094 17.906 1.684 1 89.81 309 LYS B CA 1
ATOM 6335 C C . LYS B 1 309 ? 9.844 17.391 2.906 1 89.81 309 LYS B C 1
ATOM 6337 O O . LYS B 1 309 ? 10.914 16.781 2.775 1 89.81 309 LYS B O 1
ATOM 6342 N N . PHE B 1 310 ? 9.305 17.688 4.039 1 94.12 310 PHE B N 1
ATOM 6343 C CA . PHE B 1 310 ? 9.945 17.281 5.285 1 94.12 310 PHE B CA 1
ATOM 6344 C C . PHE B 1 310 ? 9.109 16.219 5.992 1 94.12 310 PHE B C 1
ATOM 6346 O O . PHE B 1 310 ? 8 16.484 6.449 1 94.12 310 PHE B O 1
ATOM 6353 N N . LYS B 1 311 ? 9.68 15.055 6.086 1 93.75 311 LYS B N 1
ATOM 6354 C CA . LYS B 1 311 ? 9 13.938 6.734 1 93.75 311 LYS B CA 1
ATOM 6355 C C . LYS B 1 311 ? 9.625 13.625 8.094 1 93.75 311 LYS B C 1
ATOM 6357 O O . LYS B 1 311 ? 10.828 13.383 8.188 1 93.75 311 LYS B O 1
ATOM 6362 N N . LEU B 1 312 ? 8.828 13.594 9.078 1 96.06 312 LEU B N 1
ATOM 6363 C CA . LEU B 1 312 ? 9.336 13.32 10.422 1 96.06 312 LEU B CA 1
ATOM 6364 C C . LEU B 1 312 ? 9.812 11.875 10.547 1 96.06 312 LEU B C 1
ATOM 6366 O O . LEU B 1 312 ? 9.039 10.945 10.305 1 96.06 312 LEU B O 1
ATOM 6370 N N . LEU B 1 313 ? 11.055 11.727 10.93 1 96.81 313 LEU B N 1
ATOM 6371 C CA . LEU B 1 313 ? 11.633 10.398 11.109 1 96.81 313 LEU B CA 1
ATOM 6372 C C . LEU B 1 313 ? 11.656 10.016 12.578 1 96.81 313 LEU B C 1
ATOM 6374 O O . LEU B 1 313 ? 11.359 8.867 12.938 1 96.81 313 LEU B O 1
ATOM 6378 N N . TYR B 1 314 ? 12.055 11.07 13.312 1 97.62 314 TYR B N 1
ATOM 6379 C CA . TYR B 1 314 ? 12.383 10.766 14.695 1 97.62 314 TYR B CA 1
ATOM 6380 C C . TYR B 1 314 ? 12.008 11.93 15.609 1 97.62 314 TYR B C 1
ATOM 6382 O O . TYR B 1 314 ? 12.172 13.094 15.242 1 97.62 314 TYR B O 1
ATOM 6390 N N . ARG B 1 315 ? 11.461 11.594 16.75 1 97.5 315 ARG B N 1
ATOM 6391 C CA . ARG B 1 315 ? 11.234 12.508 17.875 1 97.5 315 ARG B CA 1
ATOM 6392 C C . ARG B 1 315 ? 11.641 11.867 19.188 1 97.5 315 ARG B C 1
ATOM 6394 O O . ARG B 1 315 ? 11.188 10.773 19.531 1 97.5 315 ARG B O 1
ATOM 6401 N N . ALA B 1 316 ? 12.414 12.555 19.906 1 96.69 316 ALA B N 1
ATOM 6402 C CA . ALA B 1 316 ? 12.984 11.977 21.125 1 96.69 316 ALA B CA 1
ATOM 6403 C C . ALA B 1 316 ? 11.891 11.562 22.094 1 96.69 316 ALA B C 1
ATOM 6405 O O . ALA B 1 316 ? 11.938 10.469 22.672 1 96.69 316 ALA B O 1
ATOM 6406 N N . SER B 1 317 ? 10.898 12.367 22.312 1 95 317 SER B N 1
ATOM 6407 C CA . SER B 1 317 ? 9.828 12.094 23.266 1 95 317 SER B CA 1
ATOM 6408 C C . SER B 1 317 ? 8.945 10.945 22.797 1 95 317 SER B C 1
ATOM 6410 O O . SER B 1 317 ? 8.352 10.234 23.609 1 95 317 SER B O 1
ATOM 6412 N N . ARG B 1 318 ? 8.844 10.766 21.547 1 93.69 318 ARG B N 1
ATOM 6413 C CA . ARG B 1 318 ? 7.961 9.758 20.953 1 93.69 318 ARG B CA 1
ATOM 6414 C C . ARG B 1 318 ? 8.68 8.422 20.797 1 93.69 318 ARG B C 1
ATOM 6416 O O . ARG B 1 318 ? 8.125 7.371 21.125 1 93.69 318 ARG B O 1
ATOM 6423 N N . ASP B 1 319 ? 9.938 8.453 20.312 1 95.5 319 ASP B N 1
ATOM 6424 C CA . ASP B 1 319 ? 10.617 7.246 19.875 1 95.5 319 ASP B CA 1
ATOM 6425 C C . ASP B 1 319 ? 11.648 6.785 20.891 1 95.5 319 ASP B C 1
ATOM 6427 O O . ASP B 1 319 ? 12.172 5.672 20.797 1 95.5 319 ASP B O 1
ATOM 6431 N N . GLY B 1 320 ? 11.945 7.586 21.859 1 95.88 320 GLY B N 1
ATOM 6432 C CA . GLY B 1 320 ? 12.977 7.27 22.828 1 95.88 320 GLY B CA 1
ATOM 6433 C C . GLY B 1 320 ? 14.242 8.086 22.656 1 95.88 320 GLY B C 1
ATOM 6434 O O . GLY B 1 320 ? 14.797 8.148 21.562 1 95.88 320 GLY B O 1
ATOM 6435 N N . ASN B 1 321 ? 14.703 8.688 23.703 1 95.69 321 ASN B N 1
ATOM 6436 C CA . ASN B 1 321 ? 15.859 9.57 23.672 1 95.69 321 ASN B CA 1
ATOM 6437 C C . ASN B 1 321 ? 17.156 8.805 23.875 1 95.69 321 ASN B C 1
ATOM 6439 O O . ASN B 1 321 ? 17.875 9.039 24.844 1 95.69 321 ASN B O 1
ATOM 6443 N N . THR B 1 322 ? 17.484 7.926 22.891 1 96.38 322 THR B N 1
ATOM 6444 C CA . THR B 1 322 ? 18.703 7.117 22.906 1 96.38 322 THR B CA 1
ATOM 6445 C C . THR B 1 322 ? 19.328 7.059 21.516 1 96.38 322 THR B C 1
ATOM 6447 O O . THR B 1 322 ? 18.656 7.305 20.516 1 96.38 322 THR B O 1
ATOM 6450 N N . ALA B 1 323 ? 20.609 6.738 21.578 1 95.69 323 ALA B N 1
ATOM 6451 C CA . ALA B 1 323 ? 21.312 6.59 20.312 1 95.69 323 ALA B CA 1
ATOM 6452 C C . ALA B 1 323 ? 20.719 5.453 19.484 1 95.69 323 ALA B C 1
ATOM 6454 O O . ALA B 1 323 ? 20.578 5.57 18.266 1 95.69 323 ALA B O 1
ATOM 6455 N N . ALA B 1 324 ? 20.375 4.449 20.156 1 95.81 324 ALA B N 1
ATOM 6456 C CA . ALA B 1 324 ? 19.797 3.281 19.484 1 95.81 324 ALA B CA 1
ATOM 6457 C C . ALA B 1 324 ? 18.5 3.635 18.766 1 95.81 324 ALA B C 1
ATOM 6459 O O . ALA B 1 324 ? 18.266 3.219 17.641 1 95.81 324 ALA B O 1
ATOM 6460 N N . ALA B 1 325 ? 17.672 4.371 19.438 1 96.56 325 ALA B N 1
ATOM 6461 C CA . ALA B 1 325 ? 16.391 4.785 18.859 1 96.56 325 ALA B CA 1
ATOM 6462 C C . ALA B 1 325 ? 16.609 5.707 17.656 1 96.56 325 ALA B C 1
ATOM 6464 O O . ALA B 1 325 ? 15.906 5.594 16.641 1 96.56 325 ALA B O 1
ATOM 6465 N N . PHE B 1 326 ? 17.578 6.594 17.844 1 97.06 326 PHE B N 1
ATOM 6466 C CA . PHE B 1 326 ? 17.906 7.52 16.766 1 97.06 326 PHE B CA 1
ATOM 6467 C C . PHE B 1 326 ? 18.344 6.762 15.523 1 97.06 326 PHE B C 1
ATOM 6469 O O . PHE B 1 326 ? 17.828 7.004 14.43 1 97.06 326 PHE B O 1
ATOM 6476 N N . HIS B 1 327 ? 19.219 5.816 15.656 1 96.5 327 HIS B N 1
ATOM 6477 C CA . HIS B 1 327 ? 19.766 5.105 14.516 1 96.5 327 HIS B CA 1
ATOM 6478 C C . HIS B 1 327 ? 18.734 4.168 13.898 1 96.5 327 HIS B C 1
ATOM 6480 O O . HIS B 1 327 ? 18.719 3.961 12.68 1 96.5 327 HIS B O 1
ATOM 6486 N N . ALA B 1 328 ? 17.938 3.686 14.688 1 95.94 328 ALA B N 1
ATOM 6487 C CA . ALA B 1 328 ? 16.891 2.801 14.188 1 95.94 328 ALA B CA 1
ATOM 6488 C C . ALA B 1 328 ? 15.961 3.539 13.227 1 95.94 328 ALA B C 1
ATOM 6490 O O . ALA B 1 328 ? 15.445 2.947 12.273 1 95.94 328 ALA B O 1
ATOM 6491 N N . LYS B 1 329 ? 15.797 4.84 13.398 1 96.69 329 LYS B N 1
ATOM 6492 C CA . LYS B 1 329 ? 14.812 5.602 12.641 1 96.69 329 LYS B CA 1
ATOM 6493 C C . LYS B 1 329 ? 15.484 6.434 11.547 1 96.69 329 LYS B C 1
ATOM 6495 O O . LYS B 1 329 ? 14.883 6.699 10.5 1 96.69 329 LYS B O 1
ATOM 6500 N N . CYS B 1 330 ? 16.734 6.789 11.75 1 97.12 330 CYS B N 1
ATOM 6501 C CA . CYS B 1 330 ? 17.297 7.848 10.914 1 97.12 330 CYS B CA 1
ATOM 6502 C C . CYS B 1 330 ? 18.391 7.309 10.008 1 97.12 330 CYS B C 1
ATOM 6504 O O . CYS B 1 330 ? 18.781 7.965 9.039 1 97.12 330 CYS B O 1
ATOM 6506 N N . ASP B 1 331 ? 18.875 6.137 10.25 1 96.25 331 ASP B N 1
ATOM 6507 C CA . ASP B 1 331 ? 19.984 5.633 9.453 1 96.25 331 ASP B CA 1
ATOM 6508 C C . ASP B 1 331 ? 19.562 5.387 8.008 1 96.25 331 ASP B C 1
ATOM 6510 O O . ASP B 1 331 ? 18.5 4.828 7.75 1 96.25 331 ASP B O 1
ATOM 6514 N N . ASN B 1 332 ? 20.344 5.816 7.141 1 94 332 ASN B N 1
ATOM 6515 C CA . ASN B 1 332 ? 20.219 5.551 5.711 1 94 332 ASN B CA 1
ATOM 6516 C C . ASN B 1 332 ? 18.922 6.105 5.145 1 94 332 ASN B C 1
ATOM 6518 O O . ASN B 1 332 ? 18.25 5.445 4.344 1 94 332 ASN B O 1
ATOM 6522 N N . LYS B 1 333 ? 18.547 7.25 5.621 1 94.94 333 LYS B N 1
ATOM 6523 C CA . LYS B 1 333 ? 17.312 7.883 5.148 1 94.94 333 LYS B CA 1
ATOM 6524 C C . LYS B 1 333 ? 17.625 9.094 4.27 1 94.94 333 LYS B C 1
ATOM 6526 O O . LYS B 1 333 ? 16.719 9.836 3.885 1 94.94 333 LYS B O 1
ATOM 6531 N N . GLY B 1 334 ? 18.891 9.305 3.961 1 94.94 334 GLY B N 1
ATOM 6532 C CA . GLY B 1 334 ? 19.281 10.438 3.131 1 94.94 334 GLY B CA 1
ATOM 6533 C C . GLY B 1 334 ? 19.438 11.727 3.914 1 94.94 334 GLY B C 1
ATOM 6534 O O . GLY B 1 334 ? 19.844 11.711 5.074 1 94.94 334 GLY B O 1
ATOM 6535 N N . ALA B 1 335 ? 19.172 12.812 3.25 1 96.81 335 ALA B N 1
ATOM 6536 C CA . ALA B 1 335 ? 19.344 14.133 3.852 1 96.81 335 ALA B CA 1
ATOM 6537 C C . ALA B 1 335 ? 18.328 14.367 4.973 1 96.81 335 ALA B C 1
ATOM 6539 O O . ALA B 1 335 ? 17.172 13.969 4.859 1 96.81 335 ALA B O 1
ATOM 6540 N N . THR B 1 336 ? 18.797 15.016 6.066 1 98.19 336 THR B N 1
ATOM 6541 C CA . THR B 1 336 ? 17.906 15.234 7.203 1 98.19 336 THR B CA 1
ATOM 6542 C C . THR B 1 336 ? 18.141 16.609 7.812 1 98.19 336 THR B C 1
ATOM 6544 O O . THR B 1 336 ? 19.219 17.203 7.641 1 98.19 336 THR B O 1
ATOM 6547 N N . VAL B 1 337 ? 17.156 17.156 8.438 1 98.19 337 VAL B N 1
ATOM 6548 C CA . VAL B 1 337 ? 17.266 18.344 9.266 1 98.19 337 VAL B CA 1
ATOM 6549 C C . VAL B 1 337 ? 16.953 17.984 10.719 1 98.19 337 VAL B C 1
ATOM 6551 O O . VAL B 1 337 ? 15.953 17.328 11.008 1 98.19 337 VAL B O 1
ATOM 6554 N N . VAL B 1 338 ? 17.859 18.359 11.562 1 98.56 338 VAL B N 1
ATOM 6555 C CA . VAL B 1 338 ? 17.703 18.141 13 1 98.56 338 VAL B CA 1
ATOM 6556 C C . VAL B 1 338 ? 17.266 19.438 13.68 1 98.56 338 VAL B C 1
ATOM 6558 O O . VAL B 1 338 ? 17.859 20.5 13.438 1 98.56 338 VAL B O 1
ATOM 6561 N N . ILE B 1 339 ? 16.25 19.375 14.477 1 98.19 339 ILE B N 1
ATOM 6562 C CA . ILE B 1 339 ? 15.719 20.547 15.188 1 98.19 339 ILE B CA 1
ATOM 6563 C C . ILE B 1 339 ? 15.711 20.266 16.688 1 98.19 339 ILE B C 1
ATOM 6565 O O . ILE B 1 339 ? 15.18 19.25 17.141 1 98.19 339 ILE B O 1
ATOM 6569 N N . VAL B 1 340 ? 16.266 21.188 17.453 1 97.94 340 VAL B N 1
ATOM 6570 C CA . VAL B 1 340 ? 16.344 21.047 18.906 1 97.94 340 VAL B CA 1
ATOM 6571 C C . VAL B 1 340 ? 15.766 22.297 19.578 1 97.94 340 VAL B C 1
ATOM 6573 O O . VAL B 1 340 ? 16.156 23.406 19.25 1 97.94 340 VAL B O 1
ATOM 6576 N N . LYS B 1 341 ? 14.844 22.047 20.438 1 97.25 341 LYS B N 1
ATOM 6577 C CA . LYS B 1 341 ? 14.328 23.141 21.25 1 97.25 341 LYS B CA 1
ATOM 6578 C C . LYS B 1 341 ? 15.031 23.203 22.609 1 97.25 341 LYS B C 1
ATOM 6580 O O . LYS B 1 341 ? 14.961 22.25 23.391 1 97.25 341 LYS B O 1
ATOM 6585 N N . ILE B 1 342 ? 15.688 24.344 22.922 1 95.81 342 ILE B N 1
ATOM 6586 C CA . ILE B 1 342 ? 16.406 24.5 24.172 1 95.81 342 ILE B CA 1
ATOM 6587 C C . ILE B 1 342 ? 15.414 24.641 25.328 1 95.81 342 ILE B C 1
ATOM 6589 O O . ILE B 1 342 ? 14.414 25.344 25.219 1 95.81 342 ILE B O 1
ATOM 6593 N N . ARG B 1 343 ? 15.672 23.953 26.328 1 94.81 343 ARG B N 1
ATOM 6594 C CA . ARG B 1 343 ? 14.766 23.922 27.469 1 94.81 343 ARG B CA 1
ATOM 6595 C C . ARG B 1 343 ? 14.617 25.297 28.094 1 94.81 343 ARG B C 1
ATOM 6597 O O . ARG B 1 343 ? 15.602 26.031 28.25 1 94.81 343 ARG B O 1
ATOM 6604 N N . ASN B 1 344 ? 13.406 25.703 28.391 1 89.44 344 ASN B N 1
ATOM 6605 C CA . ASN B 1 344 ? 13.016 26.906 29.125 1 89.44 344 ASN B CA 1
ATOM 6606 C C . ASN B 1 344 ? 13.281 28.156 28.312 1 89.44 344 ASN B C 1
ATOM 6608 O O . ASN B 1 344 ? 13.305 29.266 28.859 1 89.44 344 ASN B O 1
ATOM 6612 N N . LEU B 1 345 ? 13.688 28 27.047 1 89.25 345 LEU B N 1
ATOM 6613 C CA . LEU B 1 345 ? 13.867 29.141 26.141 1 89.25 345 LEU B CA 1
ATOM 6614 C C . LEU B 1 345 ? 13.055 28.938 24.875 1 89.25 345 LEU B C 1
ATOM 6616 O O . LEU B 1 345 ? 12.672 27.828 24.531 1 89.25 345 LEU B O 1
ATOM 6620 N N . ASP B 1 346 ? 12.688 30.016 24.297 1 89.19 346 ASP B N 1
ATOM 6621 C CA . ASP B 1 346 ? 12.023 29.938 23 1 89.19 346 ASP B CA 1
ATOM 6622 C C . ASP B 1 346 ? 13.031 29.906 21.859 1 89.19 346 ASP B C 1
ATOM 6624 O O . ASP B 1 346 ? 12.844 30.562 20.844 1 89.19 346 ASP B O 1
ATOM 6628 N N . GLN B 1 347 ? 14.117 29.219 22.109 1 94.19 347 GLN B N 1
ATOM 6629 C CA . GLN B 1 347 ? 15.195 29.125 21.125 1 94.19 347 GLN B CA 1
ATOM 6630 C C . GLN B 1 347 ? 15.234 27.734 20.484 1 94.19 347 GLN B C 1
ATOM 6632 O O . GLN B 1 347 ? 15.055 26.734 21.172 1 94.19 347 GLN B O 1
ATOM 6637 N N . ILE B 1 348 ? 15.406 27.734 19.172 1 96.69 348 ILE B N 1
ATOM 6638 C CA . ILE B 1 348 ? 15.547 26.5 18.422 1 96.69 348 ILE B CA 1
ATOM 6639 C C . ILE B 1 348 ? 16.891 26.484 17.703 1 96.69 348 ILE B C 1
ATOM 6641 O O . ILE B 1 348 ? 17.328 27.516 17.172 1 96.69 348 ILE B O 1
ATOM 6645 N N . VAL B 1 349 ? 17.547 25.359 17.812 1 97.69 349 VAL B N 1
ATOM 6646 C CA . VAL B 1 349 ? 18.812 25.156 17.109 1 97.69 349 VAL B CA 1
ATOM 6647 C C . VAL B 1 349 ? 18.766 23.859 16.328 1 97.69 349 VAL B C 1
ATOM 6649 O O . VAL B 1 349 ? 17.875 23.031 16.516 1 97.69 349 VAL B O 1
ATOM 6652 N N . GLY B 1 350 ? 19.594 23.75 15.352 1 97.94 350 GLY B N 1
ATOM 6653 C CA . GLY B 1 350 ? 19.594 22.516 14.586 1 97.94 350 GLY B CA 1
ATOM 6654 C C . GLY B 1 350 ? 20.641 22.5 13.492 1 97.94 350 GLY B C 1
ATOM 6655 O O . GLY B 1 350 ? 21.562 23.312 13.492 1 97.94 350 GLY B O 1
ATOM 6656 N N . GLY B 1 351 ? 20.547 21.469 12.672 1 98.25 351 GLY B N 1
ATOM 6657 C CA . GLY B 1 351 ? 21.5 21.297 11.586 1 98.25 351 GLY B CA 1
ATOM 6658 C C . GLY B 1 351 ? 20.938 20.469 10.438 1 98.25 351 GLY B C 1
ATOM 6659 O O . GLY B 1 351 ? 19.938 19.781 10.594 1 98.25 351 GLY B O 1
ATOM 6660 N N . TYR B 1 352 ? 21.609 20.703 9.367 1 98.19 352 TYR B N 1
ATOM 6661 C CA . TYR B 1 352 ? 21.281 20 8.133 1 98.19 352 TYR B CA 1
ATOM 6662 C C . TYR B 1 352 ? 22.391 19.047 7.727 1 98.19 352 TYR B C 1
ATOM 6664 O O . TYR B 1 352 ? 23.562 19.453 7.621 1 98.19 352 TYR B O 1
ATOM 6672 N N . ASN B 1 353 ? 22.047 17.812 7.625 1 97.75 353 ASN B N 1
ATOM 6673 C CA . ASN B 1 353 ? 22.938 16.797 7.082 1 97.75 353 ASN B CA 1
ATOM 6674 C C . ASN B 1 353 ? 22.531 16.391 5.668 1 97.75 353 ASN B C 1
ATOM 6676 O O . ASN B 1 353 ? 21.547 15.68 5.477 1 97.75 353 ASN B O 1
ATOM 6680 N N . PRO B 1 354 ? 23.25 16.828 4.621 1 96.38 354 PRO B N 1
ATOM 6681 C CA . PRO B 1 354 ? 22.906 16.516 3.234 1 96.38 354 PRO B CA 1
ATOM 6682 C C . PRO B 1 354 ? 23.219 15.07 2.857 1 96.38 354 PRO B C 1
ATOM 6684 O O . PRO B 1 354 ? 22.812 14.609 1.791 1 96.38 354 PRO B O 1
ATOM 6687 N N . LEU B 1 355 ? 23.906 14.438 3.67 1 95.25 355 LEU B N 1
ATOM 6688 C CA . LEU B 1 355 ? 24.297 13.062 3.395 1 95.25 355 LEU B CA 1
ATOM 6689 C C . LEU B 1 355 ? 23.312 12.078 4.016 1 95.25 355 LEU B C 1
ATOM 6691 O O . LEU B 1 355 ? 22.156 12.023 3.623 1 95.25 355 LEU B O 1
ATOM 6695 N N . PHE B 1 356 ? 23.75 11.258 4.844 1 95.06 356 PHE B N 1
ATOM 6696 C CA . PHE B 1 356 ? 22.891 10.336 5.578 1 95.06 356 PHE B CA 1
ATOM 6697 C C . PHE B 1 356 ? 23.562 9.906 6.883 1 95.06 356 PHE B C 1
ATOM 6699 O O . PHE B 1 356 ? 24.781 9.969 7.012 1 95.06 356 PHE B O 1
ATOM 6706 N N . TRP B 1 357 ? 22.766 9.617 7.824 1 96.06 357 TRP B N 1
ATOM 6707 C CA . TRP B 1 357 ? 23.25 9.07 9.086 1 96.06 357 TRP B CA 1
ATOM 6708 C C . TRP B 1 357 ? 23.5 7.566 8.977 1 96.06 357 TRP B C 1
ATOM 6710 O O . TRP B 1 357 ? 22.828 6.883 8.188 1 96.06 357 TRP B O 1
ATOM 6720 N N . ASP B 1 358 ? 24.469 7.09 9.641 1 94 358 ASP B N 1
ATOM 6721 C CA . ASP B 1 358 ? 24.703 5.652 9.742 1 94 358 ASP B CA 1
ATOM 6722 C C . ASP B 1 358 ? 25.484 5.305 11 1 94 358 ASP B C 1
ATOM 6724 O O . ASP B 1 358 ? 25.734 6.168 11.844 1 94 358 ASP B O 1
ATOM 6728 N N . SER B 1 359 ? 25.703 4.043 11.211 1 91 359 SER B N 1
ATOM 6729 C CA . SER B 1 359 ? 26.406 3.564 12.391 1 91 359 SER B CA 1
ATOM 6730 C C . SER B 1 359 ? 27.797 3.039 12.031 1 91 359 SER B C 1
ATOM 6732 O O . SER B 1 359 ? 28.266 2.066 12.625 1 91 359 SER B O 1
ATOM 6734 N N . SER B 1 360 ? 28.438 3.688 11.078 1 88.38 360 SER B N 1
ATOM 6735 C CA . SER B 1 360 ? 29.672 3.166 10.508 1 88.38 360 SER B CA 1
ATOM 6736 C C . SER B 1 360 ? 30.891 3.65 11.281 1 88.38 360 SER B C 1
ATOM 6738 O O . SER B 1 360 ? 32.031 3.252 10.992 1 88.38 360 SER B O 1
ATOM 6740 N N . LYS B 1 361 ? 30.797 4.512 12.289 1 88.88 361 LYS B N 1
ATOM 6741 C CA . LYS B 1 361 ? 31.891 5.094 13.047 1 88.88 361 LYS B CA 1
ATOM 6742 C C . LYS B 1 361 ? 32.844 5.863 12.133 1 88.88 361 LYS B C 1
ATOM 6744 O O . LYS B 1 361 ? 34.062 5.652 12.172 1 88.88 361 LYS B O 1
ATOM 6749 N N . THR B 1 362 ? 32.219 6.629 11.281 1 92.69 362 THR B N 1
ATOM 6750 C CA . THR B 1 362 ? 33.031 7.379 10.32 1 92.69 362 THR B CA 1
ATOM 6751 C C . THR B 1 362 ? 32.719 8.867 10.398 1 92.69 362 THR B C 1
ATOM 6753 O O . THR B 1 362 ? 31.625 9.258 10.852 1 92.69 362 THR B O 1
ATOM 6756 N N . ASP B 1 363 ? 33.688 9.672 10.039 1 94.31 363 ASP B N 1
ATOM 6757 C CA . ASP B 1 363 ? 33.562 11.117 9.844 1 94.31 363 ASP B CA 1
ATOM 6758 C C . ASP B 1 363 ? 33.375 11.445 8.367 1 94.31 363 ASP B C 1
ATOM 6760 O O . ASP B 1 363 ? 33.969 10.828 7.496 1 94.31 363 ASP B O 1
ATOM 6764 N N . LYS B 1 364 ? 32.531 12.281 8.102 1 95.12 364 LYS B N 1
ATOM 6765 C CA . LYS B 1 364 ? 32.219 12.625 6.715 1 95.12 364 LYS B CA 1
ATOM 6766 C C . LYS B 1 364 ? 32.438 14.117 6.457 1 95.12 364 LYS B C 1
ATOM 6768 O O . LYS B 1 364 ? 32.156 14.945 7.316 1 95.12 364 LYS B O 1
ATOM 6773 N N . SER B 1 365 ? 32.969 14.336 5.273 1 95.56 365 SER B N 1
ATOM 6774 C CA . SER B 1 365 ? 33.281 15.711 4.867 1 95.56 365 SER B CA 1
ATOM 6775 C C . SER B 1 365 ? 32.25 16.203 3.844 1 95.56 365 SER B C 1
ATOM 6777 O O . SER B 1 365 ? 31.922 15.5 2.895 1 95.56 365 SER B O 1
ATOM 6779 N N . THR B 1 366 ? 31.672 17.406 4.113 1 95.75 366 THR B N 1
ATOM 6780 C CA . THR B 1 366 ? 30.797 18.047 3.15 1 95.75 366 THR B CA 1
ATOM 6781 C C . THR B 1 366 ? 30.719 19.562 3.406 1 95.75 366 THR B C 1
ATOM 6783 O O . THR B 1 366 ? 30.734 20 4.559 1 95.75 366 THR B O 1
ATOM 6786 N N . LYS B 1 367 ? 30.609 20.312 2.385 1 94.88 367 LYS B N 1
ATOM 6787 C CA . LYS B 1 367 ? 30.453 21.75 2.49 1 94.88 367 LYS B CA 1
ATOM 6788 C C . LYS B 1 367 ? 28.984 22.156 2.439 1 94.88 367 LYS B C 1
ATOM 6790 O O . LYS B 1 367 ? 28.656 23.328 2.654 1 94.88 367 LYS B O 1
ATOM 6795 N N . ASN B 1 368 ? 28.188 21.172 2.291 1 96.06 368 ASN B N 1
ATOM 6796 C CA . ASN B 1 368 ? 26.781 21.469 2.049 1 96.06 368 ASN B CA 1
ATOM 6797 C C . ASN B 1 368 ? 25.953 21.344 3.324 1 96.06 368 ASN B C 1
ATOM 6799 O O . ASN B 1 368 ? 24.719 21.406 3.279 1 96.06 368 ASN B O 1
ATOM 6803 N N . SER B 1 369 ? 26.609 21.094 4.414 1 97.12 369 SER B N 1
ATOM 6804 C CA . SER B 1 369 ? 25.938 21.047 5.707 1 97.12 369 SER B CA 1
ATOM 6805 C C . SER B 1 369 ? 25.875 22.406 6.367 1 97.12 369 SER B C 1
ATOM 6807 O O . SER B 1 369 ? 26.688 23.297 6.047 1 97.12 369 SER B O 1
ATOM 6809 N N . PHE B 1 370 ? 24.859 22.672 7.246 1 98 370 PHE B N 1
ATOM 6810 C CA . PHE B 1 370 ? 24.812 23.938 7.965 1 98 370 PHE B CA 1
ATOM 6811 C C . PHE B 1 370 ? 24.172 23.75 9.336 1 98 370 PHE B C 1
ATOM 6813 O O . PHE B 1 370 ? 23.5 22.75 9.594 1 98 370 PHE B O 1
ATOM 6820 N N . LEU B 1 371 ? 24.5 24.625 10.234 1 98.12 371 LEU B N 1
ATOM 6821 C CA . LEU B 1 371 ? 23.844 24.797 11.531 1 98.12 371 LEU B CA 1
ATOM 6822 C C . LEU B 1 371 ? 23.031 26.078 11.57 1 98.12 371 LEU B C 1
ATOM 6824 O O . LEU B 1 371 ? 23.344 27.047 10.867 1 98.12 371 LEU B O 1
ATOM 6828 N N . PHE B 1 372 ? 21.969 26.047 12.328 1 98.19 372 PHE B N 1
ATOM 6829 C CA . PHE B 1 372 ? 21.141 27.234 12.398 1 98.19 372 PHE B CA 1
ATOM 6830 C C . PHE B 1 372 ? 20.625 27.453 13.812 1 98.19 372 PHE B C 1
ATOM 6832 O O . PHE B 1 372 ? 20.703 26.562 14.648 1 98.19 372 PHE B O 1
ATOM 6839 N N . LYS B 1 373 ? 20.188 28.656 14.039 1 97.06 373 LYS B N 1
ATOM 6840 C CA . LYS B 1 373 ? 19.578 29.047 15.305 1 97.06 373 LYS B CA 1
ATOM 6841 C C . LYS B 1 373 ? 18.469 30.062 15.094 1 97.06 373 LYS B C 1
ATOM 6843 O O . LYS B 1 373 ? 18.578 30.953 14.242 1 97.06 373 LYS B O 1
ATOM 6848 N N . PHE B 1 374 ? 17.391 29.859 15.75 1 96.25 374 PHE B N 1
ATOM 6849 C CA . PHE B 1 374 ? 16.375 30.875 15.984 1 96.25 374 PHE B CA 1
ATOM 6850 C C . PHE B 1 374 ? 16.391 31.328 17.438 1 96.25 374 PHE B C 1
ATOM 6852 O O . PHE B 1 374 ? 16.062 30.562 18.344 1 96.25 374 PHE B O 1
ATOM 6859 N N . THR B 1 375 ? 16.734 32.531 17.641 1 93.81 375 THR B N 1
ATOM 6860 C CA . THR B 1 375 ? 16.781 33.031 19.016 1 93.81 375 THR B CA 1
ATOM 6861 C C . THR B 1 375 ? 15.406 33.031 19.656 1 93.81 375 THR B C 1
ATOM 6863 O O . THR B 1 375 ? 15.281 32.781 20.859 1 93.81 375 THR B O 1
ATOM 6866 N N . ASP B 1 376 ? 14.469 33.344 18.875 1 90.5 376 ASP B N 1
ATOM 6867 C CA . ASP B 1 376 ? 13.055 33.25 19.219 1 90.5 376 ASP B CA 1
ATOM 6868 C C . ASP B 1 376 ? 12.281 32.531 18.125 1 90.5 376 ASP B C 1
ATOM 6870 O O . ASP B 1 376 ? 12.148 33.031 17.016 1 90.5 376 ASP B O 1
ATOM 6874 N N . LYS B 1 377 ? 11.836 31.391 18.562 1 87 377 LYS B N 1
ATOM 6875 C CA . LYS B 1 377 ? 11.148 30.562 17.562 1 87 377 LYS B CA 1
ATOM 6876 C C . LYS B 1 377 ? 9.945 31.281 16.984 1 87 377 LYS B C 1
ATOM 6878 O O . LYS B 1 377 ? 9.492 30.953 15.883 1 87 377 LYS B O 1
ATOM 6883 N N . ASN B 1 378 ? 9.43 32.25 17.688 1 81.38 378 ASN B N 1
ATOM 6884 C CA . ASN B 1 378 ? 8.242 32.969 17.25 1 81.38 378 ASN B CA 1
ATOM 6885 C C . ASN B 1 378 ? 8.609 34.156 16.391 1 81.38 378 ASN B C 1
ATOM 6887 O O . ASN B 1 378 ? 7.738 34.781 15.773 1 81.38 378 ASN B O 1
ATOM 6891 N N . ASN B 1 379 ? 9.898 34.469 16.375 1 86.62 379 ASN B N 1
ATOM 6892 C CA . ASN B 1 379 ? 10.422 35.531 15.531 1 86.62 379 ASN B CA 1
ATOM 6893 C C . ASN B 1 379 ? 11.383 35 14.477 1 86.62 379 ASN B C 1
ATOM 6895 O O . ASN B 1 379 ? 12.594 34.906 14.703 1 86.62 379 ASN B O 1
ATOM 6899 N N . LEU B 1 380 ? 10.961 34.844 13.328 1 89.12 380 LEU B N 1
ATOM 6900 C CA . LEU B 1 380 ? 11.703 34.188 12.258 1 89.12 380 LEU B CA 1
ATOM 6901 C C . LEU B 1 380 ? 12.852 35.062 11.773 1 89.12 380 LEU B C 1
ATOM 6903 O O . LEU B 1 380 ? 13.805 34.562 11.18 1 89.12 380 LEU B O 1
ATOM 6907 N N . LEU B 1 381 ? 12.719 36.312 12.055 1 89 381 LEU B N 1
ATOM 6908 C CA . LEU B 1 381 ? 13.773 37.219 11.641 1 89 381 LEU B CA 1
ATOM 6909 C C . LEU B 1 381 ? 15.039 37 12.469 1 89 381 LEU B C 1
ATOM 6911 O O . LEU B 1 381 ? 16.125 37.438 12.086 1 89 381 LEU B O 1
ATOM 6915 N N . SER B 1 382 ? 14.906 36.281 13.523 1 90.88 382 SER B N 1
ATOM 6916 C CA . SER B 1 382 ? 16.047 36.031 14.398 1 90.88 382 SER B CA 1
ATOM 6917 C C . SER B 1 382 ? 16.891 34.875 13.891 1 90.88 382 SER B C 1
ATOM 6919 O O . SER B 1 382 ? 17.859 34.469 14.539 1 90.88 382 SER B O 1
ATOM 6921 N N . ALA B 1 383 ? 16.547 34.344 12.75 1 94.94 383 ALA B N 1
ATOM 6922 C CA . ALA B 1 383 ? 17.219 33.156 12.195 1 94.94 383 ALA B CA 1
ATOM 6923 C C . ALA B 1 383 ? 18.656 33.469 11.812 1 94.94 383 ALA B C 1
ATOM 6925 O O . ALA B 1 383 ? 18.953 34.562 11.297 1 94.94 383 ALA B O 1
ATOM 6926 N N . ASN B 1 384 ? 19.531 32.594 12.148 1 96.44 384 ASN B N 1
ATOM 6927 C CA . ASN B 1 384 ? 20.938 32.625 11.766 1 96.44 384 ASN B CA 1
ATOM 6928 C C . ASN B 1 384 ? 21.406 31.266 11.273 1 96.44 384 ASN B C 1
ATOM 6930 O O . ASN B 1 384 ? 21.047 30.234 11.844 1 96.44 384 ASN B O 1
ATOM 6934 N N . VAL B 1 385 ? 22.203 31.312 10.195 1 97.31 385 VAL B N 1
ATOM 6935 C CA . VAL B 1 385 ? 22.688 30.062 9.633 1 97.31 385 VAL B CA 1
ATOM 6936 C C . VAL B 1 385 ? 24.188 30.172 9.359 1 97.31 385 VAL B C 1
ATOM 6938 O O . VAL B 1 385 ? 24.688 31.234 9.016 1 97.31 385 VAL B O 1
ATOM 6941 N N . VAL B 1 386 ? 24.906 29.094 9.641 1 97.25 386 VAL B N 1
ATOM 6942 C CA . VAL B 1 386 ? 26.328 29.016 9.344 1 97.25 386 VAL B CA 1
ATOM 6943 C C . VAL B 1 386 ? 26.609 27.703 8.594 1 97.25 386 VAL B C 1
ATOM 6945 O O . VAL B 1 386 ? 26.078 26.656 8.938 1 97.25 386 VAL B O 1
ATOM 6948 N N . TYR B 1 387 ? 27.422 27.781 7.645 1 96.88 387 TYR B N 1
ATOM 6949 C CA . TYR B 1 387 ? 27.719 26.625 6.793 1 96.88 387 TYR B CA 1
ATOM 6950 C C . TYR B 1 387 ? 29.016 25.969 7.199 1 96.88 387 TYR B C 1
ATOM 6952 O O . TYR B 1 387 ? 29.906 26.609 7.754 1 96.88 387 TYR B O 1
ATOM 6960 N N . SER B 1 388 ? 29.062 24.688 6.934 1 96.69 388 SER B N 1
ATOM 6961 C CA . SER B 1 388 ? 30.25 23.906 7.242 1 96.69 388 SER B CA 1
ATOM 6962 C C . SER B 1 388 ? 31.469 24.422 6.5 1 96.69 388 SER B C 1
ATOM 6964 O O . SER B 1 388 ? 31.375 24.828 5.336 1 96.69 388 SER B O 1
ATOM 6966 N N . LYS B 1 389 ? 32.625 24.312 7.156 1 95.19 389 LYS B N 1
ATOM 6967 C CA . LYS B 1 389 ? 33.875 24.703 6.539 1 95.19 389 LYS B CA 1
ATOM 6968 C C . LYS B 1 389 ? 34.344 23.641 5.555 1 95.19 389 LYS B C 1
ATOM 6970 O O . LYS B 1 389 ? 35.281 23.875 4.777 1 95.19 389 LYS B O 1
ATOM 6975 N N . GLY B 1 390 ? 33.75 22.531 5.637 1 94.12 390 GLY B N 1
ATOM 6976 C CA . GLY B 1 390 ? 34.062 21.469 4.707 1 94.12 390 GLY B CA 1
ATOM 6977 C C . GLY B 1 390 ? 35.25 20.609 5.168 1 94.12 390 GLY B C 1
ATOM 6978 O O . GLY B 1 390 ? 35.906 19.969 4.355 1 94.12 390 GLY B O 1
ATOM 6979 N N . ASP B 1 391 ? 35.5 20.625 6.469 1 92.81 391 ASP B N 1
ATOM 6980 C CA . ASP B 1 391 ? 36.594 19.781 6.973 1 92.81 391 ASP B CA 1
ATOM 6981 C C . ASP B 1 391 ? 36.156 18.328 7.09 1 92.81 391 ASP B C 1
ATOM 6983 O O . ASP B 1 391 ? 35.062 17.969 6.684 1 92.81 391 ASP B O 1
ATOM 6987 N N . GLN B 1 392 ? 37 17.469 7.559 1 93.94 392 GLN B N 1
ATOM 6988 C CA . GLN B 1 392 ? 36.75 16.031 7.559 1 93.94 392 GLN B CA 1
ATOM 6989 C C . GLN B 1 392 ? 35.719 15.641 8.594 1 93.94 392 GLN B C 1
ATOM 6991 O O . GLN B 1 392 ? 35.188 14.531 8.562 1 93.94 392 GLN B O 1
ATOM 6996 N N . TYR B 1 393 ? 35.312 16.625 9.477 1 94.25 393 TYR B N 1
ATOM 6997 C CA . TYR B 1 393 ? 34.438 16.297 10.594 1 94.25 393 TYR B CA 1
ATOM 6998 C C . TYR B 1 393 ? 33.094 16.969 10.438 1 94.25 393 TYR B C 1
ATOM 7000 O O . TYR B 1 393 ? 32.406 17.219 11.422 1 94.25 393 TYR B O 1
ATOM 7008 N N . SER B 1 394 ? 32.656 17.297 9.234 1 95.81 394 SER B N 1
ATOM 7009 C CA . SER B 1 394 ? 31.422 18.047 9.047 1 95.81 394 SER B CA 1
ATOM 7010 C C . SER B 1 394 ? 30.234 17.312 9.672 1 95.81 394 SER B C 1
ATOM 7012 O O . SER B 1 394 ? 29.375 17.953 10.297 1 95.81 394 SER B O 1
ATOM 7014 N N . VAL B 1 395 ? 30.156 16.016 9.438 1 96.62 395 VAL B N 1
ATOM 7015 C CA . VAL B 1 395 ? 29.141 15.141 10.023 1 96.62 395 VAL B CA 1
ATOM 7016 C C . VAL B 1 395 ? 29.781 13.867 10.547 1 96.62 395 VAL B C 1
ATOM 7018 O O . VAL B 1 395 ? 30.609 13.258 9.859 1 96.62 395 VAL B O 1
ATOM 7021 N N . ARG B 1 396 ? 29.438 13.492 11.742 1 95.69 396 ARG B N 1
ATOM 7022 C CA . ARG B 1 396 ? 30.031 12.297 12.336 1 95.69 396 ARG B CA 1
ATOM 7023 C C . ARG B 1 396 ? 28.969 11.234 12.602 1 95.69 396 ARG B C 1
ATOM 7025 O O . ARG B 1 396 ? 27.875 11.547 13.094 1 95.69 396 ARG B O 1
ATOM 7032 N N . CYS B 1 397 ? 29.266 10.031 12.195 1 94.69 397 CYS B N 1
ATOM 7033 C CA . CYS B 1 397 ? 28.344 8.922 12.344 1 94.69 397 CYS B CA 1
ATOM 7034 C C . CYS B 1 397 ? 28.906 7.863 13.289 1 94.69 397 CYS B C 1
ATOM 7036 O O . CYS B 1 397 ? 29.766 7.074 12.898 1 94.69 397 CYS B O 1
ATOM 7038 N N . TYR B 1 398 ? 28.391 7.879 14.508 1 92.88 398 TYR B N 1
ATOM 7039 C CA . TYR B 1 398 ? 28.812 6.898 15.508 1 92.88 398 TYR B CA 1
ATOM 7040 C C . TYR B 1 398 ? 27.594 6.219 16.141 1 92.88 398 TYR B C 1
ATOM 7042 O O . TYR B 1 398 ? 26.594 6.871 16.422 1 92.88 398 TYR B O 1
ATOM 7050 N N . VAL B 1 399 ? 27.719 4.98 16.406 1 92.81 399 VAL B N 1
ATOM 7051 C CA . VAL B 1 399 ? 26.625 4.145 16.875 1 92.81 399 VAL B CA 1
ATOM 7052 C C . VAL B 1 399 ? 26.156 4.633 18.25 1 92.81 399 VAL B C 1
ATOM 7054 O O . VAL B 1 399 ? 24.969 4.535 18.594 1 92.81 399 VAL B O 1
ATOM 7057 N N . SER B 1 400 ? 27.047 5.176 19.047 1 92.31 400 SER B N 1
ATOM 7058 C CA . SER B 1 400 ? 26.734 5.562 20.422 1 92.31 400 SER B CA 1
ATOM 7059 C C . SER B 1 400 ? 26.281 7.012 20.484 1 92.31 400 SER B C 1
ATOM 7061 O O . SER B 1 400 ? 25.984 7.52 21.578 1 92.31 400 SER B O 1
ATOM 7063 N N . SER B 1 401 ? 26.234 7.664 19.375 1 93 401 SER B N 1
ATOM 7064 C CA . SER B 1 401 ? 25.875 9.078 19.359 1 93 401 SER B CA 1
ATOM 7065 C C . SER B 1 401 ? 24.609 9.32 18.531 1 93 401 SER B C 1
ATOM 7067 O O . SER B 1 401 ? 24.266 8.5 17.688 1 93 401 SER B O 1
ATOM 7069 N N . GLY B 1 402 ? 23.875 10.297 18.875 1 95.88 402 GLY B N 1
ATOM 7070 C CA . GLY B 1 402 ? 22.812 10.781 18.031 1 95.88 402 GLY B CA 1
ATOM 7071 C C . GLY B 1 402 ? 23.297 11.68 16.906 1 95.88 402 GLY B C 1
ATOM 7072 O O . GLY B 1 402 ? 24.328 11.406 16.297 1 95.88 402 GLY B O 1
ATOM 7073 N N . PRO B 1 403 ? 22.531 12.68 16.625 1 97 403 PRO B N 1
ATOM 7074 C CA . PRO B 1 403 ? 23.031 13.641 15.641 1 97 403 PRO B CA 1
ATOM 7075 C C . PRO B 1 403 ? 24.328 14.312 16.078 1 97 403 PRO B C 1
ATOM 7077 O O . PRO B 1 403 ? 24.438 14.766 17.234 1 97 403 PRO B O 1
ATOM 7080 N N . PHE B 1 404 ? 25.266 14.32 15.234 1 97.38 404 PHE B N 1
ATOM 7081 C CA . PHE B 1 404 ? 26.594 14.828 15.555 1 97.38 404 PHE B CA 1
ATOM 7082 C C . PHE B 1 404 ? 27.141 15.68 14.422 1 97.38 404 PHE B C 1
ATOM 7084 O O . PHE B 1 404 ? 27.609 15.148 13.406 1 97.38 404 PHE B O 1
ATOM 7091 N N . PHE B 1 405 ? 27.125 16.984 14.648 1 97.88 405 PHE B N 1
ATOM 7092 C CA . PHE B 1 405 ? 27.594 17.906 13.617 1 97.88 405 PHE B CA 1
ATOM 7093 C C . PHE B 1 405 ? 28.984 18.453 13.977 1 97.88 405 PHE B C 1
ATOM 7095 O O . PHE B 1 405 ? 29.203 18.891 15.102 1 97.88 405 PHE B O 1
ATOM 7102 N N . GLY B 1 406 ? 29.906 18.359 13.078 1 96.56 406 GLY B N 1
ATOM 7103 C CA . GLY B 1 406 ? 31.234 18.906 13.273 1 96.56 406 GLY B CA 1
ATOM 7104 C C . GLY B 1 406 ? 32.062 18.125 14.266 1 96.56 406 GLY B C 1
ATOM 7105 O O . GLY B 1 406 ? 31.75 16.969 14.578 1 96.56 406 GLY B O 1
ATOM 7106 N N . PHE B 1 407 ? 33.188 18.703 14.617 1 94.94 407 PHE B N 1
ATOM 7107 C CA . PHE B 1 407 ? 34 18.109 15.656 1 94.94 407 PHE B CA 1
ATOM 7108 C C . PHE B 1 407 ? 33.531 18.531 17.047 1 94.94 407 PHE B C 1
ATOM 7110 O O . PHE B 1 407 ? 34.312 19.078 17.828 1 94.94 407 PHE B O 1
ATOM 7117 N N . GLY B 1 408 ? 32.188 18.344 17.25 1 94.88 408 GLY B N 1
ATOM 7118 C CA . GLY B 1 408 ? 31.547 18.703 18.5 1 94.88 408 GLY B CA 1
ATOM 7119 C C . GLY B 1 408 ? 30.812 20.031 18.438 1 94.88 408 GLY B C 1
ATOM 7120 O O . GLY B 1 408 ? 30.625 20.688 19.453 1 94.88 408 GLY B O 1
ATOM 7121 N N . ASP B 1 409 ? 30.484 20.5 17.266 1 97 409 ASP B N 1
ATOM 7122 C CA . ASP B 1 409 ? 29.844 21.797 17.078 1 97 409 ASP B CA 1
ATOM 7123 C C . ASP B 1 409 ? 28.391 21.766 17.547 1 97 409 ASP B C 1
ATOM 7125 O O . ASP B 1 409 ? 27.844 22.781 17.969 1 97 409 ASP B O 1
ATOM 7129 N N . LEU B 1 410 ? 27.734 20.625 17.406 1 97.31 410 LEU B N 1
ATOM 7130 C CA . LEU B 1 410 ? 26.391 20.391 17.938 1 97.31 410 LEU B CA 1
ATOM 7131 C C . LEU B 1 410 ? 26.109 18.906 18.062 1 97.31 410 LEU B C 1
ATOM 7133 O O . LEU B 1 410 ? 26.078 18.188 17.047 1 97.31 410 LEU B O 1
ATOM 7137 N N . TYR B 1 411 ? 25.984 18.391 19.234 1 97 411 TYR B N 1
ATOM 7138 C CA . TYR B 1 411 ? 25.719 16.969 19.406 1 97 411 TYR B CA 1
ATOM 7139 C C . TYR B 1 411 ? 25.062 16.703 20.766 1 97 411 TYR B C 1
ATOM 7141 O O . TYR B 1 411 ? 25.078 17.562 21.641 1 97 411 TYR B O 1
ATOM 7149 N N . VAL B 1 412 ? 24.516 15.578 20.891 1 96.12 412 VAL B N 1
ATOM 7150 C CA . VAL B 1 412 ? 23.844 15.203 22.125 1 96.12 412 VAL B CA 1
ATOM 7151 C C . VAL B 1 412 ? 24.609 14.078 22.828 1 96.12 412 VAL B C 1
ATOM 7153 O O . VAL B 1 412 ? 25.125 13.172 22.156 1 96.12 412 VAL B O 1
ATOM 7156 N N . ASN B 1 413 ? 24.797 14.266 24.047 1 91.75 413 ASN B N 1
ATOM 7157 C CA . ASN B 1 413 ? 25.203 13.195 24.953 1 91.75 413 ASN B CA 1
ATOM 7158 C C . ASN B 1 413 ? 24.031 12.656 25.766 1 91.75 413 ASN B C 1
ATOM 7160 O O . ASN B 1 413 ? 23.469 13.367 26.594 1 91.75 413 ASN B O 1
ATOM 7164 N N . TYR B 1 414 ? 23.672 11.445 25.625 1 91.69 414 TYR B N 1
ATOM 7165 C CA . TYR B 1 414 ? 22.453 10.875 26.188 1 91.69 414 TYR B CA 1
ATOM 7166 C C . TYR B 1 414 ? 22.625 10.586 27.672 1 91.69 414 TYR B C 1
ATOM 7168 O O . TYR B 1 414 ? 21.641 10.523 28.422 1 91.69 414 TYR B O 1
ATOM 7176 N N . TYR B 1 415 ? 23.922 10.312 28.094 1 87.44 415 TYR B N 1
ATOM 7177 C CA . TYR B 1 415 ? 24.203 10.062 29.5 1 87.44 415 TYR B CA 1
ATOM 7178 C C . TYR B 1 415 ? 25.312 10.961 30.016 1 87.44 415 TYR B C 1
ATOM 7180 O O . TYR B 1 415 ? 26.5 10.625 29.891 1 87.44 415 TYR B O 1
ATOM 7188 N N . PRO B 1 416 ? 25.062 12.156 30.5 1 85.88 416 PRO B N 1
ATOM 7189 C CA . PRO B 1 416 ? 23.75 12.719 30.812 1 85.88 416 PRO B CA 1
ATOM 7190 C C . PRO B 1 416 ? 23.047 13.289 29.578 1 85.88 416 PRO B C 1
ATOM 7192 O O . PRO B 1 416 ? 23.688 13.5 28.547 1 85.88 416 PRO B O 1
ATOM 7195 N N . ASP B 1 417 ? 21.688 13.445 29.594 1 90.5 417 ASP B N 1
ATOM 7196 C CA . ASP B 1 417 ? 20.906 14 28.5 1 90.5 417 ASP B CA 1
ATOM 7197 C C . ASP B 1 417 ? 21.172 15.492 28.328 1 90.5 417 ASP B C 1
ATOM 7199 O O . ASP B 1 417 ? 20.359 16.328 28.75 1 90.5 417 ASP B O 1
ATOM 7203 N N . VAL B 1 418 ? 22.328 15.789 27.688 1 95.81 418 VAL B N 1
ATOM 7204 C CA . VAL B 1 418 ? 22.797 17.156 27.531 1 95.81 418 VAL B CA 1
ATOM 7205 C C . VAL B 1 418 ? 23.328 17.375 26.109 1 95.81 418 VAL B C 1
ATOM 7207 O O . VAL B 1 418 ? 23.984 16.484 25.547 1 95.81 418 VAL B O 1
ATOM 7210 N N . TRP B 1 419 ? 22.969 18.453 25.547 1 96.88 419 TRP B N 1
ATOM 7211 C CA . TRP B 1 419 ? 23.5 18.875 24.25 1 96.88 419 TRP B CA 1
ATOM 7212 C C . TRP B 1 419 ? 24.734 19.766 24.422 1 96.88 419 TRP B C 1
ATOM 7214 O O . TRP B 1 419 ? 24.781 20.578 25.344 1 96.88 419 TRP B O 1
ATOM 7224 N N . TYR B 1 420 ? 25.656 19.547 23.531 1 96.75 420 TYR B N 1
ATOM 7225 C CA . TYR B 1 420 ? 26.906 20.312 23.562 1 96.75 420 TYR B CA 1
ATOM 7226 C C . TYR B 1 420 ? 27.109 21.078 22.25 1 96.75 420 TYR B C 1
ATOM 7228 O O . TYR B 1 420 ? 26.594 20.672 21.203 1 96.75 420 TYR B O 1
ATOM 7236 N N . SER B 1 421 ? 27.719 22.203 22.406 1 96.12 421 SER B N 1
ATOM 7237 C CA . SER B 1 421 ? 28.031 23.016 21.234 1 96.12 421 SER B CA 1
ATOM 7238 C C . SER B 1 421 ? 29.406 23.656 21.359 1 96.12 421 SER B C 1
ATOM 7240 O O . SER B 1 421 ? 29.656 24.453 22.266 1 96.12 421 SER B O 1
ATOM 7242 N N . TYR B 1 422 ? 30.297 23.266 20.5 1 95.31 422 TYR B N 1
ATOM 7243 C CA . TYR B 1 422 ? 31.625 23.844 20.391 1 95.31 422 TYR B CA 1
ATOM 7244 C C . TYR B 1 422 ? 31.828 24.453 19 1 95.31 422 TYR B C 1
ATOM 7246 O O . TYR B 1 422 ? 30.906 24.5 18.188 1 95.31 422 TYR B O 1
ATOM 7254 N N . ILE B 1 423 ? 33 25.141 18.859 1 95.44 423 ILE B N 1
ATOM 7255 C CA . ILE B 1 423 ? 33.281 25.812 17.578 1 95.44 423 ILE B CA 1
ATOM 7256 C C . ILE B 1 423 ? 34.531 25.188 16.938 1 95.44 423 ILE B C 1
ATOM 7258 O O . ILE B 1 423 ? 35.656 25.438 17.375 1 95.44 423 ILE B O 1
ATOM 7262 N N . HIS B 1 424 ? 34.281 24.422 15.93 1 96 424 HIS B N 1
ATOM 7263 C CA . HIS B 1 424 ? 35.375 23.781 15.227 1 96 424 HIS B CA 1
ATOM 7264 C C . HIS B 1 424 ? 35.125 23.75 13.719 1 96 424 HIS B C 1
ATOM 7266 O O . HIS B 1 424 ? 35.719 24.562 12.977 1 96 424 HIS B O 1
ATOM 7272 N N . SER B 1 425 ? 34.188 22.969 13.297 1 96.75 425 SER B N 1
ATOM 7273 C CA . SER B 1 425 ? 33.938 22.688 11.883 1 96.75 425 SER B CA 1
ATOM 7274 C C . SER B 1 425 ? 32.969 23.688 11.297 1 96.75 425 SER B C 1
ATOM 7276 O O . SER B 1 425 ? 32.812 23.781 10.07 1 96.75 425 SER B O 1
ATOM 7278 N N . TYR B 1 426 ? 32.281 24.453 12.141 1 97.25 426 TYR B N 1
ATOM 7279 C CA . TYR B 1 426 ? 31.328 25.484 11.75 1 97.25 426 TYR B CA 1
ATOM 7280 C C . TYR B 1 426 ? 31.672 26.828 12.391 1 97.25 426 TYR B C 1
ATOM 7282 O O . TYR B 1 426 ? 32.281 26.875 13.453 1 97.25 426 TYR B O 1
ATOM 7290 N N . PRO B 1 427 ? 31.266 27.938 11.688 1 96.5 427 PRO B N 1
ATOM 7291 C CA . PRO B 1 427 ? 31.375 29.219 12.367 1 96.5 427 PRO B CA 1
ATOM 7292 C C . PRO B 1 427 ? 30.484 29.312 13.609 1 96.5 427 PRO B C 1
ATOM 7294 O O . PRO B 1 427 ? 29.625 28.453 13.812 1 96.5 427 PRO B O 1
ATOM 7297 N N . THR B 1 428 ? 30.688 30.266 14.414 1 94.75 428 THR B N 1
ATOM 7298 C CA . THR B 1 428 ? 30 30.391 15.695 1 94.75 428 THR B CA 1
ATOM 7299 C C . THR B 1 428 ? 28.562 30.859 15.492 1 94.75 428 THR B C 1
ATOM 7301 O O . THR B 1 428 ? 28.297 31.703 14.625 1 94.75 428 THR B O 1
ATOM 7304 N N . LEU B 1 429 ? 27.641 30.312 16.281 1 94.75 429 LEU B N 1
ATOM 7305 C CA . LEU B 1 429 ? 26.25 30.75 16.391 1 94.75 429 LEU B CA 1
ATOM 7306 C C . LEU B 1 429 ? 25.969 31.359 17.766 1 94.75 429 LEU B C 1
ATOM 7308 O O . LEU B 1 429 ? 24.844 31.719 18.062 1 94.75 429 LEU B O 1
ATOM 7312 N N . ASN B 1 430 ? 27.016 31.453 18.562 1 93.31 430 ASN B N 1
ATOM 7313 C CA . ASN B 1 430 ? 26.938 32 19.906 1 93.31 430 ASN B CA 1
ATOM 7314 C C . ASN B 1 430 ? 25.984 31.188 20.781 1 93.31 430 ASN B C 1
ATOM 7316 O O . ASN B 1 430 ? 25.094 31.75 21.422 1 93.31 430 ASN B O 1
ATOM 7320 N N . LEU B 1 431 ? 26.094 29.922 20.719 1 94.38 431 LEU B N 1
ATOM 7321 C CA . LEU B 1 431 ? 25.312 29.016 21.547 1 94.38 431 LEU B CA 1
ATOM 7322 C C . LEU B 1 431 ? 26.016 28.734 22.859 1 94.38 431 LEU B C 1
ATOM 7324 O O . LEU B 1 431 ? 27.25 28.859 22.953 1 94.38 431 LEU B O 1
ATOM 7328 N N . PRO B 1 432 ? 25.266 28.375 23.875 1 93.62 432 PRO B N 1
ATOM 7329 C CA . PRO B 1 432 ? 25.938 27.906 25.078 1 93.62 432 PRO B CA 1
ATOM 7330 C C . PRO B 1 432 ? 26.703 26.609 24.859 1 93.62 432 PRO B C 1
ATOM 7332 O O . PRO B 1 432 ? 26.344 25.812 23.984 1 93.62 432 PRO B O 1
ATOM 7335 N N . SER B 1 433 ? 27.781 26.438 25.656 1 94.88 433 SER B N 1
ATOM 7336 C CA . SER B 1 433 ? 28.609 25.25 25.516 1 94.88 433 SER B CA 1
ATOM 7337 C C . SER B 1 433 ? 27.828 23.984 25.781 1 94.88 433 SER B C 1
ATOM 7339 O O . SER B 1 433 ? 28.125 22.922 25.234 1 94.88 433 SER B O 1
ATOM 7341 N N . SER B 1 434 ? 26.828 24.141 26.688 1 96 434 SER B N 1
ATOM 7342 C CA . SER B 1 434 ? 25.953 23.016 26.953 1 96 434 SER B CA 1
ATOM 7343 C C . SER B 1 434 ? 24.547 23.484 27.297 1 96 434 SER B C 1
ATOM 7345 O O . SER B 1 434 ? 24.359 24.594 27.781 1 96 434 SER B O 1
ATOM 7347 N N . PHE B 1 435 ? 23.547 22.719 26.969 1 96.56 435 PHE B N 1
ATOM 7348 C CA . PHE B 1 435 ? 22.172 23.031 27.312 1 96.56 435 PHE B CA 1
ATOM 7349 C C . PHE B 1 435 ? 21.297 21.781 27.297 1 96.56 435 PHE B C 1
ATOM 7351 O O . PHE B 1 435 ? 21.688 20.766 26.719 1 96.56 435 PHE B O 1
ATOM 7358 N N . SER B 1 436 ? 20.188 21.891 27.969 1 96.19 436 SER B N 1
ATOM 7359 C CA . SER B 1 436 ? 19.203 20.828 27.938 1 96.19 436 SER B CA 1
ATOM 7360 C C . SER B 1 436 ? 18.109 21.125 26.906 1 96.19 436 SER B C 1
ATOM 7362 O O . SER B 1 436 ? 17.766 22.281 26.672 1 96.19 436 SER B O 1
ATOM 7364 N N . ALA B 1 437 ? 17.641 20.109 26.312 1 96.12 437 ALA B N 1
ATOM 7365 C CA . ALA B 1 437 ? 16.625 20.266 25.297 1 96.12 437 ALA B CA 1
ATOM 7366 C C . ALA B 1 437 ? 15.25 19.859 25.828 1 96.12 437 ALA B C 1
ATOM 7368 O O . ALA B 1 437 ? 15.133 18.922 26.609 1 96.12 437 ALA B O 1
ATOM 7369 N N . ASP B 1 438 ? 14.219 20.562 25.438 1 95.44 438 ASP B N 1
ATOM 7370 C CA . ASP B 1 438 ? 12.852 20.109 25.672 1 95.44 438 ASP B CA 1
ATOM 7371 C C . ASP B 1 438 ? 12.547 18.859 24.859 1 95.44 438 ASP B C 1
ATOM 7373 O O . ASP B 1 438 ? 11.898 17.938 25.344 1 95.44 438 ASP B O 1
ATOM 7377 N N . ASP B 1 439 ? 12.922 18.859 23.625 1 96.31 439 ASP B N 1
ATOM 7378 C CA . ASP B 1 439 ? 12.781 17.766 22.672 1 96.31 439 ASP B CA 1
ATOM 7379 C C . ASP B 1 439 ? 13.633 18.016 21.422 1 96.31 439 ASP B C 1
ATOM 7381 O O . ASP B 1 439 ? 14.164 19.109 21.25 1 96.31 439 ASP B O 1
ATOM 7385 N N . TYR B 1 440 ? 13.859 17.031 20.719 1 96.88 440 TYR B N 1
ATOM 7386 C CA . TYR B 1 440 ? 14.445 17.25 19.391 1 96.88 440 TYR B CA 1
ATOM 7387 C C . TYR B 1 440 ? 13.859 16.297 18.359 1 96.88 440 TYR B C 1
ATOM 7389 O O . TYR B 1 440 ? 13.375 15.219 18.719 1 96.88 440 TYR B O 1
ATOM 7397 N N . GLU B 1 441 ? 13.812 16.781 17.094 1 98.06 441 GLU B N 1
ATOM 7398 C CA . GLU B 1 441 ? 13.18 16.094 15.977 1 98.06 441 GLU B CA 1
ATOM 7399 C C . GLU B 1 441 ? 14.117 16.016 14.781 1 98.06 441 GLU B C 1
ATOM 7401 O O . GLU B 1 441 ? 14.992 16.859 14.609 1 98.06 441 GLU B O 1
ATOM 7406 N N . VAL B 1 442 ? 14 14.93 14.117 1 98.5 442 VAL B N 1
ATOM 7407 C CA . VAL B 1 442 ? 14.766 14.742 12.891 1 98.5 442 VAL B CA 1
ATOM 7408 C C . VAL B 1 442 ? 13.812 14.547 11.711 1 98.5 442 VAL B C 1
ATOM 7410 O O . VAL B 1 442 ? 12.938 13.688 11.742 1 98.5 442 VAL B O 1
ATOM 7413 N N . PHE B 1 443 ? 14.016 15.352 10.664 1 98 443 PHE B N 1
ATOM 7414 C CA . PHE B 1 443 ? 13.164 15.297 9.484 1 98 443 PHE B CA 1
ATOM 7415 C C . PHE B 1 443 ? 13.953 14.859 8.266 1 98 443 PHE B C 1
ATOM 7417 O O . PHE B 1 443 ? 15.07 15.344 8.031 1 98 443 PHE B O 1
ATOM 7424 N N . GLN B 1 444 ? 13.445 13.906 7.547 1 97.75 444 GLN B N 1
ATOM 7425 C CA . GLN B 1 444 ? 13.992 13.578 6.23 1 97.75 444 GLN B CA 1
ATOM 7426 C C . GLN B 1 444 ? 13.664 14.672 5.215 1 97.75 444 GLN B C 1
ATOM 7428 O O . GLN B 1 444 ? 12.539 15.172 5.168 1 97.75 444 GLN B O 1
ATOM 7433 N N . VAL B 1 445 ? 14.664 15.047 4.5 1 95.81 445 VAL B N 1
ATOM 7434 C CA . VAL B 1 445 ? 14.477 16.047 3.447 1 95.81 445 VAL B CA 1
ATOM 7435 C C . VAL B 1 445 ? 14.32 15.344 2.098 1 95.81 445 VAL B C 1
ATOM 7437 O O . VAL B 1 445 ? 15.266 14.75 1.584 1 95.81 445 VAL B O 1
ATOM 7440 N N . ILE B 1 446 ? 13.156 15.445 1.518 1 92.44 446 ILE B N 1
ATOM 7441 C CA . ILE B 1 446 ? 12.852 14.758 0.266 1 92.44 446 ILE B CA 1
ATOM 7442 C C . ILE B 1 446 ? 12.656 15.781 -0.849 1 92.44 446 ILE B C 1
ATOM 7444 O O . ILE B 1 446 ? 11.82 16.688 -0.736 1 92.44 446 ILE B O 1
ATOM 7448 N N . LYS B 1 447 ? 13.391 15.641 -1.9 1 89.25 447 LYS B N 1
ATOM 7449 C CA . LYS B 1 447 ? 13.234 16.531 -3.055 1 89.25 447 LYS B CA 1
ATOM 7450 C C . LYS B 1 447 ? 11.984 16.156 -3.855 1 89.25 447 LYS B C 1
ATOM 7452 O O . LYS B 1 447 ? 11.742 14.984 -4.129 1 89.25 447 LYS B O 1
ATOM 7457 N N . ILE B 1 448 ? 11.117 17.109 -4.164 1 80.94 448 ILE B N 1
ATOM 7458 C CA . ILE B 1 448 ? 9.891 16.859 -4.906 1 80.94 448 ILE B CA 1
ATOM 7459 C C . ILE B 1 448 ? 9.883 17.688 -6.188 1 80.94 448 ILE B C 1
ATOM 7461 O O . ILE B 1 448 ? 10.461 18.781 -6.23 1 80.94 448 ILE B O 1
#

Radius of gyration: 44.25 Å; Cα contacts (8 Å, |Δi|>4): 1474; chains: 2; bounding box: 67×153×80 Å